Protein AF-0000000080527218 (afdb_homodimer)

Structure (mmCIF, N/CA/C/O backbone):
data_AF-0000000080527218-model_v1
#
loop_
_entity.id
_entity.type
_entity.pdbx_description
1 polymer 'Uncharacterized protein'
#
loop_
_atom_site.group_PDB
_atom_site.id
_atom_site.type_symbol
_atom_site.label_atom_id
_atom_site.label_alt_id
_atom_site.label_comp_id
_atom_site.label_asym_id
_atom_site.label_entity_id
_atom_site.label_seq_id
_atom_site.pdbx_PDB_ins_code
_atom_site.Cartn_x
_atom_site.Cartn_y
_atom_site.Cartn_z
_atom_site.occupancy
_atom_site.B_iso_or_equiv
_atom_site.auth_seq_id
_atom_site.auth_comp_id
_atom_site.auth_asym_id
_atom_site.auth_atom_id
_atom_site.pdbx_PDB_model_num
ATOM 1 N N . MET A 1 1 ? 6.621 -50.812 -17.859 1 31.91 1 MET A N 1
ATOM 2 C CA . MET A 1 1 ? 6.355 -51.469 -16.578 1 31.91 1 MET A CA 1
ATOM 3 C C . MET A 1 1 ? 5.414 -50.594 -15.727 1 31.91 1 MET A C 1
ATOM 5 O O . MET A 1 1 ? 5.629 -49.406 -15.578 1 31.91 1 MET A O 1
ATOM 9 N N . ALA A 1 2 ? 4.188 -50.969 -15.586 1 38.38 2 ALA A N 1
ATOM 10 C CA . ALA A 1 2 ? 3.109 -50.406 -14.773 1 38.38 2 ALA A CA 1
ATOM 11 C C . ALA A 1 2 ? 3.611 -50.031 -13.383 1 38.38 2 ALA A C 1
ATOM 13 O O . ALA A 1 2 ? 4.242 -50.844 -12.703 1 38.38 2 ALA A O 1
ATOM 14 N N . LEU A 1 3 ? 3.93 -48.812 -13.047 1 44.69 3 LEU A N 1
ATOM 15 C CA . LEU A 1 3 ? 4.254 -48.406 -11.688 1 44.69 3 LEU A CA 1
ATOM 16 C C . LEU A 1 3 ? 3.477 -49.25 -10.672 1 44.69 3 LEU A C 1
ATOM 18 O O . LEU A 1 3 ? 2.307 -49.562 -10.891 1 44.69 3 LEU A O 1
ATOM 22 N N . SER A 1 4 ? 4.125 -50.031 -9.953 1 42.72 4 SER A N 1
ATOM 23 C CA . SER A 1 4 ? 3.395 -50.781 -8.93 1 42.72 4 SER A CA 1
ATOM 24 C C . SER A 1 4 ? 2.4 -49.875 -8.203 1 42.72 4 SER A C 1
ATOM 26 O O . SER A 1 4 ? 2.645 -48.688 -8.039 1 42.72 4 SER A O 1
ATOM 28 N N . SER A 1 5 ? 1.053 -50.219 -8.172 1 47.56 5 SER A N 1
ATOM 29 C CA . SER A 1 5 ? -0.124 -49.625 -7.559 1 47.56 5 SER A CA 1
ATOM 30 C C . SER A 1 5 ? 0.24 -48.875 -6.273 1 47.56 5 SER A C 1
ATOM 32 O O . SER A 1 5 ? -0.373 -47.844 -5.941 1 47.56 5 SER A O 1
ATOM 34 N N . ASP A 1 6 ? 1.351 -49.25 -5.566 1 54.59 6 ASP A N 1
ATOM 35 C CA . ASP A 1 6 ? 1.633 -48.719 -4.23 1 54.59 6 ASP A CA 1
ATOM 36 C C . ASP A 1 6 ? 2.375 -47.406 -4.301 1 54.59 6 ASP A C 1
ATOM 38 O O . ASP A 1 6 ? 2.434 -46.656 -3.316 1 54.59 6 ASP A O 1
ATOM 42 N N . GLU A 1 7 ? 2.785 -47 -5.504 1 65.69 7 GLU A N 1
ATOM 43 C CA . GLU A 1 7 ? 3.656 -45.844 -5.59 1 65.69 7 GLU A CA 1
ATOM 44 C C . GLU A 1 7 ? 2.895 -44.625 -6.109 1 65.69 7 GLU A C 1
ATOM 46 O O . GLU A 1 7 ? 3.41 -43.5 -6.082 1 65.69 7 GLU A O 1
ATOM 51 N N . VAL A 1 8 ? 1.637 -44.875 -6.504 1 76.94 8 VAL A N 1
ATOM 52 C CA . VAL A 1 8 ? 0.843 -43.812 -7.105 1 76.94 8 VAL A CA 1
ATOM 53 C C . VAL A 1 8 ? -0.272 -43.406 -6.148 1 76.94 8 VAL A C 1
ATOM 55 O O . VAL A 1 8 ? -0.942 -44.25 -5.559 1 76.94 8 VAL A O 1
ATOM 58 N N . VAL A 1 9 ? -0.375 -42.156 -5.922 1 83.31 9 VAL A N 1
ATOM 59 C CA . VAL A 1 9 ? -1.464 -41.625 -5.109 1 83.31 9 VAL A CA 1
ATOM 60 C C . VAL A 1 9 ? -2.748 -41.562 -5.934 1 83.31 9 VAL A C 1
ATOM 62 O O . VAL A 1 9 ? -2.785 -40.938 -6.996 1 83.31 9 VAL A O 1
ATOM 65 N N . THR A 1 10 ? -3.758 -42.219 -5.457 1 82.88 10 THR A N 1
ATOM 66 C CA . THR A 1 10 ? -5.055 -42.312 -6.121 1 82.88 10 THR A CA 1
ATOM 67 C C . THR A 1 10 ? -6.164 -41.781 -5.207 1 82.88 10 THR A C 1
ATOM 69 O O . THR A 1 10 ? -5.91 -41.438 -4.051 1 82.88 10 THR A O 1
ATOM 72 N N . ILE A 1 11 ? -7.332 -41.688 -5.73 1 79.06 11 ILE A N 1
ATOM 73 C CA . ILE A 1 11 ? -8.484 -41.188 -4.992 1 79.06 11 ILE A CA 1
ATOM 74 C C . ILE A 1 11 ? -8.781 -42.094 -3.805 1 79.06 11 ILE A C 1
ATOM 76 O O . ILE A 1 11 ? -9.273 -41.625 -2.771 1 79.06 11 ILE A O 1
ATOM 80 N N . ASP A 1 12 ? -8.375 -43.312 -3.91 1 80.38 12 ASP A N 1
ATOM 81 C CA . ASP A 1 12 ? -8.719 -44.312 -2.906 1 80.38 12 ASP A CA 1
ATOM 82 C C . ASP A 1 12 ? -7.703 -44.344 -1.77 1 80.38 12 ASP A C 1
ATOM 84 O O . ASP A 1 12 ? -8 -44.812 -0.669 1 80.38 12 ASP A O 1
ATOM 88 N N . ASN A 1 13 ? -6.527 -43.719 -2.023 1 82.5 13 ASN A N 1
ATOM 89 C CA . ASN A 1 13 ? -5.5 -43.938 -1.007 1 82.5 13 ASN A CA 1
ATOM 90 C C . ASN A 1 13 ? -4.902 -42.594 -0.552 1 82.5 13 ASN A C 1
ATOM 92 O O . ASN A 1 13 ? -4.027 -42.562 0.316 1 82.5 13 ASN A O 1
ATOM 96 N N . PHE A 1 14 ? -5.379 -41.5 -1.141 1 80.5 14 PHE A N 1
ATOM 97 C CA . PHE A 1 14 ? -4.707 -40.219 -0.902 1 80.5 14 PHE A CA 1
ATOM 98 C C . PHE A 1 14 ? -4.828 -39.812 0.561 1 80.5 14 PHE A C 1
ATOM 100 O O . PHE A 1 14 ? -3.908 -39.219 1.121 1 80.5 14 PHE A O 1
ATOM 107 N N . GLU A 1 15 ? -5.883 -40.125 1.263 1 77.69 15 GLU A N 1
ATOM 108 C CA . GLU A 1 15 ? -6.055 -39.75 2.664 1 77.69 15 GLU A CA 1
ATOM 109 C C . GLU A 1 15 ? -5.02 -40.469 3.549 1 77.69 15 GLU A C 1
ATOM 111 O O . GLU A 1 15 ? -4.555 -39.875 4.531 1 77.69 15 GLU A O 1
ATOM 116 N N . SER A 1 16 ? -4.684 -41.625 3.186 1 77.94 16 SER A N 1
ATOM 117 C CA . SER A 1 16 ? -3.719 -42.375 3.973 1 77.94 16 SER A CA 1
ATOM 118 C C . SER A 1 16 ? -2.287 -42 3.621 1 77.94 16 SER A C 1
ATOM 120 O O . SER A 1 16 ? -1.39 -42.062 4.461 1 77.94 16 SER A O 1
ATOM 122 N N . LYS A 1 17 ? -2.123 -41.5 2.479 1 78.38 17 LYS A N 1
ATOM 123 C CA . LYS A 1 17 ? -0.773 -41.219 2.004 1 78.38 17 LYS A CA 1
ATOM 124 C C . LYS A 1 17 ? -0.371 -39.781 2.336 1 78.38 17 LYS A C 1
ATOM 126 O O . LYS A 1 17 ? 0.819 -39.469 2.41 1 78.38 17 LYS A O 1
ATOM 131 N N . LEU A 1 18 ? -1.325 -39.031 2.551 1 77.06 18 LEU A N 1
ATOM 132 C CA . LEU A 1 18 ? -1.016 -37.625 2.836 1 77.06 18 LEU A CA 1
ATOM 133 C C . LEU A 1 18 ? -1.148 -37.344 4.328 1 77.06 18 LEU A C 1
ATOM 135 O O . LEU A 1 18 ? -2.076 -37.812 4.977 1 77.06 18 LEU A O 1
ATOM 139 N N . ALA A 1 19 ? -0.12 -36.688 4.867 1 72.88 19 ALA A N 1
ATOM 140 C CA . ALA A 1 19 ? -0.196 -36.25 6.266 1 72.88 19 ALA A CA 1
ATOM 141 C C . ALA A 1 19 ? -1.424 -35.375 6.512 1 72.88 19 ALA A C 1
ATOM 143 O O . ALA A 1 19 ? -1.743 -34.5 5.707 1 72.88 19 ALA A O 1
ATOM 144 N N . LYS A 1 20 ? -2.08 -35.625 7.637 1 74.56 20 LYS A N 1
ATOM 145 C CA . LYS A 1 20 ? -3.289 -34.875 7.977 1 74.56 20 LYS A CA 1
ATOM 146 C C . LYS A 1 20 ? -2.957 -33.625 8.805 1 74.56 20 LYS A C 1
ATOM 148 O O . LYS A 1 20 ? -1.975 -33.625 9.547 1 74.56 20 LYS A O 1
ATOM 153 N N . PHE A 1 21 ? -3.639 -32.656 8.547 1 82.75 21 PHE A N 1
ATOM 154 C CA . PHE A 1 21 ? -3.568 -31.453 9.352 1 82.75 21 PHE A CA 1
ATOM 155 C C . PHE A 1 21 ? -4.164 -31.688 10.734 1 82.75 21 PHE A C 1
ATOM 157 O O . PHE A 1 21 ? -5.191 -32.344 10.867 1 82.75 21 PHE A O 1
ATOM 164 N N . SER A 1 22 ? -3.354 -31.406 11.75 1 80.5 22 SER A N 1
ATOM 165 C CA . SER A 1 22 ? -3.844 -31.391 13.125 1 80.5 22 SER A CA 1
ATOM 166 C C . SER A 1 22 ? -3.686 -30 13.75 1 80.5 22 SER A C 1
ATOM 168 O O . SER A 1 22 ? -2.584 -29.453 13.781 1 80.5 22 SER A O 1
ATOM 170 N N . ALA A 1 23 ? -4.734 -29.469 14.328 1 77.06 23 ALA A N 1
ATOM 171 C CA . ALA A 1 23 ? -4.73 -28.125 14.914 1 77.06 23 ALA A CA 1
ATOM 172 C C . ALA A 1 23 ? -3.742 -28.031 16.062 1 77.06 23 ALA A C 1
ATOM 174 O O . ALA A 1 23 ? -3.199 -26.969 16.344 1 77.06 23 ALA A O 1
ATOM 175 N N . ASP A 1 24 ? -3.41 -29.125 16.672 1 76.94 24 ASP A N 1
ATOM 176 C CA . ASP A 1 24 ? -2.537 -29.125 17.844 1 76.94 24 ASP A CA 1
ATOM 177 C C . ASP A 1 24 ? -1.092 -29.422 17.438 1 76.94 24 ASP A C 1
ATOM 179 O O . ASP A 1 24 ? -0.185 -29.344 18.266 1 76.94 24 ASP A O 1
ATOM 183 N N . GLY A 1 25 ? -0.939 -29.688 16.172 1 82.94 25 GLY A N 1
ATOM 184 C CA . GLY A 1 25 ? 0.404 -30 15.711 1 82.94 25 GLY A CA 1
ATOM 185 C C . GLY A 1 25 ? 1.095 -28.828 15.047 1 82.94 25 GLY A C 1
ATOM 186 O O . GLY A 1 25 ? 0.607 -27.703 15.102 1 82.94 25 GLY A O 1
ATOM 187 N N . CYS A 1 26 ? 2.271 -29.094 14.539 1 89.06 26 CYS A N 1
ATOM 188 C CA . CYS A 1 26 ? 3 -28.078 13.781 1 89.06 26 CYS A CA 1
ATOM 189 C C . CYS A 1 26 ? 2.254 -27.719 12.508 1 89.06 26 CYS A C 1
ATOM 191 O O . CYS A 1 26 ? 1.855 -28.594 11.734 1 89.06 26 CYS A O 1
ATOM 193 N N . GLY A 1 27 ? 2.016 -26.484 12.281 1 93.75 27 GLY A N 1
ATOM 194 C CA . GLY A 1 27 ? 1.201 -26.016 11.164 1 93.75 27 GLY A CA 1
ATOM 195 C C . GLY A 1 27 ? 1.992 -25.828 9.883 1 93.75 27 GLY A C 1
ATOM 196 O O . GLY A 1 27 ? 1.427 -25.484 8.844 1 93.75 27 GLY A O 1
ATOM 197 N N . LEU A 1 28 ? 3.338 -26.188 9.898 1 96.38 28 LEU A N 1
ATOM 198 C CA . LEU A 1 28 ? 4.199 -25.953 8.742 1 96.38 28 LEU A CA 1
ATOM 199 C C . LEU A 1 28 ? 4.18 -27.141 7.793 1 96.38 28 LEU A C 1
ATOM 201 O O . LEU A 1 28 ? 4.289 -28.297 8.227 1 96.38 28 LEU A O 1
ATOM 205 N N . PHE A 1 29 ? 4.016 -26.891 6.492 1 97.12 29 PHE A N 1
ATOM 206 C CA . PHE A 1 29 ? 4.023 -27.906 5.453 1 97.12 29 PHE A CA 1
ATOM 207 C C . PHE A 1 29 ? 4.922 -27.5 4.293 1 97.12 29 PHE A C 1
ATOM 209 O O . PHE A 1 29 ? 4.836 -26.359 3.805 1 97.12 29 PHE A O 1
ATOM 216 N N . GLY A 1 30 ? 5.859 -28.344 3.908 1 97.69 30 GLY A N 1
ATOM 217 C CA . GLY A 1 30 ? 6.645 -28.172 2.695 1 97.69 30 GLY A CA 1
ATOM 218 C C . GLY A 1 30 ? 6.137 -29.016 1.538 1 97.69 30 GLY A C 1
ATOM 219 O O . GLY A 1 30 ? 5.961 -30.234 1.673 1 97.69 30 GLY A O 1
ATOM 220 N N . LEU A 1 31 ? 5.844 -28.375 0.404 1 97.5 31 LEU A N 1
ATOM 221 C CA . LEU A 1 31 ? 5.297 -29.078 -0.752 1 97.5 31 LEU A CA 1
ATOM 222 C C . LEU A 1 31 ? 6.121 -28.781 -2.004 1 97.5 31 LEU A C 1
ATOM 224 O O . LEU A 1 31 ? 6.477 -27.641 -2.266 1 97.5 31 LEU A O 1
ATOM 228 N N . VAL A 1 32 ? 6.473 -29.828 -2.707 1 97.75 32 VAL A N 1
ATOM 229 C CA . VAL A 1 32 ? 7.125 -29.719 -4.008 1 97.75 32 VAL A CA 1
ATOM 230 C C . VAL A 1 32 ? 6.215 -30.281 -5.09 1 97.75 32 VAL A C 1
ATOM 232 O O . VAL A 1 32 ? 5.727 -31.422 -4.969 1 97.75 32 VAL A O 1
ATOM 235 N N . ASP A 1 33 ? 5.941 -29.516 -6.039 1 96.12 33 ASP A N 1
ATOM 236 C CA . ASP A 1 33 ? 5.18 -29.938 -7.211 1 96.12 33 ASP A CA 1
ATOM 237 C C . ASP A 1 33 ? 6.074 -30.031 -8.445 1 96.12 33 ASP A C 1
ATOM 239 O O . ASP A 1 33 ? 6.484 -29 -9 1 96.12 33 ASP A O 1
ATOM 243 N N . MET A 1 34 ? 6.371 -31.281 -8.844 1 95.69 34 MET A N 1
ATOM 244 C CA . MET A 1 34 ? 7.18 -31.516 -10.039 1 95.69 34 MET A CA 1
ATOM 245 C C . MET A 1 34 ? 6.305 -31.609 -11.281 1 95.69 34 MET A C 1
ATOM 247 O O . MET A 1 34 ? 5.973 -32.688 -11.734 1 95.69 34 MET A O 1
ATOM 251 N N . GLY A 1 35 ? 6.07 -30.438 -11.836 1 89.56 35 GLY A N 1
ATOM 252 C CA . GLY A 1 35 ? 5.246 -30.359 -13.031 1 89.56 35 GLY A CA 1
ATOM 253 C C . GLY A 1 35 ? 6.051 -30.438 -14.312 1 89.56 35 GLY A C 1
ATOM 254 O O . GLY A 1 35 ? 7.281 -30.375 -14.289 1 89.56 35 GLY A O 1
ATOM 255 N N . SER A 1 36 ? 5.301 -30.531 -15.453 1 87.75 36 SER A N 1
ATOM 256 C CA . SER A 1 36 ? 5.902 -30.672 -16.781 1 87.75 36 SER A CA 1
ATOM 257 C C . SER A 1 36 ? 6.695 -29.438 -17.156 1 87.75 36 SER A C 1
ATOM 259 O O . SER A 1 36 ? 7.738 -29.531 -17.812 1 87.75 36 SER A O 1
ATOM 261 N N . ASN A 1 37 ? 6.262 -28.25 -16.75 1 85.94 37 ASN A N 1
ATOM 262 C CA . ASN A 1 37 ? 6.895 -27.016 -17.188 1 85.94 37 ASN A CA 1
ATOM 263 C C . ASN A 1 37 ? 7.848 -26.453 -16.141 1 85.94 37 ASN A C 1
ATOM 265 O O . ASN A 1 37 ? 8.602 -25.516 -16.406 1 85.94 37 ASN A O 1
ATOM 269 N N . GLY A 1 38 ? 7.816 -27.016 -14.984 1 91.19 38 GLY A N 1
ATOM 270 C CA . GLY A 1 38 ? 8.672 -26.531 -13.922 1 91.19 38 GLY A CA 1
ATOM 271 C C . GLY A 1 38 ? 8.422 -27.219 -12.594 1 91.19 38 GLY A C 1
ATOM 272 O O . GLY A 1 38 ? 7.438 -27.938 -12.438 1 91.19 38 GLY A O 1
ATOM 273 N N . ILE A 1 39 ? 9.328 -27 -11.688 1 95.94 39 ILE A N 1
ATOM 274 C CA . ILE A 1 39 ? 9.219 -27.531 -10.336 1 95.94 39 ILE A CA 1
ATOM 275 C C . ILE A 1 39 ? 8.961 -26.391 -9.352 1 95.94 39 ILE A C 1
ATOM 277 O O . ILE A 1 39 ? 9.719 -25.422 -9.305 1 95.94 39 ILE A O 1
ATOM 281 N N . ARG A 1 40 ? 7.875 -26.453 -8.625 1 96 40 ARG A N 1
ATOM 282 C CA . ARG A 1 40 ? 7.492 -25.406 -7.676 1 96 40 ARG A CA 1
ATOM 283 C C . ARG A 1 40 ? 7.594 -25.906 -6.238 1 96 40 ARG A C 1
ATOM 285 O O . ARG A 1 40 ? 7.273 -27.062 -5.953 1 96 40 ARG A O 1
ATOM 292 N N . PHE A 1 41 ? 8.078 -25.109 -5.387 1 97.44 41 PHE A N 1
ATOM 293 C CA . PHE A 1 41 ? 8.281 -25.406 -3.975 1 97.44 41 PHE A CA 1
ATOM 294 C C . PHE A 1 41 ? 7.676 -24.312 -3.098 1 97.44 41 PHE A C 1
ATOM 296 O O . PHE A 1 41 ? 7.762 -23.125 -3.42 1 97.44 41 PHE A O 1
ATOM 303 N N . SER A 1 42 ? 6.949 -24.703 -2.018 1 98.19 42 SER A N 1
ATOM 304 C CA . SER A 1 42 ? 6.418 -23.734 -1.077 1 98.19 42 SER A CA 1
ATOM 305 C C . SER A 1 42 ? 6.418 -24.266 0.348 1 98.19 42 SER A C 1
ATOM 307 O O . SER A 1 42 ? 6.414 -25.484 0.553 1 98.19 42 SER A O 1
ATOM 309 N N . ILE A 1 43 ? 6.574 -23.469 1.283 1 98.25 43 ILE A N 1
ATOM 310 C CA . ILE A 1 43 ? 6.309 -23.719 2.693 1 98.25 43 ILE A CA 1
ATOM 311 C C . ILE A 1 43 ? 5.102 -22.906 3.152 1 98.25 43 ILE A C 1
ATOM 313 O O . ILE A 1 43 ? 5.055 -21.703 2.959 1 98.25 43 ILE A O 1
ATOM 317 N N . SER A 1 44 ? 4.105 -23.547 3.709 1 97.25 44 SER A N 1
ATOM 318 C CA . SER A 1 44 ? 2.891 -22.906 4.195 1 97.25 44 SER A CA 1
ATOM 319 C C . SER A 1 44 ? 2.697 -23.141 5.688 1 97.25 44 SER A C 1
ATOM 321 O O . SER A 1 44 ? 3.203 -24.125 6.238 1 97.25 44 SER A O 1
ATOM 323 N N . ASP A 1 45 ? 2.062 -22.234 6.352 1 96.12 45 ASP A N 1
ATOM 324 C CA . ASP A 1 45 ? 1.762 -22.312 7.777 1 96.12 45 ASP A CA 1
ATOM 325 C C . ASP A 1 45 ? 0.255 -22.344 8.016 1 96.12 45 ASP A C 1
ATOM 327 O O . ASP A 1 45 ? -0.406 -21.312 8 1 96.12 45 ASP A O 1
ATOM 331 N N . LEU A 1 46 ? -0.307 -23.516 8.375 1 95.38 46 LEU A N 1
ATOM 332 C CA . LEU A 1 46 ? -1.746 -23.703 8.531 1 95.38 46 LEU A CA 1
ATOM 333 C C . LEU A 1 46 ? -2.156 -23.531 9.992 1 95.38 46 LEU A C 1
ATOM 335 O O . LEU A 1 46 ? -3.246 -23.938 10.391 1 95.38 46 LEU A O 1
ATOM 339 N N . THR A 1 47 ? -1.269 -22.922 10.766 1 93 47 THR A N 1
ATOM 340 C CA . THR A 1 47 ? -1.6 -22.672 12.164 1 93 47 THR A CA 1
ATOM 341 C C . THR A 1 47 ? -2.84 -21.797 12.281 1 93 47 THR A C 1
ATOM 343 O O . THR A 1 47 ? -2.938 -20.766 11.617 1 93 47 THR A O 1
ATOM 346 N N . PRO A 1 48 ? -3.893 -22.266 13.086 1 88.38 48 PRO A N 1
ATOM 347 C CA . PRO A 1 48 ? -5.043 -21.391 13.336 1 88.38 48 PRO A CA 1
ATOM 348 C C . PRO A 1 48 ? -4.648 -20.047 13.938 1 88.38 48 PRO A C 1
ATOM 350 O O . PRO A 1 48 ? -3.627 -19.953 14.625 1 88.38 48 PRO A O 1
ATOM 353 N N . PRO A 1 49 ? -5.418 -18.953 13.672 1 85.88 49 PRO A N 1
ATOM 354 C CA . PRO A 1 49 ? -6.734 -18.953 13.031 1 85.88 49 PRO A CA 1
ATOM 355 C C . PRO A 1 49 ? -6.656 -18.688 11.523 1 85.88 49 PRO A C 1
ATOM 357 O O . PRO A 1 49 ? -7.688 -18.5 10.875 1 85.88 49 PRO A O 1
ATOM 360 N N . ASN A 1 50 ? -5.512 -18.781 10.914 1 87.5 50 ASN A N 1
ATOM 361 C CA . ASN A 1 50 ? -5.375 -18.344 9.523 1 87.5 50 ASN A CA 1
ATOM 362 C C . ASN A 1 50 ? -5.344 -19.547 8.57 1 87.5 50 ASN A C 1
ATOM 364 O O . ASN A 1 50 ? -5.02 -19.391 7.395 1 87.5 50 ASN A O 1
ATOM 368 N N . SER A 1 51 ? -5.773 -20.719 8.992 1 93.5 51 SER A N 1
ATOM 369 C CA . SER A 1 51 ? -5.641 -21.938 8.219 1 93.5 51 SER A CA 1
ATOM 370 C C . SER A 1 51 ? -6.402 -21.844 6.898 1 93.5 51 SER A C 1
ATOM 372 O O . SER A 1 51 ? -5.91 -22.281 5.859 1 93.5 51 SER A O 1
ATOM 374 N N . ARG A 1 52 ? -7.543 -21.219 6.918 1 94.88 52 ARG A N 1
ATOM 375 C CA . ARG A 1 52 ? -8.414 -21.156 5.754 1 94.88 52 ARG A CA 1
ATOM 376 C C . ARG A 1 52 ? -7.766 -20.359 4.629 1 94.88 52 ARG A C 1
ATOM 378 O O . ARG A 1 52 ? -8.055 -20.578 3.451 1 94.88 52 ARG A O 1
ATOM 385 N N . HIS A 1 53 ? -6.832 -19.547 4.938 1 94.62 53 HIS A N 1
ATOM 386 C CA . HIS A 1 53 ? -6.188 -18.703 3.939 1 94.62 53 HIS A CA 1
ATOM 387 C C . HIS A 1 53 ? -4.992 -19.406 3.309 1 94.62 53 HIS A C 1
ATOM 389 O O . HIS A 1 53 ? -4.418 -18.906 2.336 1 94.62 53 HIS A O 1
ATOM 395 N N . LEU A 1 54 ? -4.555 -20.516 3.816 1 95.5 54 LEU A N 1
ATOM 396 C CA . LEU A 1 54 ? -3.426 -21.297 3.312 1 95.5 54 LEU A CA 1
ATOM 397 C C . LEU A 1 54 ? -2.191 -20.406 3.152 1 95.5 54 LEU A C 1
ATOM 399 O O . LEU A 1 54 ? -1.589 -20.359 2.078 1 95.5 54 LEU A O 1
ATOM 403 N N . PRO A 1 55 ? -1.771 -19.75 4.266 1 94 55 PRO A N 1
ATOM 404 C CA . PRO A 1 55 ? -0.667 -18.797 4.137 1 94 55 PRO A CA 1
ATOM 405 C C . PRO A 1 55 ? 0.623 -19.453 3.643 1 94 55 PRO A C 1
ATOM 407 O O . PRO A 1 55 ? 1.082 -20.438 4.223 1 94 55 PRO A O 1
ATOM 410 N N . CYS A 1 56 ? 1.194 -18.969 2.539 1 95.38 56 CYS A N 1
ATOM 411 C CA . CYS A 1 56 ? 2.51 -19.375 2.049 1 95.38 56 CYS A CA 1
ATOM 412 C C . CYS A 1 56 ? 3.604 -18.5 2.646 1 95.38 56 CYS A C 1
ATOM 414 O O . CYS A 1 56 ? 3.578 -17.266 2.492 1 95.38 56 CYS A O 1
ATOM 416 N N . ILE A 1 57 ? 4.594 -19.047 3.346 1 95.5 57 ILE A N 1
ATOM 417 C CA . ILE A 1 57 ? 5.598 -18.219 4.008 1 95.5 57 ILE A CA 1
ATOM 418 C C . ILE A 1 57 ? 6.891 -18.234 3.195 1 95.5 57 ILE A C 1
ATOM 420 O O . ILE A 1 57 ? 7.777 -17.406 3.424 1 95.5 57 ILE A O 1
ATOM 424 N N . TYR A 1 58 ? 7.004 -19.203 2.262 1 97.25 58 TYR A N 1
ATOM 425 C CA . TYR A 1 58 ? 8.133 -19.234 1.342 1 97.25 58 TYR A CA 1
ATOM 426 C C . TYR A 1 58 ? 7.746 -19.906 0.03 1 97.25 58 TYR A C 1
ATOM 428 O O . TYR A 1 58 ? 7.008 -20.906 0.027 1 97.25 58 TYR A O 1
ATOM 436 N N . GLY A 1 59 ? 8.172 -19.375 -1.066 1 96.62 59 GLY A N 1
ATOM 437 C CA . GLY A 1 59 ? 7.953 -19.984 -2.371 1 96.62 59 GLY A CA 1
ATOM 438 C C . GLY A 1 59 ? 9.141 -19.844 -3.301 1 96.62 59 GLY A C 1
ATOM 439 O O . GLY A 1 59 ? 9.867 -18.844 -3.246 1 96.62 59 GLY A O 1
ATOM 440 N N . GLU A 1 60 ? 9.328 -20.844 -4.145 1 95.5 60 GLU A N 1
ATOM 441 C CA . GLU A 1 60 ? 10.414 -20.859 -5.125 1 95.5 60 GLU A CA 1
ATOM 442 C C . GLU A 1 60 ? 10.055 -21.719 -6.328 1 95.5 60 GLU A C 1
ATOM 444 O O . GLU A 1 60 ? 9.32 -22.703 -6.199 1 95.5 60 GLU A O 1
ATOM 449 N N . ARG A 1 61 ? 10.492 -21.312 -7.461 1 93.12 61 ARG A N 1
ATOM 450 C CA . ARG A 1 61 ? 10.312 -22.078 -8.688 1 93.12 61 ARG A CA 1
ATOM 451 C C . ARG A 1 61 ? 11.648 -22.391 -9.352 1 93.12 61 ARG A C 1
ATOM 453 O O . ARG A 1 61 ? 12.508 -21.516 -9.461 1 93.12 61 ARG A O 1
ATOM 460 N N . ALA A 1 62 ? 11.852 -23.609 -9.703 1 94.19 62 ALA A N 1
ATOM 461 C CA . ALA A 1 62 ? 12.977 -24.016 -10.539 1 94.19 62 ALA A CA 1
ATOM 462 C C . ALA A 1 62 ? 12.555 -24.172 -12 1 94.19 62 ALA A C 1
ATOM 464 O O . ALA A 1 62 ? 11.68 -24.969 -12.312 1 94.19 62 ALA A O 1
ATOM 465 N N . GLY A 1 63 ? 13.148 -23.375 -12.883 1 89.94 63 GLY A N 1
ATOM 466 C CA . GLY A 1 63 ? 12.789 -23.375 -14.297 1 89.94 63 GLY A CA 1
ATOM 467 C C . GLY A 1 63 ? 13.305 -24.594 -15.047 1 89.94 63 GLY A C 1
ATOM 468 O O . GLY A 1 63 ? 13.992 -24.469 -16.047 1 89.94 63 GLY A O 1
ATOM 469 N N . ILE A 1 64 ? 12.992 -25.812 -14.523 1 92.62 64 ILE A N 1
ATOM 470 C CA . ILE A 1 64 ? 13.344 -27.078 -15.164 1 92.62 64 ILE A CA 1
ATOM 471 C C . ILE A 1 64 ? 12.102 -27.688 -15.82 1 92.62 64 ILE A C 1
ATOM 473 O O . ILE A 1 64 ? 11.203 -28.172 -15.133 1 92.62 64 ILE A O 1
ATOM 477 N N . SER A 1 65 ? 12.062 -27.656 -17.125 1 90.75 65 SER A N 1
ATOM 478 C CA . SER A 1 65 ? 10.953 -28.281 -17.844 1 90.75 65 SER A CA 1
ATOM 479 C C . SER A 1 65 ? 11.18 -29.781 -18 1 90.75 65 SER A C 1
ATOM 481 O O . SER A 1 65 ? 11.953 -30.219 -18.859 1 90.75 65 SER A O 1
ATOM 483 N N . LEU A 1 66 ? 10.461 -30.578 -17.312 1 93.31 66 LEU A N 1
ATOM 484 C CA . LEU A 1 66 ? 10.602 -32.031 -17.391 1 93.31 66 LEU A CA 1
ATOM 485 C C . LEU A 1 66 ? 10.023 -32.562 -18.688 1 93.31 66 LEU A C 1
ATOM 487 O O . LEU A 1 66 ? 10.5 -33.594 -19.219 1 93.31 66 LEU A O 1
ATOM 491 N N . TYR A 1 67 ? 9.016 -31.812 -19.203 1 89.56 67 TYR A N 1
ATOM 492 C CA . TYR A 1 67 ? 8.461 -32.219 -20.5 1 89.56 67 TYR A CA 1
ATOM 493 C C . TYR A 1 67 ? 9.5 -32.094 -21.609 1 89.56 67 TYR A C 1
ATOM 495 O O . TYR A 1 67 ? 9.711 -33.031 -22.375 1 89.56 67 TYR A O 1
ATOM 503 N N . ASP A 1 68 ? 10.164 -30.969 -21.641 1 89.62 68 ASP A N 1
ATOM 504 C CA . ASP A 1 68 ? 11.188 -30.75 -22.656 1 89.62 68 ASP A CA 1
ATOM 505 C C . ASP A 1 68 ? 12.344 -31.734 -22.5 1 89.62 68 ASP A C 1
ATOM 507 O O . ASP A 1 68 ? 12.898 -32.219 -23.484 1 89.62 68 ASP A O 1
ATOM 511 N N . ALA A 1 69 ? 12.641 -32 -21.281 1 92.56 69 ALA A N 1
ATOM 512 C CA . ALA A 1 69 ? 13.742 -32.938 -21 1 92.56 69 ALA A CA 1
ATOM 513 C C . ALA A 1 69 ? 13.445 -34.312 -21.562 1 92.56 69 ALA A C 1
ATOM 515 O O . ALA A 1 69 ? 14.359 -35.031 -22 1 92.56 69 ALA A O 1
ATOM 516 N N . LEU A 1 70 ? 12.227 -34.719 -21.562 1 92.62 70 LEU A N 1
ATOM 517 C CA . LEU A 1 70 ? 11.828 -36.062 -22.016 1 92.62 70 LEU A CA 1
ATOM 518 C C . LEU A 1 70 ? 11.719 -36.094 -23.531 1 92.62 70 LEU A C 1
ATOM 520 O O . LEU A 1 70 ? 11.711 -37.188 -24.125 1 92.62 70 LEU A O 1
ATOM 524 N N . HIS A 1 71 ? 11.617 -34.906 -24.141 1 87.5 71 HIS A N 1
ATOM 525 C CA . HIS A 1 71 ? 11.359 -34.875 -25.578 1 87.5 71 HIS A CA 1
ATOM 526 C C . HIS A 1 71 ? 12.469 -34.125 -26.312 1 87.5 71 HIS A C 1
ATOM 528 O O . HIS A 1 71 ? 12.266 -33.656 -27.438 1 87.5 71 HIS A O 1
ATOM 534 N N . GLU A 1 72 ? 13.539 -33.969 -25.578 1 82.38 72 GLU A N 1
ATOM 535 C CA . GLU A 1 72 ? 14.672 -33.281 -26.188 1 82.38 72 GLU A CA 1
ATOM 536 C C . GLU A 1 72 ? 15.156 -34.031 -27.438 1 82.38 72 GLU A C 1
ATOM 538 O O . GLU A 1 72 ? 15.062 -35.25 -27.516 1 82.38 72 GLU A O 1
ATOM 543 N N . SER A 1 73 ? 15.539 -33.219 -28.469 1 74.44 73 SER A N 1
ATOM 544 C CA . SER A 1 73 ? 16.031 -33.812 -29.719 1 74.44 73 SER A CA 1
ATOM 545 C C . SER A 1 73 ? 17.531 -33.656 -29.844 1 74.44 73 SER A C 1
ATOM 547 O O . SER A 1 73 ? 18.094 -33.781 -30.938 1 74.44 73 SER A O 1
ATOM 549 N N . LYS A 1 74 ? 18.156 -33.438 -28.719 1 72.62 74 LYS A N 1
ATOM 550 C CA . LYS A 1 74 ? 19.609 -33.312 -28.812 1 72.62 74 LYS A CA 1
ATOM 551 C C . LYS A 1 74 ? 20.25 -34.656 -29.172 1 72.62 74 LYS A C 1
ATOM 553 O O . LYS A 1 74 ? 19.656 -35.719 -28.922 1 72.62 74 LYS A O 1
ATOM 558 N N . PRO A 1 75 ? 21.438 -34.531 -29.906 1 79.88 75 PRO A N 1
ATOM 559 C CA . PRO A 1 75 ? 22.141 -35.812 -30.203 1 79.88 75 PRO A CA 1
ATOM 560 C C . PRO A 1 75 ? 22.391 -36.656 -28.953 1 79.88 75 PRO A C 1
ATOM 562 O O . PRO A 1 75 ? 22.844 -36.125 -27.938 1 79.88 75 PRO A O 1
ATOM 565 N N . GLY A 1 76 ? 22.031 -37.844 -29.031 1 81.38 76 GLY A N 1
ATOM 566 C CA . GLY A 1 76 ? 22.25 -38.719 -27.906 1 81.38 76 GLY A CA 1
ATOM 567 C C . GLY A 1 76 ? 21.047 -38.844 -26.984 1 81.38 76 GLY A C 1
ATOM 568 O O . GLY A 1 76 ? 21.016 -39.688 -26.094 1 81.38 76 GLY A O 1
ATOM 569 N N . SER A 1 77 ? 20.094 -38.062 -27.25 1 84.75 77 SER A N 1
ATOM 570 C CA . SER A 1 77 ? 18.906 -38.094 -26.406 1 84.75 77 SER A CA 1
ATOM 571 C C . SER A 1 77 ? 18.016 -39.281 -26.781 1 84.75 77 SER A C 1
ATOM 573 O O . SER A 1 77 ? 17.953 -39.688 -27.938 1 84.75 77 SER A O 1
ATOM 575 N N . VAL A 1 78 ? 17.5 -39.938 -25.766 1 90.38 78 VAL A N 1
ATOM 576 C CA . VAL A 1 78 ? 16.531 -41.031 -25.922 1 90.38 78 VAL A CA 1
ATOM 577 C C . VAL A 1 78 ? 15.148 -40.531 -25.5 1 90.38 78 VAL A C 1
ATOM 579 O O . VAL A 1 78 ? 14.984 -39.969 -24.406 1 90.38 78 VAL A O 1
ATOM 582 N N . PRO A 1 79 ? 14.164 -40.688 -26.406 1 89.81 79 PRO A N 1
ATOM 583 C CA . PRO A 1 79 ? 12.82 -40.219 -26.031 1 89.81 79 PRO A CA 1
ATOM 584 C C . PRO A 1 79 ? 12.32 -40.844 -24.734 1 89.81 79 PRO A C 1
ATOM 586 O O . PRO A 1 79 ? 12.562 -42.031 -24.484 1 89.81 79 PRO A O 1
ATOM 589 N N . PHE A 1 80 ? 11.68 -40.031 -23.859 1 93.69 80 PHE A N 1
ATOM 590 C CA . PHE A 1 80 ? 11.016 -40.469 -22.641 1 93.69 80 PHE A CA 1
ATOM 591 C C . PHE A 1 80 ? 12.031 -40.969 -21.609 1 93.69 80 PHE A C 1
ATOM 593 O O . PHE A 1 80 ? 11.711 -41.781 -20.766 1 93.69 80 PHE A O 1
ATOM 600 N N . VAL A 1 81 ? 13.258 -40.531 -21.797 1 95.56 81 VAL A N 1
ATOM 601 C CA . VAL A 1 81 ? 14.305 -40.844 -20.828 1 95.56 81 VAL A CA 1
ATOM 602 C C . VAL A 1 81 ? 15 -39.562 -20.391 1 95.56 81 VAL A C 1
ATOM 604 O O . VAL A 1 81 ? 15.477 -38.812 -21.234 1 95.56 81 VAL A O 1
ATOM 607 N N . PHE A 1 82 ? 15.055 -39.375 -19.094 1 96.12 82 PHE A N 1
ATOM 608 C CA . PHE A 1 82 ? 15.789 -38.219 -18.578 1 96.12 82 PHE A CA 1
ATOM 609 C C . PHE A 1 82 ? 17.297 -38.438 -18.719 1 96.12 82 PHE A C 1
ATOM 611 O O . PHE A 1 82 ? 17.812 -39.5 -18.391 1 96.12 82 PHE A O 1
ATOM 618 N N . SER A 1 83 ? 18 -37.438 -19.203 1 95.5 83 SER A N 1
ATOM 619 C CA . SER A 1 83 ? 19.453 -37.5 -19.266 1 95.5 83 SER A CA 1
ATOM 620 C C . SER A 1 83 ? 20.094 -37.438 -17.891 1 95.5 83 SER A C 1
ATOM 622 O O . SER A 1 83 ? 19.469 -36.938 -16.938 1 95.5 83 SER A O 1
ATOM 624 N N . PRO A 1 84 ? 21.281 -37.906 -17.734 1 95.12 84 PRO A N 1
ATOM 625 C CA . PRO A 1 84 ? 22 -37.812 -16.453 1 95.12 84 PRO A CA 1
ATOM 626 C C . PRO A 1 84 ? 22.141 -36.375 -15.984 1 95.12 84 PRO A C 1
ATOM 628 O O . PRO A 1 84 ? 22.094 -36.094 -14.781 1 95.12 84 PRO A O 1
ATOM 631 N N . GLU A 1 85 ? 22.266 -35.438 -16.906 1 94.44 85 GLU A N 1
ATOM 632 C CA . GLU A 1 85 ? 22.375 -34.031 -16.562 1 94.44 85 GLU A CA 1
ATOM 633 C C . GLU A 1 85 ? 21.109 -33.5 -15.914 1 94.44 85 GLU A C 1
ATOM 635 O O . GLU A 1 85 ? 21.156 -32.781 -14.93 1 94.44 85 GLU A O 1
ATOM 640 N N . ILE A 1 86 ? 19.984 -33.906 -16.5 1 95.31 86 ILE A N 1
ATOM 641 C CA . ILE A 1 86 ? 18.688 -33.5 -15.977 1 95.31 86 ILE A CA 1
ATOM 642 C C . ILE A 1 86 ? 18.453 -34.125 -14.609 1 95.31 86 ILE A C 1
ATOM 644 O O . ILE A 1 86 ? 17.953 -33.469 -13.695 1 95.31 86 ILE A O 1
ATOM 648 N N . ILE A 1 87 ? 18.812 -35.375 -14.422 1 97.19 87 ILE A N 1
ATOM 649 C CA . ILE A 1 87 ? 18.641 -36.094 -13.164 1 97.19 87 ILE A CA 1
ATOM 650 C C . ILE A 1 87 ? 19.484 -35.406 -12.078 1 97.19 87 ILE A C 1
ATOM 652 O O . ILE A 1 87 ? 19 -35.188 -10.953 1 97.19 87 ILE A O 1
ATOM 656 N N . ASP A 1 88 ? 20.625 -35 -12.461 1 96.62 88 ASP A N 1
ATOM 657 C CA . ASP A 1 88 ? 21.516 -34.312 -11.531 1 96.62 88 ASP A CA 1
ATOM 658 C C . ASP A 1 88 ? 20.953 -32.969 -11.125 1 96.62 88 ASP A C 1
ATOM 660 O O . ASP A 1 88 ? 20.938 -32.594 -9.945 1 96.62 88 ASP A O 1
ATOM 664 N N . LYS A 1 89 ? 20.484 -32.219 -12.062 1 95.88 89 LYS A N 1
ATOM 665 C CA . LYS A 1 89 ? 19.922 -30.906 -11.82 1 95.88 89 LYS A CA 1
ATOM 666 C C . LYS A 1 89 ? 18.703 -30.984 -10.922 1 95.88 89 LYS A C 1
ATOM 668 O O . LYS A 1 89 ? 18.562 -30.188 -9.984 1 95.88 89 LYS A O 1
ATOM 673 N N . VAL A 1 90 ? 17.828 -31.906 -11.172 1 97.44 90 VAL A N 1
ATOM 674 C CA . VAL A 1 90 ? 16.609 -32.062 -10.398 1 97.44 90 VAL A CA 1
ATOM 675 C C . VAL A 1 90 ? 16.953 -32.5 -8.977 1 97.44 90 VAL A C 1
ATOM 677 O O . VAL A 1 90 ? 16.406 -31.984 -8.008 1 97.44 90 VAL A O 1
ATOM 680 N N . SER A 1 91 ? 17.859 -33.5 -8.852 1 97.56 91 SER A N 1
ATOM 681 C CA . SER A 1 91 ? 18.234 -34 -7.539 1 97.56 91 SER A CA 1
ATOM 682 C C . SER A 1 91 ? 18.859 -32.906 -6.68 1 97.56 91 SER A C 1
ATOM 684 O O . SER A 1 91 ? 18.562 -32.812 -5.488 1 97.56 91 SER A O 1
ATOM 686 N N . LYS A 1 92 ? 19.688 -32.094 -7.262 1 96.69 92 LYS A N 1
ATOM 687 C CA . LYS A 1 92 ? 20.312 -31 -6.535 1 96.69 92 LYS A CA 1
ATOM 688 C C . LYS A 1 92 ? 19.266 -29.953 -6.121 1 96.69 92 LYS A C 1
ATOM 690 O O . LYS A 1 92 ? 19.359 -29.375 -5.039 1 96.69 92 LYS A O 1
ATOM 695 N N . THR A 1 93 ? 18.328 -29.688 -6.977 1 96.94 93 THR A N 1
ATOM 696 C CA . THR A 1 93 ? 17.25 -28.734 -6.691 1 96.94 93 THR A CA 1
ATOM 697 C C . THR A 1 93 ? 16.422 -29.203 -5.492 1 96.94 93 THR A C 1
ATOM 699 O O . THR A 1 93 ? 16.125 -28.422 -4.594 1 96.94 93 THR A O 1
ATOM 702 N N . LEU A 1 94 ? 16.125 -30.453 -5.434 1 97.81 94 LEU A N 1
ATOM 703 C CA . LEU A 1 94 ? 15.32 -30.969 -4.336 1 97.81 94 LEU A CA 1
ATOM 704 C C . LEU A 1 94 ? 16.125 -31.047 -3.047 1 97.81 94 LEU A C 1
ATOM 706 O O . LEU A 1 94 ? 15.586 -30.875 -1.954 1 97.81 94 LEU A O 1
ATOM 710 N N . ALA A 1 95 ? 17.422 -31.312 -3.229 1 97.19 95 ALA A N 1
ATOM 711 C CA . ALA A 1 95 ? 18.297 -31.234 -2.055 1 97.19 95 ALA A CA 1
ATOM 712 C C . ALA A 1 95 ? 18.25 -29.828 -1.447 1 97.19 95 ALA A C 1
ATOM 714 O O . ALA A 1 95 ? 18.219 -29.672 -0.224 1 97.19 95 ALA A O 1
ATOM 715 N N . ARG A 1 96 ? 18.25 -28.844 -2.285 1 96.38 96 ARG A N 1
ATOM 716 C CA . ARG A 1 96 ? 18.125 -27.469 -1.834 1 96.38 96 ARG A CA 1
ATOM 717 C C . ARG A 1 96 ? 16.797 -27.234 -1.135 1 96.38 96 ARG A C 1
ATOM 719 O O . ARG A 1 96 ? 16.734 -26.625 -0.065 1 96.38 96 ARG A O 1
ATOM 726 N N . PHE A 1 97 ? 15.727 -27.719 -1.721 1 97.69 97 PHE A N 1
ATOM 727 C CA . PHE A 1 97 ? 14.406 -27.531 -1.133 1 97.69 97 PHE A CA 1
ATOM 728 C C . PHE A 1 97 ? 14.336 -28.188 0.242 1 97.69 97 PHE A C 1
ATOM 730 O O . PHE A 1 97 ? 13.781 -27.625 1.182 1 97.69 97 PHE A O 1
ATOM 737 N N . SER A 1 98 ? 14.93 -29.375 0.337 1 97.5 98 SER A N 1
ATOM 738 C CA . SER A 1 98 ? 14.977 -30.062 1.619 1 97.5 98 SER A CA 1
ATOM 739 C C . SER A 1 98 ? 15.766 -29.266 2.65 1 97.5 98 SER A C 1
ATOM 741 O O . SER A 1 98 ? 15.359 -29.156 3.811 1 97.5 98 SER A O 1
ATOM 743 N N . TYR A 1 99 ? 16.828 -28.734 2.199 1 95.88 99 TYR A N 1
ATOM 744 C CA . TYR A 1 99 ? 17.656 -27.891 3.064 1 95.88 99 TYR A CA 1
ATOM 745 C C . TYR A 1 99 ? 16.875 -26.688 3.572 1 95.88 99 TYR A C 1
ATOM 747 O O . TYR A 1 99 ? 16.922 -26.359 4.762 1 95.88 99 TYR A O 1
ATOM 755 N N . ILE A 1 100 ? 16.141 -26.031 2.74 1 96.75 100 ILE A N 1
ATOM 756 C CA . ILE A 1 100 ? 15.344 -24.859 3.105 1 96.75 100 ILE A CA 1
ATOM 757 C C . ILE A 1 100 ? 14.273 -25.25 4.121 1 96.75 100 ILE A C 1
ATOM 759 O O . ILE A 1 100 ? 14.031 -24.531 5.094 1 96.75 100 ILE A O 1
ATOM 763 N N . CYS A 1 101 ? 13.641 -26.406 3.947 1 97.94 101 CYS A N 1
ATOM 764 C CA . CYS A 1 101 ? 12.656 -26.906 4.902 1 97.94 101 CYS A CA 1
ATOM 765 C C . CYS A 1 101 ? 13.273 -27.047 6.289 1 97.94 101 CYS A C 1
ATOM 767 O O . CYS A 1 101 ? 12.648 -26.688 7.293 1 97.94 101 CYS A O 1
ATOM 769 N N . THR A 1 102 ? 14.445 -27.578 6.305 1 96.44 102 THR A N 1
ATOM 770 C CA . THR A 1 102 ? 15.141 -27.734 7.578 1 96.44 102 THR A CA 1
ATOM 771 C C . THR A 1 102 ? 15.383 -26.391 8.242 1 96.44 102 THR A C 1
ATOM 773 O O . THR A 1 102 ? 15.195 -26.234 9.453 1 96.44 102 THR A O 1
ATOM 776 N N . GLN A 1 103 ? 15.781 -25.406 7.449 1 94.31 103 GLN A N 1
ATOM 777 C CA . GLN A 1 103 ? 16.047 -24.078 7.984 1 94.31 103 GLN A CA 1
ATOM 778 C C . GLN A 1 103 ? 14.766 -23.453 8.539 1 94.31 103 GLN A C 1
ATOM 780 O O . GLN A 1 103 ? 14.812 -22.703 9.516 1 94.31 103 GLN A O 1
ATOM 785 N N . TYR A 1 104 ? 13.609 -23.75 7.969 1 95.88 104 TYR A N 1
ATOM 786 C CA . TYR A 1 104 ? 12.32 -23.219 8.406 1 95.88 104 TYR A CA 1
ATOM 787 C C . TYR A 1 104 ? 11.711 -24.109 9.492 1 95.88 104 TYR A C 1
ATOM 789 O O . TYR A 1 104 ? 10.625 -23.812 9.992 1 95.88 104 TYR A O 1
ATOM 797 N N . LYS A 1 105 ? 12.344 -25.25 9.789 1 95.38 105 LYS A N 1
ATOM 798 C CA . LYS A 1 105 ? 11.938 -26.172 10.844 1 95.38 105 LYS A CA 1
ATOM 799 C C . LYS A 1 105 ? 10.641 -26.891 10.484 1 95.38 105 LYS A C 1
ATOM 801 O O . LYS A 1 105 ? 9.797 -27.125 11.352 1 95.38 105 LYS A O 1
ATOM 806 N N . VAL A 1 106 ? 10.484 -27.188 9.219 1 97.12 106 VAL A N 1
ATOM 807 C CA . VAL A 1 106 ? 9.375 -28.016 8.781 1 97.12 106 VAL A CA 1
ATOM 808 C C . VAL A 1 106 ? 9.617 -29.469 9.203 1 97.12 106 VAL A C 1
ATOM 810 O O . VAL A 1 106 ? 10.688 -30.031 8.938 1 97.12 106 VAL A O 1
ATOM 813 N N . PRO A 1 107 ? 8.633 -30.109 9.844 1 95.44 107 PRO A N 1
ATOM 814 C CA . PRO A 1 107 ? 8.82 -31.531 10.172 1 95.44 107 PRO A CA 1
ATOM 815 C C . PRO A 1 107 ? 9.016 -32.406 8.938 1 95.44 107 PRO A C 1
ATOM 817 O O . PRO A 1 107 ? 8.359 -32.188 7.914 1 95.44 107 PRO A O 1
ATOM 820 N N . GLU A 1 108 ? 9.828 -33.406 9.039 1 93.38 108 GLU A N 1
ATOM 821 C CA . GLU A 1 108 ? 10.164 -34.25 7.91 1 93.38 108 GLU A CA 1
ATOM 822 C C . GLU A 1 108 ? 8.93 -34.938 7.344 1 93.38 108 GLU A C 1
ATOM 824 O O . GLU A 1 108 ? 8.805 -35.125 6.129 1 93.38 108 GLU A O 1
ATOM 829 N N . ASN A 1 109 ? 8.031 -35.281 8.234 1 91.62 109 ASN A N 1
ATOM 830 C CA . ASN A 1 109 ? 6.84 -36 7.809 1 91.62 109 ASN A CA 1
ATOM 831 C C . ASN A 1 109 ? 5.809 -35.062 7.176 1 91.62 109 ASN A C 1
ATOM 833 O O . ASN A 1 109 ? 4.762 -35.531 6.711 1 91.62 109 ASN A O 1
ATOM 837 N N . GLN A 1 110 ? 6.113 -33.812 7.148 1 94.81 110 GLN A N 1
ATOM 838 C CA . GLN A 1 110 ? 5.188 -32.844 6.562 1 94.81 110 GLN A CA 1
ATOM 839 C C . GLN A 1 110 ? 5.77 -32.219 5.301 1 94.81 110 GLN A C 1
ATOM 841 O O . GLN A 1 110 ? 5.297 -31.188 4.844 1 94.81 110 GLN A O 1
ATOM 846 N N . ILE A 1 111 ? 6.828 -32.844 4.797 1 95.88 111 ILE A N 1
ATOM 847 C CA . ILE A 1 111 ? 7.383 -32.5 3.494 1 95.88 111 ILE A CA 1
ATOM 848 C C . ILE A 1 111 ? 6.922 -33.5 2.451 1 95.88 111 ILE A C 1
ATOM 850 O O . ILE A 1 111 ? 7.113 -34.719 2.623 1 95.88 111 ILE A O 1
ATOM 854 N N . SER A 1 112 ? 6.238 -33 1.438 1 94.88 112 SER A N 1
ATOM 855 C CA . SER A 1 112 ? 5.734 -33.906 0.399 1 94.88 112 SER A CA 1
ATOM 856 C C . SER A 1 112 ? 6.199 -33.438 -0.984 1 94.88 112 SER A C 1
ATOM 858 O O . SER A 1 112 ? 6.258 -32.25 -1.272 1 94.88 112 SER A O 1
ATOM 860 N N . VAL A 1 113 ? 6.566 -34.375 -1.785 1 96.12 113 VAL A N 1
ATOM 861 C CA . VAL A 1 113 ? 6.934 -34.156 -3.18 1 96.12 113 VAL A CA 1
ATOM 862 C C . VAL A 1 113 ? 5.957 -34.906 -4.098 1 96.12 113 VAL A C 1
ATOM 864 O O . VAL A 1 113 ? 5.816 -36.125 -4.008 1 96.12 113 VAL A O 1
ATOM 867 N N . PHE A 1 114 ? 5.352 -34.094 -4.938 1 94.31 114 PHE A N 1
ATOM 868 C CA . PHE A 1 114 ? 4.406 -34.688 -5.891 1 94.31 114 PHE A CA 1
ATOM 869 C C . PHE A 1 114 ? 4.914 -34.531 -7.316 1 94.31 114 PHE A C 1
ATOM 871 O O . PHE A 1 114 ? 5.539 -33.5 -7.652 1 94.31 114 PHE A O 1
ATOM 878 N N . ALA A 1 115 ? 4.652 -35.5 -8.07 1 94 115 ALA A N 1
ATOM 879 C CA . ALA A 1 115 ? 5.016 -35.438 -9.477 1 94 115 ALA A CA 1
ATOM 880 C C . ALA A 1 115 ? 3.828 -35.812 -10.367 1 94 115 ALA A C 1
ATOM 882 O O . ALA A 1 115 ? 2.969 -36.594 -9.969 1 94 115 ALA A O 1
ATOM 883 N N . THR A 1 116 ? 3.863 -35.281 -11.555 1 89.5 116 THR A N 1
ATOM 884 C CA . THR A 1 116 ? 2.689 -35.406 -12.406 1 89.5 116 THR A CA 1
ATOM 885 C C . THR A 1 116 ? 3.062 -36.062 -13.75 1 89.5 116 THR A C 1
ATOM 887 O O . THR A 1 116 ? 3.826 -37.031 -13.789 1 89.5 116 THR A O 1
ATOM 890 N N . GLU A 1 117 ? 2.539 -35.625 -14.898 1 83.69 117 GLU A N 1
ATOM 891 C CA . GLU A 1 117 ? 2.508 -36.281 -16.203 1 83.69 117 GLU A CA 1
ATOM 892 C C . GLU A 1 117 ? 3.912 -36.625 -16.688 1 83.69 117 GLU A C 1
ATOM 894 O O . GLU A 1 117 ? 4.141 -37.719 -17.188 1 83.69 117 GLU A O 1
ATOM 899 N N . ALA A 1 118 ? 4.902 -35.75 -16.562 1 87.69 118 ALA A N 1
ATOM 900 C CA . ALA A 1 118 ? 6.246 -36 -17.062 1 87.69 118 ALA A CA 1
ATOM 901 C C . ALA A 1 118 ? 6.883 -37.188 -16.359 1 87.69 118 ALA A C 1
ATOM 903 O O . ALA A 1 118 ? 7.496 -38.031 -17 1 87.69 118 ALA A O 1
ATOM 904 N N . MET A 1 119 ? 6.727 -37.281 -15.094 1 91 119 MET A N 1
ATOM 905 C CA . MET A 1 119 ? 7.301 -38.375 -14.32 1 91 119 MET A CA 1
ATOM 906 C C . MET A 1 119 ? 6.555 -39.656 -14.578 1 91 119 MET A C 1
ATOM 908 O O . MET A 1 119 ? 7.156 -40.75 -14.594 1 91 119 MET A O 1
ATOM 912 N N . ARG A 1 120 ? 5.285 -39.594 -14.836 1 86.75 120 ARG A N 1
ATOM 913 C CA . ARG A 1 120 ? 4.488 -40.781 -15.141 1 86.75 120 ARG A CA 1
ATOM 914 C C . ARG A 1 120 ? 4.922 -41.406 -16.453 1 86.75 120 ARG A C 1
ATOM 916 O O . ARG A 1 120 ? 4.871 -42.625 -16.625 1 86.75 120 ARG A O 1
ATOM 923 N N . THR A 1 121 ? 5.375 -40.656 -17.359 1 88.19 121 THR A N 1
ATOM 924 C CA . THR A 1 121 ? 5.625 -41.125 -18.719 1 88.19 121 THR A CA 1
ATOM 925 C C . THR A 1 121 ? 7.102 -41.469 -18.906 1 88.19 121 THR A C 1
ATOM 927 O O . THR A 1 121 ? 7.473 -42.094 -19.891 1 88.19 121 THR A O 1
ATOM 930 N N . ALA A 1 122 ? 7.941 -41.125 -17.969 1 94.06 122 ALA A N 1
ATOM 931 C CA . ALA A 1 122 ? 9.383 -41.344 -18.078 1 94.06 122 ALA A CA 1
ATOM 932 C C . ALA A 1 122 ? 9.727 -42.812 -17.938 1 94.06 122 ALA A C 1
ATOM 934 O O . ALA A 1 122 ? 9.32 -43.469 -16.984 1 94.06 122 ALA A O 1
ATOM 935 N N . ASN A 1 123 ? 10.539 -43.312 -18.812 1 94.94 123 ASN A N 1
ATOM 936 C CA . ASN A 1 123 ? 10.969 -44.719 -18.781 1 94.94 123 ASN A CA 1
ATOM 937 C C . ASN A 1 123 ? 11.953 -45 -17.641 1 94.94 123 ASN A C 1
ATOM 939 O O . ASN A 1 123 ? 12.062 -46.125 -17.172 1 94.94 123 ASN A O 1
ATOM 943 N N . ASN A 1 124 ? 12.688 -43.969 -17.281 1 95.44 124 ASN A N 1
ATOM 944 C CA . ASN A 1 124 ? 13.664 -44.125 -16.219 1 95.44 124 ASN A CA 1
ATOM 945 C C . ASN A 1 124 ? 13.242 -43.344 -14.961 1 95.44 124 ASN A C 1
ATOM 947 O O . ASN A 1 124 ? 14.078 -42.719 -14.312 1 95.44 124 ASN A O 1
ATOM 951 N N . GLN A 1 125 ? 11.984 -43.406 -14.727 1 94.62 125 GLN A N 1
ATOM 952 C CA . GLN A 1 125 ? 11.391 -42.75 -13.555 1 94.62 125 GLN A CA 1
ATOM 953 C C . GLN A 1 125 ? 12.102 -43.188 -12.281 1 94.62 125 GLN A C 1
ATOM 955 O O . GLN A 1 125 ? 12.352 -42.344 -11.398 1 94.62 125 GLN A O 1
ATOM 960 N N . ASP A 1 126 ? 12.469 -44.438 -12.141 1 94.81 126 ASP A N 1
ATOM 961 C CA . ASP A 1 126 ? 13.102 -44.969 -10.945 1 94.81 126 ASP A CA 1
ATOM 962 C C . ASP A 1 126 ? 14.469 -44.344 -10.703 1 94.81 126 ASP A C 1
ATOM 964 O O . ASP A 1 126 ? 14.859 -44.125 -9.555 1 94.81 126 ASP A O 1
ATOM 968 N N . GLU A 1 127 ? 15.141 -44.125 -11.773 1 96.56 127 GLU A N 1
ATOM 969 C CA . GLU A 1 127 ? 16.453 -43.5 -11.656 1 96.56 127 GLU A CA 1
ATOM 970 C C . GLU A 1 127 ? 16.312 -42.094 -11.078 1 96.56 127 GLU A C 1
ATOM 972 O O . GLU A 1 127 ? 17.109 -41.688 -10.219 1 96.56 127 GLU A O 1
ATOM 977 N N . MET A 1 128 ? 15.352 -41.406 -11.562 1 96.75 128 MET A N 1
ATOM 978 C CA . MET A 1 128 ? 15.094 -40.031 -11.078 1 96.75 128 MET A CA 1
ATOM 979 C C . MET A 1 128 ? 14.695 -40.062 -9.602 1 96.75 128 MET A C 1
ATOM 981 O O . MET A 1 128 ? 15.25 -39.312 -8.797 1 96.75 128 MET A O 1
ATOM 985 N N . VAL A 1 129 ? 13.75 -40.906 -9.219 1 96.5 129 VAL A N 1
ATOM 986 C CA . VAL A 1 129 ? 13.258 -41.031 -7.848 1 96.5 129 VAL A CA 1
ATOM 987 C C . VAL A 1 129 ? 14.398 -41.406 -6.91 1 96.5 129 VAL A C 1
ATOM 989 O O . VAL A 1 129 ? 14.531 -40.875 -5.816 1 96.5 129 VAL A O 1
ATOM 992 N N . GLY A 1 130 ? 15.172 -42.344 -7.336 1 96.75 130 GLY A N 1
ATOM 993 C CA . GLY A 1 130 ? 16.312 -42.781 -6.551 1 96.75 130 GLY A CA 1
ATOM 994 C C . GLY A 1 130 ? 17.328 -41.656 -6.332 1 96.75 130 GLY A C 1
ATOM 995 O O . GLY A 1 130 ? 17.859 -41.531 -5.23 1 96.75 130 GLY A O 1
ATOM 996 N N . ALA A 1 131 ? 17.609 -40.938 -7.41 1 97.81 131 ALA A N 1
ATOM 997 C CA . ALA A 1 131 ? 18.578 -39.844 -7.324 1 97.81 131 ALA A CA 1
ATOM 998 C C . ALA A 1 131 ? 18.078 -38.75 -6.375 1 97.81 131 ALA A C 1
ATOM 1000 O O . ALA A 1 131 ? 18.859 -38.188 -5.594 1 97.81 131 ALA A O 1
ATOM 1001 N N . ILE A 1 132 ? 16.797 -38.438 -6.441 1 97.5 132 ILE A N 1
ATOM 1002 C CA . ILE A 1 132 ? 16.188 -37.469 -5.559 1 97.5 132 ILE A CA 1
ATOM 1003 C C . ILE A 1 132 ? 16.312 -37.906 -4.109 1 97.5 132 ILE A C 1
ATOM 1005 O O . ILE A 1 132 ? 16.719 -37.125 -3.24 1 97.5 132 ILE A O 1
ATOM 1009 N N . HIS A 1 133 ? 16 -39.156 -3.848 1 97.31 133 HIS A N 1
ATOM 1010 C CA . HIS A 1 133 ? 16.062 -39.719 -2.496 1 97.31 133 HIS A CA 1
ATOM 1011 C C . HIS A 1 133 ? 17.5 -39.688 -1.956 1 97.31 133 HIS A C 1
ATOM 1013 O O . HIS A 1 133 ? 17.719 -39.312 -0.796 1 97.31 133 HIS A O 1
ATOM 1019 N N . ALA A 1 134 ? 18.359 -40.031 -2.77 1 97.75 134 ALA A N 1
ATOM 1020 C CA . ALA A 1 134 ? 19.766 -40.062 -2.357 1 97.75 134 ALA A CA 1
ATOM 1021 C C . ALA A 1 134 ? 20.266 -38.656 -2.006 1 97.75 134 ALA A C 1
ATOM 1023 O O . ALA A 1 134 ? 21.031 -38.5 -1.052 1 97.75 134 ALA A O 1
ATOM 1024 N N . ALA A 1 135 ? 19.891 -37.688 -2.768 1 96.44 135 ALA A N 1
ATOM 1025 C CA . ALA A 1 135 ? 20.422 -36.344 -2.625 1 96.44 135 ALA A CA 1
ATOM 1026 C C . ALA A 1 135 ? 19.703 -35.594 -1.506 1 96.44 135 ALA A C 1
ATOM 1028 O O . ALA A 1 135 ? 20.297 -34.719 -0.86 1 96.44 135 ALA A O 1
ATOM 1029 N N . SER A 1 136 ? 18.438 -35.875 -1.229 1 96.31 136 SER A N 1
ATOM 1030 C CA . SER A 1 136 ? 17.625 -35 -0.386 1 96.31 136 SER A CA 1
ATOM 1031 C C . SER A 1 136 ? 16.953 -35.781 0.737 1 96.31 136 SER A C 1
ATOM 1033 O O . SER A 1 136 ? 16.453 -35.188 1.7 1 96.31 136 SER A O 1
ATOM 1035 N N . GLY A 1 137 ? 16.891 -37.094 0.624 1 95.5 137 GLY A N 1
ATOM 1036 C CA . GLY A 1 137 ? 16.141 -37.875 1.572 1 95.5 137 GLY A CA 1
ATOM 1037 C C . GLY A 1 137 ? 14.641 -37.875 1.317 1 95.5 137 GLY A C 1
ATOM 1038 O O . GLY A 1 137 ? 13.891 -38.594 1.978 1 95.5 137 GLY A O 1
ATOM 1039 N N . LEU A 1 138 ? 14.172 -37.188 0.295 1 95.5 138 LEU A N 1
ATOM 1040 C CA . LEU A 1 138 ? 12.734 -37.062 0.05 1 95.5 138 LEU A CA 1
ATOM 1041 C C . LEU A 1 138 ? 12.219 -38.156 -0.847 1 95.5 138 LEU A C 1
ATOM 1043 O O . LEU A 1 138 ? 12.922 -38.625 -1.758 1 95.5 138 LEU A O 1
ATOM 1047 N N . GLY A 1 139 ? 11.023 -38.594 -0.502 1 93.5 139 GLY A N 1
ATOM 1048 C CA . GLY A 1 139 ? 10.305 -39.5 -1.397 1 93.5 139 GLY A CA 1
ATOM 1049 C C . GLY A 1 139 ? 9.391 -38.781 -2.359 1 93.5 139 GLY A C 1
ATOM 1050 O O . GLY A 1 139 ? 8.828 -37.719 -2.021 1 93.5 139 GLY A O 1
ATOM 1051 N N . VAL A 1 140 ? 9.219 -39.344 -3.57 1 95.06 140 VAL A N 1
ATOM 1052 C CA . VAL A 1 140 ? 8.375 -38.719 -4.582 1 95.06 140 VAL A CA 1
ATOM 1053 C C . VAL A 1 140 ? 7.074 -39.531 -4.73 1 95.06 140 VAL A C 1
ATOM 1055 O O . VAL A 1 140 ? 7.098 -40.75 -4.871 1 95.06 140 VAL A O 1
ATOM 1058 N N . GLN A 1 141 ? 5.988 -38.812 -4.613 1 92.12 141 GLN A N 1
ATOM 1059 C CA . GLN A 1 141 ? 4.676 -39.406 -4.84 1 92.12 141 GLN A CA 1
ATOM 1060 C C . GLN A 1 141 ? 4.137 -39.031 -6.219 1 92.12 141 GLN A C 1
ATOM 1062 O O . GLN A 1 141 ? 3.932 -37.844 -6.523 1 92.12 141 GLN A O 1
ATOM 1067 N N . ILE A 1 142 ? 3.844 -40 -6.988 1 92.38 142 ILE A N 1
ATOM 1068 C CA . ILE A 1 142 ? 3.314 -39.75 -8.328 1 92.38 142 ILE A CA 1
ATOM 1069 C C . ILE A 1 142 ? 1.789 -39.688 -8.273 1 92.38 142 ILE A C 1
ATOM 1071 O O . ILE A 1 142 ? 1.136 -40.625 -7.777 1 92.38 142 ILE A O 1
ATOM 1075 N N . LEU A 1 143 ? 1.249 -38.625 -8.797 1 90.44 143 LEU A N 1
ATOM 1076 C CA . LEU A 1 143 ? -0.197 -38.438 -8.781 1 90.44 143 LEU A CA 1
ATOM 1077 C C . LEU A 1 143 ? -0.844 -39.062 -10.016 1 90.44 143 LEU A C 1
ATOM 1079 O O . LEU A 1 143 ? -0.342 -38.906 -11.133 1 90.44 143 LEU A O 1
ATOM 1083 N N . SER A 1 144 ? -1.939 -39.781 -9.773 1 88.75 144 SER A N 1
ATOM 1084 C CA . SER A 1 144 ? -2.771 -40.156 -10.914 1 88.75 144 SER A CA 1
ATOM 1085 C C . SER A 1 144 ? -3.391 -38.938 -11.578 1 88.75 144 SER A C 1
ATOM 1087 O O . SER A 1 144 ? -3.488 -37.875 -10.961 1 88.75 144 SER A O 1
ATOM 1089 N N . PRO A 1 145 ? -3.768 -39.031 -12.859 1 85.19 145 PRO A N 1
ATOM 1090 C CA . PRO A 1 145 ? -4.43 -37.906 -13.523 1 85.19 145 PRO A CA 1
ATOM 1091 C C . PRO A 1 145 ? -5.648 -37.406 -12.75 1 85.19 145 PRO A C 1
ATOM 1093 O O . PRO A 1 145 ? -5.871 -36.188 -12.664 1 85.19 145 PRO A O 1
ATOM 1096 N N . ALA A 1 146 ? -6.387 -38.344 -12.172 1 85.88 146 ALA A N 1
ATOM 1097 C CA . ALA A 1 146 ? -7.574 -38 -11.398 1 85.88 146 ALA A CA 1
ATOM 1098 C C . ALA A 1 146 ? -7.199 -37.156 -10.172 1 85.88 146 ALA A C 1
ATOM 1100 O O . ALA A 1 146 ? -7.859 -36.156 -9.859 1 85.88 146 ALA A O 1
ATOM 1101 N N . MET A 1 147 ? -6.18 -37.562 -9.508 1 87.44 147 MET A N 1
ATOM 1102 C CA . MET A 1 147 ? -5.746 -36.875 -8.305 1 87.44 147 MET A CA 1
ATOM 1103 C C . MET A 1 147 ? -5.184 -35.5 -8.656 1 87.44 147 MET A C 1
ATOM 1105 O O . MET A 1 147 ? -5.41 -34.531 -7.93 1 87.44 147 MET A O 1
ATOM 1109 N N . GLU A 1 148 ? -4.391 -35.438 -9.734 1 88.69 148 GLU A N 1
ATOM 1110 C CA . GLU A 1 148 ? -3.871 -34.156 -10.195 1 88.69 148 GLU A CA 1
ATOM 1111 C C . GLU A 1 148 ? -5.004 -33.188 -10.5 1 88.69 148 GLU A C 1
ATOM 1113 O O . GLU A 1 148 ? -4.941 -32 -10.117 1 88.69 148 GLU A O 1
ATOM 1118 N N . SER A 1 149 ? -6.016 -33.688 -11.125 1 88.44 149 SER A N 1
ATOM 1119 C CA . SER A 1 149 ? -7.184 -32.875 -11.453 1 88.44 149 SER A CA 1
ATOM 1120 C C . SER A 1 149 ? -7.883 -32.375 -10.188 1 88.44 149 SER A C 1
ATOM 1122 O O . SER A 1 149 ? -8.328 -31.234 -10.117 1 88.44 149 SER A O 1
ATOM 1124 N N . MET A 1 150 ? -8 -33.281 -9.242 1 89.12 150 MET A N 1
ATOM 1125 C CA . MET A 1 150 ? -8.664 -32.938 -7.984 1 89.12 150 MET A CA 1
ATOM 1126 C C . MET A 1 150 ? -7.891 -31.844 -7.254 1 89.12 150 MET A C 1
ATOM 1128 O O . MET A 1 150 ? -8.477 -30.844 -6.836 1 89.12 150 MET A O 1
ATOM 1132 N N . PHE A 1 151 ? -6.602 -32 -7.109 1 92.31 151 PHE A N 1
ATOM 1133 C CA . PHE A 1 151 ? -5.793 -31.016 -6.402 1 92.31 151 PHE A CA 1
ATOM 1134 C C . PHE A 1 151 ? -5.801 -29.688 -7.145 1 92.31 151 PHE A C 1
ATOM 1136 O O . PHE A 1 151 ? -5.891 -28.625 -6.52 1 92.31 151 PHE A O 1
ATOM 1143 N N . GLY A 1 152 ? -5.703 -29.734 -8.422 1 93.81 152 GLY A N 1
ATOM 1144 C CA . GLY A 1 152 ? -5.781 -28.516 -9.203 1 93.81 152 GLY A CA 1
ATOM 1145 C C . GLY A 1 152 ? -7.09 -27.766 -9.016 1 93.81 152 GLY A C 1
ATOM 1146 O O . GLY A 1 152 ? -7.09 -26.562 -8.758 1 93.81 152 GLY A O 1
ATOM 1147 N N . ALA A 1 153 ? -8.195 -28.5 -9.109 1 95.38 153 ALA A N 1
ATOM 1148 C CA . ALA A 1 153 ? -9.523 -27.891 -8.977 1 95.38 153 ALA A CA 1
ATOM 1149 C C . ALA A 1 153 ? -9.742 -27.359 -7.559 1 95.38 153 ALA A C 1
ATOM 1151 O O . ALA A 1 153 ? -10.281 -26.266 -7.375 1 95.38 153 ALA A O 1
ATOM 1152 N N . MET A 1 154 ? -9.289 -28.172 -6.605 1 95.38 154 MET A N 1
ATOM 1153 C CA . MET A 1 154 ? -9.477 -27.766 -5.215 1 95.38 154 MET A CA 1
ATOM 1154 C C . MET A 1 154 ? -8.586 -26.562 -4.875 1 95.38 154 MET A C 1
ATOM 1156 O O . MET A 1 154 ? -8.953 -25.719 -4.055 1 95.38 154 MET A O 1
ATOM 1160 N N . GLY A 1 155 ? -7.406 -26.531 -5.461 1 96.56 155 GLY A N 1
ATOM 1161 C CA . GLY A 1 155 ? -6.562 -25.344 -5.316 1 96.56 155 GLY A CA 1
ATOM 1162 C C . GLY A 1 155 ? -7.207 -24.078 -5.859 1 96.56 155 GLY A C 1
ATOM 1163 O O . GLY A 1 155 ? -7.164 -23.031 -5.215 1 96.56 155 GLY A O 1
ATOM 1164 N N . ALA A 1 156 ? -7.805 -24.188 -7.004 1 96.12 156 ALA A N 1
ATOM 1165 C CA . ALA A 1 156 ? -8.531 -23.062 -7.598 1 96.12 156 ALA A CA 1
ATOM 1166 C C . ALA A 1 156 ? -9.734 -22.672 -6.738 1 96.12 156 ALA A C 1
ATOM 1168 O O . ALA A 1 156 ? -9.984 -21.484 -6.512 1 96.12 156 ALA A O 1
ATOM 1169 N N . ARG A 1 157 ? -10.414 -23.641 -6.238 1 96.81 157 ARG A N 1
ATOM 1170 C CA . ARG A 1 157 ? -11.617 -23.453 -5.43 1 96.81 157 ARG A CA 1
ATOM 1171 C C . ARG A 1 157 ? -11.289 -22.734 -4.121 1 96.81 157 ARG A C 1
ATOM 1173 O O . ARG A 1 157 ? -12.117 -21.969 -3.607 1 96.81 157 ARG A O 1
ATOM 1180 N N . SER A 1 158 ? -10.125 -22.922 -3.646 1 96.75 158 SER A N 1
ATOM 1181 C CA . SER A 1 158 ? -9.758 -22.453 -2.311 1 96.75 158 SER A CA 1
ATOM 1182 C C . SER A 1 158 ? -9.812 -20.938 -2.221 1 96.75 158 SER A C 1
ATOM 1184 O O . SER A 1 158 ? -9.938 -20.375 -1.128 1 96.75 158 SER A O 1
ATOM 1186 N N . ALA A 1 159 ? -9.75 -20.234 -3.33 1 95.88 159 ALA A N 1
ATOM 1187 C CA . ALA A 1 159 ? -9.711 -18.766 -3.352 1 95.88 159 ALA A CA 1
ATOM 1188 C C . ALA A 1 159 ? -11.102 -18.172 -3.168 1 95.88 159 ALA A C 1
ATOM 1190 O O . ALA A 1 159 ? -11.25 -16.969 -2.943 1 95.88 159 ALA A O 1
ATOM 1191 N N . PHE A 1 160 ? -12.148 -19.062 -3.125 1 95.94 160 PHE A N 1
ATOM 1192 C CA . PHE A 1 160 ? -13.516 -18.562 -3.178 1 95.94 160 PHE A CA 1
ATOM 1193 C C . PHE A 1 160 ? -14.328 -19.062 -1.993 1 95.94 160 PHE A C 1
ATOM 1195 O O . PHE A 1 160 ? -14 -20.094 -1.405 1 95.94 160 PHE A O 1
ATOM 1202 N N . GLU A 1 161 ? -15.32 -18.297 -1.654 1 93.44 161 GLU A N 1
ATOM 1203 C CA . GLU A 1 161 ? -16.297 -18.797 -0.696 1 93.44 161 GLU A CA 1
ATOM 1204 C C . GLU A 1 161 ? -17.156 -19.906 -1.303 1 93.44 161 GLU A C 1
ATOM 1206 O O . GLU A 1 161 ? -17.266 -20.984 -0.728 1 93.44 161 GLU A O 1
ATOM 1211 N N . HIS A 1 162 ? -17.688 -19.609 -2.498 1 94.19 162 HIS A N 1
ATOM 1212 C CA . HIS A 1 162 ? -18.5 -20.578 -3.244 1 94.19 162 HIS A CA 1
ATOM 1213 C C . HIS A 1 162 ? -18.078 -20.641 -4.707 1 94.19 162 HIS A C 1
ATOM 1215 O O . HIS A 1 162 ? -17.656 -19.625 -5.277 1 94.19 162 HIS A O 1
ATOM 1221 N N . VAL A 1 163 ? -18.172 -21.797 -5.27 1 96.69 163 VAL A N 1
ATOM 1222 C CA . VAL A 1 163 ? -17.922 -21.969 -6.699 1 96.69 163 VAL A CA 1
ATOM 1223 C C . VAL A 1 163 ? -18.984 -22.891 -7.293 1 96.69 163 VAL A C 1
ATOM 1225 O O . VAL A 1 163 ? -19.516 -23.766 -6.605 1 96.69 163 VAL A O 1
ATOM 1228 N N . ASP A 1 164 ? -19.359 -22.656 -8.469 1 97.62 164 ASP A N 1
ATOM 1229 C CA . ASP A 1 164 ? -20.266 -23.453 -9.266 1 97.62 164 ASP A CA 1
ATOM 1230 C C . ASP A 1 164 ? -19.969 -23.312 -10.758 1 97.62 164 ASP A C 1
ATOM 1232 O O . ASP A 1 164 ? -20.406 -22.359 -11.398 1 97.62 164 ASP A O 1
ATOM 1236 N N . GLY A 1 165 ? -19.219 -24.312 -11.234 1 97.94 165 GLY A N 1
ATOM 1237 C CA . GLY A 1 165 ? -18.875 -24.172 -12.641 1 97.94 165 GLY A CA 1
ATOM 1238 C C . GLY A 1 165 ? -17.844 -25.188 -13.102 1 97.94 165 GLY A C 1
ATOM 1239 O O . GLY A 1 165 ? -17.484 -26.109 -12.359 1 97.94 165 GLY A O 1
ATOM 1240 N N . LEU A 1 166 ? -17.484 -25.062 -14.359 1 97.62 166 LEU A N 1
ATOM 1241 C CA . LEU A 1 166 ? -16.469 -25.922 -15 1 97.62 166 LEU A CA 1
ATOM 1242 C C . LEU A 1 166 ? -15.062 -25.484 -14.594 1 97.62 166 LEU A C 1
ATOM 1244 O O . LEU A 1 166 ? -14.734 -24.297 -14.648 1 97.62 166 LEU A O 1
ATOM 1248 N N . PHE A 1 167 ? -14.273 -26.438 -14.125 1 97.44 167 PHE A N 1
ATOM 1249 C CA . PHE A 1 167 ? -12.883 -26.172 -13.773 1 97.44 167 PHE A CA 1
ATOM 1250 C C . PHE A 1 167 ? -11.945 -26.797 -14.805 1 97.44 167 PHE A C 1
ATOM 1252 O O . PHE A 1 167 ? -12.086 -27.969 -15.156 1 97.44 167 PHE A O 1
ATOM 1259 N N . MET A 1 168 ? -11 -26.016 -15.258 1 97.12 168 MET A N 1
ATOM 1260 C CA . MET A 1 168 ? -10.031 -26.5 -16.234 1 97.12 168 MET A CA 1
ATOM 1261 C C . MET A 1 168 ? -8.617 -26.062 -15.875 1 97.12 168 MET A C 1
ATOM 1263 O O . MET A 1 168 ? -8.414 -24.953 -15.375 1 97.12 168 MET A O 1
ATOM 1267 N N . ASP A 1 169 ? -7.664 -26.891 -16.094 1 95.31 169 ASP A N 1
ATOM 1268 C CA . ASP A 1 169 ? -6.246 -26.656 -15.836 1 95.31 169 ASP A CA 1
ATOM 1269 C C . ASP A 1 169 ? -5.406 -26.984 -17.078 1 95.31 169 ASP A C 1
ATOM 1271 O O . ASP A 1 169 ? -5.375 -28.125 -17.516 1 95.31 169 ASP A O 1
ATOM 1275 N N . LEU A 1 170 ? -4.773 -25.984 -17.625 1 95.12 170 LEU A N 1
ATOM 1276 C CA . LEU A 1 170 ? -3.908 -26.203 -18.781 1 95.12 170 LEU A CA 1
ATOM 1277 C C . LEU A 1 170 ? -2.439 -26.172 -18.375 1 95.12 170 LEU A C 1
ATOM 1279 O O . LEU A 1 170 ? -1.864 -25.109 -18.156 1 95.12 170 LEU A O 1
ATOM 1283 N N . GLY A 1 171 ? -1.827 -27.328 -18.344 1 90 171 GLY A N 1
ATOM 1284 C CA . GLY A 1 171 ? -0.402 -27.484 -18.094 1 90 171 GLY A CA 1
ATOM 1285 C C . GLY A 1 171 ? 0.418 -27.625 -19.359 1 90 171 GLY A C 1
ATOM 1286 O O . GLY A 1 171 ? -0.023 -27.234 -20.438 1 90 171 GLY A O 1
ATOM 1287 N N . GLY A 1 172 ? 1.548 -28.109 -19.234 1 87.31 172 GLY A N 1
ATOM 1288 C CA . GLY A 1 172 ? 2.42 -28.297 -20.391 1 87.31 172 GLY A CA 1
ATOM 1289 C C . GLY A 1 172 ? 2.098 -29.547 -21.188 1 87.31 172 GLY A C 1
ATOM 1290 O O . GLY A 1 172 ? 2.178 -29.531 -22.406 1 87.31 172 GLY A O 1
ATOM 1291 N N . GLY A 1 173 ? 1.644 -30.547 -20.484 1 86.69 173 GLY A N 1
ATOM 1292 C CA . GLY A 1 173 ? 1.472 -31.828 -21.156 1 86.69 173 GLY A CA 1
ATOM 1293 C C . GLY A 1 173 ? 0.016 -32.188 -21.375 1 86.69 173 GLY A C 1
ATOM 1294 O O . GLY A 1 173 ? -0.299 -33 -22.25 1 86.69 173 GLY A O 1
ATOM 1295 N N . SER A 1 174 ? -0.858 -31.609 -20.578 1 91.06 174 SER A N 1
ATOM 1296 C CA . SER A 1 174 ? -2.258 -32.031 -20.641 1 91.06 174 SER A CA 1
ATOM 1297 C C . SER A 1 174 ? -3.188 -30.891 -20.25 1 91.06 174 SER A C 1
ATOM 1299 O O . SER A 1 174 ? -2.73 -29.844 -19.766 1 91.06 174 SER A O 1
ATOM 1301 N N . VAL A 1 175 ? -4.414 -31.016 -20.531 1 94.25 175 VAL A N 1
ATOM 1302 C CA . VAL A 1 175 ? -5.484 -30.125 -20.078 1 94.25 175 VAL A CA 1
ATOM 1303 C C . VAL A 1 175 ? -6.555 -30.938 -19.344 1 94.25 175 VAL A C 1
ATOM 1305 O O . VAL A 1 175 ? -6.957 -32 -19.812 1 94.25 175 VAL A O 1
ATOM 1308 N N . GLN A 1 176 ? -6.863 -30.516 -18.172 1 93.88 176 GLN A N 1
ATOM 1309 C CA . GLN A 1 176 ? -7.832 -31.203 -17.328 1 93.88 176 GLN A CA 1
ATOM 1310 C C . GLN A 1 176 ? -9.172 -30.484 -17.312 1 93.88 176 GLN A C 1
ATOM 1312 O O . GLN A 1 176 ? -9.211 -29.25 -17.422 1 93.88 176 GLN A O 1
ATOM 1317 N N . MET A 1 177 ? -10.258 -31.234 -17.156 1 95.88 177 MET A N 1
ATOM 1318 C CA . MET A 1 177 ? -11.609 -30.688 -17.062 1 95.88 177 MET A CA 1
ATOM 1319 C C . MET A 1 177 ? -12.414 -31.406 -15.992 1 95.88 177 MET A C 1
ATOM 1321 O O . MET A 1 177 ? -12.375 -32.625 -15.898 1 95.88 177 MET A O 1
ATOM 1325 N N . THR A 1 178 ? -13.031 -30.672 -15.125 1 96.12 178 THR A N 1
ATOM 1326 C CA . THR A 1 178 ? -13.977 -31.203 -14.156 1 96.12 178 THR A CA 1
ATOM 1327 C C . THR A 1 178 ? -15.016 -30.156 -13.773 1 96.12 178 THR A C 1
ATOM 1329 O O . THR A 1 178 ? -15.086 -29.094 -14.398 1 96.12 178 THR A O 1
ATOM 1332 N N . TYR A 1 179 ? -15.977 -30.516 -12.93 1 96.62 179 TYR A N 1
ATOM 1333 C CA . TYR A 1 179 ? -17.047 -29.625 -12.484 1 96.62 179 TYR A CA 1
ATOM 1334 C C . TYR A 1 179 ? -17.156 -29.641 -10.961 1 96.62 179 TYR A C 1
ATOM 1336 O O . TYR A 1 179 ? -17.031 -30.688 -10.328 1 96.62 179 TYR A O 1
ATOM 1344 N N . LEU A 1 180 ? -17.219 -28.453 -10.391 1 96.62 180 LEU A N 1
ATOM 1345 C CA . LEU A 1 180 ? -17.391 -28.328 -8.945 1 96.62 180 LEU A CA 1
ATOM 1346 C C . LEU A 1 180 ? -18.625 -27.484 -8.617 1 96.62 180 LEU A C 1
ATOM 1348 O O . LEU A 1 180 ? -18.844 -26.438 -9.242 1 96.62 180 LEU A O 1
ATOM 1352 N N . ASP A 1 181 ? -19.406 -27.906 -7.723 1 96.38 181 ASP A N 1
ATOM 1353 C CA . ASP A 1 181 ? -20.438 -27.172 -7.008 1 96.38 181 ASP A CA 1
ATOM 1354 C C . ASP A 1 181 ? -20.25 -27.266 -5.496 1 96.38 181 ASP A C 1
ATOM 1356 O O . ASP A 1 181 ? -20.656 -28.266 -4.883 1 96.38 181 ASP A O 1
ATOM 1360 N N . SER A 1 182 ? -19.703 -26.25 -4.91 1 94.38 182 SER A N 1
ATOM 1361 C CA . SER A 1 182 ? -19.234 -26.312 -3.523 1 94.38 182 SER A CA 1
ATOM 1362 C C . SER A 1 182 ? -20.422 -26.375 -2.557 1 94.38 182 SER A C 1
ATOM 1364 O O . SER A 1 182 ? -20.234 -26.578 -1.354 1 94.38 182 SER A O 1
ATOM 1366 N N . LYS A 1 183 ? -21.641 -26.203 -3.016 1 92.12 183 LYS A N 1
ATOM 1367 C CA . LYS A 1 183 ? -22.812 -26.328 -2.156 1 92.12 183 LYS A CA 1
ATOM 1368 C C . LYS A 1 183 ? -23.297 -27.766 -2.074 1 92.12 183 LYS A C 1
ATOM 1370 O O . LYS A 1 183 ? -24.125 -28.109 -1.223 1 92.12 183 LYS A O 1
ATOM 1375 N N . SER A 1 184 ? -22.719 -28.547 -2.945 1 91.19 184 SER A N 1
ATOM 1376 C CA . SER A 1 184 ? -23.094 -29.969 -2.945 1 91.19 184 SER A CA 1
ATOM 1377 C C . SER A 1 184 ? -22.219 -30.766 -2.002 1 91.19 184 SER A C 1
ATOM 1379 O O . SER A 1 184 ? -21.016 -30.531 -1.915 1 91.19 184 SER A O 1
ATOM 1381 N N . ASN A 1 185 ? -22.812 -31.672 -1.332 1 88.12 185 ASN A N 1
ATOM 1382 C CA . ASN A 1 185 ? -22.047 -32.531 -0.443 1 88.12 185 ASN A CA 1
ATOM 1383 C C . ASN A 1 185 ? -21.141 -33.5 -1.227 1 88.12 185 ASN A C 1
ATOM 1385 O O . ASN A 1 185 ? -21.547 -34.031 -2.256 1 88.12 185 ASN A O 1
ATOM 1389 N N . GLY A 1 186 ? -19.938 -33.625 -0.823 1 87.44 186 GLY A N 1
ATOM 1390 C CA . GLY A 1 186 ? -19.016 -34.562 -1.431 1 87.44 186 GLY A CA 1
ATOM 1391 C C . GLY A 1 186 ? -18.578 -34.156 -2.82 1 87.44 186 GLY A C 1
ATOM 1392 O O . GLY A 1 186 ? -18.172 -35 -3.627 1 87.44 186 GLY A O 1
ATOM 1393 N N . TYR A 1 187 ? -18.688 -32.906 -3.1 1 90.75 187 TYR A N 1
ATOM 1394 C CA . TYR A 1 187 ? -18.422 -32.406 -4.445 1 90.75 187 TYR A CA 1
ATOM 1395 C C . TYR A 1 187 ? -16.984 -32.688 -4.852 1 90.75 187 TYR A C 1
ATOM 1397 O O . TYR A 1 187 ? -16.703 -32.906 -6.035 1 90.75 187 TYR A O 1
ATOM 1405 N N . GLU A 1 188 ? -16.047 -32.75 -3.891 1 88.38 188 GLU A N 1
ATOM 1406 C CA . GLU A 1 188 ? -14.641 -32.969 -4.223 1 88.38 188 GLU A CA 1
ATOM 1407 C C . GLU A 1 188 ? -14.422 -34.375 -4.762 1 88.38 188 GLU A C 1
ATOM 1409 O O . GLU A 1 188 ? -13.703 -34.594 -5.746 1 88.38 188 GLU A O 1
ATOM 1414 N N . THR A 1 189 ? -15.016 -35.312 -4.129 1 84.44 189 THR A N 1
ATOM 1415 C CA . THR A 1 189 ? -14.891 -36.719 -4.547 1 84.44 189 THR A CA 1
ATOM 1416 C C . THR A 1 189 ? -15.539 -36.938 -5.91 1 84.44 189 THR A C 1
ATOM 1418 O O . THR A 1 189 ? -14.977 -37.625 -6.77 1 84.44 189 THR A O 1
ATOM 1421 N N . LEU A 1 190 ? -16.688 -36.375 -6.059 1 87.5 190 LEU A N 1
ATOM 1422 C CA . LEU A 1 190 ? -17.391 -36.5 -7.324 1 87.5 190 LEU A CA 1
ATOM 1423 C C . LEU A 1 190 ? -16.594 -35.875 -8.461 1 87.5 190 LEU A C 1
ATOM 1425 O O . LEU A 1 190 ? -16.531 -36.438 -9.555 1 87.5 190 LEU A O 1
ATOM 1429 N N . ALA A 1 191 ? -16.078 -34.75 -8.211 1 89.12 191 ALA A N 1
ATOM 1430 C CA . ALA A 1 191 ? -15.281 -34.062 -9.203 1 89.12 191 ALA A CA 1
ATOM 1431 C C . ALA A 1 191 ? -14.055 -34.875 -9.594 1 89.12 191 ALA A C 1
ATOM 1433 O O . ALA A 1 191 ? -13.695 -34.938 -10.773 1 89.12 191 ALA A O 1
ATOM 1434 N N . ALA A 1 192 ? -13.406 -35.469 -8.625 1 86.06 192 ALA A N 1
ATOM 1435 C CA . ALA A 1 192 ? -12.203 -36.25 -8.867 1 86.06 192 ALA A CA 1
ATOM 1436 C C . ALA A 1 192 ? -12.523 -37.5 -9.664 1 86.06 192 ALA A C 1
ATOM 1438 O O . ALA A 1 192 ? -11.789 -37.875 -10.586 1 86.06 192 ALA A O 1
ATOM 1439 N N . GLN A 1 193 ? -13.602 -38.125 -9.375 1 88.06 193 GLN A N 1
ATOM 1440 C CA . GLN A 1 193 ? -13.992 -39.375 -9.992 1 88.06 193 GLN A CA 1
ATOM 1441 C C . GLN A 1 193 ? -14.344 -39.188 -11.461 1 88.06 193 GLN A C 1
ATOM 1443 O O . GLN A 1 193 ? -14.188 -40.094 -12.273 1 88.06 193 GLN A O 1
ATOM 1448 N N . ASN A 1 194 ? -14.734 -38.031 -11.758 1 91 194 ASN A N 1
ATOM 1449 C CA . ASN A 1 194 ? -15.234 -37.781 -13.109 1 91 194 ASN A CA 1
ATOM 1450 C C . ASN A 1 194 ? -14.336 -36.844 -13.891 1 91 194 ASN A C 1
ATOM 1452 O O . ASN A 1 194 ? -14.664 -36.438 -15.008 1 91 194 ASN A O 1
ATOM 1456 N N . ALA A 1 195 ? -13.25 -36.5 -13.289 1 93.06 195 ALA A N 1
ATOM 1457 C CA . ALA A 1 195 ? -12.312 -35.625 -13.977 1 93.06 195 ALA A CA 1
ATOM 1458 C C . ALA A 1 195 ? -11.75 -36.281 -15.234 1 93.06 195 ALA A C 1
ATOM 1460 O O . ALA A 1 195 ? -11.562 -37.5 -15.273 1 93.06 195 ALA A O 1
ATOM 1461 N N . LYS A 1 196 ? -11.555 -35.469 -16.25 1 94.12 196 LYS A N 1
ATOM 1462 C CA . LYS A 1 196 ? -10.961 -35.969 -17.5 1 94.12 196 LYS A CA 1
ATOM 1463 C C . LYS A 1 196 ? -9.664 -35.219 -17.812 1 94.12 196 LYS A C 1
ATOM 1465 O O . LYS A 1 196 ? -9.555 -34 -17.578 1 94.12 196 LYS A O 1
ATOM 1470 N N . SER A 1 197 ? -8.688 -35.906 -18.266 1 92.62 197 SER A N 1
ATOM 1471 C CA . SER A 1 197 ? -7.406 -35.375 -18.719 1 92.62 197 SER A CA 1
ATOM 1472 C C . SER A 1 197 ? -7.176 -35.625 -20.203 1 92.62 197 SER A C 1
ATOM 1474 O O . SER A 1 197 ? -7.246 -36.781 -20.641 1 92.62 197 SER A O 1
ATOM 1476 N N . MET A 1 198 ? -6.984 -34.594 -20.953 1 94 198 MET A N 1
ATOM 1477 C CA . MET A 1 198 ? -6.695 -34.719 -22.375 1 94 198 MET A CA 1
ATOM 1478 C C . MET A 1 198 ? -5.234 -34.375 -22.672 1 94 198 MET A C 1
ATOM 1480 O O . MET A 1 198 ? -4.672 -33.469 -22.062 1 94 198 MET A O 1
ATOM 1484 N N . PRO A 1 199 ? -4.609 -35.094 -23.578 1 91.38 199 PRO A N 1
ATOM 1485 C CA . PRO A 1 199 ? -3.178 -34.906 -23.844 1 91.38 199 PRO A CA 1
ATOM 1486 C C . PRO A 1 199 ? -2.887 -33.688 -24.734 1 91.38 199 PRO A C 1
ATOM 1488 O O . PRO A 1 199 ? -2.15 -33.812 -25.719 1 91.38 199 PRO A O 1
ATOM 1491 N N . TYR A 1 200 ? -3.428 -32.594 -24.438 1 94.38 200 TYR A N 1
ATOM 1492 C CA . TYR A 1 200 ? -3.27 -31.359 -25.219 1 94.38 200 TYR A CA 1
ATOM 1493 C C . TYR A 1 200 ? -2.738 -30.219 -24.344 1 94.38 200 TYR A C 1
ATOM 1495 O O . TYR A 1 200 ? -3.311 -29.141 -24.328 1 94.38 200 TYR A O 1
ATOM 1503 N N . GLY A 1 201 ? -1.619 -30.469 -23.703 1 92.19 201 GLY A N 1
ATOM 1504 C CA . GLY A 1 201 ? -0.963 -29.406 -22.953 1 92.19 201 GLY A CA 1
ATOM 1505 C C . GLY A 1 201 ? -0.28 -28.391 -23.828 1 92.19 201 GLY A C 1
ATOM 1506 O O . GLY A 1 201 ? -0.029 -28.641 -25.016 1 92.19 201 GLY A O 1
ATOM 1507 N N . ALA A 1 202 ? 0.004 -27.25 -23.281 1 92.94 202 ALA A N 1
ATOM 1508 C CA . ALA A 1 202 ? 0.541 -26.141 -24.047 1 92.94 202 ALA A CA 1
ATOM 1509 C C . ALA A 1 202 ? 1.879 -26.5 -24.688 1 92.94 202 ALA A C 1
ATOM 1511 O O . ALA A 1 202 ? 2.127 -26.188 -25.844 1 92.94 202 ALA A O 1
ATOM 1512 N N . ALA A 1 203 ? 2.779 -27.125 -23.922 1 89.44 203 ALA A N 1
ATOM 1513 C CA . ALA A 1 203 ? 4.09 -27.5 -24.438 1 89.44 203 ALA A CA 1
ATOM 1514 C C . ALA A 1 203 ? 3.961 -28.594 -25.5 1 89.44 203 ALA A C 1
ATOM 1516 O O . ALA A 1 203 ? 4.594 -28.516 -26.562 1 89.44 203 ALA A O 1
ATOM 1517 N N . LYS A 1 204 ? 3.188 -29.547 -25.234 1 89.62 204 LYS A N 1
ATOM 1518 C CA . LYS A 1 204 ? 2.979 -30.656 -26.156 1 89.62 204 LYS A CA 1
ATOM 1519 C C . LYS A 1 204 ? 2.379 -30.172 -27.469 1 89.62 204 LYS A C 1
ATOM 1521 O O . LYS A 1 204 ? 2.854 -30.547 -28.547 1 89.62 204 LYS A O 1
ATOM 1526 N N . LEU A 1 205 ? 1.326 -29.375 -27.391 1 93.38 205 LEU A N 1
ATOM 1527 C CA . LEU A 1 205 ? 0.658 -28.859 -28.578 1 93.38 205 LEU A CA 1
ATOM 1528 C C . LEU A 1 205 ? 1.599 -27.969 -29.375 1 93.38 205 LEU A C 1
ATOM 1530 O O . LEU A 1 205 ? 1.55 -27.969 -30.609 1 93.38 205 LEU A O 1
ATOM 1534 N N . THR A 1 206 ? 2.389 -27.172 -28.688 1 91.75 206 THR A N 1
ATOM 1535 C CA . THR A 1 206 ? 3.354 -26.312 -29.359 1 91.75 206 THR A CA 1
ATOM 1536 C C . THR A 1 206 ? 4.316 -27.141 -30.203 1 91.75 206 THR A C 1
ATOM 1538 O O . THR A 1 206 ? 4.59 -26.812 -31.359 1 91.75 206 THR A O 1
ATOM 1541 N N . ASP A 1 207 ? 4.789 -28.188 -29.672 1 88.5 207 ASP A N 1
ATOM 1542 C CA . ASP A 1 207 ? 5.703 -29.078 -30.375 1 88.5 207 ASP A CA 1
ATOM 1543 C C . ASP A 1 207 ? 5.012 -29.734 -31.578 1 88.5 207 ASP A C 1
ATOM 1545 O O . ASP A 1 207 ? 5.605 -29.875 -32.656 1 88.5 207 ASP A O 1
ATOM 1549 N N . THR A 1 208 ? 3.82 -30.125 -31.359 1 89.06 208 THR A N 1
ATOM 1550 C CA . THR A 1 208 ? 3.051 -30.781 -32.406 1 89.06 208 THR A CA 1
ATOM 1551 C C . THR A 1 208 ? 2.785 -29.812 -33.562 1 89.06 208 THR A C 1
ATOM 1553 O O . THR A 1 208 ? 2.871 -30.203 -34.719 1 89.06 208 THR A O 1
ATOM 1556 N N . LEU A 1 209 ? 2.445 -28.609 -33.219 1 87.81 209 LEU A N 1
ATOM 1557 C CA . LEU A 1 209 ? 2.105 -27.594 -34.219 1 87.81 209 LEU A CA 1
ATOM 1558 C C . LEU A 1 209 ? 3.324 -27.234 -35.062 1 87.81 209 LEU A C 1
ATOM 1560 O O . LEU A 1 209 ? 3.184 -26.812 -36.219 1 87.81 209 LEU A O 1
ATOM 1564 N N . ARG A 1 210 ? 4.449 -27.406 -34.469 1 85 210 ARG A N 1
ATOM 1565 C CA . ARG A 1 210 ? 5.68 -27.094 -35.219 1 85 210 ARG A CA 1
ATOM 1566 C C . ARG A 1 210 ? 5.926 -28.125 -36.312 1 85 210 ARG A C 1
ATOM 1568 O O . ARG A 1 210 ? 6.531 -27.797 -37.344 1 85 210 ARG A O 1
ATOM 1575 N N . VAL A 1 211 ? 5.445 -29.344 -36.156 1 83.38 211 VAL A N 1
ATOM 1576 C CA . VAL A 1 211 ? 5.805 -30.422 -37.094 1 83.38 211 VAL A CA 1
ATOM 1577 C C . VAL A 1 211 ? 4.594 -30.781 -37.938 1 83.38 211 VAL A C 1
ATOM 1579 O O . VAL A 1 211 ? 4.742 -31.328 -39.031 1 83.38 211 VAL A O 1
ATOM 1582 N N . GLU A 1 212 ? 3.441 -30.516 -37.406 1 82.5 212 GLU A N 1
ATOM 1583 C CA . GLU A 1 212 ? 2.236 -31 -38.062 1 82.5 212 GLU A CA 1
ATOM 1584 C C . GLU A 1 212 ? 1.868 -30.094 -39.25 1 82.5 212 GLU A C 1
ATOM 1586 O O . GLU A 1 212 ? 1.932 -28.875 -39.156 1 82.5 212 GLU A O 1
ATOM 1591 N N . GLU A 1 213 ? 1.582 -30.688 -40.375 1 69.31 213 GLU A N 1
ATOM 1592 C CA . GLU A 1 213 ? 1.219 -29.953 -41.594 1 69.31 213 GLU A CA 1
ATOM 1593 C C . GLU A 1 213 ? -0.293 -29.938 -41.812 1 69.31 213 GLU A C 1
ATOM 1595 O O . GLU A 1 213 ? -0.847 -28.984 -42.344 1 69.31 213 GLU A O 1
ATOM 1600 N N . GLU A 1 214 ? -0.993 -30.875 -41.406 1 70.12 214 GLU A N 1
ATOM 1601 C CA . GLU A 1 214 ? -2.342 -31.094 -41.938 1 70.12 214 GLU A CA 1
ATOM 1602 C C . GLU A 1 214 ? -3.395 -30.719 -40.875 1 70.12 214 GLU A C 1
ATOM 1604 O O . GLU A 1 214 ? -4.586 -30.953 -41.094 1 70.12 214 GLU A O 1
ATOM 1609 N N . GLY A 1 215 ? -3.158 -30.141 -39.875 1 78.81 215 GLY A N 1
ATOM 1610 C CA . GLY A 1 215 ? -4.133 -29.688 -38.906 1 78.81 215 GLY A CA 1
ATOM 1611 C C . GLY A 1 215 ? -4.855 -30.812 -38.188 1 78.81 215 GLY A C 1
ATOM 1612 O O . GLY A 1 215 ? -5.977 -30.641 -37.719 1 78.81 215 GLY A O 1
ATOM 1613 N N . THR A 1 216 ? -4.5 -32.031 -38.25 1 88.31 216 THR A N 1
ATOM 1614 C CA . THR A 1 216 ? -5.109 -33.219 -37.656 1 88.31 216 THR A CA 1
ATOM 1615 C C . THR A 1 216 ? -5.23 -33.094 -36.156 1 88.31 216 THR A C 1
ATOM 1617 O O . THR A 1 216 ? -6.254 -33.469 -35.562 1 88.31 216 THR A O 1
ATOM 1620 N N . THR A 1 217 ? -4.285 -32.594 -35.562 1 92.12 217 THR A N 1
ATOM 1621 C CA . THR A 1 217 ? -4.285 -32.438 -34.094 1 92.12 217 THR A CA 1
ATOM 1622 C C . THR A 1 217 ? -5.379 -31.484 -33.656 1 92.12 217 THR A C 1
ATOM 1624 O O . THR A 1 217 ? -6.035 -31.703 -32.625 1 92.12 217 THR A O 1
ATOM 1627 N N . GLN A 1 218 ? -5.574 -30.438 -34.406 1 92.5 218 GLN A N 1
ATOM 1628 C CA . GLN A 1 218 ? -6.617 -29.469 -34.094 1 92.5 218 GLN A CA 1
ATOM 1629 C C . GLN A 1 218 ? -8 -30.109 -34.156 1 92.5 218 GLN A C 1
ATOM 1631 O O . GLN A 1 218 ? -8.844 -29.859 -33.281 1 92.5 218 GLN A O 1
ATOM 1636 N N . LYS A 1 219 ? -8.195 -30.906 -35.156 1 94.5 219 LYS A N 1
ATOM 1637 C CA . LYS A 1 219 ? -9.477 -31.578 -35.312 1 94.5 219 LYS A CA 1
ATOM 1638 C C . LYS A 1 219 ? -9.711 -32.562 -34.188 1 94.5 219 LYS A C 1
ATOM 1640 O O . LYS A 1 219 ? -10.828 -32.656 -33.656 1 94.5 219 LYS A O 1
ATOM 1645 N N . GLN A 1 220 ? -8.672 -33.281 -33.844 1 95.44 220 GLN A N 1
ATOM 1646 C CA . GLN A 1 220 ? -8.773 -34.25 -32.75 1 95.44 220 GLN A CA 1
ATOM 1647 C C . GLN A 1 220 ? -9.062 -33.531 -31.422 1 95.44 220 GLN A C 1
ATOM 1649 O O . GLN A 1 220 ? -9.875 -34 -30.625 1 95.44 220 GLN A O 1
ATOM 1654 N N . LEU A 1 221 ? -8.352 -32.469 -31.203 1 96.62 221 LEU A N 1
ATOM 1655 C CA . LEU A 1 221 ? -8.57 -31.688 -30 1 96.62 221 LEU A CA 1
ATOM 1656 C C . LEU A 1 221 ? -10.008 -31.188 -29.922 1 96.62 221 LEU A C 1
ATOM 1658 O O . LEU A 1 221 ? -10.648 -31.312 -28.875 1 96.62 221 LEU A O 1
ATOM 1662 N N . ARG A 1 222 ? -10.578 -30.672 -30.984 1 97 222 ARG A N 1
ATOM 1663 C CA . ARG A 1 222 ? -11.953 -30.156 -31.031 1 97 222 ARG A CA 1
ATOM 1664 C C . ARG A 1 222 ? -12.953 -31.266 -30.703 1 97 222 ARG A C 1
ATOM 1666 O O . ARG A 1 222 ? -13.875 -31.062 -29.922 1 97 222 ARG A O 1
ATOM 1673 N N . THR A 1 223 ? -12.703 -32.406 -31.312 1 97.5 223 THR A N 1
ATOM 1674 C CA . THR A 1 223 ? -13.602 -33.531 -31.109 1 97.5 223 THR A CA 1
ATOM 1675 C C . THR A 1 223 ? -13.539 -34.031 -29.672 1 97.5 223 THR A C 1
ATOM 1677 O O . THR A 1 223 ? -14.57 -34.219 -29.031 1 97.5 223 THR A O 1
ATOM 1680 N N . GLN A 1 224 ? -12.352 -34.188 -29.188 1 97.31 224 GLN A N 1
ATOM 1681 C CA . GLN A 1 224 ? -12.188 -34.688 -27.828 1 97.31 224 GLN A CA 1
ATOM 1682 C C . GLN A 1 224 ? -12.734 -33.688 -26.812 1 97.31 224 GLN A C 1
ATOM 1684 O O . GLN A 1 224 ? -13.297 -34.094 -25.781 1 97.31 224 GLN A O 1
ATOM 1689 N N . MET A 1 225 ? -12.531 -32.406 -27.047 1 97.94 225 MET A N 1
ATOM 1690 C CA . MET A 1 225 ? -13.07 -31.391 -26.156 1 97.94 225 MET A CA 1
ATOM 1691 C C . MET A 1 225 ? -14.594 -31.469 -26.109 1 97.94 225 MET A C 1
ATOM 1693 O O . MET A 1 225 ? -15.18 -31.422 -25.016 1 97.94 225 MET A O 1
ATOM 1697 N N . ARG A 1 226 ? -15.227 -31.578 -27.219 1 97.75 226 ARG A N 1
ATOM 1698 C CA . ARG A 1 226 ? -16.672 -31.688 -27.312 1 97.75 226 ARG A CA 1
ATOM 1699 C C . ARG A 1 226 ? -17.188 -32.938 -26.578 1 97.75 226 ARG A C 1
ATOM 1701 O O . ARG A 1 226 ? -18.125 -32.844 -25.797 1 97.75 226 ARG A O 1
ATOM 1708 N N . ASP A 1 227 ? -16.516 -34.031 -26.844 1 97.81 227 ASP A N 1
ATOM 1709 C CA . ASP A 1 227 ? -16.938 -35.312 -26.219 1 97.81 227 ASP A CA 1
ATOM 1710 C C . ASP A 1 227 ? -16.781 -35.25 -24.703 1 97.81 227 ASP A C 1
ATOM 1712 O O . ASP A 1 227 ? -17.641 -35.75 -23.969 1 97.81 227 ASP A O 1
ATOM 1716 N N . THR A 1 228 ? -15.664 -34.719 -24.344 1 97.31 228 THR A N 1
ATOM 1717 C CA . THR A 1 228 ? -15.414 -34.594 -22.906 1 97.31 228 THR A CA 1
ATOM 1718 C C . THR A 1 228 ? -16.469 -33.719 -22.25 1 97.31 228 THR A C 1
ATOM 1720 O O . THR A 1 228 ? -17.016 -34.062 -21.203 1 97.31 228 THR A O 1
ATOM 1723 N N . PHE A 1 229 ? -16.781 -32.562 -22.844 1 97.5 229 PHE A N 1
ATOM 1724 C CA . PHE A 1 229 ? -17.781 -31.656 -22.312 1 97.5 229 PHE A CA 1
ATOM 1725 C C . PHE A 1 229 ? -19.156 -32.344 -22.234 1 97.5 229 PHE A C 1
ATOM 1727 O O . PHE A 1 229 ? -19.844 -32.219 -21.219 1 97.5 229 PHE A O 1
ATOM 1734 N N . GLU A 1 230 ? -19.516 -33.062 -23.266 1 97.25 230 GLU A N 1
ATOM 1735 C CA . GLU A 1 230 ? -20.797 -33.781 -23.281 1 97.25 230 GLU A CA 1
ATOM 1736 C C . GLU A 1 230 ? -20.844 -34.875 -22.203 1 97.25 230 GLU A C 1
ATOM 1738 O O . GLU A 1 230 ? -21.875 -35.094 -21.594 1 97.25 230 GLU A O 1
ATOM 1743 N N . GLY A 1 231 ? -19.719 -35.5 -22.078 1 96.06 231 GLY A N 1
ATOM 1744 C CA . GLY A 1 231 ? -19.625 -36.469 -20.984 1 96.06 231 GLY A CA 1
ATOM 1745 C C . GLY A 1 231 ? -19.812 -35.844 -19.609 1 96.06 231 GLY A C 1
ATOM 1746 O O . GLY A 1 231 ? -20.469 -36.438 -18.75 1 96.06 231 GLY A O 1
ATOM 1747 N N . MET A 1 232 ? -19.203 -34.719 -19.406 1 95.81 232 MET A N 1
ATOM 1748 C CA . MET A 1 232 ? -19.344 -34 -18.156 1 95.81 232 MET A CA 1
ATOM 1749 C C . MET A 1 232 ? -20.812 -33.625 -17.906 1 95.81 232 MET A C 1
ATOM 1751 O O . MET A 1 232 ? -21.297 -33.719 -16.781 1 95.81 232 MET A O 1
ATOM 1755 N N . LYS A 1 233 ? -21.5 -33.156 -18.906 1 96 233 LYS A N 1
ATOM 1756 C CA . LYS A 1 233 ? -22.906 -32.781 -18.797 1 96 233 LYS A CA 1
ATOM 1757 C C . LYS A 1 233 ? -23.766 -33.969 -18.328 1 96 233 LYS A C 1
ATOM 1759 O O . LYS A 1 233 ? -24.719 -33.812 -17.562 1 96 233 LYS A O 1
ATOM 1764 N N . LYS A 1 234 ? -23.438 -35.094 -18.812 1 95.81 234 LYS A N 1
ATOM 1765 C CA . LYS A 1 234 ? -24.172 -36.312 -18.453 1 95.81 234 LYS A CA 1
ATOM 1766 C C . LYS A 1 234 ? -23.922 -36.688 -17 1 95.81 234 LYS A C 1
ATOM 1768 O O . LYS A 1 234 ? -24.828 -37.188 -16.312 1 95.81 234 LYS A O 1
ATOM 1773 N N . GLN A 1 235 ? -22.797 -36.469 -16.562 1 94.25 235 GLN A N 1
ATOM 1774 C CA . GLN A 1 235 ? -22.391 -36.906 -15.234 1 94.25 235 GLN A CA 1
ATOM 1775 C C . GLN A 1 235 ? -22.828 -35.906 -14.164 1 94.25 235 GLN A C 1
ATOM 1777 O O . GLN A 1 235 ? -23.062 -36.281 -13.016 1 94.25 235 GLN A O 1
ATOM 1782 N N . PHE A 1 236 ? -22.875 -34.625 -14.5 1 95.81 236 PHE A N 1
ATOM 1783 C CA . PHE A 1 236 ? -23.141 -33.594 -13.523 1 95.81 236 PHE A CA 1
ATOM 1784 C C . PHE A 1 236 ? -24.438 -32.844 -13.859 1 95.81 236 PHE A C 1
ATOM 1786 O O . PHE A 1 236 ? -24.453 -32 -14.758 1 95.81 236 PHE A O 1
ATOM 1793 N N . ALA A 1 237 ? -25.406 -33 -13.047 1 94.75 237 ALA A N 1
ATOM 1794 C CA . ALA A 1 237 ? -26.703 -32.406 -13.266 1 94.75 237 ALA A CA 1
ATOM 1795 C C . ALA A 1 237 ? -26.609 -30.875 -13.234 1 94.75 237 ALA A C 1
ATOM 1797 O O . ALA A 1 237 ? -27.297 -30.188 -14 1 94.75 237 ALA A O 1
ATOM 1798 N N . GLY A 1 238 ? -25.828 -30.375 -12.336 1 95.12 238 GLY A N 1
ATOM 1799 C CA . GLY A 1 238 ? -25.672 -28.938 -12.234 1 95.12 238 GLY A CA 1
ATOM 1800 C C . GLY A 1 238 ? -25.094 -28.312 -13.492 1 95.12 238 GLY A C 1
ATOM 1801 O O . GLY A 1 238 ? -25.516 -27.219 -13.898 1 95.12 238 GLY A O 1
ATOM 1802 N N . LEU A 1 239 ? -24.125 -28.938 -14.117 1 96.5 239 LEU A N 1
ATOM 1803 C CA . LEU A 1 239 ? -23.547 -28.453 -15.367 1 96.5 239 LEU A CA 1
ATOM 1804 C C . LEU A 1 239 ? -24.578 -28.469 -16.484 1 96.5 239 LEU A C 1
ATOM 1806 O O . LEU A 1 239 ? -24.641 -27.547 -17.297 1 96.5 239 LEU A O 1
ATOM 1810 N N . ARG A 1 240 ? -25.344 -29.516 -16.531 1 96.94 240 ARG A N 1
ATOM 1811 C CA . ARG A 1 240 ? -26.406 -29.625 -17.516 1 96.94 240 ARG A CA 1
ATOM 1812 C C . ARG A 1 240 ? -27.391 -28.484 -17.375 1 96.94 240 ARG A C 1
ATOM 1814 O O . ARG A 1 240 ? -27.812 -27.891 -18.375 1 96.94 240 ARG A O 1
ATOM 1821 N N . GLU A 1 241 ? -27.719 -28.203 -16.188 1 97 241 GLU A N 1
ATOM 1822 C CA . GLU A 1 241 ? -28.656 -27.125 -15.922 1 97 241 GLU A CA 1
ATOM 1823 C C . GLU A 1 241 ? -28.094 -25.781 -16.391 1 97 241 GLU A C 1
ATOM 1825 O O . GLU A 1 241 ? -28.812 -24.969 -16.969 1 97 241 GLU A O 1
ATOM 1830 N N . GLN A 1 242 ? -26.828 -25.516 -16.125 1 97.06 242 GLN A N 1
ATOM 1831 C CA . GLN A 1 242 ? -26.188 -24.281 -16.594 1 97.06 242 GLN A CA 1
ATOM 1832 C C . GLN A 1 242 ? -26.172 -24.219 -18.109 1 97.06 242 GLN A C 1
ATOM 1834 O O . GLN A 1 242 ? -26.422 -23.172 -18.703 1 97.06 242 GLN A O 1
ATOM 1839 N N . ALA A 1 243 ? -25.859 -25.312 -18.734 1 96.75 243 ALA A N 1
ATOM 1840 C CA . ALA A 1 243 ? -25.734 -25.375 -20.188 1 96.75 243 ALA A CA 1
ATOM 1841 C C . ALA A 1 243 ? -27.078 -25.062 -20.859 1 96.75 243 ALA A C 1
ATOM 1843 O O . ALA A 1 243 ? -27.109 -24.547 -21.969 1 96.75 243 ALA A O 1
ATOM 1844 N N . GLU A 1 244 ? -28.125 -25.359 -20.203 1 96.19 244 GLU A N 1
ATOM 1845 C CA . GLU A 1 244 ? -29.469 -25.172 -20.766 1 96.19 244 GLU A CA 1
ATOM 1846 C C . GLU A 1 244 ? -30.062 -23.828 -20.344 1 96.19 244 GLU A C 1
ATOM 1848 O O . GLU A 1 244 ? -31.094 -23.406 -20.875 1 96.19 244 GLU A O 1
ATOM 1853 N N . SER A 1 245 ? -29.422 -23.188 -19.469 1 95.94 245 SER A N 1
ATOM 1854 C CA . SER A 1 245 ? -29.906 -21.906 -18.984 1 95.94 245 SER A CA 1
ATOM 1855 C C . SER A 1 245 ? -29.562 -20.781 -19.953 1 95.94 245 SER A C 1
ATOM 1857 O O . SER A 1 245 ? -28.672 -20.906 -20.781 1 95.94 245 SER A O 1
ATOM 1859 N N . GLU A 1 246 ? -30.203 -19.625 -19.797 1 95.06 246 GLU A N 1
ATOM 1860 C CA . GLU A 1 246 ? -29.969 -18.438 -20.625 1 95.06 246 GLU A CA 1
ATOM 1861 C C . GLU A 1 246 ? -28.672 -17.734 -20.219 1 95.06 246 GLU A C 1
ATOM 1863 O O . GLU A 1 246 ? -28.047 -17.062 -21.031 1 95.06 246 GLU A O 1
ATOM 1868 N N . GLU A 1 247 ? -28.234 -17.953 -19.031 1 94.94 247 GLU A N 1
ATOM 1869 C CA . GLU A 1 247 ? -27.047 -17.25 -18.516 1 94.94 247 GLU A CA 1
ATOM 1870 C C . GLU A 1 247 ? -25.766 -17.906 -19.016 1 94.94 247 GLU A C 1
ATOM 1872 O O . GLU A 1 247 ? -24.75 -17.219 -19.219 1 94.94 247 GLU A O 1
ATOM 1877 N N . GLY A 1 248 ? -25.781 -19.203 -19.141 1 97.25 248 GLY A N 1
ATOM 1878 C CA . GLY A 1 248 ? -24.625 -19.938 -19.625 1 97.25 248 GLY A CA 1
ATOM 1879 C C . GLY A 1 248 ? -23.781 -20.516 -18.5 1 97.25 248 GLY A C 1
ATOM 1880 O O . GLY A 1 248 ? -24.25 -20.625 -17.375 1 97.25 248 GLY A O 1
ATOM 1881 N N . ILE A 1 249 ? -22.594 -20.953 -18.844 1 97.75 249 ILE A N 1
ATOM 1882 C CA . ILE A 1 249 ? -21.734 -21.734 -17.953 1 97.75 249 ILE A CA 1
ATOM 1883 C C . ILE A 1 249 ? -20.641 -20.844 -17.375 1 97.75 249 ILE A C 1
ATOM 1885 O O . ILE A 1 249 ? -20 -20.094 -18.125 1 97.75 249 ILE A O 1
ATOM 1889 N N . SER A 1 250 ? -20.453 -20.922 -16.031 1 98.12 250 SER A N 1
ATOM 1890 C CA . SER A 1 250 ? -19.297 -20.312 -15.406 1 98.12 250 SER A CA 1
ATOM 1891 C C . SER A 1 250 ? -18.078 -21.219 -15.484 1 98.12 250 SER A C 1
ATOM 1893 O O . SER A 1 250 ? -18.188 -22.422 -15.25 1 98.12 250 SER A O 1
ATOM 1895 N N . ILE A 1 251 ? -16.953 -20.672 -15.859 1 98.5 251 ILE A N 1
ATOM 1896 C CA . ILE A 1 251 ? -15.734 -21.453 -16.031 1 98.5 251 ILE A CA 1
ATOM 1897 C C . ILE A 1 251 ? -14.641 -20.891 -15.125 1 98.5 251 ILE A C 1
ATOM 1899 O O . ILE A 1 251 ? -14.492 -19.672 -15 1 98.5 251 ILE A O 1
ATOM 1903 N N . TYR A 1 252 ? -13.922 -21.734 -14.406 1 98.25 252 TYR A N 1
ATOM 1904 C CA . TYR A 1 252 ? -12.758 -21.406 -13.594 1 98.25 252 TYR A CA 1
ATOM 1905 C C . TYR A 1 252 ? -11.484 -21.984 -14.195 1 98.25 252 TYR A C 1
ATOM 1907 O O . TYR A 1 252 ? -11.344 -23.203 -14.297 1 98.25 252 TYR A O 1
ATOM 1915 N N . PHE A 1 253 ? -10.555 -21.094 -14.539 1 97.81 253 PHE A N 1
ATOM 1916 C CA . PHE A 1 253 ? -9.32 -21.5 -15.203 1 97.81 253 PHE A CA 1
ATOM 1917 C C . PHE A 1 253 ? -8.148 -21.469 -14.227 1 97.81 253 PHE A C 1
ATOM 1919 O O . PHE A 1 253 ? -7.988 -20.516 -13.461 1 97.81 253 PHE A O 1
ATOM 1926 N N . CYS A 1 254 ? -7.395 -22.484 -14.258 1 94.38 254 CYS A N 1
ATOM 1927 C CA . CYS A 1 254 ? -6.137 -22.516 -13.516 1 94.38 254 CYS A CA 1
ATOM 1928 C C . CYS A 1 254 ? -5.008 -23.062 -14.391 1 94.38 254 CYS A C 1
ATOM 1930 O O . CYS A 1 254 ? -5.234 -23.438 -15.539 1 94.38 254 CYS A O 1
ATOM 1932 N N . GLY A 1 255 ? -3.781 -22.938 -13.906 1 91.69 255 GLY A N 1
ATOM 1933 C CA . GLY A 1 255 ? -2.623 -23.375 -14.664 1 91.69 255 GLY A CA 1
ATOM 1934 C C . GLY A 1 255 ? -1.932 -22.25 -15.406 1 91.69 255 GLY A C 1
ATOM 1935 O O . GLY A 1 255 ? -2.562 -21.25 -15.75 1 91.69 255 GLY A O 1
ATOM 1936 N N . GLY A 1 256 ? -0.752 -22.484 -15.75 1 90.69 256 GLY A N 1
ATOM 1937 C CA . GLY A 1 256 ? 0.072 -21.453 -16.359 1 90.69 256 GLY A CA 1
ATOM 1938 C C . GLY A 1 256 ? -0.404 -21.047 -17.734 1 90.69 256 GLY A C 1
ATOM 1939 O O . GLY A 1 256 ? -0.32 -19.875 -18.109 1 90.69 256 GLY A O 1
ATOM 1940 N N . GLY A 1 257 ? -0.855 -22.047 -18.516 1 92.88 257 GLY A N 1
ATOM 1941 C CA . GLY A 1 257 ? -1.357 -21.719 -19.844 1 92.88 257 GLY A CA 1
ATOM 1942 C C . GLY A 1 257 ? -2.541 -20.781 -19.828 1 92.88 257 GLY A C 1
ATOM 1943 O O . GLY A 1 257 ? -2.492 -19.703 -20.422 1 92.88 257 GLY A O 1
ATOM 1944 N N . PHE A 1 258 ? -3.527 -21.156 -19.062 1 97 258 PHE A N 1
ATOM 1945 C CA . PHE A 1 258 ? -4.727 -20.344 -19 1 97 258 PHE A CA 1
ATOM 1946 C C . PHE A 1 258 ? -4.43 -19 -18.344 1 97 258 PHE A C 1
ATOM 1948 O O . PHE A 1 258 ? -5.016 -17.969 -18.719 1 97 258 PHE A O 1
ATOM 1955 N N . ARG A 1 259 ? -3.523 -18.938 -17.375 1 95.62 259 ARG A N 1
ATOM 1956 C CA . ARG A 1 259 ? -3.133 -17.656 -16.797 1 95.62 259 ARG A CA 1
ATOM 1957 C C . ARG A 1 259 ? -2.459 -16.766 -17.844 1 95.62 259 ARG A C 1
ATOM 1959 O O . ARG A 1 259 ? -2.604 -15.547 -17.797 1 95.62 259 ARG A O 1
ATOM 1966 N N . GLY A 1 260 ? -1.743 -17.422 -18.734 1 95.75 260 GLY A N 1
ATOM 1967 C CA . GLY A 1 260 ? -1.214 -16.672 -19.859 1 95.75 260 GLY A CA 1
ATOM 1968 C C . GLY A 1 260 ? -2.295 -16.016 -20.703 1 95.75 260 GLY A C 1
ATOM 1969 O O . GLY A 1 260 ? -2.178 -14.844 -21.078 1 95.75 260 GLY A O 1
ATOM 1970 N N . TYR A 1 261 ? -3.355 -16.75 -21 1 97.69 261 TYR A N 1
ATOM 1971 C CA . TYR A 1 261 ? -4.488 -16.203 -21.734 1 97.69 261 TYR A CA 1
ATOM 1972 C C . TYR A 1 261 ? -5.133 -15.055 -20.953 1 97.69 261 TYR A C 1
ATOM 1974 O O . TYR A 1 261 ? -5.5 -14.031 -21.531 1 97.69 261 TYR A O 1
ATOM 1982 N N . GLY A 1 262 ? -5.254 -15.258 -19.625 1 97.56 262 GLY A N 1
ATOM 1983 C CA . GLY A 1 262 ? -5.77 -14.203 -18.766 1 97.56 262 GLY A CA 1
ATOM 1984 C C . GLY A 1 262 ? -4.938 -12.93 -18.812 1 97.56 262 GLY A C 1
ATOM 1985 O O . GLY A 1 262 ? -5.48 -11.828 -18.844 1 97.56 262 GLY A O 1
ATOM 1986 N N . SER A 1 263 ? -3.623 -13.102 -18.844 1 96.88 263 SER A N 1
ATOM 1987 C CA . SER A 1 263 ? -2.725 -11.961 -18.922 1 96.88 263 SER A CA 1
ATOM 1988 C C . SER A 1 263 ? -2.926 -11.195 -20.234 1 96.88 263 SER A C 1
ATOM 1990 O O . SER A 1 263 ? -2.893 -9.969 -20.25 1 96.88 263 SER A O 1
ATOM 1992 N N . MET A 1 264 ? -3.168 -11.961 -21.297 1 97.38 264 MET A N 1
ATOM 1993 C CA . MET A 1 264 ? -3.447 -11.352 -22.594 1 97.38 264 MET A CA 1
ATOM 1994 C C . MET A 1 264 ? -4.754 -10.57 -22.562 1 97.38 264 MET A C 1
ATOM 1996 O O . MET A 1 264 ? -4.828 -9.453 -23.078 1 97.38 264 MET A O 1
ATOM 2000 N N . LEU A 1 265 ? -5.734 -11.141 -21.938 1 97.69 265 LEU A N 1
ATOM 2001 C CA . LEU A 1 265 ? -7.027 -10.469 -21.828 1 97.69 265 LEU A CA 1
ATOM 2002 C C . LEU A 1 265 ? -6.906 -9.188 -21 1 97.69 265 LEU A C 1
ATOM 2004 O O . LEU A 1 265 ? -7.539 -8.18 -21.312 1 97.69 265 LEU A O 1
ATOM 2008 N N . ARG A 1 266 ? -6.113 -9.234 -19.953 1 96.12 266 ARG A N 1
ATOM 2009 C CA . ARG A 1 266 ? -5.891 -8.047 -19.156 1 96.12 266 ARG A CA 1
ATOM 2010 C C . ARG A 1 266 ? -5.133 -6.984 -19.938 1 96.12 266 ARG A C 1
ATOM 2012 O O . ARG A 1 266 ? -5.422 -5.789 -19.828 1 96.12 266 ARG A O 1
ATOM 2019 N N . HIS A 1 267 ? -4.152 -7.438 -20.703 1 96 267 HIS A N 1
ATOM 2020 C CA . HIS A 1 267 ? -3.344 -6.547 -21.531 1 96 267 HIS A CA 1
ATOM 2021 C C . HIS A 1 267 ? -4.207 -5.801 -22.547 1 96 267 HIS A C 1
ATOM 2023 O O . HIS A 1 267 ? -3.943 -4.633 -22.844 1 96 267 HIS A O 1
ATOM 2029 N N . THR A 1 268 ? -5.266 -6.422 -23.016 1 96.38 268 THR A N 1
ATOM 2030 C CA . THR A 1 268 ? -6.113 -5.852 -24.047 1 96.38 268 THR A CA 1
ATOM 2031 C C . THR A 1 268 ? -7.449 -5.395 -23.469 1 96.38 268 THR A C 1
ATOM 2033 O O . THR A 1 268 ? -8.398 -5.125 -24.219 1 96.38 268 THR A O 1
ATOM 2036 N N . HIS A 1 269 ? -7.57 -5.414 -22.219 1 96.56 269 HIS A N 1
ATOM 2037 C CA . HIS A 1 269 ? -8.82 -5.059 -21.547 1 96.56 269 HIS A CA 1
ATOM 2038 C C . HIS A 1 269 ? -9.25 -3.645 -21.922 1 96.56 269 HIS A C 1
ATOM 2040 O O . HIS A 1 269 ? -8.414 -2.785 -22.188 1 96.56 269 HIS A O 1
ATOM 2046 N N . GLU A 1 270 ? -10.484 -3.332 -21.859 1 96.06 270 GLU A N 1
ATOM 2047 C CA . GLU A 1 270 ? -11.008 -2.01 -22.203 1 96.06 270 GLU A CA 1
ATOM 2048 C C . GLU A 1 270 ? -10.586 -0.97 -21.172 1 96.06 270 GLU A C 1
ATOM 2050 O O . GLU A 1 270 ? -10.391 0.202 -21.5 1 96.06 270 GLU A O 1
ATOM 2055 N N . ILE A 1 271 ? -10.453 -1.413 -19.969 1 96.19 271 ILE A N 1
ATOM 2056 C CA . ILE A 1 271 ? -9.969 -0.544 -18.906 1 96.19 271 ILE A CA 1
ATOM 2057 C C . ILE A 1 271 ? -8.438 -0.548 -18.891 1 96.19 271 ILE A C 1
ATOM 2059 O O . ILE A 1 271 ? -7.816 -1.594 -18.703 1 96.19 271 ILE A O 1
ATOM 2063 N N . GLN A 1 272 ? -7.766 0.558 -19.125 1 94.44 272 GLN A N 1
ATOM 2064 C CA . GLN A 1 272 ? -6.309 0.642 -19.156 1 94.44 272 GLN A CA 1
ATOM 2065 C C . GLN A 1 272 ? -5.816 1.899 -18.438 1 94.44 272 GLN A C 1
ATOM 2067 O O . GLN A 1 272 ? -6.395 2.977 -18.609 1 94.44 272 GLN A O 1
ATOM 2072 N N . PRO A 1 273 ? -4.781 1.816 -17.797 1 93.44 273 PRO A N 1
ATOM 2073 C CA . PRO A 1 273 ? -4.125 0.591 -17.328 1 93.44 273 PRO A CA 1
ATOM 2074 C C . PRO A 1 273 ? -5 -0.228 -16.391 1 93.44 273 PRO A C 1
ATOM 2076 O O . PRO A 1 273 ? -5.711 0.338 -15.547 1 93.44 273 PRO A O 1
ATOM 2079 N N . TYR A 1 274 ? -5.004 -1.517 -16.609 1 95.19 274 TYR A N 1
ATOM 2080 C CA . TYR A 1 274 ? -5.766 -2.355 -15.688 1 95.19 274 TYR A CA 1
ATOM 2081 C C . TYR A 1 274 ? -5.266 -2.193 -14.258 1 95.19 274 TYR A C 1
ATOM 2083 O O . TYR A 1 274 ? -4.07 -2.336 -13.992 1 95.19 274 TYR A O 1
ATOM 2091 N N . PRO A 1 275 ? -6.051 -1.94 -13.297 1 93.5 275 PRO A N 1
ATOM 2092 C CA . PRO A 1 275 ? -5.602 -1.39 -12.016 1 93.5 275 PRO A CA 1
ATOM 2093 C C . PRO A 1 275 ? -5.121 -2.467 -11.047 1 93.5 275 PRO A C 1
ATOM 2095 O O . PRO A 1 275 ? -4.414 -2.164 -10.086 1 93.5 275 PRO A O 1
ATOM 2098 N N . ILE A 1 276 ? -5.453 -3.697 -11.203 1 94.69 276 ILE A N 1
ATOM 2099 C CA . ILE A 1 276 ? -5.117 -4.758 -10.266 1 94.69 276 ILE A CA 1
ATOM 2100 C C . ILE A 1 276 ? -4.062 -5.676 -10.875 1 94.69 276 ILE A C 1
ATOM 2102 O O . ILE A 1 276 ? -4.328 -6.367 -11.859 1 94.69 276 ILE A O 1
ATOM 2106 N N . PRO A 1 277 ? -2.951 -5.75 -10.289 1 91.56 277 PRO A N 1
ATOM 2107 C CA . PRO A 1 277 ? -1.841 -6.445 -10.945 1 91.56 277 PRO A CA 1
ATOM 2108 C C . PRO A 1 277 ? -1.975 -7.965 -10.875 1 91.56 277 PRO A C 1
ATOM 2110 O O . PRO A 1 277 ? -1.64 -8.656 -11.844 1 91.56 277 PRO A O 1
ATOM 2113 N N . GLY A 1 278 ? -2.436 -8.516 -9.867 1 91.06 278 GLY A N 1
ATOM 2114 C CA . GLY A 1 278 ? -2.521 -9.961 -9.734 1 91.06 278 GLY A CA 1
ATOM 2115 C C . GLY A 1 278 ? -3.535 -10.594 -10.672 1 91.06 278 GLY A C 1
ATOM 2116 O O . GLY A 1 278 ? -4.555 -9.977 -10.984 1 91.06 278 GLY A O 1
ATOM 2117 N N . ILE A 1 279 ? -3.354 -11.812 -11.094 1 93.44 279 ILE A N 1
ATOM 2118 C CA . ILE A 1 279 ? -4.242 -12.477 -12.047 1 93.44 279 ILE A CA 1
ATOM 2119 C C . ILE A 1 279 ? -5.387 -13.148 -11.289 1 93.44 279 ILE A C 1
ATOM 2121 O O . ILE A 1 279 ? -6.477 -13.32 -11.836 1 93.44 279 ILE A O 1
ATOM 2125 N N . GLY A 1 280 ? -5.125 -13.531 -10.016 1 94.12 280 GLY A N 1
ATOM 2126 C CA . GLY A 1 280 ? -6.113 -14.273 -9.25 1 94.12 280 GLY A CA 1
ATOM 2127 C C . GLY A 1 280 ? -7.414 -13.523 -9.055 1 94.12 280 GLY A C 1
ATOM 2128 O O . GLY A 1 280 ? -7.41 -12.375 -8.594 1 94.12 280 GLY A O 1
ATOM 2129 N N . GLY A 1 281 ? -8.484 -14.164 -9.414 1 95.62 281 GLY A N 1
ATOM 2130 C CA . GLY A 1 281 ? -9.789 -13.547 -9.219 1 95.62 281 GLY A CA 1
ATOM 2131 C C . GLY A 1 281 ? -10.203 -12.648 -10.367 1 95.62 281 GLY A C 1
ATOM 2132 O O . GLY A 1 281 ? -11.266 -12.031 -10.328 1 95.62 281 GLY A O 1
ATOM 2133 N N . PHE A 1 282 ? -9.398 -12.578 -11.406 1 97 282 PHE A N 1
ATOM 2134 C CA . PHE A 1 282 ? -9.75 -11.836 -12.609 1 97 282 PHE A CA 1
ATOM 2135 C C . PHE A 1 282 ? -10.836 -12.562 -13.398 1 97 282 PHE A C 1
ATOM 2137 O O . PHE A 1 282 ? -10.742 -13.773 -13.625 1 97 282 PHE A O 1
ATOM 2144 N N . SER A 1 283 ? -11.836 -11.836 -13.812 1 97.75 283 SER A N 1
ATOM 2145 C CA . SER A 1 283 ? -12.922 -12.438 -14.578 1 97.75 283 SER A CA 1
ATOM 2146 C C . SER A 1 283 ? -13.273 -11.602 -15.797 1 97.75 283 SER A C 1
ATOM 2148 O O . SER A 1 283 ? -13.133 -10.375 -15.781 1 97.75 283 SER A O 1
ATOM 2150 N N . VAL A 1 284 ? -13.719 -12.281 -16.828 1 97.62 284 VAL A N 1
ATOM 2151 C CA . VAL A 1 284 ? -14.234 -11.625 -18.031 1 97.62 284 VAL A CA 1
ATOM 2152 C C . VAL A 1 284 ? -15.539 -12.289 -18.453 1 97.62 284 VAL A C 1
ATOM 2154 O O . VAL A 1 284 ? -15.797 -13.445 -18.109 1 97.62 284 VAL A O 1
ATOM 2157 N N . SER A 1 285 ? -16.344 -11.594 -19.203 1 96.94 285 SER A N 1
ATOM 2158 C CA . SER A 1 285 ? -17.578 -12.148 -19.75 1 96.94 285 SER A CA 1
ATOM 2159 C C . SER A 1 285 ? -17.281 -13.164 -20.859 1 96.94 285 SER A C 1
ATOM 2161 O O . SER A 1 285 ? -16.188 -13.164 -21.422 1 96.94 285 SER A O 1
ATOM 2163 N N . GLY A 1 286 ? -18.297 -14.016 -21.109 1 97.62 286 GLY A N 1
ATOM 2164 C CA . GLY A 1 286 ? -18.156 -14.961 -22.219 1 97.62 286 GLY A CA 1
ATOM 2165 C C . GLY A 1 286 ? -17.844 -14.289 -23.547 1 97.62 286 GLY A C 1
ATOM 2166 O O . GLY A 1 286 ? -17 -14.766 -24.297 1 97.62 286 GLY A O 1
ATOM 2167 N N . ALA A 1 287 ? -18.406 -13.148 -23.766 1 95 287 ALA A N 1
ATOM 2168 C CA . ALA A 1 287 ? -18.234 -12.43 -25.016 1 95 287 ALA A CA 1
ATOM 2169 C C . ALA A 1 287 ? -16.781 -11.977 -25.188 1 95 287 ALA A C 1
ATOM 2171 O O . ALA A 1 287 ? -16.219 -12.078 -26.281 1 95 287 ALA A O 1
ATOM 2172 N N . SER A 1 288 ? -16.219 -11.484 -24.109 1 95.06 288 SER A N 1
ATOM 2173 C CA . SER A 1 288 ? -14.828 -11.031 -24.141 1 95.06 288 SER A CA 1
ATOM 2174 C C . SER A 1 288 ? -13.867 -12.211 -24.25 1 95.06 288 SER A C 1
ATOM 2176 O O . SER A 1 288 ? -12.828 -12.117 -24.906 1 95.06 288 SER A O 1
ATOM 2178 N N . PHE A 1 289 ? -14.219 -13.25 -23.656 1 97.44 289 PHE A N 1
ATOM 2179 C CA . PHE A 1 289 ? -13.367 -14.43 -23.578 1 97.44 289 PHE A CA 1
ATOM 2180 C C . PHE A 1 289 ? -13.273 -15.117 -24.938 1 97.44 289 PHE A C 1
ATOM 2182 O O . PHE A 1 289 ? -12.203 -15.609 -25.312 1 97.44 289 PHE A O 1
ATOM 2189 N N . GLU A 1 290 ? -14.25 -15.086 -25.688 1 97.38 290 GLU A N 1
ATOM 2190 C CA . GLU A 1 290 ? -14.398 -15.914 -26.891 1 97.38 290 GLU A CA 1
ATOM 2191 C C . GLU A 1 290 ? -13.602 -15.352 -28.047 1 97.38 290 GLU A C 1
ATOM 2193 O O . GLU A 1 290 ? -13.391 -16.031 -29.062 1 97.38 290 GLU A O 1
ATOM 2198 N N . ASN A 1 291 ? -13.062 -14.211 -27.891 1 95.5 291 ASN A N 1
ATOM 2199 C CA . ASN A 1 291 ? -12.344 -13.562 -28.969 1 95.5 291 ASN A CA 1
ATOM 2200 C C . ASN A 1 291 ? -10.883 -13.992 -29.016 1 95.5 291 ASN A C 1
ATOM 2202 O O . ASN A 1 291 ? -9.984 -13.148 -29.031 1 95.5 291 ASN A O 1
ATOM 2206 N N . TRP A 1 292 ? -10.625 -15.289 -29.062 1 96.5 292 TRP A N 1
ATOM 2207 C CA . TRP A 1 292 ? -9.273 -15.836 -28.953 1 96.5 292 TRP A CA 1
ATOM 2208 C C . TRP A 1 292 ? -8.477 -15.555 -30.234 1 96.5 292 TRP A C 1
ATOM 2210 O O . TRP A 1 292 ? -7.254 -15.43 -30.188 1 96.5 292 TRP A O 1
ATOM 2220 N N . GLU A 1 293 ? -9.125 -15.375 -31.391 1 96.69 293 GLU A N 1
ATOM 2221 C CA . GLU A 1 293 ? -8.43 -15.031 -32.625 1 96.69 293 GLU A CA 1
ATOM 2222 C C . GLU A 1 293 ? -7.789 -13.648 -32.531 1 96.69 293 GLU A C 1
ATOM 2224 O O . GLU A 1 293 ? -6.668 -13.445 -33 1 96.69 293 GLU A O 1
ATOM 2229 N N . ALA A 1 294 ? -8.539 -12.773 -31.953 1 97.12 294 ALA A N 1
ATOM 2230 C CA . ALA A 1 294 ? -7.996 -11.43 -31.75 1 97.12 294 ALA A CA 1
ATOM 2231 C C . ALA A 1 294 ? -6.789 -11.461 -30.812 1 97.12 294 ALA A C 1
ATOM 2233 O O . ALA A 1 294 ? -5.84 -10.695 -30.984 1 97.12 294 ALA A O 1
ATOM 2234 N N . MET A 1 295 ? -6.844 -12.305 -29.828 1 97.56 295 MET A N 1
ATOM 2235 C CA . MET A 1 295 ? -5.734 -12.445 -28.891 1 97.56 295 MET A CA 1
ATOM 2236 C C . MET A 1 295 ? -4.496 -12.992 -29.578 1 97.56 295 MET A C 1
ATOM 2238 O O . MET A 1 295 ? -3.371 -12.617 -29.25 1 97.56 295 MET A O 1
ATOM 2242 N N . LEU A 1 296 ? -4.723 -13.883 -30.516 1 96.44 296 LEU A N 1
ATOM 2243 C CA . LEU A 1 296 ? -3.615 -14.43 -31.281 1 96.44 296 LEU A CA 1
ATOM 2244 C C . LEU A 1 296 ? -2.906 -13.336 -32.062 1 96.44 296 LEU A C 1
ATOM 2246 O O . LEU A 1 296 ? -1.676 -13.312 -32.156 1 96.44 296 LEU A O 1
ATOM 2250 N N . LYS A 1 297 ? -3.691 -12.492 -32.625 1 96.75 297 LYS A N 1
ATOM 2251 C CA . LYS A 1 297 ? -3.129 -11.367 -33.375 1 96.75 297 LYS A CA 1
ATOM 2252 C C . LYS A 1 297 ? -2.346 -10.43 -32.469 1 96.75 297 LYS A C 1
ATOM 2254 O O . LYS A 1 297 ? -1.304 -9.906 -32.844 1 96.75 297 LYS A O 1
ATOM 2259 N N . GLU A 1 298 ? -2.9 -10.227 -31.312 1 96.69 298 GLU A N 1
ATOM 2260 C CA . GLU A 1 298 ? -2.219 -9.383 -30.328 1 96.69 298 GLU A CA 1
ATOM 2261 C C . GLU A 1 298 ? -0.876 -9.977 -29.922 1 96.69 298 GLU A C 1
ATOM 2263 O O . GLU A 1 298 ? 0.087 -9.25 -29.688 1 96.69 298 GLU A O 1
ATOM 2268 N N . ASN A 1 299 ? -0.802 -11.25 -29.75 1 96.94 299 ASN A N 1
ATOM 2269 C CA . ASN A 1 299 ? 0.417 -11.945 -29.344 1 96.94 299 ASN A CA 1
ATOM 2270 C C . ASN A 1 299 ? 1.541 -11.734 -30.359 1 96.94 299 ASN A C 1
ATOM 2272 O O . ASN A 1 299 ? 2.719 -11.797 -30 1 96.94 299 ASN A O 1
ATOM 2276 N N . ASP A 1 300 ? 1.214 -11.438 -31.578 1 95.19 300 ASP A N 1
ATOM 2277 C CA . ASP A 1 300 ? 2.199 -11.281 -32.656 1 95.19 300 ASP A CA 1
ATOM 2278 C C . ASP A 1 300 ? 2.852 -9.898 -32.594 1 95.19 300 ASP A C 1
ATOM 2280 O O . ASP A 1 300 ? 3.883 -9.672 -33.219 1 95.19 300 ASP A O 1
ATOM 2284 N N . LYS A 1 301 ? 2.271 -9.055 -31.891 1 95.56 301 LYS A N 1
ATOM 2285 C CA . LYS A 1 301 ? 2.83 -7.715 -31.766 1 95.56 301 LYS A CA 1
ATOM 2286 C C . LYS A 1 301 ? 4.059 -7.707 -30.859 1 95.56 301 LYS A C 1
ATOM 2288 O O . LYS A 1 301 ? 4.168 -8.523 -29.953 1 95.56 301 LYS A O 1
ATOM 2293 N N . ASP A 1 302 ? 4.938 -6.793 -31.047 1 92.94 302 ASP A N 1
ATOM 2294 C CA . ASP A 1 302 ? 6.145 -6.652 -30.234 1 92.94 302 ASP A CA 1
ATOM 2295 C C . ASP A 1 302 ? 5.824 -6.07 -28.859 1 92.94 302 ASP A C 1
ATOM 2297 O O . ASP A 1 302 ? 4.762 -5.473 -28.672 1 92.94 302 ASP A O 1
ATOM 2301 N N . GLY A 1 303 ? 6.734 -6.352 -27.984 1 90.5 303 GLY A N 1
ATOM 2302 C CA . GLY A 1 303 ? 6.605 -5.77 -26.656 1 90.5 303 GLY A CA 1
ATOM 2303 C C . GLY A 1 303 ? 6.324 -6.801 -25.578 1 90.5 303 GLY A C 1
ATOM 2304 O O . GLY A 1 303 ? 5.949 -7.934 -25.875 1 90.5 303 GLY A O 1
ATOM 2305 N N . LYS A 1 304 ? 6.477 -6.34 -24.375 1 90.94 304 LYS A N 1
ATOM 2306 C CA . LYS A 1 304 ? 6.262 -7.227 -23.234 1 90.94 304 LYS A CA 1
ATOM 2307 C C . LYS A 1 304 ? 4.805 -7.191 -22.781 1 90.94 304 LYS A C 1
ATOM 2309 O O . LYS A 1 304 ? 4.16 -6.145 -22.828 1 90.94 304 LYS A O 1
ATOM 2314 N N . ILE A 1 305 ? 4.289 -8.312 -22.453 1 94.38 305 ILE A N 1
ATOM 2315 C CA . ILE A 1 305 ? 2.98 -8.438 -21.828 1 94.38 305 ILE A CA 1
ATOM 2316 C C . ILE A 1 305 ? 3.15 -8.828 -20.359 1 94.38 305 ILE A C 1
ATOM 2318 O O . ILE A 1 305 ? 3.736 -9.867 -20.047 1 94.38 305 ILE A O 1
ATOM 2322 N N . PHE A 1 306 ? 2.703 -7.953 -19.453 1 94 306 PHE A N 1
ATOM 2323 C CA . PHE A 1 306 ? 2.836 -8.188 -18.031 1 94 306 PHE A CA 1
ATOM 2324 C C . PHE A 1 306 ? 2.174 -9.5 -17.625 1 94 306 PHE A C 1
ATOM 2326 O O . PHE A 1 306 ? 1.028 -9.766 -18 1 94 306 PHE A O 1
ATOM 2333 N N . GLY A 1 307 ? 2.918 -10.32 -16.953 1 92.12 307 GLY A N 1
ATOM 2334 C CA . GLY A 1 307 ? 2.416 -11.602 -16.484 1 92.12 307 GLY A CA 1
ATOM 2335 C C . GLY A 1 307 ? 2.695 -12.734 -17.453 1 92.12 307 GLY A C 1
ATOM 2336 O O . GLY A 1 307 ? 2.389 -13.898 -17.172 1 92.12 307 GLY A O 1
ATOM 2337 N N . MET A 1 308 ? 3.293 -12.414 -18.625 1 93.69 308 MET A N 1
ATOM 2338 C CA . MET A 1 308 ? 3.604 -13.469 -19.594 1 93.69 308 MET A CA 1
ATOM 2339 C C . MET A 1 308 ? 5.105 -13.547 -19.844 1 93.69 308 MET A C 1
ATOM 2341 O O . MET A 1 308 ? 5.711 -12.594 -20.328 1 93.69 308 MET A O 1
ATOM 2345 N N . SER A 1 309 ? 5.633 -14.656 -19.516 1 89.75 309 SER A N 1
ATOM 2346 C CA . SER A 1 309 ? 7.039 -14.906 -19.812 1 89.75 309 SER A CA 1
ATOM 2347 C C . SER A 1 309 ? 7.262 -15.102 -21.297 1 89.75 309 SER A C 1
ATOM 2349 O O . SER A 1 309 ? 6.305 -15.242 -22.062 1 89.75 309 SER A O 1
ATOM 2351 N N . LYS A 1 310 ? 8.508 -15.141 -21.734 1 89.69 310 LYS A N 1
ATOM 2352 C CA . LYS A 1 310 ? 8.852 -15.414 -23.125 1 89.69 310 LYS A CA 1
ATOM 2353 C C . LYS A 1 310 ? 8.383 -16.797 -23.547 1 89.69 310 LYS A C 1
ATOM 2355 O O . LYS A 1 310 ? 7.871 -16.984 -24.641 1 89.69 310 LYS A O 1
ATOM 2360 N N . ARG A 1 311 ? 8.516 -17.672 -22.656 1 87.12 311 ARG A N 1
ATOM 2361 C CA . ARG A 1 311 ? 8.086 -19.031 -22.938 1 87.12 311 ARG A CA 1
ATOM 2362 C C . ARG A 1 311 ? 6.578 -19.109 -23.125 1 87.12 311 ARG A C 1
ATOM 2364 O O . ARG A 1 311 ? 6.102 -19.781 -24.047 1 87.12 311 ARG A O 1
ATOM 2371 N N . ARG A 1 312 ? 5.938 -18.453 -22.297 1 90.69 312 ARG A N 1
ATOM 2372 C CA . ARG A 1 312 ? 4.48 -18.453 -22.391 1 90.69 312 ARG A CA 1
ATOM 2373 C C . ARG A 1 312 ? 4.008 -17.781 -23.672 1 90.69 312 ARG A C 1
ATOM 2375 O O . ARG A 1 312 ? 3.037 -18.219 -24.297 1 90.69 312 ARG A O 1
ATOM 2382 N N . ARG A 1 313 ? 4.676 -16.812 -24.078 1 94.69 313 ARG A N 1
ATOM 2383 C CA . ARG A 1 313 ? 4.379 -16.125 -25.328 1 94.69 313 ARG A CA 1
ATOM 2384 C C . ARG A 1 313 ? 4.555 -17.062 -26.516 1 94.69 313 ARG A C 1
ATOM 2386 O O . ARG A 1 313 ? 3.75 -17.047 -27.453 1 94.69 313 ARG A O 1
ATOM 2393 N N . GLU A 1 314 ? 5.539 -17.812 -26.391 1 93.56 314 GLU A N 1
ATOM 2394 C CA . GLU A 1 314 ? 5.816 -18.781 -27.453 1 93.56 314 GLU A CA 1
ATOM 2395 C C . GLU A 1 314 ? 4.742 -19.859 -27.5 1 93.56 314 GLU A C 1
ATOM 2397 O O . GLU A 1 314 ? 4.426 -20.375 -28.578 1 93.56 314 GLU A O 1
ATOM 2402 N N . GLN A 1 315 ? 4.172 -20.156 -26.438 1 94.31 315 GLN A N 1
ATOM 2403 C CA . GLN A 1 315 ? 3.178 -21.219 -26.344 1 94.31 315 GLN A CA 1
ATOM 2404 C C . GLN A 1 315 ? 1.774 -20.688 -26.625 1 94.31 315 GLN A C 1
ATOM 2406 O O . GLN A 1 315 ? 0.819 -21.453 -26.719 1 94.31 315 GLN A O 1
ATOM 2411 N N . PHE A 1 316 ? 1.633 -19.422 -26.781 1 97.12 316 PHE A N 1
ATOM 2412 C CA . PHE A 1 316 ? 0.326 -18.766 -26.781 1 97.12 316 PHE A CA 1
ATOM 2413 C C . PHE A 1 316 ? -0.537 -19.297 -27.922 1 97.12 316 PHE A C 1
ATOM 2415 O O . PHE A 1 316 ? -1.747 -19.469 -27.766 1 97.12 316 PHE A O 1
ATOM 2422 N N . PRO A 1 317 ? -0.001 -19.594 -29.094 1 96.19 317 PRO A N 1
ATOM 2423 C CA . PRO A 1 317 ? -0.842 -20.172 -30.156 1 96.19 317 PRO A CA 1
ATOM 2424 C C . PRO A 1 317 ? -1.487 -21.484 -29.734 1 96.19 317 PRO A C 1
ATOM 2426 O O . PRO A 1 317 ? -2.656 -21.734 -30.047 1 96.19 317 PRO A O 1
ATOM 2429 N N . ALA A 1 318 ? -0.716 -22.328 -29.047 1 96.56 318 ALA A N 1
ATOM 2430 C CA . ALA A 1 318 ? -1.259 -23.578 -28.547 1 96.56 318 ALA A CA 1
ATOM 2431 C C . ALA A 1 318 ? -2.361 -23.328 -27.516 1 96.56 318 ALA A C 1
ATOM 2433 O O . ALA A 1 318 ? -3.391 -24 -27.516 1 96.56 318 ALA A O 1
ATOM 2434 N N . ILE A 1 319 ? -2.135 -22.359 -26.672 1 97.38 319 ILE A N 1
ATOM 2435 C CA . ILE A 1 319 ? -3.1 -21.984 -25.641 1 97.38 319 ILE A CA 1
ATOM 2436 C C . ILE A 1 319 ? -4.395 -21.516 -26.297 1 97.38 319 ILE A C 1
ATOM 2438 O O . ILE A 1 319 ? -5.484 -21.953 -25.922 1 97.38 319 ILE A O 1
ATOM 2442 N N . ALA A 1 320 ? -4.266 -20.688 -27.281 1 97.12 320 ALA A N 1
ATOM 2443 C CA . ALA A 1 320 ? -5.414 -20.141 -28.016 1 97.12 320 ALA A CA 1
ATOM 2444 C C . ALA A 1 320 ? -6.184 -21.266 -28.719 1 97.12 320 ALA A C 1
ATOM 2446 O O . ALA A 1 320 ? -7.41 -21.203 -28.828 1 97.12 320 ALA A O 1
ATOM 2447 N N . MET A 1 321 ? -5.484 -22.234 -29.203 1 96.44 321 MET A N 1
ATOM 2448 C CA . MET A 1 321 ? -6.117 -23.375 -29.859 1 96.44 321 MET A CA 1
ATOM 2449 C C . MET A 1 321 ? -7.012 -24.125 -28.875 1 96.44 321 MET A C 1
ATOM 2451 O O . MET A 1 321 ? -8.125 -24.531 -29.234 1 96.44 321 MET A O 1
ATOM 2455 N N . VAL A 1 322 ? -6.48 -24.359 -27.703 1 97.88 322 VAL A N 1
ATOM 2456 C CA . VAL A 1 322 ? -7.266 -25.031 -26.672 1 97.88 322 VAL A CA 1
ATOM 2457 C C . VAL A 1 322 ? -8.5 -24.203 -26.328 1 97.88 322 VAL A C 1
ATOM 2459 O O . VAL A 1 322 ? -9.609 -24.734 -26.219 1 97.88 322 VAL A O 1
ATOM 2462 N N . VAL A 1 323 ? -8.359 -22.891 -26.188 1 98.19 323 VAL A N 1
ATOM 2463 C CA . VAL A 1 323 ? -9.461 -21.984 -25.875 1 98.19 323 VAL A CA 1
ATOM 2464 C C . VAL A 1 323 ? -10.492 -22.016 -27 1 98.19 323 VAL A C 1
ATOM 2466 O O . VAL A 1 323 ? -11.695 -22.078 -26.75 1 98.19 323 VAL A O 1
ATOM 2469 N N . GLY A 1 324 ? -10 -21.984 -28.234 1 97.56 324 GLY A N 1
ATOM 2470 C CA . GLY A 1 324 ? -10.898 -22.094 -29.375 1 97.56 324 GLY A CA 1
ATOM 2471 C C . GLY A 1 324 ? -11.734 -23.344 -29.359 1 97.56 324 GLY A C 1
ATOM 2472 O O . GLY A 1 324 ? -12.938 -23.312 -29.656 1 97.56 324 GLY A O 1
ATOM 2473 N N . ALA A 1 325 ? -11.102 -24.5 -29.062 1 98 325 ALA A N 1
ATOM 2474 C CA . ALA A 1 325 ? -11.812 -25.766 -29 1 98 325 ALA A CA 1
ATOM 2475 C C . ALA A 1 325 ? -12.883 -25.734 -27.906 1 98 325 ALA A C 1
ATOM 2477 O O . ALA A 1 325 ? -13.977 -26.281 -28.094 1 98 325 ALA A O 1
ATOM 2478 N N . LEU A 1 326 ? -12.555 -25.125 -26.797 1 98.19 326 LEU A N 1
ATOM 2479 C CA . LEU A 1 326 ? -13.5 -25.016 -25.703 1 98.19 326 LEU A CA 1
ATOM 2480 C C . LEU A 1 326 ? -14.695 -24.156 -26.094 1 98.19 326 LEU A C 1
ATOM 2482 O O . LEU A 1 326 ? -15.844 -24.5 -25.797 1 98.19 326 LEU A O 1
ATOM 2486 N N . VAL A 1 327 ? -14.43 -23 -26.688 1 98 327 VAL A N 1
ATOM 2487 C CA . VAL A 1 327 ? -15.469 -22.062 -27.109 1 98 327 VAL A CA 1
ATOM 2488 C C . VAL A 1 327 ? -16.453 -22.766 -28.047 1 98 327 VAL A C 1
ATOM 2490 O O . VAL A 1 327 ? -17.656 -22.516 -28 1 98 327 VAL A O 1
ATOM 2493 N N . GLU A 1 328 ? -15.938 -23.609 -28.844 1 97.44 328 GLU A N 1
ATOM 2494 C CA . GLU A 1 328 ? -16.781 -24.359 -29.781 1 97.44 328 GLU A CA 1
ATOM 2495 C C . GLU A 1 328 ? -17.594 -25.422 -29.062 1 97.44 328 GLU A C 1
ATOM 2497 O O . GLU A 1 328 ? -18.734 -25.703 -29.453 1 97.44 328 GLU A O 1
ATOM 2502 N N . ALA A 1 329 ? -17.016 -26 -28.078 1 97.62 329 ALA A N 1
ATOM 2503 C CA . ALA A 1 329 ? -17.641 -27.125 -27.375 1 97.62 329 ALA A CA 1
ATOM 2504 C C . ALA A 1 329 ? -18.75 -26.641 -26.453 1 97.62 329 ALA A C 1
ATOM 2506 O O . ALA A 1 329 ? -19.75 -27.344 -26.266 1 97.62 329 ALA A O 1
ATOM 2507 N N . VAL A 1 330 ? -18.594 -25.5 -25.781 1 96.88 330 VAL A N 1
ATOM 2508 C CA . VAL A 1 330 ? -19.5 -24.984 -24.781 1 96.88 330 VAL A CA 1
ATOM 2509 C C . VAL A 1 330 ? -20.562 -24.094 -25.438 1 96.88 330 VAL A C 1
ATOM 2511 O O . VAL A 1 330 ? -20.219 -23.109 -26.094 1 96.88 330 VAL A O 1
ATOM 2514 N N . PRO A 1 331 ? -21.859 -24.359 -25.281 1 94.94 331 PRO A N 1
ATOM 2515 C CA . PRO A 1 331 ? -22.906 -23.625 -25.984 1 94.94 331 PRO A CA 1
ATOM 2516 C C . PRO A 1 331 ? -22.906 -22.125 -25.641 1 94.94 331 PRO A C 1
ATOM 2518 O O . PRO A 1 331 ? -23.078 -21.297 -26.531 1 94.94 331 PRO A O 1
ATOM 2521 N N . LYS A 1 332 ? -22.828 -21.828 -24.375 1 96.88 332 LYS A N 1
ATOM 2522 C CA . LYS A 1 332 ? -22.781 -20.438 -23.922 1 96.88 332 LYS A CA 1
ATOM 2523 C C . LYS A 1 332 ? -21.922 -20.297 -22.672 1 96.88 332 LYS A C 1
ATOM 2525 O O . LYS A 1 332 ? -22.141 -20.984 -21.672 1 96.88 332 LYS A O 1
ATOM 2530 N N . ILE A 1 333 ? -20.953 -19.438 -22.828 1 98.12 333 ILE A N 1
ATOM 2531 C CA . ILE A 1 333 ? -20.094 -19.141 -21.688 1 98.12 333 ILE A CA 1
ATOM 2532 C C . ILE A 1 333 ? -20.578 -17.891 -20.984 1 98.12 333 ILE A C 1
ATOM 2534 O O . ILE A 1 333 ? -20.703 -16.828 -21.609 1 98.12 333 ILE A O 1
ATOM 2538 N N . LYS A 1 334 ? -20.922 -18 -19.719 1 98.06 334 LYS A N 1
ATOM 2539 C CA . LYS A 1 334 ? -21.359 -16.859 -18.922 1 98.06 334 LYS A CA 1
ATOM 2540 C C . LYS A 1 334 ? -20.172 -15.984 -18.531 1 98.06 334 LYS A C 1
ATOM 2542 O O . LYS A 1 334 ? -20.156 -14.781 -18.812 1 98.06 334 LYS A O 1
ATOM 2547 N N . GLN A 1 335 ? -19.203 -16.578 -17.875 1 97.81 335 GLN A N 1
ATOM 2548 C CA . GLN A 1 335 ? -18.047 -15.875 -17.312 1 97.81 335 GLN A CA 1
ATOM 2549 C C . GLN A 1 335 ? -16.875 -16.828 -17.109 1 97.81 335 GLN A C 1
ATOM 2551 O O . GLN A 1 335 ? -17.062 -18 -16.781 1 97.81 335 GLN A O 1
ATOM 2556 N N . VAL A 1 336 ? -15.695 -16.312 -17.328 1 98.56 336 VAL A N 1
ATOM 2557 C CA . VAL A 1 336 ? -14.477 -17.062 -17.062 1 98.56 336 VAL A CA 1
ATOM 2558 C C . VAL A 1 336 ? -13.656 -16.359 -15.984 1 98.56 336 VAL A C 1
ATOM 2560 O O . VAL A 1 336 ? -13.375 -15.156 -16.094 1 98.56 336 VAL A O 1
ATOM 2563 N N . THR A 1 337 ? -13.328 -17.047 -14.93 1 98.31 337 THR A N 1
ATOM 2564 C CA . THR A 1 337 ? -12.523 -16.531 -13.836 1 98.31 337 THR A CA 1
ATOM 2565 C C . THR A 1 337 ? -11.156 -17.219 -13.805 1 98.31 337 THR A C 1
ATOM 2567 O O . THR A 1 337 ? -11.07 -18.438 -13.844 1 98.31 337 THR A O 1
ATOM 2570 N N . PHE A 1 338 ? -10.109 -16.438 -13.773 1 97.88 338 PHE A N 1
ATOM 2571 C CA . PHE A 1 338 ? -8.75 -16.969 -13.711 1 97.88 338 PHE A CA 1
ATOM 2572 C C . PHE A 1 338 ? -8.289 -17.094 -12.266 1 97.88 338 PHE A C 1
ATOM 2574 O O . PHE A 1 338 ? -8.32 -16.125 -11.508 1 97.88 338 PHE A O 1
ATOM 2581 N N . CYS A 1 339 ? -7.781 -18.312 -11.922 1 96.94 339 CYS A N 1
ATOM 2582 C CA . CYS A 1 339 ? -7.48 -18.625 -10.531 1 96.94 339 CYS A CA 1
ATOM 2583 C C . CYS A 1 339 ? -5.973 -18.688 -10.297 1 96.94 339 CYS A C 1
ATOM 2585 O O . CYS A 1 339 ? -5.215 -19.062 -11.195 1 96.94 339 CYS A O 1
ATOM 2587 N N . SER A 1 340 ? -5.551 -18.297 -9.086 1 91.38 340 SER A N 1
ATOM 2588 C CA . SER A 1 340 ? -4.133 -18.328 -8.742 1 91.38 340 SER A CA 1
ATOM 2589 C C . SER A 1 340 ? -3.748 -19.672 -8.125 1 91.38 340 SER A C 1
ATOM 2591 O O . SER A 1 340 ? -2.604 -20.109 -8.25 1 91.38 340 SER A O 1
ATOM 2593 N N . GLY A 1 341 ? -4.664 -20.375 -7.484 1 92.69 341 GLY A N 1
ATOM 2594 C CA . GLY A 1 341 ? -4.344 -21.609 -6.793 1 92.69 341 GLY A CA 1
ATOM 2595 C C . GLY A 1 341 ? -4.086 -22.766 -7.738 1 92.69 341 GLY A C 1
ATOM 2596 O O . GLY A 1 341 ? -4.707 -22.859 -8.797 1 92.69 341 GLY A O 1
ATOM 2597 N N . GLY A 1 342 ? -3.191 -23.641 -7.34 1 91.88 342 GLY A N 1
ATOM 2598 C CA . GLY A 1 342 ? -2.859 -24.828 -8.102 1 91.88 342 GLY A CA 1
ATOM 2599 C C . GLY A 1 342 ? -2.791 -26.078 -7.242 1 91.88 342 GLY A C 1
ATOM 2600 O O . GLY A 1 342 ? -3.521 -26.203 -6.258 1 91.88 342 GLY A O 1
ATOM 2601 N N . ASN A 1 343 ? -1.988 -26.984 -7.707 1 93.12 343 ASN A N 1
ATOM 2602 C CA . ASN A 1 343 ? -1.903 -28.297 -7.074 1 93.12 343 ASN A CA 1
ATOM 2603 C C . ASN A 1 343 ? -1.471 -28.188 -5.617 1 93.12 343 ASN A C 1
ATOM 2605 O O . ASN A 1 343 ? -2.033 -28.859 -4.746 1 93.12 343 ASN A O 1
ATOM 2609 N N . ARG A 1 344 ? -0.509 -27.328 -5.32 1 95.56 344 ARG A N 1
ATOM 2610 C CA . ARG A 1 344 ? -0.009 -27.203 -3.955 1 95.56 344 ARG A CA 1
ATOM 2611 C C . ARG A 1 344 ? -1.087 -26.656 -3.025 1 95.56 344 ARG A C 1
ATOM 2613 O O . ARG A 1 344 ? -1.262 -27.141 -1.909 1 95.56 344 ARG A O 1
ATOM 2620 N N . ASP A 1 345 ? -1.838 -25.703 -3.494 1 96.25 345 ASP A N 1
ATOM 2621 C CA . ASP A 1 345 ? -2.947 -25.156 -2.715 1 96.25 345 ASP A CA 1
ATOM 2622 C C . ASP A 1 345 ? -4.031 -26.219 -2.492 1 96.25 345 ASP A C 1
ATOM 2624 O O . ASP A 1 345 ? -4.637 -26.266 -1.422 1 96.25 345 ASP A O 1
ATOM 2628 N N . GLY A 1 346 ? -4.246 -27.016 -3.553 1 95.56 346 GLY A N 1
ATOM 2629 C CA . GLY A 1 346 ? -5.238 -28.062 -3.445 1 95.56 346 GLY A CA 1
ATOM 2630 C C . GLY A 1 346 ? -4.902 -29.094 -2.381 1 95.56 346 GLY A C 1
ATOM 2631 O O . GLY A 1 346 ? -5.777 -29.516 -1.621 1 95.56 346 GLY A O 1
ATOM 2632 N N . VAL A 1 347 ? -3.643 -29.453 -2.344 1 94.38 347 VAL A N 1
ATOM 2633 C CA . VAL A 1 347 ? -3.186 -30.406 -1.333 1 94.38 347 VAL A CA 1
ATOM 2634 C C . VAL A 1 347 ? -3.436 -29.828 0.061 1 94.38 347 VAL A C 1
ATOM 2636 O O . VAL A 1 347 ? -3.982 -30.516 0.929 1 94.38 347 VAL A O 1
ATOM 2639 N N . LEU A 1 348 ? -3.031 -28.594 0.288 1 95.88 348 LEU A N 1
ATOM 2640 C CA . LEU A 1 348 ? -3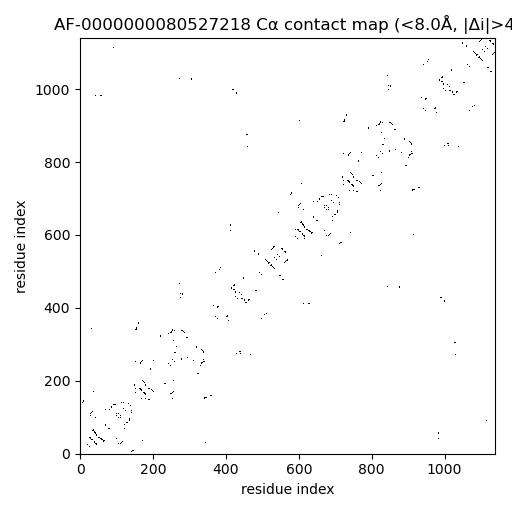.205 -27.953 1.585 1 95.88 348 LEU A CA 1
ATOM 2641 C C . LEU A 1 348 ? -4.684 -27.828 1.94 1 95.88 348 LEU A C 1
ATOM 2643 O O . LEU A 1 348 ? -5.078 -28.109 3.076 1 95.88 348 LEU A O 1
ATOM 2647 N N . TYR A 1 349 ? -5.449 -27.406 0.962 1 95.44 349 TYR A N 1
ATOM 2648 C CA . TYR A 1 349 ? -6.883 -27.234 1.164 1 95.44 349 TYR A CA 1
ATOM 2649 C C . TYR A 1 349 ? -7.543 -28.547 1.592 1 95.44 349 TYR A C 1
ATOM 2651 O O . TYR A 1 349 ? -8.375 -28.547 2.496 1 95.44 349 TYR A O 1
ATOM 2659 N N . MET A 1 350 ? -7.113 -29.641 0.993 1 92.38 350 MET A N 1
ATOM 2660 C CA . MET A 1 350 ? -7.691 -30.953 1.263 1 92.38 350 MET A CA 1
ATOM 2661 C C . MET A 1 350 ? -7.223 -31.484 2.613 1 92.38 350 MET A C 1
ATOM 2663 O O . MET A 1 350 ? -7.844 -32.375 3.176 1 92.38 350 MET A O 1
ATOM 2667 N N . LYS A 1 351 ? -6.156 -30.953 3.115 1 92.25 351 LYS A N 1
ATOM 2668 C CA . LYS A 1 351 ? -5.695 -31.328 4.449 1 92.25 351 LYS A CA 1
ATOM 2669 C C . LYS A 1 351 ? -6.594 -30.734 5.531 1 92.25 351 LYS A C 1
ATOM 2671 O O . LYS A 1 351 ? -6.641 -31.234 6.652 1 92.25 351 LYS A O 1
ATOM 2676 N N . LEU A 1 352 ? -7.27 -29.625 5.195 1 93.38 352 LEU A N 1
ATOM 2677 C CA . LEU A 1 352 ? -8.164 -28.984 6.156 1 93.38 352 LEU A CA 1
ATOM 2678 C C . LEU A 1 352 ? -9.453 -29.781 6.305 1 93.38 352 LEU A C 1
ATOM 2680 O O . LEU A 1 352 ? -9.961 -30.344 5.328 1 93.38 352 LEU A O 1
ATOM 2684 N N . PRO A 1 353 ? -10.023 -29.828 7.52 1 91.31 353 PRO A N 1
ATOM 2685 C CA . PRO A 1 353 ? -11.352 -30.422 7.656 1 91.31 353 PRO A CA 1
ATOM 2686 C C . PRO A 1 353 ? -12.43 -29.656 6.898 1 91.31 353 PRO A C 1
ATOM 2688 O O . PRO A 1 353 ? -12.328 -28.438 6.746 1 91.31 353 PRO A O 1
ATOM 2691 N N . PRO A 1 354 ? -13.484 -30.328 6.469 1 90.81 354 PRO A N 1
ATOM 2692 C CA . PRO A 1 354 ? -14.516 -29.719 5.629 1 90.81 354 PRO A CA 1
ATOM 2693 C C . PRO A 1 354 ? -15.109 -28.453 6.242 1 90.81 354 PRO A C 1
ATOM 2695 O O . PRO A 1 354 ? -15.312 -27.453 5.539 1 90.81 354 PRO A O 1
ATOM 2698 N N . PRO A 1 355 ? -15.383 -28.359 7.543 1 91.5 355 PRO A N 1
ATOM 2699 C CA . PRO A 1 355 ? -15.969 -27.141 8.086 1 91.5 355 PRO A CA 1
ATOM 2700 C C . PRO A 1 355 ? -15.055 -25.922 7.906 1 91.5 355 PRO A C 1
ATOM 2702 O O . PRO A 1 355 ? -15.539 -24.812 7.703 1 91.5 355 PRO A O 1
ATOM 2705 N N . LEU A 1 356 ? -13.734 -26.078 7.98 1 92.62 356 LEU A N 1
ATOM 2706 C CA . LEU A 1 356 ? -12.781 -25 7.766 1 92.62 356 LEU A CA 1
ATOM 2707 C C . LEU A 1 356 ? -12.719 -24.609 6.293 1 92.62 356 LEU A C 1
ATOM 2709 O O . LEU A 1 356 ? -12.641 -23.422 5.957 1 92.62 356 LEU A O 1
ATOM 2713 N N . ARG A 1 357 ? -12.758 -25.594 5.406 1 93.44 357 ARG A N 1
ATOM 2714 C CA . ARG A 1 357 ? -12.719 -25.344 3.969 1 93.44 357 ARG A CA 1
ATOM 2715 C C . ARG A 1 357 ? -13.898 -24.5 3.525 1 93.44 357 ARG A C 1
ATOM 2717 O O . ARG A 1 357 ? -13.758 -23.609 2.676 1 93.44 357 ARG A O 1
ATOM 2724 N N . GLN A 1 358 ? -15.008 -24.688 4.184 1 93.5 358 GLN A N 1
ATOM 2725 C CA . GLN A 1 358 ? -16.266 -24.094 3.729 1 93.5 358 GLN A CA 1
ATOM 2726 C C . GLN A 1 358 ? -16.438 -22.688 4.293 1 93.5 358 GLN A C 1
ATOM 2728 O O . GLN A 1 358 ? -17.328 -21.953 3.873 1 93.5 358 GLN A O 1
ATOM 2733 N N . GLN A 1 359 ? -15.539 -22.266 5.109 1 92.56 359 GLN A N 1
ATOM 2734 C CA . GLN A 1 359 ? -15.648 -20.922 5.699 1 92.56 359 GLN A CA 1
ATOM 2735 C C . GLN A 1 359 ? -15.43 -19.844 4.648 1 92.56 359 GLN A C 1
ATOM 2737 O O . GLN A 1 359 ? -14.633 -20.016 3.727 1 92.56 359 GLN A O 1
ATOM 2742 N N . ASP A 1 360 ? -16.203 -18.734 4.816 1 92.06 360 ASP A N 1
ATOM 2743 C CA . ASP A 1 360 ? -15.914 -17.516 4.059 1 92.06 360 ASP A CA 1
ATOM 2744 C C . ASP A 1 360 ? -14.57 -16.922 4.469 1 92.06 360 ASP A C 1
ATOM 2746 O O . ASP A 1 360 ? -14.383 -16.547 5.629 1 92.06 360 ASP A O 1
ATOM 2750 N N . PRO A 1 361 ? -13.672 -16.797 3.527 1 92.81 361 PRO A N 1
ATOM 2751 C CA . PRO A 1 361 ? -12.344 -16.328 3.912 1 92.81 361 PRO A CA 1
ATOM 2752 C C . PRO A 1 361 ? -12.305 -14.82 4.18 1 92.81 361 PRO A C 1
ATOM 2754 O O . PRO A 1 361 ? -11.383 -14.328 4.84 1 92.81 361 PRO A O 1
ATOM 2757 N N . LEU A 1 362 ? -13.18 -14.008 3.775 1 89.56 362 LEU A N 1
ATOM 2758 C CA . LEU A 1 362 ? -13.102 -12.555 3.795 1 89.56 36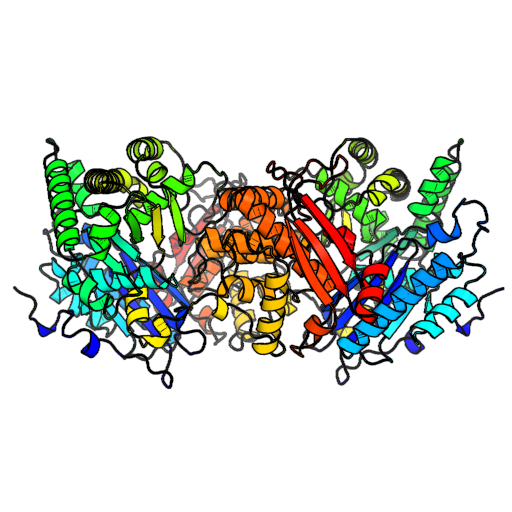2 LEU A CA 1
ATOM 2759 C C . LEU A 1 362 ? -13.133 -12.031 5.227 1 89.56 362 LEU A C 1
ATOM 2761 O O . LEU A 1 362 ? -12.281 -11.219 5.613 1 89.56 362 LEU A O 1
ATOM 2765 N N . PRO A 1 363 ? -14.055 -12.5 6.066 1 83.44 363 PRO A N 1
ATOM 2766 C CA . PRO A 1 363 ? -14.102 -11.992 7.441 1 83.44 363 PRO A CA 1
ATOM 2767 C C . PRO A 1 363 ? -12.852 -12.352 8.25 1 83.44 363 PRO A C 1
ATOM 2769 O O . PRO A 1 363 ? -12.625 -11.781 9.32 1 83.44 363 PRO A O 1
ATOM 2772 N N . LEU A 1 364 ? -12.055 -13.242 7.703 1 84.69 364 LEU A N 1
ATOM 2773 C CA . LEU A 1 364 ? -10.883 -13.734 8.43 1 84.69 364 LEU A CA 1
ATOM 2774 C C . LEU A 1 364 ? -9.672 -12.844 8.172 1 84.69 364 LEU A C 1
ATOM 2776 O O . LEU A 1 364 ? -8.648 -12.969 8.844 1 84.69 364 LEU A O 1
ATOM 2780 N N . LEU A 1 365 ? -9.609 -11.938 7.109 1 80.88 365 LEU A N 1
ATOM 2781 C CA . LEU A 1 365 ? -8.5 -11.047 6.773 1 80.88 365 LEU A CA 1
ATOM 2782 C C . LEU A 1 365 ? -8.219 -10.086 7.922 1 80.88 365 LEU A C 1
ATOM 2784 O O . LEU A 1 365 ? -7.098 -9.586 8.062 1 80.88 365 LEU A O 1
ATOM 2788 N N . LEU A 1 366 ? -9.047 -9.484 8.695 1 61.19 366 LEU A N 1
ATOM 2789 C CA . LEU A 1 366 ? -9.047 -8.359 9.625 1 61.19 366 LEU A CA 1
ATOM 2790 C C . LEU A 1 366 ? -8.141 -8.633 10.82 1 61.19 366 LEU A C 1
ATOM 2792 O O . LEU A 1 366 ? -7.855 -7.727 11.602 1 61.19 366 LEU A O 1
ATOM 2796 N N . GLY A 1 367 ? -7.262 -9.664 11.117 1 50.81 367 GLY A N 1
ATOM 2797 C CA . GLY A 1 367 ? -7.504 -10.352 12.383 1 50.81 367 GLY A CA 1
ATOM 2798 C C . GLY A 1 367 ? -7.656 -9.398 13.555 1 50.81 367 GLY A C 1
ATOM 2799 O O . GLY A 1 367 ? -7.676 -8.18 13.375 1 50.81 367 GLY A O 1
ATOM 2800 N N . SER A 1 368 ? -6.824 -8.883 14.656 1 51.56 368 SER A N 1
ATOM 2801 C CA . SER A 1 368 ? -6.926 -9.094 16.094 1 51.56 368 SER A CA 1
ATOM 2802 C C . SER A 1 368 ? -6.969 -7.77 16.844 1 51.56 368 SER A C 1
ATOM 2804 O O . SER A 1 368 ? -6.688 -7.723 18.047 1 51.56 368 SER A O 1
ATOM 2806 N N . SER A 1 369 ? -7.543 -6.582 16.094 1 56.22 369 SER A N 1
ATOM 2807 C CA . SER A 1 369 ? -7.391 -5.609 17.172 1 56.22 369 SER A CA 1
ATOM 2808 C C . SER A 1 369 ? -8.188 -6.02 18.406 1 56.22 369 SER A C 1
ATOM 2810 O O . SER A 1 369 ? -9.336 -6.461 18.297 1 56.22 369 SER A O 1
ATOM 2812 N N . GLU A 1 370 ? -7.598 -6.078 19.344 1 57.75 370 GLU A N 1
ATOM 2813 C CA . GLU A 1 370 ? -8.117 -6.516 20.641 1 57.75 370 GLU A CA 1
ATOM 2814 C C . GLU A 1 370 ? -9.398 -5.773 21 1 57.75 370 GLU A C 1
ATOM 2816 O O . GLU A 1 370 ? -10.258 -6.312 21.688 1 57.75 370 GLU A O 1
ATOM 2821 N N . SER A 1 371 ? -9.57 -4.598 20.391 1 65.44 371 SER A N 1
ATOM 2822 C CA . SER A 1 371 ? -10.711 -3.814 20.859 1 65.44 371 SER A CA 1
ATOM 2823 C C . SER A 1 371 ? -11.953 -4.078 20.016 1 65.44 371 SER A C 1
ATOM 2825 O O . SER A 1 371 ? -13.07 -3.785 20.438 1 65.44 371 SER A O 1
ATOM 2827 N N . VAL A 1 372 ? -11.727 -4.734 18.938 1 76.44 372 VAL A N 1
ATOM 2828 C CA . VAL A 1 372 ? -12.844 -4.953 18.031 1 76.44 372 VAL A CA 1
ATOM 2829 C C . VAL A 1 372 ? -13.484 -6.312 18.312 1 76.44 372 VAL A C 1
ATOM 2831 O O . VAL A 1 372 ? -12.82 -7.348 18.203 1 76.44 372 VAL A O 1
ATOM 2834 N N . THR A 1 373 ? -14.758 -6.211 18.875 1 82.81 373 THR A N 1
ATOM 2835 C CA . THR A 1 373 ? -15.484 -7.449 19.141 1 82.81 373 THR A CA 1
ATOM 2836 C C . THR A 1 373 ? -16.438 -7.762 17.984 1 82.81 373 THR A C 1
ATOM 2838 O O . THR A 1 373 ? -16.906 -6.855 17.297 1 82.81 373 THR A O 1
ATOM 2841 N N . ASP A 1 374 ? -16.75 -8.984 17.844 1 85.88 374 ASP A N 1
ATOM 2842 C CA . ASP A 1 374 ? -17.672 -9.414 16.797 1 85.88 374 ASP A CA 1
ATOM 2843 C C . ASP A 1 374 ? -19.047 -8.789 17 1 85.88 374 ASP A C 1
ATOM 2845 O O . ASP A 1 374 ? -19.734 -8.453 16.016 1 85.88 374 ASP A O 1
ATOM 2849 N N . ALA A 1 375 ? -19.391 -8.617 18.234 1 89.5 375 ALA A N 1
ATOM 2850 C CA . ALA A 1 375 ? -20.703 -8.047 18.531 1 89.5 375 ALA A CA 1
ATOM 2851 C C . ALA A 1 375 ? -20.781 -6.586 18.094 1 89.5 375 ALA A C 1
ATOM 2853 O O . ALA A 1 375 ? -21.797 -6.156 17.531 1 89.5 375 ALA A O 1
ATOM 2854 N N . SER A 1 376 ? -19.75 -5.855 18.391 1 90.81 376 SER A N 1
ATOM 2855 C CA . SER A 1 376 ? -19.719 -4.449 18.016 1 90.81 376 SER A CA 1
ATOM 2856 C C . SER A 1 376 ? -19.672 -4.293 16.5 1 90.81 376 SER A C 1
ATOM 2858 O O . SER A 1 376 ? -20.297 -3.396 15.938 1 90.81 376 SER A O 1
ATOM 2860 N N . VAL A 1 377 ? -18.938 -5.184 15.844 1 91 377 VAL A N 1
ATOM 2861 C CA . VAL A 1 377 ? -18.859 -5.145 14.391 1 91 377 VAL A CA 1
ATOM 2862 C C . VAL A 1 377 ? -20.219 -5.469 13.781 1 91 377 VAL A C 1
ATOM 2864 O O . VAL A 1 377 ? -20.688 -4.781 12.867 1 91 377 VAL A O 1
ATOM 2867 N N . SER A 1 378 ? -20.828 -6.465 14.312 1 92.38 378 SER A N 1
ATOM 2868 C CA . SER A 1 378 ? -22.141 -6.867 13.812 1 92.38 378 SER A CA 1
ATOM 2869 C C . SER A 1 378 ? -23.156 -5.734 13.953 1 92.38 378 SER A C 1
ATOM 2871 O O . SER A 1 378 ? -23.969 -5.504 13.055 1 92.38 378 SER A O 1
ATOM 2873 N N . ALA A 1 379 ? -23.078 -5.062 15.062 1 93.56 379 ALA A N 1
ATOM 2874 C CA . ALA A 1 379 ? -23.984 -3.939 15.289 1 93.56 379 ALA A CA 1
ATOM 2875 C C . ALA A 1 379 ? -23.734 -2.816 14.289 1 93.56 379 ALA A C 1
ATOM 2877 O O . ALA A 1 379 ? -24.672 -2.219 13.766 1 93.56 379 ALA A O 1
ATOM 2878 N N . ALA A 1 380 ? -22.5 -2.504 14.062 1 94 380 ALA A N 1
ATOM 2879 C CA . ALA A 1 380 ? -22.141 -1.468 13.102 1 94 380 ALA A CA 1
ATOM 2880 C C . ALA A 1 380 ? -22.578 -1.864 11.688 1 94 380 ALA A C 1
ATOM 2882 O O . ALA A 1 380 ? -23.062 -1.029 10.922 1 94 380 ALA A O 1
ATOM 2883 N N . VAL A 1 381 ? -22.359 -3.141 11.344 1 94.69 381 VAL A N 1
ATOM 2884 C CA . VAL A 1 381 ? -22.766 -3.66 10.039 1 94.69 381 VAL A CA 1
ATOM 2885 C C . VAL A 1 381 ? -24.281 -3.512 9.867 1 94.69 381 VAL A C 1
ATOM 2887 O O . VAL A 1 381 ? -24.75 -3.102 8.805 1 94.69 381 VAL A O 1
ATOM 2890 N N . GLN A 1 382 ? -25 -3.855 10.891 1 95.25 382 GLN A N 1
ATOM 2891 C CA . GLN A 1 382 ? -26.453 -3.74 10.836 1 95.25 382 GLN A CA 1
ATOM 2892 C C . GLN A 1 382 ? -26.875 -2.289 10.633 1 95.25 382 GLN A C 1
ATOM 2894 O O . GLN A 1 382 ? -27.828 -2.016 9.898 1 95.25 382 GLN A O 1
ATOM 2899 N N . LEU A 1 383 ? -26.234 -1.402 11.336 1 96.06 383 LEU A N 1
ATOM 2900 C CA . LEU A 1 383 ? -26.547 0.015 11.18 1 96.06 383 LEU A CA 1
ATOM 2901 C C . LEU A 1 383 ? -26.266 0.482 9.758 1 96.06 383 LEU A C 1
ATOM 2903 O O . LEU A 1 383 ? -27.062 1.21 9.164 1 96.06 383 LEU A O 1
ATOM 2907 N N . VAL A 1 384 ? -25.141 0.089 9.156 1 96.12 384 VAL A N 1
ATOM 2908 C CA . VAL A 1 384 ? -24.797 0.45 7.789 1 96.12 384 VAL A CA 1
ATOM 2909 C C . VAL A 1 384 ? -25.844 -0.117 6.828 1 96.12 384 VAL A C 1
ATOM 2911 O O . VAL A 1 384 ? -26.281 0.571 5.902 1 96.12 384 VAL A O 1
ATOM 2914 N N . ARG A 1 385 ? -26.25 -1.357 7.043 1 95.25 385 ARG A N 1
ATOM 2915 C CA . ARG A 1 385 ? -27.25 -1.997 6.207 1 95.25 385 ARG A CA 1
ATOM 2916 C C . ARG A 1 385 ? -28.578 -1.247 6.277 1 95.25 385 ARG A C 1
ATOM 2918 O O . ARG A 1 385 ? -29.297 -1.157 5.285 1 95.25 385 ARG A O 1
ATOM 2925 N N . SER A 1 386 ? -28.891 -0.77 7.453 1 96 386 SER A N 1
ATOM 2926 C CA . SER A 1 386 ? -30.141 -0.051 7.641 1 96 386 SER A CA 1
ATOM 2927 C C . SER A 1 386 ? -30.156 1.263 6.867 1 96 386 SER A C 1
ATOM 2929 O O . SER A 1 386 ? -31.203 1.851 6.641 1 96 386 SER A O 1
ATOM 2931 N N . ALA A 1 387 ? -28.984 1.755 6.492 1 96.81 387 ALA A N 1
ATOM 2932 C CA . ALA A 1 387 ? -28.875 2.996 5.727 1 96.81 387 ALA A CA 1
ATOM 2933 C C . ALA A 1 387 ? -29.078 2.74 4.238 1 96.81 387 ALA A C 1
ATOM 2935 O O . ALA A 1 387 ? -29.156 3.682 3.443 1 96.81 387 ALA A O 1
ATOM 2936 N N . LEU A 1 388 ? -29.141 1.488 3.83 1 94.88 388 LEU A N 1
ATOM 2937 C CA . LEU A 1 388 ? -29.375 1.123 2.438 1 94.88 388 LEU A CA 1
ATOM 2938 C C . LEU A 1 388 ? -30.859 0.881 2.18 1 94.88 388 LEU A C 1
ATOM 2940 O O . LEU A 1 388 ? -31.516 0.151 2.93 1 94.88 388 LEU A O 1
ATOM 2944 N N . PRO A 1 389 ? -31.328 1.505 1.098 1 93.19 389 PRO A N 1
ATOM 2945 C CA . PRO A 1 389 ? -32.719 1.179 0.747 1 93.19 389 PRO A CA 1
ATOM 2946 C C . PRO A 1 389 ? -32.906 -0.306 0.454 1 93.19 389 PRO A C 1
ATOM 2948 O O . PRO A 1 389 ? -31.969 -0.985 0.018 1 93.19 389 PRO A O 1
ATOM 2951 N N . LYS A 1 390 ? -34.062 -0.817 0.575 1 87.38 390 LYS A N 1
ATOM 2952 C CA . LYS A 1 390 ? -34.375 -2.23 0.395 1 87.38 390 LYS A CA 1
ATOM 2953 C C . LYS A 1 390 ? -34.125 -2.676 -1.04 1 87.38 390 LYS A C 1
ATOM 2955 O O . LYS A 1 390 ? -33.75 -3.83 -1.28 1 87.38 390 LYS A O 1
ATOM 2960 N N . ASP A 1 391 ? -34.188 -1.761 -1.975 1 84.12 391 ASP A N 1
ATOM 2961 C CA . ASP A 1 391 ? -34.031 -2.127 -3.381 1 84.12 391 ASP A CA 1
ATOM 2962 C C . ASP A 1 391 ? -32.625 -1.903 -3.867 1 84.12 391 ASP A C 1
ATOM 2964 O O . ASP A 1 391 ? -32.344 -1.938 -5.07 1 84.12 391 ASP A O 1
ATOM 2968 N N . SER A 1 392 ? -31.703 -1.715 -2.922 1 87.38 392 SER A N 1
ATOM 2969 C CA . SER A 1 392 ? -30.312 -1.515 -3.318 1 87.38 392 SER A CA 1
ATOM 2970 C C . SER A 1 392 ? -29.703 -2.809 -3.838 1 87.38 392 SER A C 1
ATOM 2972 O O . SER A 1 392 ? -30.125 -3.902 -3.459 1 87.38 392 SER A O 1
ATOM 2974 N N . PRO A 1 393 ? -28.75 -2.648 -4.781 1 85.12 393 PRO A N 1
ATOM 2975 C CA . PRO A 1 393 ? -28.078 -3.854 -5.289 1 85.12 393 PRO A CA 1
ATOM 2976 C C . PRO A 1 393 ? -27.359 -4.633 -4.191 1 85.12 393 PRO A C 1
ATOM 2978 O O . PRO A 1 393 ? -26.938 -4.051 -3.188 1 85.12 393 PRO A O 1
ATOM 2981 N N . SER A 1 394 ? -27.281 -5.922 -4.422 1 85.25 394 SER A N 1
ATOM 2982 C CA . SER A 1 394 ? -26.656 -6.812 -3.449 1 85.25 394 SER A CA 1
ATOM 2983 C C . SER A 1 394 ? -25.156 -6.871 -3.646 1 85.25 394 SER A C 1
ATOM 2985 O O . SER A 1 394 ? -24.578 -7.949 -3.83 1 85.25 394 SER A O 1
ATOM 2987 N N . ILE A 1 395 ? -24.547 -5.777 -3.611 1 87.81 395 ILE A N 1
ATOM 2988 C CA . ILE A 1 395 ? -23.094 -5.684 -3.822 1 87.81 395 ILE A CA 1
ATOM 2989 C C . ILE A 1 395 ? -22.359 -6.035 -2.531 1 87.81 395 ILE A C 1
ATOM 2991 O O . ILE A 1 395 ? -21.312 -6.668 -2.566 1 87.81 395 ILE A O 1
ATOM 2995 N N . PHE A 1 396 ? -22.969 -5.719 -1.417 1 91 396 PHE A N 1
ATOM 2996 C CA . PHE A 1 396 ? -22.312 -5.871 -0.125 1 91 396 PHE A CA 1
ATOM 2997 C C . PHE A 1 396 ? -22.797 -7.129 0.585 1 91 396 PHE A C 1
ATOM 2999 O O . PHE A 1 396 ? -23.812 -7.102 1.281 1 91 396 PHE A O 1
ATOM 3006 N N . THR A 1 397 ? -21.984 -8.156 0.382 1 89.75 397 THR A N 1
ATOM 3007 C CA . THR A 1 397 ? -22.25 -9.352 1.174 1 89.75 397 THR A CA 1
ATOM 3008 C C . THR A 1 397 ? -21.953 -9.102 2.648 1 89.75 397 THR A C 1
ATOM 3010 O O . THR A 1 397 ? -21.375 -8.07 3.004 1 89.75 397 THR A O 1
ATOM 3013 N N . SER A 1 398 ? -22.391 -9.992 3.469 1 88.44 398 SER A N 1
ATOM 3014 C CA . SER A 1 398 ? -22.125 -9.859 4.898 1 88.44 398 SER A CA 1
ATOM 3015 C C . SER A 1 398 ? -20.625 -9.836 5.184 1 88.44 398 SER A C 1
ATOM 3017 O O . SER A 1 398 ? -20.156 -9.023 5.984 1 88.44 398 SER A O 1
ATOM 3019 N N . GLY A 1 399 ? -19.922 -10.734 4.535 1 88.56 399 GLY A N 1
ATOM 3020 C CA . GLY A 1 399 ? -18.484 -10.781 4.719 1 88.56 399 GLY A CA 1
ATOM 3021 C C . GLY A 1 399 ? -17.781 -9.516 4.262 1 88.56 399 GLY A C 1
ATOM 3022 O O . GLY A 1 399 ? -16.859 -9.039 4.922 1 88.56 399 GLY A O 1
ATOM 3023 N N . LEU A 1 400 ? -18.234 -8.984 3.18 1 92.12 400 LEU A N 1
ATOM 3024 C CA . LEU A 1 400 ? -17.656 -7.766 2.629 1 92.12 400 LEU A CA 1
ATOM 3025 C C . LEU A 1 400 ? -17.891 -6.582 3.559 1 92.12 400 LEU A C 1
ATOM 3027 O O . LEU A 1 400 ? -16.969 -5.809 3.838 1 92.12 400 LEU A O 1
ATOM 3031 N N . LEU A 1 401 ? -19.078 -6.391 4.047 1 93.12 401 LEU A N 1
ATOM 3032 C CA . LEU A 1 401 ? -19.406 -5.289 4.949 1 93.12 401 LEU A CA 1
ATOM 3033 C C . LEU A 1 401 ? -18.656 -5.438 6.27 1 93.12 401 LEU A C 1
ATOM 3035 O O . LEU A 1 401 ? -18.266 -4.441 6.879 1 93.12 401 LEU A O 1
ATOM 3039 N N . ASP A 1 402 ? -18.578 -6.695 6.691 1 92 402 ASP A N 1
ATOM 3040 C CA . ASP A 1 402 ? -17.812 -6.961 7.906 1 92 402 ASP A CA 1
ATOM 3041 C C . ASP A 1 402 ? -16.391 -6.441 7.77 1 92 402 ASP A C 1
ATOM 3043 O O . ASP A 1 402 ? -15.891 -5.73 8.648 1 92 402 ASP A O 1
ATOM 3047 N N . TYR A 1 403 ? -15.758 -6.766 6.703 1 91.56 403 TYR A N 1
ATOM 3048 C CA . TYR A 1 403 ? -14.383 -6.336 6.461 1 91.56 403 TYR A CA 1
ATOM 3049 C C . TYR A 1 403 ? -14.289 -4.816 6.406 1 91.56 403 TYR A C 1
ATOM 3051 O O . TYR A 1 403 ? -13.406 -4.219 7.023 1 91.56 403 TYR A O 1
ATOM 3059 N N . VAL A 1 404 ? -15.164 -4.215 5.66 1 93.31 404 VAL A N 1
ATOM 3060 C CA . VAL A 1 404 ? -15.156 -2.77 5.469 1 93.31 404 VAL A CA 1
ATOM 3061 C C . VAL A 1 404 ? -15.352 -2.068 6.809 1 93.31 404 VAL A C 1
ATOM 3063 O O . VAL A 1 404 ? -14.633 -1.115 7.129 1 93.31 404 VAL A O 1
ATOM 3066 N N . VAL A 1 405 ? -16.25 -2.564 7.621 1 93.12 405 VAL A N 1
ATOM 3067 C CA . VAL A 1 405 ? -16.547 -1.96 8.914 1 93.12 405 VAL A CA 1
ATOM 3068 C C . VAL A 1 405 ? -15.352 -2.111 9.852 1 93.12 405 VAL A C 1
ATOM 3070 O O . VAL A 1 405 ? -14.984 -1.17 10.562 1 93.12 405 VAL A O 1
ATOM 3073 N N . ARG A 1 406 ? -14.75 -3.252 9.852 1 91.44 406 ARG A N 1
ATOM 3074 C CA . ARG A 1 406 ? -13.594 -3.506 10.703 1 91.44 406 ARG A CA 1
ATOM 3075 C C . ARG A 1 406 ? -12.453 -2.545 10.375 1 91.44 406 ARG A C 1
ATOM 3077 O O . ARG A 1 406 ? -11.617 -2.248 11.234 1 91.44 406 ARG A O 1
ATOM 3084 N N . ASN A 1 407 ? -12.438 -2.025 9.18 1 90.81 407 ASN A N 1
ATOM 3085 C CA . ASN A 1 407 ? -11.352 -1.159 8.742 1 90.81 407 ASN A CA 1
ATOM 3086 C C . ASN A 1 407 ? -11.781 0.304 8.703 1 90.81 407 ASN A C 1
ATOM 3088 O O . ASN A 1 407 ? -11.102 1.138 8.102 1 90.81 407 ASN A O 1
ATOM 3092 N N . THR A 1 408 ? -12.797 0.648 9.297 1 94.12 408 THR A N 1
ATOM 3093 C CA . THR A 1 408 ? -13.367 1.991 9.219 1 94.12 408 THR A CA 1
ATOM 3094 C C . THR A 1 408 ? -12.734 2.902 10.266 1 94.12 408 THR A C 1
ATOM 3096 O O . THR A 1 408 ? -12.43 4.062 9.984 1 94.12 408 THR A O 1
ATOM 3099 N N . TRP A 1 409 ? -12.492 2.436 11.5 1 94.38 409 TRP A N 1
ATOM 3100 C CA . TRP A 1 409 ? -11.969 3.246 12.594 1 94.38 409 TRP A CA 1
ATOM 3101 C C . TRP A 1 409 ? -10.461 3.047 12.75 1 94.38 409 TRP A C 1
ATOM 3103 O O . TRP A 1 409 ? -9.953 2.902 13.859 1 94.38 409 TRP A O 1
ATOM 3113 N N . THR A 1 410 ? -9.789 2.91 11.586 1 90.5 410 THR A N 1
ATOM 3114 C CA . THR A 1 410 ? -8.352 2.701 11.625 1 90.5 410 THR A CA 1
ATOM 3115 C C . THR A 1 410 ? -7.613 3.902 11.039 1 90.5 410 THR A C 1
ATOM 3117 O O . THR A 1 410 ? -8.172 4.652 10.242 1 90.5 410 THR A O 1
ATOM 3120 N N . HIS A 1 411 ? -6.414 4.203 11.586 1 91.25 411 HIS A N 1
ATOM 3121 C CA . HIS A 1 411 ? -5.48 5.191 11.062 1 91.25 411 HIS A CA 1
ATOM 3122 C C . HIS A 1 411 ? -6.07 6.598 11.133 1 91.25 411 HIS A C 1
ATOM 3124 O O . HIS A 1 411 ? -5.863 7.406 10.227 1 91.25 411 HIS A O 1
ATOM 3130 N N . LEU A 1 412 ? -6.785 6.875 12.172 1 95 412 LEU A N 1
ATOM 3131 C CA . LEU A 1 412 ? -7.5 8.141 12.312 1 95 412 LEU A CA 1
ATOM 3132 C C . LEU A 1 412 ? -6.535 9.289 12.586 1 95 412 LEU A C 1
ATOM 3134 O O . LEU A 1 412 ? -6.91 10.461 12.492 1 95 412 LEU A O 1
ATOM 3138 N N . GLY A 1 413 ? -5.312 8.961 12.836 1 93.56 413 GLY A N 1
ATOM 3139 C CA . GLY A 1 413 ? -4.301 9.984 13.062 1 93.56 413 GLY A CA 1
ATOM 3140 C C . GLY A 1 413 ? -3.656 10.484 11.781 1 93.56 413 GLY A C 1
ATOM 3141 O O . GLY A 1 413 ? -2.986 11.516 11.781 1 93.56 413 GLY A O 1
ATOM 3142 N N . ASN A 1 414 ? -3.889 9.789 10.727 1 91.81 414 ASN A N 1
ATOM 3143 C CA . ASN A 1 414 ? -3.35 10.172 9.43 1 91.81 414 ASN A CA 1
ATOM 3144 C C . ASN A 1 414 ? -4.262 11.164 8.711 1 91.81 414 ASN A C 1
ATOM 3146 O O . ASN A 1 414 ? -5.438 11.297 9.062 1 91.81 414 ASN A O 1
ATOM 3150 N N . SER A 1 415 ? -3.67 11.891 7.762 1 91.12 415 SER A N 1
ATOM 3151 C CA . SER A 1 415 ? -4.504 12.797 6.969 1 91.12 415 SER A CA 1
ATOM 3152 C C . SER A 1 415 ? -5.457 12.016 6.066 1 91.12 415 SER A C 1
ATOM 3154 O O . SER A 1 415 ? -5.184 10.867 5.715 1 91.12 415 SER A O 1
ATOM 3156 N N . ASP A 1 416 ? -6.551 12.578 5.723 1 93.44 416 ASP A N 1
ATOM 3157 C CA . ASP A 1 416 ? -7.559 11.938 4.887 1 93.44 416 ASP A CA 1
ATOM 3158 C C . ASP A 1 416 ? -6.984 11.555 3.527 1 93.44 416 ASP A C 1
ATOM 3160 O O . ASP A 1 416 ? -7.258 10.469 3.014 1 93.44 416 ASP A O 1
ATOM 3164 N N . ASP A 1 417 ? -6.238 12.422 2.928 1 92.31 417 ASP A N 1
ATOM 3165 C CA . ASP A 1 417 ? -5.703 12.148 1.597 1 92.31 417 ASP A CA 1
ATOM 3166 C C . ASP A 1 417 ? -4.738 10.961 1.624 1 92.31 417 ASP A C 1
ATOM 3168 O O . ASP A 1 417 ? -4.75 10.125 0.718 1 92.31 417 ASP A O 1
ATOM 3172 N N . GLN A 1 418 ? -3.908 10.898 2.668 1 91.25 418 GLN A N 1
ATOM 3173 C CA . GLN A 1 418 ? -3.008 9.766 2.826 1 91.25 418 GLN A CA 1
ATOM 3174 C C . GLN A 1 418 ? -3.787 8.461 2.977 1 91.25 418 GLN A C 1
ATOM 3176 O O . GLN A 1 418 ? -3.432 7.445 2.377 1 91.25 418 GLN A O 1
ATOM 3181 N N . ASN A 1 419 ? -4.789 8.492 3.77 1 93.88 419 ASN A N 1
ATOM 3182 C CA . ASN A 1 419 ? -5.578 7.289 4.008 1 93.88 419 ASN A CA 1
ATOM 3183 C C . ASN A 1 419 ? -6.375 6.887 2.771 1 93.88 419 ASN A C 1
ATOM 3185 O O . ASN A 1 419 ? -6.594 5.699 2.529 1 93.88 419 ASN A O 1
ATOM 3189 N N . ALA A 1 420 ? -6.863 7.906 2.025 1 95.38 420 ALA A N 1
ATOM 3190 C CA . ALA A 1 420 ? -7.551 7.59 0.774 1 95.38 420 ALA A CA 1
ATOM 3191 C C . ALA A 1 420 ? -6.633 6.816 -0.171 1 95.38 420 ALA A C 1
ATOM 3193 O O . ALA A 1 420 ? -7.027 5.785 -0.718 1 95.38 420 ALA A O 1
ATOM 3194 N N . THR A 1 421 ? -5.441 7.297 -0.314 1 94.06 421 THR A N 1
ATOM 3195 C CA . THR A 1 421 ? -4.457 6.633 -1.159 1 94.06 421 THR A CA 1
ATOM 3196 C C . THR A 1 421 ? -4.133 5.242 -0.622 1 94.06 421 THR A C 1
ATOM 3198 O O . THR A 1 421 ? -4.082 4.273 -1.383 1 94.06 421 THR A O 1
ATOM 3201 N N . ARG A 1 422 ? -3.932 5.141 0.633 1 92.75 422 ARG A N 1
ATOM 3202 C CA . ARG A 1 422 ? -3.633 3.859 1.266 1 92.75 422 ARG A CA 1
ATOM 3203 C C . ARG A 1 422 ? -4.754 2.854 1.022 1 92.75 422 ARG A C 1
ATOM 3205 O O . ARG A 1 422 ? -4.492 1.687 0.724 1 92.75 422 ARG A O 1
ATOM 3212 N N . SER A 1 423 ? -5.98 3.318 1.182 1 92.88 423 SER A N 1
ATOM 3213 C CA . SER A 1 423 ? -7.133 2.439 1.021 1 92.88 423 SER A CA 1
ATOM 3214 C C . SER A 1 423 ? -7.207 1.877 -0.394 1 92.88 423 SER A C 1
ATOM 3216 O O . SER A 1 423 ? -7.637 0.739 -0.594 1 92.88 423 SER A O 1
ATOM 3218 N N . LEU A 1 424 ? -6.816 2.641 -1.335 1 91.81 424 LEU A N 1
ATOM 3219 C CA . LEU A 1 424 ? -6.82 2.189 -2.723 1 91.81 424 LEU A CA 1
ATOM 3220 C C . LEU A 1 424 ? -5.816 1.06 -2.93 1 91.81 424 LEU A C 1
ATOM 3222 O O . LEU A 1 424 ? -6.141 0.041 -3.543 1 91.81 424 LEU A O 1
ATOM 3226 N N . HIS A 1 425 ? -4.668 1.169 -2.318 1 91.56 425 HIS A N 1
ATOM 3227 C CA . HIS A 1 425 ? -3.557 0.3 -2.691 1 91.56 425 HIS A CA 1
ATOM 3228 C C . HIS A 1 425 ? -3.445 -0.891 -1.746 1 91.56 425 HIS A C 1
ATOM 3230 O O . HIS A 1 425 ? -2.895 -1.931 -2.113 1 91.56 425 HIS A O 1
ATOM 3236 N N . THR A 1 426 ? -3.945 -0.79 -0.587 1 89.25 426 THR A N 1
ATOM 3237 C CA . THR A 1 426 ? -3.852 -1.89 0.367 1 89.25 426 THR A CA 1
ATOM 3238 C C . THR A 1 426 ? -4.531 -3.141 -0.182 1 89.25 426 THR A C 1
ATOM 3240 O O . THR A 1 426 ? -3.996 -4.246 -0.064 1 89.25 426 THR A O 1
ATOM 3243 N N . THR A 1 427 ? -5.613 -2.93 -0.814 1 86.12 427 THR A N 1
ATOM 3244 C CA . THR A 1 427 ? -6.398 -4.074 -1.265 1 86.12 427 THR A CA 1
ATOM 3245 C C . THR A 1 427 ? -5.867 -4.605 -2.592 1 86.12 427 THR A C 1
ATOM 3247 O O . THR A 1 427 ? -5.895 -5.812 -2.84 1 86.12 427 THR A O 1
ATOM 3250 N N . ILE A 1 428 ? -5.332 -3.727 -3.418 1 90.25 428 ILE A N 1
ATOM 3251 C CA . ILE A 1 428 ? -5.031 -4.176 -4.773 1 90.25 428 ILE A CA 1
ATOM 3252 C C . ILE A 1 428 ? -3.562 -4.574 -4.871 1 90.25 428 ILE A C 1
ATOM 3254 O O . ILE A 1 428 ? -3.189 -5.402 -5.707 1 90.25 428 ILE A O 1
ATOM 3258 N N . SER A 1 429 ? -2.717 -4.016 -3.961 1 87.38 429 SER A N 1
ATOM 3259 C CA . SER A 1 429 ? -1.289 -4.289 -4.09 1 87.38 429 SER A CA 1
ATOM 3260 C C . SER A 1 429 ? -0.638 -4.484 -2.725 1 87.38 429 SER A C 1
ATOM 3262 O O . SER A 1 429 ? 0.574 -4.695 -2.633 1 87.38 429 SER A O 1
ATOM 3264 N N . GLY A 1 430 ? -1.359 -4.457 -1.708 1 84.12 430 GLY A N 1
ATOM 3265 C CA . GLY A 1 430 ? -0.822 -4.578 -0.362 1 84.12 430 GLY A CA 1
ATOM 3266 C C . GLY A 1 430 ? -0.691 -6.016 0.103 1 84.12 430 GLY A C 1
ATOM 3267 O O . GLY A 1 430 ? -0.566 -6.93 -0.716 1 84.12 430 GLY A O 1
ATOM 3268 N N . ALA A 1 431 ? -0.712 -6.184 1.37 1 75.75 431 ALA A N 1
ATOM 3269 C CA . ALA A 1 431 ? -0.401 -7.457 2.008 1 75.75 431 ALA A CA 1
ATOM 3270 C C . ALA A 1 431 ? -1.52 -8.469 1.78 1 75.75 431 ALA A C 1
ATOM 3272 O O . ALA A 1 431 ? -1.279 -9.68 1.777 1 75.75 431 ALA A O 1
ATOM 3273 N N . ILE A 1 432 ? -2.725 -7.941 1.405 1 80.88 432 ILE A N 1
ATOM 3274 C CA . ILE A 1 432 ? -3.84 -8.883 1.367 1 80.88 432 ILE A CA 1
ATOM 3275 C C . ILE A 1 432 ? -4.254 -9.133 -0.08 1 80.88 432 ILE A C 1
ATOM 3277 O O . ILE A 1 432 ? -5.164 -9.922 -0.344 1 80.88 432 ILE A O 1
ATOM 3281 N N . ALA A 1 433 ? -3.768 -8.438 -1.132 1 81.06 433 ALA A N 1
ATOM 3282 C CA . ALA A 1 433 ? -4.207 -8.375 -2.523 1 81.06 433 ALA A CA 1
ATOM 3283 C C . ALA A 1 433 ? -4.367 -9.773 -3.111 1 81.06 433 ALA A C 1
ATOM 3285 O O . ALA A 1 433 ? -5.176 -9.984 -4.016 1 81.06 433 ALA A O 1
ATOM 3286 N N . SER A 1 434 ? -3.842 -10.891 -2.586 1 81.81 434 SER A N 1
ATOM 3287 C CA . SER A 1 434 ? -3.887 -12.203 -3.232 1 81.81 434 SER A CA 1
ATOM 3288 C C . SER A 1 434 ? -4.395 -13.273 -2.273 1 81.81 434 SER A C 1
ATOM 3290 O O . SER A 1 434 ? -4.234 -14.469 -2.531 1 81.81 434 SER A O 1
ATOM 3292 N N . LEU A 1 435 ? -5.094 -12.758 -1.365 1 89.19 435 LEU A N 1
ATOM 3293 C CA . LEU A 1 435 ? -5.613 -13.734 -0.408 1 89.19 435 LEU A CA 1
ATOM 3294 C C . LEU A 1 435 ? -6.984 -14.242 -0.842 1 89.19 435 LEU A C 1
ATOM 3296 O O . LEU A 1 435 ? -7.688 -13.57 -1.608 1 89.19 435 LEU A O 1
ATOM 3300 N N . PRO A 1 436 ? -7.352 -15.438 -0.391 1 93.19 436 PRO A N 1
ATOM 3301 C CA . PRO A 1 436 ? -8.672 -15.984 -0.719 1 93.19 436 PRO A CA 1
ATOM 3302 C C . PRO A 1 436 ? -9.812 -15.039 -0.36 1 93.19 436 PRO A C 1
ATOM 3304 O O . PRO A 1 436 ? -9.773 -14.383 0.687 1 93.19 436 PRO A O 1
ATOM 3307 N N . GLY A 1 437 ? -10.789 -14.969 -1.224 1 92.19 437 GLY A N 1
ATOM 3308 C CA . GLY A 1 437 ? -11.953 -14.125 -1.007 1 92.19 437 GLY A CA 1
ATOM 3309 C C . GLY A 1 437 ? -11.859 -12.789 -1.714 1 92.19 437 GLY A C 1
ATOM 3310 O O . GLY A 1 437 ? -12.867 -12.102 -1.894 1 92.19 437 GLY A O 1
ATOM 3311 N N . LEU A 1 438 ? -10.742 -12.461 -2.18 1 93.19 438 LEU A N 1
ATOM 3312 C CA . LEU A 1 438 ? -10.523 -11.141 -2.76 1 93.19 438 LEU A CA 1
ATOM 3313 C C . LEU A 1 438 ? -10.43 -11.219 -4.281 1 93.19 438 LEU A C 1
ATOM 3315 O O . LEU A 1 438 ? -9.375 -10.977 -4.859 1 93.19 438 LEU A O 1
ATOM 3319 N N . THR A 1 439 ? -11.547 -11.516 -4.945 1 94.69 439 THR A N 1
ATOM 3320 C CA . THR A 1 439 ? -11.609 -11.414 -6.398 1 94.69 439 THR A CA 1
ATOM 3321 C C . THR A 1 439 ? -11.414 -9.969 -6.848 1 94.69 439 THR A C 1
ATOM 3323 O O . THR A 1 439 ? -11.461 -9.047 -6.031 1 94.69 439 THR A O 1
ATOM 3326 N N . HIS A 1 440 ? -11.156 -9.711 -8.109 1 96.06 440 HIS A N 1
ATOM 3327 C CA . HIS A 1 440 ? -10.93 -8.352 -8.586 1 96.06 440 HIS A CA 1
ATOM 3328 C C . HIS A 1 440 ? -12.141 -7.461 -8.312 1 96.06 440 HIS A C 1
ATOM 3330 O O . HIS A 1 440 ? -11.984 -6.293 -7.949 1 96.06 440 HIS A O 1
ATOM 3336 N N . GLU A 1 441 ? -13.297 -8.023 -8.477 1 94.75 441 GLU A N 1
ATOM 3337 C CA . GLU A 1 441 ? -14.508 -7.258 -8.195 1 94.75 441 GLU A CA 1
ATOM 3338 C C . GLU A 1 441 ? -14.578 -6.859 -6.723 1 94.75 441 GLU A C 1
ATOM 3340 O O . GLU A 1 441 ? -14.867 -5.707 -6.398 1 94.75 441 GLU A O 1
ATOM 3345 N N . VAL A 1 442 ? -14.305 -7.809 -5.852 1 95.12 442 VAL A N 1
ATOM 3346 C CA . VAL A 1 442 ? -14.359 -7.566 -4.414 1 95.12 442 VAL A CA 1
ATOM 3347 C C . VAL A 1 442 ? -13.297 -6.543 -4.023 1 95.12 442 VAL A C 1
ATOM 3349 O O . VAL A 1 442 ? -13.562 -5.625 -3.24 1 95.12 442 VAL A O 1
ATOM 3352 N N . GLN A 1 443 ? -12.102 -6.715 -4.559 1 95.69 443 GLN A N 1
ATOM 3353 C CA . GLN A 1 443 ? -11.031 -5.754 -4.297 1 95.69 443 GLN A CA 1
ATOM 3354 C C . GLN A 1 443 ? -11.445 -4.344 -4.707 1 95.69 443 GLN A C 1
ATOM 3356 O O . GLN A 1 443 ? -11.219 -3.387 -3.967 1 95.69 443 GLN A O 1
ATOM 3361 N N . ALA A 1 444 ? -12.031 -4.246 -5.887 1 96.88 444 ALA A N 1
ATOM 3362 C CA . ALA A 1 444 ? -12.445 -2.941 -6.398 1 96.88 444 ALA A CA 1
ATOM 3363 C C . ALA A 1 444 ? -13.508 -2.312 -5.504 1 96.88 444 ALA A C 1
ATOM 3365 O O . ALA A 1 444 ? -13.43 -1.125 -5.18 1 96.88 444 ALA A O 1
ATOM 3366 N N . ILE A 1 445 ? -14.469 -3.102 -5.082 1 97 445 ILE A N 1
ATOM 3367 C CA . ILE A 1 445 ? -15.555 -2.615 -4.234 1 97 445 ILE A CA 1
ATOM 3368 C C . ILE A 1 445 ? -14.984 -2.113 -2.908 1 97 445 ILE A C 1
ATOM 3370 O O . ILE A 1 445 ? -15.336 -1.026 -2.447 1 97 445 ILE A O 1
ATOM 3374 N N . ILE A 1 446 ? -14.117 -2.873 -2.309 1 95.81 446 ILE A N 1
ATOM 3375 C CA . ILE A 1 446 ? -13.5 -2.494 -1.04 1 95.81 446 ILE A CA 1
ATOM 3376 C C . ILE A 1 446 ? -12.711 -1.201 -1.216 1 95.81 446 ILE A C 1
ATOM 3378 O O . ILE A 1 446 ? -12.859 -0.26 -0.434 1 95.81 446 ILE A O 1
ATOM 3382 N N . ALA A 1 447 ? -11.883 -1.149 -2.285 1 96.69 447 ALA A N 1
ATOM 3383 C CA . ALA A 1 447 ? -11.008 -0.004 -2.521 1 96.69 447 ALA A CA 1
ATOM 3384 C C . ALA A 1 447 ? -11.82 1.275 -2.711 1 96.69 447 ALA A C 1
ATOM 3386 O O . ALA A 1 447 ? -11.531 2.295 -2.078 1 96.69 447 ALA A O 1
ATOM 3387 N N . VAL A 1 448 ? -12.852 1.217 -3.545 1 97.38 448 VAL A N 1
ATOM 3388 C CA . VAL A 1 448 ? -13.672 2.389 -3.842 1 97.38 448 VAL A CA 1
ATOM 3389 C C . VAL A 1 448 ? -14.414 2.83 -2.584 1 97.38 448 VAL A C 1
ATOM 3391 O O . VAL A 1 448 ? -14.453 4.02 -2.264 1 97.38 448 VAL A O 1
ATOM 3394 N N . THR A 1 449 ? -14.969 1.882 -1.842 1 97.69 449 THR A N 1
ATOM 3395 C CA . THR A 1 449 ? -15.75 2.176 -0.646 1 97.69 449 THR A CA 1
ATOM 3396 C C . THR A 1 449 ? -14.875 2.816 0.428 1 97.69 449 THR A C 1
ATOM 3398 O O . THR A 1 449 ? -15.227 3.863 0.977 1 97.69 449 THR A O 1
ATOM 3401 N N . LEU A 1 450 ? -13.734 2.229 0.675 1 96.69 450 LEU A N 1
ATOM 3402 C CA . LEU A 1 450 ? -12.875 2.723 1.749 1 96.69 450 LEU A CA 1
ATOM 3403 C C . LEU A 1 450 ? -12.172 4.012 1.336 1 96.69 450 LEU A C 1
ATOM 3405 O O . LEU A 1 450 ? -11.883 4.859 2.18 1 96.69 450 LEU A O 1
ATOM 3409 N N . CYS A 1 451 ? -11.883 4.164 0.054 1 97.12 451 CYS A N 1
ATOM 3410 C CA . CYS A 1 451 ? -11.352 5.441 -0.418 1 97.12 451 CYS A CA 1
ATOM 3411 C C . CYS A 1 451 ? -12.344 6.57 -0.158 1 97.12 451 CYS A C 1
ATOM 3413 O O . CYS A 1 451 ? -11.961 7.641 0.313 1 97.12 451 CYS A O 1
ATOM 3415 N N . THR A 1 452 ? -13.602 6.301 -0.417 1 97.12 452 THR A N 1
ATOM 3416 C CA . THR A 1 452 ? -14.641 7.293 -0.177 1 97.12 452 THR A CA 1
ATOM 3417 C C . THR A 1 452 ? -14.797 7.562 1.316 1 97.12 452 THR A C 1
ATOM 3419 O O . THR A 1 452 ? -15.055 8.695 1.723 1 97.12 452 THR A O 1
ATOM 3422 N N . ARG A 1 453 ? -14.648 6.527 2.105 1 97.69 453 ARG A N 1
ATOM 3423 C CA . ARG A 1 453 ? -14.68 6.699 3.553 1 97.69 453 ARG A CA 1
ATOM 3424 C C . ARG A 1 453 ? -13.703 7.785 3.994 1 97.69 453 ARG A C 1
ATOM 3426 O O . ARG A 1 453 ? -13.945 8.484 4.977 1 97.69 453 ARG A O 1
ATOM 3433 N N . TRP A 1 454 ? -12.695 8.031 3.227 1 96.38 454 TRP A N 1
ATOM 3434 C CA . TRP A 1 454 ? -11.68 9.016 3.586 1 96.38 454 TRP A CA 1
ATOM 3435 C C . TRP A 1 454 ? -11.805 10.266 2.717 1 96.38 454 TRP A C 1
ATOM 3437 O O . TRP A 1 454 ? -10.922 11.125 2.73 1 96.38 454 TRP A O 1
ATOM 3447 N N . GLY A 1 455 ? -12.805 10.32 1.84 1 94.75 455 GLY A N 1
ATOM 3448 C CA . GLY A 1 455 ? -13.172 11.578 1.205 1 94.75 455 GLY A CA 1
ATOM 3449 C C . GLY A 1 455 ? -12.68 11.688 -0.225 1 94.75 455 GLY A C 1
ATOM 3450 O O . GLY A 1 455 ? -12.859 12.727 -0.869 1 94.75 455 GLY A O 1
ATOM 3451 N N . ASN A 1 456 ? -11.906 10.703 -0.811 1 94.06 456 ASN A N 1
ATOM 3452 C CA . ASN A 1 456 ? -11.547 10.57 -2.219 1 94.06 456 ASN A CA 1
ATOM 3453 C C . ASN A 1 456 ? -10.602 11.68 -2.662 1 94.06 456 ASN A C 1
ATOM 3455 O O . ASN A 1 456 ? -10.57 12.039 -3.842 1 94.06 456 ASN A O 1
ATOM 3459 N N . ASP A 1 457 ? -9.938 12.336 -1.76 1 93.44 457 ASP A N 1
ATOM 3460 C CA . ASP A 1 457 ? -8.945 13.32 -2.17 1 93.44 457 ASP A CA 1
ATOM 3461 C C . ASP A 1 457 ? -7.629 12.648 -2.553 1 93.44 457 ASP A C 1
ATOM 3463 O O . ASP A 1 457 ? -6.898 12.164 -1.687 1 93.44 457 ASP A O 1
ATOM 3467 N N . LEU A 1 458 ? -7.352 12.656 -3.873 1 94.62 458 LEU A N 1
ATOM 3468 C CA . LEU A 1 458 ? -6.23 11.891 -4.395 1 94.62 458 LEU A CA 1
ATOM 3469 C C . LEU A 1 458 ? -5.379 12.734 -5.332 1 94.62 458 LEU A C 1
ATOM 3471 O O . LEU A 1 458 ? -5.883 13.672 -5.965 1 94.62 458 LEU A O 1
ATOM 3475 N N . GLY A 1 459 ? -4.086 12.453 -5.344 1 92 459 GLY A N 1
ATOM 3476 C CA . GLY A 1 459 ? -3.234 13 -6.387 1 92 459 GLY A CA 1
ATOM 3477 C C . GLY A 1 459 ? -3.539 12.43 -7.762 1 92 459 GLY A C 1
ATOM 3478 O O . GLY A 1 459 ? -4.301 11.469 -7.887 1 92 459 GLY A O 1
ATOM 3479 N N . ARG A 1 460 ? -2.936 12.93 -8.773 1 89 460 ARG A N 1
ATOM 3480 C CA . ARG A 1 460 ? -3.23 12.602 -10.164 1 89 460 ARG A CA 1
ATOM 3481 C C . ARG A 1 460 ? -2.996 11.125 -10.438 1 89 460 ARG A C 1
ATOM 3483 O O . ARG A 1 460 ? -3.805 10.477 -11.109 1 89 460 ARG A O 1
ATOM 3490 N N . ALA A 1 461 ? -1.871 10.602 -9.977 1 87.25 461 ALA A N 1
ATOM 3491 C CA . ALA A 1 461 ? -1.548 9.203 -10.219 1 87.25 461 ALA A CA 1
ATOM 3492 C C . ALA A 1 461 ? -2.607 8.281 -9.625 1 87.25 461 ALA A C 1
ATOM 3494 O O . ALA A 1 461 ? -3.023 7.305 -10.258 1 87.25 461 ALA A O 1
ATOM 3495 N N . ASP A 1 462 ? -3.111 8.57 -8.438 1 93.06 462 ASP A N 1
ATOM 3496 C CA . ASP A 1 462 ? -4.059 7.719 -7.73 1 93.06 462 ASP A CA 1
ATOM 3497 C C . ASP A 1 462 ? -5.484 7.953 -8.227 1 93.06 462 ASP A C 1
ATOM 3499 O O . ASP A 1 462 ? -6.336 7.066 -8.117 1 93.06 462 ASP A O 1
ATOM 3503 N N . LYS A 1 463 ? -5.73 9.133 -8.773 1 94.12 463 LYS A N 1
ATOM 3504 C CA . LYS A 1 463 ? -7.051 9.406 -9.336 1 94.12 463 LYS A CA 1
ATOM 3505 C C . LYS A 1 463 ? -7.371 8.469 -10.492 1 94.12 463 LYS A C 1
ATOM 3507 O O . LYS A 1 463 ? -8.5 7.984 -10.609 1 94.12 463 LYS A O 1
ATOM 3512 N N . THR A 1 464 ? -6.406 8.219 -11.32 1 93.44 464 THR A N 1
ATOM 3513 C CA . THR A 1 464 ? -6.578 7.301 -12.438 1 93.44 464 THR A CA 1
ATOM 3514 C C . THR A 1 464 ? -6.887 5.895 -11.945 1 93.44 464 THR A C 1
ATOM 3516 O O . THR A 1 464 ? -7.73 5.199 -12.516 1 93.44 464 THR A O 1
ATOM 3519 N N . VAL A 1 465 ? -6.238 5.469 -10.922 1 94.44 465 VAL A N 1
ATOM 3520 C CA . VAL A 1 465 ? -6.473 4.145 -10.352 1 94.44 465 VAL A CA 1
ATOM 3521 C C . VAL A 1 465 ? -7.914 4.047 -9.852 1 94.44 465 VAL A C 1
ATOM 3523 O O . VAL A 1 465 ? -8.609 3.066 -10.133 1 94.44 465 VAL A O 1
ATOM 3526 N N . LEU A 1 466 ? -8.375 5.102 -9.125 1 95.94 466 LEU A N 1
ATOM 3527 C CA . LEU A 1 466 ? -9.742 5.113 -8.617 1 95.94 466 LEU A CA 1
ATOM 3528 C C . LEU A 1 466 ? -10.75 5.035 -9.758 1 95.94 466 LEU A C 1
ATOM 3530 O O . LEU A 1 466 ? -11.719 4.277 -9.688 1 95.94 466 LEU A O 1
ATOM 3534 N N . GLU A 1 467 ? -10.531 5.809 -10.781 1 95.69 467 GLU A N 1
ATOM 3535 C CA . GLU A 1 467 ? -11.445 5.828 -11.922 1 95.69 467 GLU A CA 1
ATOM 3536 C C . GLU A 1 467 ? -11.516 4.457 -12.586 1 95.69 467 GLU A C 1
ATOM 3538 O O . GLU A 1 467 ? -12.602 3.986 -12.93 1 95.69 467 GLU A O 1
ATOM 3543 N N . ASN A 1 468 ? -10.398 3.83 -12.766 1 96.5 468 ASN A N 1
ATOM 3544 C CA . ASN A 1 468 ? -10.367 2.516 -13.398 1 96.5 468 ASN A CA 1
ATOM 3545 C C . ASN A 1 468 ? -11.016 1.452 -12.516 1 96.5 468 ASN A C 1
ATOM 3547 O O . ASN A 1 468 ? -11.648 0.519 -13.016 1 96.5 468 ASN A O 1
ATOM 3551 N N . LEU A 1 469 ? -10.875 1.559 -11.195 1 96.81 469 LEU A N 1
ATOM 3552 C CA . LEU A 1 469 ? -11.547 0.65 -10.273 1 96.81 469 LEU A CA 1
ATOM 3553 C C . LEU A 1 469 ? -13.055 0.843 -10.328 1 96.81 469 LEU A C 1
ATOM 3555 O O . LEU A 1 469 ? -13.812 -0.128 -10.266 1 96.81 469 LEU A O 1
ATOM 3559 N N . ARG A 1 470 ? -13.492 2.09 -10.461 1 96.44 470 ARG A N 1
ATOM 3560 C CA . ARG A 1 470 ? -14.922 2.371 -10.586 1 96.44 470 ARG A CA 1
ATOM 3561 C C . ARG A 1 470 ? -15.492 1.75 -11.852 1 96.44 470 ARG A C 1
ATOM 3563 O O . ARG A 1 470 ? -16.609 1.234 -11.852 1 96.44 470 ARG A O 1
ATOM 3570 N N . LEU A 1 471 ? -14.719 1.807 -12.891 1 95.81 471 LEU A N 1
ATOM 3571 C CA . LEU A 1 471 ? -15.148 1.175 -14.133 1 95.81 471 LEU A CA 1
ATOM 3572 C C . LEU A 1 471 ? -15.289 -0.333 -13.953 1 95.81 471 LEU A C 1
ATOM 3574 O O . LEU A 1 471 ? -16.203 -0.944 -14.5 1 95.81 471 LEU A O 1
ATOM 3578 N N . LEU A 1 472 ? -14.414 -0.904 -13.188 1 95.5 472 LEU A N 1
ATOM 3579 C CA . LEU A 1 472 ? -14.469 -2.338 -12.93 1 95.5 472 LEU A CA 1
ATOM 3580 C C . LEU A 1 472 ? -15.703 -2.701 -12.117 1 95.5 472 LEU A C 1
ATOM 3582 O O . LEU A 1 472 ? -16.328 -3.738 -12.359 1 95.5 472 LEU A O 1
ATOM 3586 N N . VAL A 1 473 ? -16.062 -1.862 -11.203 1 95.25 473 VAL A N 1
ATOM 3587 C CA . VAL A 1 473 ? -17.219 -2.084 -10.344 1 95.25 473 VAL A CA 1
ATOM 3588 C C . VAL A 1 473 ? -18.5 -1.847 -11.141 1 95.25 473 VAL A C 1
ATOM 3590 O O . VAL A 1 473 ? -19.5 -2.549 -10.953 1 95.25 473 VAL A O 1
ATOM 3593 N N . GLY A 1 474 ? -18.484 -0.899 -12.016 1 92.94 474 GLY A N 1
ATOM 3594 C CA . GLY A 1 474 ? -19.672 -0.427 -12.727 1 92.94 474 GLY A CA 1
ATOM 3595 C C . GLY A 1 474 ? -20.25 0.842 -12.133 1 92.94 474 GLY A C 1
ATOM 3596 O O . GLY A 1 474 ? -20.156 1.065 -10.922 1 92.94 474 GLY A O 1
ATOM 3597 N N . LYS A 1 475 ? -20.859 1.661 -12.875 1 88.5 475 LYS A N 1
ATOM 3598 C CA . LYS A 1 475 ? -21.297 3 -12.5 1 88.5 475 LYS A CA 1
ATOM 3599 C C . LYS A 1 475 ? -22.312 2.941 -11.367 1 88.5 475 LYS A C 1
ATOM 3601 O O . LYS A 1 475 ? -22.172 3.65 -10.367 1 88.5 475 LYS A O 1
ATOM 3606 N N . ASN A 1 476 ? -23.281 2.102 -11.523 1 91.38 476 ASN A N 1
ATOM 3607 C CA . ASN A 1 476 ? -24.328 2.029 -10.508 1 91.38 476 ASN A CA 1
ATOM 3608 C C . ASN A 1 476 ? -23.797 1.485 -9.188 1 91.38 476 ASN A C 1
ATOM 3610 O O . ASN A 1 476 ? -24.109 2.018 -8.125 1 91.38 476 ASN A O 1
ATOM 3614 N N . ASN A 1 477 ? -23.016 0.453 -9.305 1 94.75 477 ASN A N 1
ATOM 3615 C CA . ASN A 1 477 ? -22.438 -0.124 -8.102 1 94.75 477 ASN A CA 1
ATOM 3616 C C . ASN A 1 477 ? -21.453 0.837 -7.434 1 94.75 477 ASN A C 1
ATOM 3618 O O . ASN A 1 477 ? -21.344 0.868 -6.207 1 94.75 477 ASN A O 1
ATOM 3622 N N . SER A 1 478 ? -20.766 1.644 -8.242 1 95.94 478 SER A N 1
ATOM 3623 C CA . SER A 1 478 ? -19.844 2.635 -7.703 1 95.94 478 SER A CA 1
ATOM 3624 C C . SER A 1 478 ? -20.578 3.668 -6.852 1 95.94 478 SER A C 1
ATOM 3626 O O . SER A 1 478 ? -20.047 4.141 -5.844 1 95.94 478 SER A O 1
ATOM 3628 N N . PHE A 1 479 ? -21.828 4.031 -7.281 1 96.25 479 PHE A N 1
ATOM 3629 C CA . PHE A 1 479 ? -22.641 4.949 -6.504 1 96.25 479 PHE A CA 1
ATOM 3630 C C . PHE A 1 479 ? -22.891 4.406 -5.102 1 96.25 479 PHE A C 1
ATOM 3632 O O . PHE A 1 479 ? -22.734 5.133 -4.117 1 96.25 479 PHE A O 1
ATOM 3639 N N . PHE A 1 480 ? -23.188 3.17 -5.062 1 96.5 480 PHE A N 1
ATOM 3640 C CA . PHE A 1 480 ? -23.5 2.566 -3.771 1 96.5 480 PHE A CA 1
ATOM 3641 C C . PHE A 1 480 ? -22.234 2.389 -2.939 1 96.5 480 PHE A C 1
ATOM 3643 O O . PHE A 1 480 ? -22.281 2.494 -1.712 1 96.5 480 PHE A O 1
ATOM 3650 N N . CYS A 1 481 ? -21.094 2.102 -3.588 1 97.12 481 CYS A N 1
ATOM 3651 C CA . CYS A 1 481 ? -19.828 2.08 -2.867 1 97.12 481 CYS A CA 1
ATOM 3652 C C . CYS A 1 481 ? -19.547 3.434 -2.23 1 97.12 481 CYS A C 1
ATOM 3654 O O . CYS A 1 481 ? -19.188 3.508 -1.053 1 97.12 481 CYS A O 1
ATOM 3656 N N . ASP A 1 482 ? -19.734 4.504 -2.994 1 97.12 482 ASP A N 1
ATOM 3657 C CA . ASP A 1 482 ? -19.516 5.859 -2.486 1 97.12 482 ASP A CA 1
ATOM 3658 C C . ASP A 1 482 ? -20.484 6.172 -1.347 1 97.12 482 ASP A C 1
ATOM 3660 O O . ASP A 1 482 ? -20.109 6.801 -0.358 1 97.12 482 ASP A O 1
ATOM 3664 N N . TYR A 1 483 ? -21.719 5.75 -1.568 1 97.25 483 TYR A N 1
ATOM 3665 C CA . TYR A 1 483 ? -22.75 5.996 -0.564 1 97.25 483 TYR A CA 1
ATOM 3666 C C . TYR A 1 483 ? -22.391 5.328 0.759 1 97.25 483 TYR A C 1
ATOM 3668 O O . TYR A 1 483 ? -22.422 5.973 1.812 1 97.25 483 TYR A O 1
ATOM 3676 N N . VAL A 1 484 ? -22.016 4.055 0.726 1 97.69 484 VAL A N 1
ATOM 3677 C CA . VAL A 1 484 ? -21.641 3.33 1.935 1 97.69 484 VAL A CA 1
ATOM 3678 C C . VAL A 1 484 ? -20.375 3.947 2.537 1 97.69 484 VAL A C 1
ATOM 3680 O O . VAL A 1 484 ? -20.281 4.09 3.758 1 97.69 484 VAL A O 1
ATOM 3683 N N . GLY A 1 485 ? -19.406 4.289 1.666 1 97.88 485 GLY A N 1
ATOM 3684 C CA . GLY A 1 485 ? -18.234 4.992 2.154 1 97.88 485 GLY A CA 1
ATOM 3685 C C . GLY A 1 485 ? -18.562 6.262 2.912 1 97.88 485 GLY A C 1
ATOM 3686 O O . GLY A 1 485 ? -17.984 6.539 3.961 1 97.88 485 GLY A O 1
ATOM 3687 N N . ALA A 1 486 ? -19.5 7.023 2.43 1 98.12 486 ALA A N 1
ATOM 3688 C CA . ALA A 1 486 ? -19.938 8.258 3.082 1 98.12 486 ALA A CA 1
ATOM 3689 C C . ALA A 1 486 ? -20.625 7.965 4.414 1 98.12 486 ALA A C 1
ATOM 3691 O O . ALA A 1 486 ? -20.453 8.703 5.383 1 98.12 486 ALA A O 1
ATOM 3692 N N . ILE A 1 487 ? -21.422 6.906 4.43 1 98 487 ILE A N 1
ATOM 3693 C CA . ILE A 1 487 ? -22.078 6.484 5.668 1 98 487 ILE A CA 1
ATOM 3694 C C . ILE A 1 487 ? -21.016 6.16 6.719 1 98 487 ILE A C 1
ATOM 3696 O O . ILE A 1 487 ? -21.141 6.57 7.879 1 98 487 ILE A O 1
ATOM 3700 N N . LEU A 1 488 ? -20.031 5.438 6.328 1 97.62 488 LEU A N 1
ATOM 3701 C CA . LEU A 1 488 ? -18.953 5.074 7.242 1 97.62 488 LEU A CA 1
ATOM 3702 C C . LEU A 1 488 ? -18.219 6.312 7.75 1 97.62 488 LEU A C 1
ATOM 3704 O O . LEU A 1 488 ? -17.906 6.414 8.938 1 97.62 488 LEU A O 1
ATOM 3708 N N . ARG A 1 489 ? -17.891 7.223 6.828 1 97.56 489 ARG A N 1
ATOM 3709 C CA . ARG A 1 489 ? -17.25 8.484 7.215 1 97.56 489 ARG A CA 1
ATOM 3710 C C . ARG A 1 489 ? -18.109 9.227 8.234 1 97.56 489 ARG A C 1
ATOM 3712 O O . ARG A 1 489 ? -17.578 9.766 9.211 1 97.56 489 ARG A O 1
ATOM 3719 N N . PHE A 1 490 ? -19.406 9.273 8.023 1 97.44 490 PHE A N 1
ATOM 3720 C CA . PHE A 1 490 ? -20.359 9.922 8.906 1 97.44 490 PHE A CA 1
ATOM 3721 C C . PHE A 1 490 ? -20.359 9.266 10.281 1 97.44 490 PHE A C 1
ATOM 3723 O O . PHE A 1 490 ? -20.328 9.953 11.305 1 97.44 490 PHE A O 1
ATOM 3730 N N . LEU A 1 491 ? -20.375 7.961 10.297 1 96.56 491 LEU A N 1
ATOM 3731 C CA . LEU A 1 491 ? -20.406 7.219 11.555 1 96.56 491 LEU A CA 1
ATOM 3732 C C . LEU A 1 491 ? -19.156 7.516 12.391 1 96.56 491 LEU A C 1
ATOM 3734 O O . LEU A 1 491 ? -19.25 7.691 13.609 1 96.56 491 LEU A O 1
ATOM 3738 N N . VAL A 1 492 ? -18.016 7.598 11.766 1 95.94 492 VAL A N 1
ATOM 3739 C CA . VAL A 1 492 ? -16.781 7.887 12.477 1 95.94 492 VAL A CA 1
ATOM 3740 C C . VAL A 1 492 ? -16.812 9.312 13.008 1 95.94 492 VAL A C 1
ATOM 3742 O O . VAL A 1 492 ? -16.312 9.586 14.109 1 95.94 492 VAL A O 1
ATOM 3745 N N . ALA A 1 493 ? -17.328 10.227 12.203 1 95.31 493 ALA A N 1
ATOM 3746 C CA . ALA A 1 493 ? -17.406 11.617 12.641 1 95.31 493 ALA A CA 1
ATOM 3747 C C . ALA A 1 493 ? -18.297 11.766 13.859 1 95.31 493 ALA A C 1
ATOM 3749 O O . ALA A 1 493 ? -18.031 12.578 14.742 1 95.31 493 ALA A O 1
ATOM 3750 N N . VAL A 1 494 ? -19.328 10.969 13.93 1 95.19 494 VAL A N 1
ATOM 3751 C CA . VAL A 1 494 ? -20.266 11.047 15.039 1 95.19 494 VAL A CA 1
ATOM 3752 C C . VAL A 1 494 ? -19.719 10.281 16.234 1 95.19 494 VAL A C 1
ATOM 3754 O O . VAL A 1 494 ? -19.938 10.664 17.391 1 95.19 494 VAL A O 1
ATOM 3757 N N . SER A 1 495 ? -19.047 9.227 15.953 1 94.44 495 SER A N 1
ATOM 3758 C CA . SER A 1 495 ? -18.406 8.391 16.969 1 94.44 495 SER A CA 1
ATOM 3759 C C . SER A 1 495 ? -16.938 8.156 16.656 1 94.44 495 SER A C 1
ATOM 3761 O O . SER A 1 495 ? -16.562 7.086 16.172 1 94.44 495 SER A O 1
ATOM 3763 N N . PRO A 1 496 ? -16.078 9.039 17.031 1 93.75 496 PRO A N 1
ATOM 3764 C CA . PRO A 1 496 ? -14.672 8.969 16.609 1 93.75 496 PRO A CA 1
ATOM 3765 C C . PRO A 1 496 ? -13.93 7.793 17.234 1 93.75 496 PRO A C 1
ATOM 3767 O O . PRO A 1 496 ? -13.062 7.195 16.594 1 93.75 496 PRO A O 1
ATOM 3770 N N . ALA A 1 497 ? -14.211 7.438 18.531 1 92.5 497 ALA A N 1
ATOM 3771 C CA . ALA A 1 497 ? -13.656 6.223 19.109 1 92.5 497 ALA A CA 1
ATOM 3772 C C . ALA A 1 497 ? -14.461 4.992 18.703 1 92.5 497 ALA A C 1
ATOM 3774 O O . ALA A 1 497 ? -15.688 5.047 18.609 1 92.5 497 ALA A O 1
ATOM 3775 N N . TYR A 1 498 ? -13.805 3.98 18.391 1 88.31 498 TYR A N 1
ATOM 3776 C CA . TYR A 1 498 ? -14.516 2.76 18.016 1 88.31 498 TYR A CA 1
ATOM 3777 C C . TYR A 1 498 ? -15.5 2.352 19.109 1 88.31 498 TYR A C 1
ATOM 3779 O O . TYR A 1 498 ? -15.133 2.252 20.281 1 88.31 498 TYR A O 1
ATOM 3787 N N . PRO A 1 499 ? -16.672 2.125 18.75 1 89.5 499 PRO A N 1
ATOM 3788 C CA . PRO A 1 499 ? -17.656 1.718 19.75 1 89.5 499 PRO A CA 1
ATOM 3789 C C . PRO A 1 499 ? -17.438 0.293 20.25 1 89.5 499 PRO A C 1
ATOM 3791 O O . PRO A 1 499 ? -17.609 -0.666 19.484 1 89.5 499 PRO A O 1
ATOM 3794 N N . THR A 1 500 ? -17.062 0.136 21.469 1 87.44 500 THR A N 1
ATOM 3795 C CA . THR A 1 500 ? -16.844 -1.189 22.031 1 87.44 500 THR A CA 1
ATOM 3796 C C . THR A 1 500 ? -18.156 -1.816 22.484 1 87.44 500 THR A C 1
ATOM 3798 O O . THR A 1 500 ? -18.281 -3.043 22.516 1 87.44 500 THR A O 1
ATOM 3801 N N . ASP A 1 501 ? -19.062 -0.964 22.844 1 90.69 501 ASP A N 1
ATOM 3802 C CA . ASP A 1 501 ? -20.422 -1.41 23.172 1 90.69 501 ASP A CA 1
ATOM 3803 C C . ASP A 1 501 ? -21.297 -1.454 21.938 1 90.69 501 ASP A C 1
ATOM 3805 O O . ASP A 1 501 ? -21.5 -0.431 21.281 1 90.69 501 ASP A O 1
ATOM 3809 N N . PRO A 1 502 ? -21.891 -2.605 21.656 1 90.44 502 PRO A N 1
ATOM 3810 C CA . PRO A 1 502 ? -22.703 -2.758 20.438 1 90.44 502 PRO A CA 1
ATOM 3811 C C . PRO A 1 502 ? -23.922 -1.826 20.422 1 90.44 502 PRO A C 1
ATOM 3813 O O . PRO A 1 502 ? -24.453 -1.538 19.344 1 90.44 502 PRO A O 1
ATOM 3816 N N . LEU A 1 503 ? -24.281 -1.312 21.547 1 90.75 503 LEU A N 1
ATOM 3817 C CA . LEU A 1 503 ? -25.484 -0.485 21.609 1 90.75 503 LEU A CA 1
ATOM 3818 C C . LEU A 1 503 ? -25.156 0.98 21.359 1 90.75 503 LEU A C 1
ATOM 3820 O O . LEU A 1 503 ? -26.047 1.788 21.094 1 90.75 503 LEU A O 1
ATOM 3824 N N . THR A 1 504 ? -23.922 1.318 21.406 1 89.75 504 THR A N 1
ATOM 3825 C CA . THR A 1 504 ? -23.5 2.711 21.344 1 89.75 504 THR A CA 1
ATOM 3826 C C . THR A 1 504 ? -24 3.379 20.078 1 89.75 504 THR A C 1
ATOM 3828 O O . THR A 1 504 ? -24.641 4.438 20.141 1 89.75 504 THR A O 1
ATOM 3831 N N . LEU A 1 505 ? -23.797 2.754 18.953 1 90.69 505 LEU A N 1
ATOM 3832 C CA . LEU A 1 505 ? -24.156 3.361 17.672 1 90.69 505 LEU A CA 1
ATOM 3833 C C . LEU A 1 505 ? -25.672 3.389 17.516 1 90.69 505 LEU A C 1
ATOM 3835 O O . LEU A 1 505 ? -26.234 4.371 17.016 1 90.69 505 LEU A O 1
ATOM 3839 N N . LYS A 1 506 ? -26.312 2.305 17.938 1 90.44 506 LYS A N 1
ATOM 3840 C CA . LYS A 1 506 ? -27.766 2.203 17.812 1 90.44 506 LYS A CA 1
ATOM 3841 C C . LYS A 1 506 ? -28.453 3.279 18.641 1 90.44 506 LYS A C 1
ATOM 3843 O O . LYS A 1 506 ? -29.531 3.764 18.25 1 90.44 506 LYS A O 1
ATOM 3848 N N . GLU A 1 507 ? -27.891 3.582 19.672 1 93.06 507 GLU A N 1
ATOM 3849 C CA . GLU A 1 507 ? -28.469 4.594 20.547 1 93.06 507 GLU A CA 1
ATOM 3850 C C . GLU A 1 507 ? -28.156 6 20.047 1 93.06 507 GLU A C 1
ATOM 3852 O O . GLU A 1 507 ? -28.891 6.945 20.344 1 93.06 507 GLU A O 1
ATOM 3857 N N . LEU A 1 508 ? -27.125 6.109 19.328 1 93.25 508 LEU A N 1
ATOM 3858 C CA . LEU A 1 508 ? -26.656 7.418 18.875 1 93.25 508 LEU A CA 1
ATOM 3859 C C . LEU A 1 508 ? -27.5 7.906 17.703 1 93.25 508 LEU A C 1
ATOM 3861 O O . LEU A 1 508 ? -27.781 9.102 17.594 1 93.25 508 LEU A O 1
ATOM 3865 N N . LEU A 1 509 ? -27.859 6.977 16.828 1 94.94 509 LEU A N 1
ATOM 3866 C CA . LEU A 1 509 ? -28.625 7.434 15.68 1 94.94 509 LEU A CA 1
ATOM 3867 C C . LEU A 1 509 ? -29.328 6.266 14.992 1 94.94 509 LEU A C 1
ATOM 3869 O O . LEU A 1 509 ? -28.969 5.105 15.211 1 94.94 509 LEU A O 1
ATOM 3873 N N . LYS A 1 510 ? -30.328 6.555 14.164 1 96.75 510 LYS A N 1
ATOM 3874 C CA . LYS A 1 510 ? -31.047 5.637 13.297 1 96.75 510 LYS A CA 1
ATOM 3875 C C . LYS A 1 510 ? -31.156 6.188 11.875 1 96.75 510 LYS A C 1
ATOM 3877 O O . LYS A 1 510 ? -31.266 7.402 11.68 1 96.75 510 LYS A O 1
ATOM 3882 N N . PHE A 1 511 ? -31.062 5.273 10.898 1 97.56 511 PHE A N 1
ATOM 3883 C CA . PHE A 1 511 ? -31.203 5.652 9.5 1 97.56 511 PHE A CA 1
ATOM 3884 C C . PHE A 1 511 ? -32.531 5.188 8.938 1 97.56 511 PHE A C 1
ATOM 3886 O O . PHE A 1 511 ? -33.031 4.117 9.305 1 97.56 511 PHE A O 1
ATOM 3893 N N . ASN A 1 512 ? -33.094 5.953 8.109 1 96.75 512 ASN A N 1
ATOM 3894 C CA . ASN A 1 512 ? -34.281 5.594 7.312 1 96.75 512 ASN A CA 1
ATOM 3895 C C . ASN A 1 512 ? -34.125 6.066 5.867 1 96.75 512 ASN A C 1
ATOM 3897 O O . ASN A 1 512 ? -34.625 7.145 5.516 1 96.75 512 ASN A O 1
ATOM 3901 N N . PRO A 1 513 ? -33.562 5.215 5.02 1 97 513 PRO A N 1
ATOM 3902 C CA . PRO A 1 513 ? -33.375 5.57 3.611 1 97 513 PRO A CA 1
ATOM 3903 C C . PRO A 1 513 ? -34.625 5.312 2.764 1 97 513 PRO A C 1
ATOM 3905 O O . PRO A 1 513 ? -35.344 4.332 2.992 1 97 513 PRO A O 1
ATOM 3908 N N . THR A 1 514 ? -34.906 6.207 1.821 1 94.44 514 THR A N 1
ATOM 3909 C CA . THR A 1 514 ? -35.969 5.992 0.844 1 94.44 514 THR A CA 1
ATOM 3910 C C . THR A 1 514 ? -35.5 6.379 -0.556 1 94.44 514 THR A C 1
ATOM 3912 O O . THR A 1 514 ? -34.656 7.254 -0.712 1 94.44 514 THR A O 1
ATOM 3915 N N . HIS A 1 515 ? -36.031 5.66 -1.489 1 93.81 515 HIS A N 1
ATOM 3916 C CA . HIS A 1 515 ? -35.812 6.07 -2.871 1 93.81 515 HIS A CA 1
ATOM 3917 C C . HIS A 1 515 ? -36.625 7.316 -3.213 1 93.81 515 HIS A C 1
ATOM 3919 O O . HIS A 1 515 ? -37.781 7.445 -2.799 1 93.81 515 HIS A O 1
ATOM 3925 N N . SER A 1 516 ? -35.969 8.242 -3.855 1 93.12 516 SER A N 1
ATOM 3926 C CA . SER A 1 516 ? -36.656 9.469 -4.266 1 93.12 516 SER A CA 1
ATOM 3927 C C . SER A 1 516 ? -36.312 9.836 -5.707 1 93.12 516 SER A C 1
ATOM 3929 O O . SER A 1 516 ? -35.219 9.531 -6.184 1 93.12 516 SER A O 1
ATOM 3931 N N . THR A 1 517 ? -37.219 10.445 -6.418 1 93.31 517 THR A N 1
ATOM 3932 C CA . THR A 1 517 ? -37.031 10.891 -7.789 1 93.31 517 THR A CA 1
ATOM 3933 C C . THR A 1 517 ? -37.062 12.414 -7.871 1 93.31 517 THR A C 1
ATOM 3935 O O . THR A 1 517 ? -37.125 12.984 -8.961 1 93.31 517 THR A O 1
ATOM 3938 N N . THR A 1 518 ? -37.062 13.062 -6.727 1 92.38 518 THR A N 1
ATOM 3939 C CA . THR A 1 518 ? -37.188 14.516 -6.707 1 92.38 518 THR A CA 1
ATOM 3940 C C . THR A 1 518 ? -35.969 15.18 -6.094 1 92.38 518 THR A C 1
ATOM 3942 O O . THR A 1 518 ? -36.094 16.203 -5.422 1 92.38 518 THR A O 1
ATOM 3945 N N . LEU A 1 519 ? -34.906 14.57 -6.168 1 92.38 519 LEU A N 1
ATOM 3946 C CA . LEU A 1 519 ? -33.688 15.086 -5.535 1 92.38 519 LEU A CA 1
ATOM 3947 C C . LEU A 1 519 ? -33 16.078 -6.445 1 92.38 519 LEU A C 1
ATOM 3949 O O . LEU A 1 519 ? -33.344 16.203 -7.621 1 92.38 519 LEU A O 1
ATOM 3953 N N . GLY A 1 520 ? -32.062 16.844 -5.895 1 85.5 520 GLY A N 1
ATOM 3954 C CA . GLY A 1 520 ? -31.266 17.812 -6.637 1 85.5 520 GLY A CA 1
ATOM 3955 C C . GLY A 1 520 ? -31.844 19.219 -6.586 1 85.5 520 GLY A C 1
ATOM 3956 O O . GLY A 1 520 ? -33 19.406 -6.152 1 85.5 520 GLY A O 1
ATOM 3957 N N . ASN A 1 521 ? -31.078 20.125 -7.102 1 82.88 521 ASN A N 1
ATOM 3958 C CA . ASN A 1 521 ? -31.469 21.531 -7.062 1 82.88 521 ASN A CA 1
ATOM 3959 C C . ASN A 1 521 ? -32.75 21.766 -7.844 1 82.88 521 ASN A C 1
ATOM 3961 O O . ASN A 1 521 ? -33.562 22.641 -7.48 1 82.88 521 ASN A O 1
ATOM 3965 N N . LYS A 1 522 ? -33 20.938 -8.961 1 87 522 LYS A N 1
ATOM 3966 C CA . LYS A 1 522 ? -34.188 21.109 -9.789 1 87 522 LYS A CA 1
ATOM 3967 C C . LYS A 1 522 ? -35.25 20.094 -9.414 1 87 522 LYS A C 1
ATOM 3969 O O . LYS A 1 522 ? -36.344 20.078 -10.016 1 87 522 LYS A O 1
ATOM 3974 N N . GLY A 1 523 ? -34.875 19.188 -8.469 1 86.62 523 GLY A N 1
ATOM 3975 C CA . GLY A 1 523 ? -35.844 18.219 -7.996 1 86.62 523 GLY A CA 1
ATOM 3976 C C . GLY A 1 523 ? -36.188 17.156 -9.023 1 86.62 523 GLY A C 1
ATOM 3977 O O . GLY A 1 523 ? -37.312 16.656 -9.094 1 86.62 523 GLY A O 1
ATOM 3978 N N . LYS A 1 524 ? -35.344 16.797 -9.969 1 88.75 524 LYS A N 1
ATOM 3979 C CA . LYS A 1 524 ? -35.656 15.859 -11.055 1 88.75 524 LYS A CA 1
ATOM 3980 C C . LYS A 1 524 ? -34.688 14.68 -11.055 1 88.75 524 LYS A C 1
ATOM 3982 O O . LYS A 1 524 ? -34.656 13.898 -12.008 1 88.75 524 LYS A O 1
ATOM 3987 N N . LYS A 1 525 ? -33.844 14.602 -10.008 1 90.94 525 LYS A N 1
ATOM 3988 C CA . LYS A 1 525 ? -32.875 13.523 -9.977 1 90.94 525 LYS A CA 1
ATOM 3989 C C . LYS A 1 525 ? -33.312 12.383 -9.07 1 90.94 525 LYS A C 1
ATOM 3991 O O . LYS A 1 525 ? -34 12.617 -8.07 1 90.94 525 LYS A O 1
ATOM 3996 N N . SER A 1 526 ? -33 11.203 -9.492 1 93.12 526 SER A N 1
ATOM 3997 C CA . SER A 1 526 ? -33.312 10.023 -8.695 1 93.12 526 SER A CA 1
ATOM 3998 C C . SER A 1 526 ? -32.156 9.68 -7.746 1 93.12 526 SER A C 1
ATOM 4000 O O . SER A 1 526 ? -31.031 10.07 -7.977 1 93.12 526 SER A O 1
ATOM 4002 N N . GLY A 1 527 ? -32.5 9.023 -6.633 1 94.5 527 GLY A N 1
ATOM 4003 C CA . GLY A 1 527 ? -31.453 8.586 -5.707 1 94.5 527 GLY A CA 1
ATOM 4004 C C . GLY A 1 527 ? -32 8.227 -4.336 1 94.5 527 GLY A C 1
ATOM 4005 O O . GLY A 1 527 ? -33.062 7.602 -4.223 1 94.5 527 GLY A O 1
ATOM 4006 N N . ILE A 1 528 ? -31.219 8.57 -3.365 1 96.5 528 ILE A N 1
ATOM 4007 C CA . ILE A 1 528 ? -31.562 8.148 -2.01 1 96.5 528 ILE A CA 1
ATOM 4008 C C . ILE A 1 528 ? -31.828 9.375 -1.14 1 96.5 528 ILE A C 1
ATOM 4010 O O . ILE A 1 528 ? -31 10.289 -1.073 1 96.5 528 ILE A O 1
ATOM 4014 N N . LYS A 1 529 ? -32.938 9.453 -0.556 1 96.44 529 LYS A N 1
ATOM 4015 C CA . LYS A 1 529 ? -33.219 10.367 0.55 1 96.44 529 LYS A CA 1
ATOM 4016 C C . LYS A 1 529 ? -32.938 9.695 1.895 1 96.44 529 LYS A C 1
ATOM 4018 O O . LYS A 1 529 ? -33.625 8.734 2.26 1 96.44 529 LYS A O 1
ATOM 4023 N N . LEU A 1 530 ? -31.969 10.102 2.602 1 97.62 530 LEU A N 1
ATOM 4024 C CA . LEU A 1 530 ? -31.562 9.492 3.857 1 97.62 530 LEU A CA 1
ATOM 4025 C C . LEU A 1 530 ? -32.031 10.312 5.051 1 97.62 530 LEU A C 1
ATOM 4027 O O . LEU A 1 530 ? -31.531 11.414 5.293 1 97.62 530 LEU A O 1
ATOM 4031 N N . GLN A 1 531 ? -32.969 9.852 5.773 1 97.69 531 GLN A N 1
ATOM 4032 C CA . GLN A 1 531 ? -33.375 10.461 7.027 1 97.69 531 GLN A CA 1
ATOM 4033 C C . GLN A 1 531 ? -32.594 9.906 8.211 1 97.69 531 GLN A C 1
ATOM 4035 O O . GLN A 1 531 ? -32.469 8.688 8.359 1 97.69 531 GLN A O 1
ATOM 4040 N N . ILE A 1 532 ? -32.031 10.773 8.992 1 98.06 532 ILE A N 1
ATOM 4041 C CA . ILE A 1 532 ? -31.234 10.398 10.148 1 98.06 532 ILE A CA 1
ATOM 4042 C C . ILE A 1 532 ? -31.906 10.898 11.43 1 98.06 532 ILE A C 1
ATOM 4044 O O . ILE A 1 532 ? -32.25 12.078 11.547 1 98.06 532 ILE A O 1
ATOM 4048 N N . THR A 1 533 ? -32.188 10.047 12.383 1 97.81 533 THR A N 1
ATOM 4049 C CA . THR A 1 533 ? -32.719 10.398 13.688 1 97.81 533 THR A CA 1
ATOM 4050 C C . THR A 1 533 ? -31.672 10.219 14.781 1 97.81 533 THR A C 1
ATOM 4052 O O . THR A 1 533 ? -31.469 9.102 15.266 1 97.81 533 THR A O 1
ATOM 4055 N N . PRO A 1 534 ? -31.078 11.273 15.211 1 96.94 534 PRO A N 1
ATOM 4056 C CA . PRO A 1 534 ? -30.047 11.18 16.25 1 96.94 534 PRO A CA 1
ATOM 4057 C C . PRO A 1 534 ? -30.609 11.344 17.656 1 96.94 534 PRO A C 1
ATOM 4059 O O . PRO A 1 534 ? -31.688 11.914 17.828 1 96.94 534 PRO A O 1
ATOM 4062 N N . ASN A 1 535 ? -29.984 10.828 18.688 1 95.31 535 ASN A N 1
ATOM 4063 C CA . ASN A 1 535 ? -30.234 11.266 20.047 1 95.31 535 ASN A CA 1
ATOM 4064 C C . ASN A 1 535 ? -29.656 12.648 20.312 1 95.31 535 ASN A C 1
ATOM 4066 O O . ASN A 1 535 ? -29.094 13.273 19.422 1 95.31 535 ASN A O 1
ATOM 4070 N N . PRO A 1 536 ? -29.797 13.172 21.484 1 94.31 536 PRO A N 1
ATOM 4071 C CA . PRO A 1 536 ? -29.359 14.555 21.734 1 94.31 536 PRO A CA 1
ATOM 4072 C C . PRO A 1 536 ? -27.859 14.75 21.5 1 94.31 536 PRO A C 1
ATOM 4074 O O . PRO A 1 536 ? -27.453 15.75 20.906 1 94.31 536 PRO A O 1
ATOM 4077 N N . LEU A 1 537 ? -27.109 13.852 21.938 1 92.62 537 LEU A N 1
ATOM 4078 C CA . LEU A 1 537 ? -25.672 13.953 21.766 1 92.62 537 LEU A CA 1
ATOM 4079 C C . LEU A 1 537 ? -25.297 13.875 20.281 1 92.62 537 LEU A C 1
ATOM 4081 O O . LEU A 1 537 ? -24.484 14.656 19.797 1 92.62 537 LEU A O 1
ATOM 4085 N N . GLY A 1 538 ? -25.859 12.93 19.609 1 93.69 538 GLY A N 1
ATOM 4086 C CA . GLY A 1 538 ? -25.641 12.797 18.188 1 93.69 538 GLY A CA 1
ATOM 4087 C C . GLY A 1 538 ? -26.016 14.047 17.406 1 93.69 538 GLY A C 1
ATOM 4088 O O . GLY A 1 538 ? -25.281 14.469 16.5 1 93.69 538 GLY A O 1
ATOM 4089 N N . ARG A 1 539 ? -27.141 14.617 17.766 1 95 539 ARG A N 1
ATOM 4090 C CA . ARG A 1 539 ? -27.594 15.844 17.109 1 95 539 ARG A CA 1
ATOM 4091 C C . ARG A 1 539 ? -26.578 16.969 17.312 1 95 539 ARG A C 1
ATOM 4093 O O . ARG A 1 539 ? -26.266 17.703 16.359 1 95 539 ARG A O 1
ATOM 4100 N N . LEU A 1 540 ? -26.125 17.047 18.5 1 93.44 540 LEU A N 1
ATOM 4101 C CA . LEU A 1 540 ? -25.141 18.094 18.828 1 93.44 540 LEU A CA 1
ATOM 4102 C C . LEU A 1 540 ? -23.906 17.969 17.938 1 93.44 540 LEU A C 1
ATOM 4104 O O . LEU A 1 540 ? -23.438 18.969 17.375 1 93.44 540 LEU A O 1
ATOM 4108 N N . TRP A 1 541 ? -23.359 16.797 17.766 1 92.44 541 TRP A N 1
ATOM 4109 C CA . TRP A 1 541 ? -22.141 16.594 16.984 1 92.44 541 TRP A CA 1
ATOM 4110 C C . TRP A 1 541 ? -22.406 16.812 15.5 1 92.44 541 TRP A C 1
ATOM 4112 O O . TRP A 1 541 ? -21.578 17.391 14.797 1 92.44 541 TRP A O 1
ATOM 4122 N N . ILE A 1 542 ? -23.547 16.328 15.031 1 94.5 542 ILE A N 1
ATOM 4123 C CA . ILE A 1 542 ? -23.906 16.469 13.625 1 94.5 542 ILE A CA 1
ATOM 4124 C C . ILE A 1 542 ? -24 17.938 13.25 1 94.5 542 ILE A C 1
ATOM 4126 O O . ILE A 1 542 ? -23.469 18.375 12.227 1 94.5 542 ILE A O 1
ATOM 4130 N N . GLU A 1 543 ? -24.625 18.703 14.086 1 92.5 543 GLU A N 1
ATOM 4131 C CA . GLU A 1 543 ? -24.812 20.125 13.82 1 92.5 543 GLU A CA 1
ATOM 4132 C C . GLU A 1 543 ? -23.516 20.906 13.977 1 92.5 543 GLU A C 1
ATOM 4134 O O . GLU A 1 543 ? -23.203 21.781 13.164 1 92.5 543 GLU A O 1
ATOM 4139 N N . THR A 1 544 ? -22.766 20.516 15 1 88.81 544 THR A N 1
ATOM 4140 C CA . THR A 1 544 ? -21.5 21.188 15.258 1 88.81 544 THR A CA 1
ATOM 4141 C C . THR A 1 544 ? -20.516 20.969 14.102 1 88.81 544 THR A C 1
ATOM 4143 O O . THR A 1 544 ? -19.812 21.891 13.695 1 88.81 544 THR A O 1
ATOM 4146 N N . GLY A 1 545 ? -20.516 19.797 13.539 1 89.06 545 GLY A N 1
ATOM 4147 C CA . GLY A 1 545 ? -19.547 19.469 12.5 1 89.06 545 GLY A CA 1
ATOM 4148 C C . GLY A 1 545 ? -20.109 19.609 11.094 1 89.06 545 GLY A C 1
ATOM 4149 O O . GLY A 1 545 ? -19.453 19.266 10.117 1 89.06 545 GLY A O 1
ATOM 4150 N N . LYS A 1 546 ? -21.344 20.016 10.977 1 91.06 546 LYS A N 1
ATOM 4151 C CA . LYS A 1 546 ? -22.016 20.078 9.68 1 91.06 546 LYS A CA 1
ATOM 4152 C C . LYS A 1 546 ? -21.875 18.766 8.914 1 91.06 546 LYS A C 1
ATOM 4154 O O . LYS A 1 546 ? -21.453 18.75 7.758 1 91.06 546 LYS A O 1
ATOM 4159 N N . LEU A 1 547 ? -22.172 17.672 9.547 1 94.94 547 LEU A N 1
ATOM 4160 C CA . LEU A 1 547 ? -21.828 16.344 9.062 1 94.94 547 LEU A CA 1
ATOM 4161 C C . LEU A 1 547 ? -22.734 15.914 7.922 1 94.94 547 LEU A C 1
ATOM 4163 O O . LEU A 1 547 ? -22.422 14.977 7.184 1 94.94 547 LEU A O 1
ATOM 4167 N N . LEU A 1 548 ? -23.906 16.578 7.707 1 95.81 548 LEU A N 1
ATOM 4168 C CA . LEU A 1 548 ? -24.797 16.234 6.598 1 95.81 548 LEU A CA 1
ATOM 4169 C C . LEU A 1 548 ? -24.141 16.578 5.262 1 95.81 548 LEU A C 1
ATOM 4171 O O . LEU A 1 548 ? -24.5 16 4.23 1 95.81 548 LEU A O 1
ATOM 4175 N N . ASP A 1 549 ? -23.203 17.531 5.266 1 94.44 549 ASP A N 1
ATOM 4176 C CA . ASP A 1 549 ? -22.5 17.953 4.055 1 94.44 549 ASP A CA 1
ATOM 4177 C C . ASP A 1 549 ? -21.703 16.797 3.447 1 94.44 549 ASP A C 1
ATOM 4179 O O . ASP A 1 549 ? -21.328 16.844 2.275 1 94.44 549 ASP A O 1
ATOM 4183 N N . LEU A 1 550 ? -21.406 15.773 4.242 1 94.94 550 LEU A N 1
ATOM 4184 C CA . LEU A 1 550 ? -20.625 14.633 3.781 1 94.94 550 LEU A CA 1
ATOM 4185 C C . LEU A 1 550 ? -21.344 13.906 2.652 1 94.94 550 LEU A C 1
ATOM 4187 O O . LEU A 1 550 ? -20.734 13.148 1.9 1 94.94 550 LEU A O 1
ATOM 4191 N N . PHE A 1 551 ? -22.656 14.094 2.539 1 96.25 551 PHE A N 1
ATOM 4192 C CA . PHE A 1 551 ? -23.438 13.383 1.539 1 96.25 551 PHE A CA 1
ATOM 4193 C C . PHE A 1 551 ? -23.656 14.25 0.302 1 96.25 551 PHE A C 1
ATOM 4195 O O . PHE A 1 551 ? -24.125 13.766 -0.731 1 96.25 551 PHE A O 1
ATOM 4202 N N . ASP A 1 552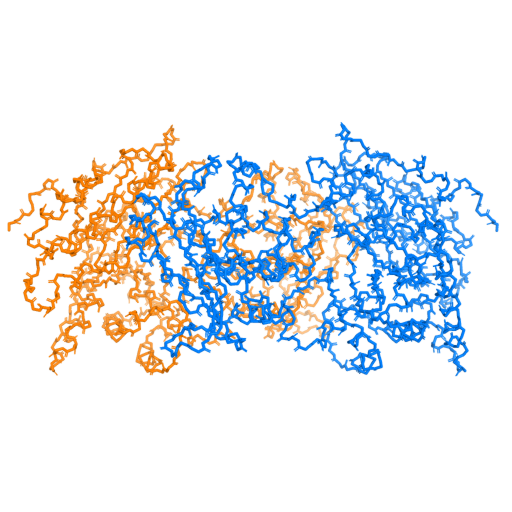 ? -23.172 15.492 0.444 1 91.38 552 ASP A N 1
ATOM 4203 C CA . ASP A 1 552 ? -23.344 16.406 -0.679 1 91.38 552 ASP A CA 1
ATOM 4204 C C . ASP A 1 552 ? -22.469 15.992 -1.868 1 91.38 552 ASP A C 1
ATOM 4206 O O . ASP A 1 552 ? -21.312 15.641 -1.701 1 91.38 552 ASP A O 1
ATOM 4210 N N . GLY A 1 553 ? -22.984 15.961 -3.006 1 89.06 553 GLY A N 1
ATOM 4211 C CA . GLY A 1 553 ? -22.219 15.727 -4.219 1 89.06 553 GLY A CA 1
ATOM 4212 C C . GLY A 1 553 ? -22.094 14.258 -4.578 1 89.06 553 GLY A C 1
ATOM 4213 O O . GLY A 1 553 ? -21.594 13.914 -5.648 1 89.06 553 GLY A O 1
ATOM 4214 N N . LEU A 1 554 ? -22.516 13.375 -3.66 1 93.31 554 LEU A N 1
ATOM 4215 C CA . LEU A 1 554 ? -22.453 11.953 -3.998 1 93.31 554 LEU A CA 1
ATOM 4216 C C . LEU A 1 554 ? -23.234 11.672 -5.285 1 93.31 554 LEU A C 1
ATOM 4218 O O . LEU A 1 554 ? -24.344 12.172 -5.465 1 93.31 554 LEU A O 1
ATOM 4222 N N . GLY A 1 555 ? -22.594 10.93 -6.109 1 90.56 555 GLY A N 1
ATOM 4223 C CA . GLY A 1 555 ? -23.188 10.602 -7.395 1 90.56 555 GLY A CA 1
ATOM 4224 C C . GLY A 1 555 ? -22.719 11.5 -8.523 1 90.56 555 GLY A C 1
ATOM 4225 O O . GLY A 1 555 ? -22.781 11.117 -9.695 1 90.56 555 GLY A O 1
ATOM 4226 N N . LYS A 1 556 ? -22.234 12.711 -8.117 1 85.81 556 LYS A N 1
ATOM 4227 C CA . LYS A 1 556 ? -21.75 13.633 -9.148 1 85.81 556 LYS A CA 1
ATOM 4228 C C . LYS A 1 556 ? -20.547 13.055 -9.875 1 85.81 556 LYS A C 1
ATOM 4230 O O . LYS A 1 556 ? -19.625 12.539 -9.242 1 85.81 556 LYS A O 1
ATOM 4235 N N . GLY A 1 557 ? -20.516 13.031 -11.148 1 81.62 557 GLY A N 1
ATOM 4236 C CA . GLY A 1 557 ? -19.375 12.578 -11.938 1 81.62 557 GLY A CA 1
ATOM 4237 C C . GLY A 1 557 ? -19.5 11.133 -12.391 1 81.62 557 GLY A C 1
ATOM 4238 O O . GLY A 1 557 ? -18.688 10.648 -13.188 1 81.62 557 GLY A O 1
ATOM 4239 N N . LEU A 1 558 ? -20.438 10.367 -11.828 1 85.38 558 LEU A N 1
ATOM 4240 C CA . LEU A 1 558 ? -20.594 8.961 -12.195 1 85.38 558 LEU A CA 1
ATOM 4241 C C . LEU A 1 558 ? -21.516 8.812 -13.398 1 85.38 558 LEU A C 1
ATOM 4243 O O . LEU A 1 558 ? -21.672 7.719 -13.945 1 85.38 558 LEU A O 1
ATOM 4247 N N . SER A 1 559 ? -22.109 9.891 -13.914 1 81.56 559 SER A N 1
ATOM 4248 C CA . SER A 1 559 ? -22.953 9.922 -15.102 1 81.56 559 SER A CA 1
ATOM 4249 C C . SER A 1 559 ? -24.109 8.945 -14.977 1 81.56 559 SER A C 1
ATOM 4251 O O . SER A 1 559 ? -24.516 8.312 -15.961 1 81.56 559 SER A O 1
ATOM 4253 N N . ASN A 1 560 ? -24.594 8.617 -13.758 1 83.88 560 ASN A N 1
ATOM 4254 C CA . ASN A 1 560 ? -25.734 7.719 -13.578 1 83.88 560 ASN A CA 1
ATOM 4255 C C . ASN A 1 560 ? -26.969 8.477 -13.109 1 83.88 560 ASN A C 1
ATOM 4257 O O . ASN A 1 560 ? -28.047 7.887 -12.984 1 83.88 560 ASN A O 1
ATOM 4261 N N . GLY A 1 561 ? -26.781 9.758 -12.797 1 85 561 GLY A N 1
ATOM 4262 C CA . GLY A 1 561 ? -27.906 10.625 -12.484 1 85 561 GLY A CA 1
ATOM 4263 C C . GLY A 1 561 ? -28.422 10.453 -11.062 1 85 561 GLY A C 1
ATOM 4264 O O . GLY A 1 561 ? -29.422 11.055 -10.68 1 85 561 GLY A O 1
ATOM 4265 N N . LEU A 1 562 ? -27.75 9.641 -10.297 1 91.56 562 LEU A N 1
ATOM 4266 C CA . LEU A 1 562 ? -28.188 9.391 -8.93 1 91.56 562 LEU A CA 1
ATOM 4267 C C . LEU A 1 562 ? -27.641 10.453 -7.977 1 91.56 562 LEU A C 1
ATOM 4269 O O . LEU A 1 562 ? -26.562 11 -8.211 1 91.56 562 LEU A O 1
ATOM 4273 N N . ARG A 1 563 ? -28.422 10.766 -6.926 1 94.69 563 ARG A N 1
ATOM 4274 C CA . ARG A 1 563 ? -28.031 11.734 -5.91 1 94.69 563 ARG A CA 1
ATOM 4275 C C . ARG A 1 563 ? -28.406 11.25 -4.512 1 94.69 563 ARG A C 1
ATOM 4277 O O . ARG A 1 563 ? -29.188 10.297 -4.367 1 94.69 563 ARG A O 1
ATOM 4284 N N . VAL A 1 564 ? -27.844 11.836 -3.57 1 96.5 564 VAL A N 1
ATOM 4285 C CA . VAL A 1 564 ? -28.188 11.562 -2.178 1 96.5 564 VAL A CA 1
ATOM 4286 C C . VAL A 1 564 ? -28.516 12.867 -1.463 1 96.5 564 VAL A C 1
ATOM 4288 O O . VAL A 1 564 ? -27.859 13.891 -1.677 1 96.5 564 VAL A O 1
ATOM 4291 N N . GLU A 1 565 ? -29.547 12.93 -0.75 1 96.25 565 GLU A N 1
ATOM 4292 C CA . GLU A 1 565 ? -29.891 14.031 0.152 1 96.25 565 GLU A CA 1
ATOM 4293 C C . GLU A 1 565 ? -30.156 13.516 1.567 1 96.25 565 GLU A C 1
ATOM 4295 O O . GLU A 1 565 ? -30.906 12.555 1.759 1 96.25 565 GLU A O 1
ATOM 4300 N N . ALA A 1 566 ? -29.5 14.047 2.494 1 96.94 566 ALA A N 1
ATOM 4301 C CA . ALA A 1 566 ? -29.641 13.648 3.891 1 96.94 566 ALA A CA 1
ATOM 4302 C C . ALA A 1 566 ? -30.297 14.75 4.715 1 96.94 566 ALA A C 1
ATOM 4304 O O . ALA A 1 566 ? -30.047 15.93 4.496 1 96.94 566 ALA A O 1
ATOM 4305 N N . GLU A 1 567 ? -31.141 14.398 5.625 1 96.31 567 GLU A N 1
ATOM 4306 C CA . GLU A 1 567 ? -31.797 15.352 6.523 1 96.31 567 GLU A CA 1
ATOM 4307 C C . GLU A 1 567 ? -31.969 14.758 7.918 1 96.31 567 GLU A C 1
ATOM 4309 O O . GLU A 1 567 ? -31.953 13.539 8.086 1 96.31 567 GLU A O 1
ATOM 4314 N N . LEU A 1 568 ? -32.031 15.617 8.883 1 96.5 568 LEU A N 1
ATOM 4315 C CA . LEU A 1 568 ? -32.281 15.195 10.266 1 96.5 568 LEU A CA 1
ATOM 4316 C C . LEU A 1 568 ? -33.781 15.156 10.57 1 96.5 568 LEU A C 1
ATOM 4318 O O . LEU A 1 568 ? -34.531 16 10.094 1 96.5 568 LEU A O 1
ATOM 4322 N N . THR A 1 569 ? -34.062 14.164 11.305 1 94.31 569 THR A N 1
ATOM 4323 C CA . THR A 1 569 ? -35.438 14.07 11.773 1 94.31 569 THR A CA 1
ATOM 4324 C C . THR A 1 569 ? -35.5 13.859 13.281 1 94.31 569 THR A C 1
ATOM 4326 O O . THR A 1 569 ? -34.5 13.5 13.898 1 94.31 569 THR A O 1
ATOM 4329 N N . ASP A 1 570 ? -36.688 14.211 13.961 1 87.19 570 ASP A N 1
ATOM 4330 C CA . ASP A 1 570 ? -36.875 14.062 15.406 1 87.19 570 ASP A CA 1
ATOM 4331 C C . ASP A 1 570 ? -37.375 12.664 15.758 1 87.19 570 ASP A C 1
ATOM 4333 O O . ASP A 1 570 ? -38.094 12.047 14.977 1 87.19 570 ASP A O 1
ATOM 4337 N N . MET B 1 1 ? -5.395 45.75 27.609 1 32.22 1 MET B N 1
ATOM 4338 C CA . MET B 1 1 ? -4.949 45.219 28.891 1 32.22 1 MET B CA 1
ATOM 4339 C C . MET B 1 1 ? -3.961 44.094 28.688 1 32.22 1 MET B C 1
ATOM 4341 O O . MET B 1 1 ? -4.207 43.188 27.891 1 32.22 1 MET B O 1
ATOM 4345 N N . ALA B 1 2 ? -2.725 44.281 28.938 1 39.06 2 ALA B N 1
ATOM 4346 C CA . ALA B 1 2 ? -1.582 43.375 28.938 1 39.06 2 ALA B CA 1
ATOM 4347 C C . ALA B 1 2 ? -1.94 42.031 29.594 1 39.06 2 ALA B C 1
ATOM 4349 O O . ALA B 1 2 ? -2.457 42.031 30.703 1 39.06 2 ALA B O 1
ATOM 4350 N N . LEU B 1 3 ? -2.285 40.969 28.891 1 46.22 3 LEU B N 1
ATOM 4351 C CA . LEU B 1 3 ? -2.477 39.656 29.484 1 46.22 3 LEU B CA 1
ATOM 4352 C C . LEU B 1 3 ? -1.564 39.469 30.688 1 46.22 3 LEU B C 1
ATOM 4354 O O . LEU B 1 3 ? -0.404 39.875 30.672 1 46.22 3 LEU B O 1
ATOM 4358 N N . SER B 1 4 ? -2.094 39.375 31.812 1 42.59 4 SER B N 1
ATOM 4359 C CA . SER B 1 4 ? -1.224 39.125 32.969 1 42.59 4 SER B CA 1
ATOM 4360 C C . SER B 1 4 ? -0.217 38.031 32.625 1 42.59 4 SER B C 1
ATOM 4362 O O . SER B 1 4 ? -0.503 37.125 31.844 1 42.59 4 SER B O 1
ATOM 4364 N N . SER B 1 5 ? 1.141 38.281 32.781 1 47.53 5 SER B N 1
ATOM 4365 C CA . SER B 1 5 ? 2.34 37.469 32.594 1 47.53 5 SER B CA 1
ATOM 4366 C C . SER B 1 5 ? 2.074 36 32.875 1 47.53 5 SER B C 1
ATOM 4368 O O . SER B 1 5 ? 2.66 35.125 32.25 1 47.53 5 SER B O 1
ATOM 4370 N N . ASP B 1 6 ? 1.057 35.688 33.75 1 54.5 6 ASP B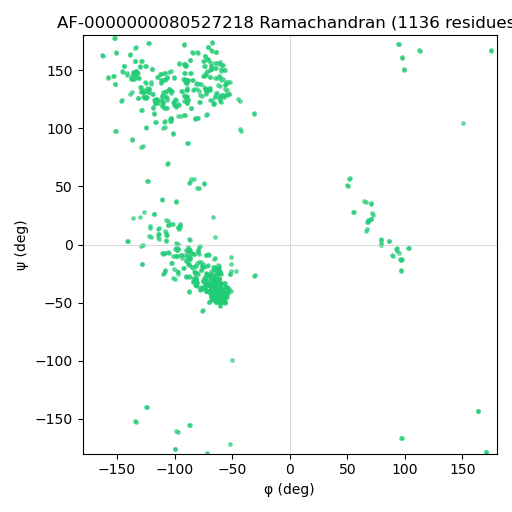 N 1
ATOM 4371 C CA . ASP B 1 6 ? 0.888 34.312 34.25 1 54.5 6 ASP B CA 1
ATOM 4372 C C . ASP B 1 6 ? 0.063 33.469 33.281 1 54.5 6 ASP B C 1
ATOM 4374 O O . ASP B 1 6 ? 0.072 32.25 33.344 1 54.5 6 ASP B O 1
ATOM 4378 N N . GLU B 1 7 ? -0.493 34.125 32.25 1 65.75 7 GLU B N 1
ATOM 4379 C CA . GLU B 1 7 ? -1.437 33.406 31.391 1 65.75 7 GLU B CA 1
ATOM 4380 C C . GLU B 1 7 ? -0.812 33.031 30.047 1 65.75 7 GLU B C 1
ATOM 4382 O O . GLU B 1 7 ? -1.39 32.281 29.266 1 65.75 7 GLU B O 1
ATOM 4387 N N . VAL B 1 8 ? 0.408 33.562 29.844 1 77 8 VAL B N 1
ATOM 4388 C CA . VAL B 1 8 ? 1.07 33.344 28.562 1 77 8 VAL B CA 1
ATOM 4389 C C . VAL B 1 8 ? 2.262 32.406 28.734 1 77 8 VAL B C 1
ATOM 4391 O O . VAL B 1 8 ? 3.031 32.531 29.688 1 77 8 VAL B O 1
ATOM 4394 N N . VAL B 1 9 ? 2.324 31.438 27.906 1 83.38 9 VAL B N 1
ATOM 4395 C CA . VAL B 1 9 ? 3.469 30.531 27.906 1 83.38 9 VAL B CA 1
ATOM 4396 C C . VAL B 1 9 ? 4.648 31.188 27.188 1 83.38 9 VAL B C 1
ATOM 4398 O O . VAL B 1 9 ? 4.531 31.578 26.031 1 83.38 9 VAL B O 1
ATOM 4401 N N . THR B 1 10 ? 5.738 31.297 27.891 1 82.94 10 THR B N 1
ATOM 4402 C CA . THR B 1 10 ? 6.957 31.922 27.375 1 82.94 10 THR B CA 1
ATOM 4403 C C . THR B 1 10 ? 8.133 30.938 27.453 1 82.94 10 THR B C 1
ATOM 4405 O O . THR B 1 10 ? 7.988 29.828 27.953 1 82.94 10 THR B O 1
ATOM 4408 N N . ILE B 1 11 ? 9.227 31.344 26.906 1 79.06 11 ILE B N 1
ATOM 4409 C CA . ILE B 1 11 ? 10.422 30.516 26.859 1 79.06 11 ILE B CA 1
ATOM 4410 C C . ILE B 1 11 ? 10.898 30.219 28.281 1 79.06 11 ILE B C 1
ATOM 4412 O O . ILE B 1 11 ? 11.484 29.156 28.547 1 79.06 11 ILE B O 1
ATOM 4416 N N . ASP B 1 12 ? 10.555 31.078 29.203 1 80.25 12 ASP B N 1
ATOM 4417 C CA . ASP B 1 12 ? 11.062 30.984 30.562 1 80.25 12 ASP B CA 1
ATOM 4418 C C . ASP B 1 12 ? 10.18 30.078 31.422 1 80.25 12 ASP B C 1
ATOM 4420 O O . ASP B 1 12 ? 10.625 29.562 32.438 1 80.25 12 ASP B O 1
ATOM 4424 N N . ASN B 1 13 ? 8.945 29.828 30.938 1 82.5 13 ASN B N 1
ATOM 4425 C CA . ASN B 1 13 ? 8.047 29.125 31.844 1 82.5 13 ASN B CA 1
ATOM 4426 C C . ASN B 1 13 ? 7.438 27.891 31.203 1 82.5 13 ASN B C 1
ATOM 4428 O O . ASN B 1 13 ? 6.66 27.172 31.844 1 82.5 13 ASN B O 1
ATOM 4432 N N . PHE B 1 14 ? 7.785 27.641 29.938 1 80.38 14 PHE B N 1
ATOM 4433 C CA . PHE B 1 14 ? 7.074 26.609 29.203 1 80.38 14 PHE B CA 1
ATOM 4434 C C . PHE B 1 14 ? 7.336 25.234 29.828 1 80.38 14 PHE B C 1
ATOM 4436 O O . PHE B 1 14 ? 6.453 24.375 29.828 1 80.38 14 PHE B O 1
ATOM 4443 N N . GLU B 1 15 ? 8.477 24.969 30.391 1 77.56 15 GLU B N 1
ATOM 4444 C CA . GLU B 1 15 ? 8.781 23.672 31 1 77.56 15 GLU B CA 1
ATOM 4445 C C . GLU B 1 15 ? 7.891 23.406 32.188 1 77.56 15 GLU B C 1
ATOM 4447 O O . GLU B 1 15 ? 7.508 22.25 32.438 1 77.56 15 GLU B O 1
ATOM 4452 N N . SER B 1 16 ? 7.586 24.422 32.875 1 78.12 16 SER B N 1
ATOM 4453 C CA . SER B 1 16 ? 6.754 24.266 34.062 1 78.12 16 SER B CA 1
ATOM 4454 C C . SER B 1 16 ? 5.273 24.203 33.719 1 78.12 16 SER B C 1
ATOM 4456 O O . SER B 1 16 ? 4.48 23.578 34.406 1 78.12 16 SER B O 1
ATOM 4458 N N . LYS B 1 17 ? 4.949 24.734 32.625 1 78.44 17 LYS B N 1
ATOM 4459 C CA . LYS B 1 17 ? 3.543 24.828 32.25 1 78.44 17 LYS B CA 1
ATOM 4460 C C . LYS B 1 17 ? 3.105 23.625 31.422 1 78.44 17 LYS B C 1
ATOM 4462 O O . LYS B 1 17 ? 1.918 23.312 31.375 1 78.44 17 LYS B O 1
ATOM 4467 N N . LEU B 1 18 ? 4.039 23.031 30.891 1 77.25 18 LEU B N 1
ATOM 4468 C CA . LEU B 1 18 ? 3.691 21.891 30.031 1 77.25 18 LEU B CA 1
ATOM 4469 C C . LEU B 1 18 ? 3.965 20.578 30.75 1 77.25 18 LEU B C 1
ATOM 4471 O O . LEU B 1 18 ? 4.977 20.438 31.453 1 77.25 18 LEU B O 1
ATOM 4475 N N . ALA B 1 19 ? 2.973 19.688 30.734 1 72.81 19 ALA B N 1
ATOM 4476 C CA . ALA B 1 19 ? 3.174 18.359 31.297 1 72.81 19 ALA B CA 1
ATOM 4477 C C . ALA B 1 19 ? 4.379 17.656 30.672 1 72.81 19 ALA B C 1
ATOM 4479 O O . ALA B 1 19 ? 4.57 17.734 29.453 1 72.81 19 ALA B O 1
ATOM 4480 N N . LYS B 1 20 ? 5.168 16.953 31.5 1 76.5 20 LYS B N 1
ATOM 4481 C CA . LYS B 1 20 ? 6.371 16.281 31.016 1 76.5 20 LYS B CA 1
ATOM 4482 C C . LYS B 1 20 ? 6.082 14.844 30.625 1 76.5 20 LYS B C 1
ATOM 4484 O O . LYS B 1 20 ? 5.188 14.211 31.203 1 76.5 20 LYS B O 1
ATOM 4489 N N . PHE B 1 21 ? 6.676 14.453 29.641 1 82.88 21 PHE B N 1
ATOM 4490 C CA . PHE B 1 21 ? 6.656 13.055 29.234 1 82.88 21 PHE B CA 1
ATOM 4491 C C . PHE B 1 21 ? 7.41 12.188 30.25 1 82.88 21 PHE B C 1
ATOM 4493 O O . PHE B 1 21 ? 8.461 12.586 30.75 1 82.88 21 PHE B O 1
ATOM 4500 N N . SER B 1 22 ? 6.723 11.195 30.75 1 80.56 22 SER B N 1
ATOM 4501 C CA . SER B 1 22 ? 7.363 10.164 31.578 1 80.56 22 SER B CA 1
ATOM 4502 C C . SER B 1 22 ? 7.215 8.789 30.938 1 80.56 22 SER B C 1
ATOM 4504 O O . SER B 1 22 ? 6.098 8.352 30.656 1 80.56 22 SER B O 1
ATOM 4506 N N . ALA B 1 23 ? 8.273 8.047 30.797 1 77.31 23 ALA B N 1
ATOM 4507 C CA . ALA B 1 23 ? 8.281 6.734 30.156 1 77.31 23 ALA B CA 1
ATOM 4508 C C . ALA B 1 23 ? 7.414 5.738 30.922 1 77.31 23 ALA B C 1
ATOM 4510 O O . ALA B 1 23 ? 6.855 4.809 30.344 1 77.31 23 ALA B O 1
ATOM 4511 N N . ASP B 1 24 ? 7.203 5.992 32.156 1 77.44 24 ASP B N 1
ATOM 4512 C CA . ASP B 1 24 ? 6.461 5.062 33 1 77.44 24 ASP B CA 1
ATOM 4513 C C . ASP B 1 24 ? 5 5.488 33.156 1 77.44 24 ASP B C 1
ATOM 4515 O O . ASP B 1 24 ? 4.18 4.758 33.719 1 77.44 24 ASP B O 1
ATOM 4519 N N . GLY B 1 25 ? 4.727 6.613 32.562 1 83.19 25 GLY B N 1
ATOM 4520 C CA . GLY B 1 25 ? 3.361 7.105 32.656 1 83.19 25 GLY B CA 1
ATOM 4521 C C . GLY B 1 25 ? 2.537 6.812 31.422 1 83.19 25 GLY B C 1
ATOM 4522 O O . GLY B 1 25 ? 2.977 6.078 30.531 1 83.19 25 GLY B O 1
ATOM 4523 N N . CYS B 1 26 ? 1.334 7.309 31.438 1 89.12 26 CYS B N 1
ATOM 4524 C CA . CYS B 1 26 ? 0.473 7.188 30.266 1 89.12 26 CYS B CA 1
ATOM 4525 C C . CYS B 1 26 ? 1.047 7.957 29.078 1 89.12 26 CYS B C 1
ATOM 4527 O O . CYS B 1 26 ? 1.391 9.133 29.203 1 89.12 26 CYS B O 1
ATOM 4529 N N . GLY B 1 27 ? 1.198 7.336 27.969 1 93.75 27 GLY B N 1
ATOM 4530 C CA . GLY B 1 27 ? 1.855 7.926 26.828 1 93.75 27 GLY B CA 1
ATOM 4531 C C . GLY B 1 27 ? 0.915 8.734 25.938 1 93.75 27 GLY B C 1
ATOM 4532 O O . GLY B 1 27 ? 1.339 9.328 24.953 1 93.75 27 GLY B O 1
ATOM 4533 N N . LEU B 1 28 ? -0.407 8.883 26.375 1 96.38 28 LEU B N 1
ATOM 4534 C CA . LEU B 1 28 ? -1.404 9.555 25.547 1 96.38 28 LEU B CA 1
ATOM 4535 C C . LEU B 1 28 ? -1.432 11.055 25.844 1 96.38 28 LEU B C 1
ATOM 4537 O O . LEU B 1 28 ? -1.434 11.461 27 1 96.38 28 LEU B O 1
ATOM 4541 N N . PHE B 1 29 ? -1.427 11.883 24.797 1 97.12 29 PHE B N 1
ATOM 4542 C CA . PHE B 1 29 ? -1.498 13.336 24.906 1 97.12 29 PHE B CA 1
ATOM 4543 C C . PHE B 1 29 ? -2.541 13.898 23.953 1 97.12 29 PHE B C 1
ATOM 4545 O O . PHE B 1 29 ? -2.564 13.547 22.766 1 97.12 29 PHE B O 1
ATOM 4552 N N . GLY B 1 30 ? -3.484 14.688 24.438 1 97.69 30 GLY B N 1
ATOM 4553 C CA . GLY B 1 30 ? -4.41 15.461 23.625 1 97.69 30 GLY B CA 1
ATOM 4554 C C . GLY B 1 30 ? -3.994 16.906 23.469 1 97.69 30 GLY B C 1
ATOM 4555 O O . GLY B 1 30 ? -3.744 17.594 24.453 1 97.69 30 GLY B O 1
ATOM 4556 N N . LEU B 1 31 ? -3.852 17.375 22.219 1 97.5 31 LEU B N 1
ATOM 4557 C CA . LEU B 1 31 ? -3.402 18.734 21.953 1 97.5 31 LEU B CA 1
ATOM 4558 C C . LEU B 1 31 ? -4.371 19.453 21.031 1 97.5 31 LEU B C 1
ATOM 4560 O O . LEU B 1 31 ? -4.809 18.891 20.031 1 97.5 31 LEU B O 1
ATOM 4564 N N . VAL B 1 32 ? -4.75 20.641 21.406 1 97.81 32 VAL B N 1
ATOM 4565 C CA . VAL B 1 32 ? -5.547 21.531 20.562 1 97.81 32 VAL B CA 1
ATOM 4566 C C . VAL B 1 32 ? -4.734 22.766 20.203 1 97.81 32 VAL B C 1
ATOM 4568 O O . VAL B 1 32 ? -4.176 23.422 21.094 1 97.81 32 VAL B O 1
ATOM 4571 N N . ASP B 1 33 ? -4.613 23 18.984 1 96.25 33 ASP B N 1
ATOM 4572 C CA . ASP B 1 33 ? -3.963 24.203 18.469 1 96.25 33 ASP B CA 1
ATOM 4573 C C . ASP B 1 33 ? -4.984 25.156 17.844 1 96.25 33 ASP B C 1
ATOM 4575 O O . ASP B 1 33 ? -5.5 24.906 16.766 1 96.25 33 ASP B O 1
ATOM 4579 N N . MET B 1 34 ? -5.27 26.25 18.578 1 95.75 34 MET B N 1
ATOM 4580 C CA . MET B 1 34 ? -6.191 27.281 18.078 1 95.75 34 MET B CA 1
ATOM 4581 C C . MET B 1 34 ? -5.457 28.328 17.266 1 95.75 34 MET B C 1
ATOM 4583 O O . MET B 1 34 ? -5.117 29.391 17.766 1 95.75 34 MET B O 1
ATOM 4587 N N . GLY B 1 35 ? -5.355 28 15.992 1 89.75 35 GLY B N 1
ATOM 4588 C CA . GLY B 1 35 ? -4.68 28.891 15.07 1 89.75 35 GLY B CA 1
ATOM 4589 C C . GLY B 1 35 ? -5.613 29.875 14.398 1 89.75 35 GLY B C 1
ATOM 4590 O O . GLY B 1 35 ? -6.836 29.75 14.492 1 89.75 35 GLY B O 1
ATOM 4591 N N . SER B 1 36 ? -4.977 30.844 13.656 1 87.81 36 SER B N 1
ATOM 4592 C CA . SER B 1 36 ? -5.711 31.922 12.984 1 87.81 36 SER B CA 1
ATOM 4593 C C . SER B 1 36 ? -6.605 31.359 11.883 1 87.81 36 SER B C 1
ATOM 4595 O O . SER B 1 36 ? -7.707 31.875 11.656 1 87.81 36 SER B O 1
ATOM 4597 N N . ASN B 1 37 ? -6.199 30.281 11.203 1 86.12 37 ASN B N 1
ATOM 4598 C CA . ASN B 1 37 ? -6.938 29.781 10.047 1 86.12 37 ASN B CA 1
ATOM 4599 C C . ASN B 1 37 ? -7.797 28.578 10.406 1 86.12 37 ASN B C 1
ATOM 4601 O O . ASN B 1 37 ? -8.617 28.141 9.602 1 86.12 37 ASN B O 1
ATOM 4605 N N . GLY B 1 38 ? -7.609 28.078 11.555 1 91.38 38 GLY B N 1
ATOM 4606 C CA . GLY B 1 38 ? -8.359 26.906 11.969 1 91.38 38 GLY B CA 1
ATOM 4607 C C . GLY B 1 38 ? -7.93 26.359 13.312 1 91.38 38 GLY B C 1
ATOM 4608 O O . GLY B 1 38 ? -6.898 26.766 13.852 1 91.38 38 GLY B O 1
ATOM 4609 N N . ILE B 1 39 ? -8.75 25.484 13.836 1 96 39 ILE B N 1
ATOM 4610 C CA . ILE B 1 39 ? -8.453 24.812 15.094 1 96 39 ILE B CA 1
ATOM 4611 C C . ILE B 1 39 ? -8.148 23.344 14.836 1 96 39 ILE B C 1
ATOM 4613 O O . ILE B 1 39 ? -8.945 22.641 14.211 1 96 39 ILE B O 1
ATOM 4617 N N . ARG B 1 40 ? -6.988 22.875 15.227 1 96.06 40 ARG B N 1
ATOM 4618 C CA . ARG B 1 40 ? -6.555 21.5 14.992 1 96.06 40 ARG B CA 1
ATOM 4619 C C . ARG B 1 40 ? -6.469 20.734 16.312 1 96.06 40 ARG B C 1
ATOM 4621 O O . ARG B 1 40 ? -6.062 21.281 17.328 1 96.06 40 ARG B O 1
ATOM 4628 N N . PHE B 1 41 ? -6.883 19.547 16.297 1 97.5 41 PHE B N 1
ATOM 4629 C CA . PHE B 1 41 ? -6.914 18.656 17.453 1 97.5 41 PHE B CA 1
ATOM 4630 C C . PHE B 1 41 ? -6.27 17.312 17.109 1 97.5 41 PHE B C 1
ATOM 4632 O O . PHE B 1 41 ? -6.457 16.781 16.016 1 97.5 41 PHE B O 1
ATOM 4639 N N . SER B 1 42 ? -5.41 16.781 18.016 1 98.25 42 SER B N 1
ATOM 4640 C CA . SER B 1 42 ? -4.832 15.453 17.812 1 98.25 42 SER B CA 1
ATOM 4641 C C . SER B 1 42 ? -4.641 14.727 19.141 1 98.25 42 SER B C 1
ATOM 4643 O O . SER B 1 42 ? -4.547 15.359 20.188 1 98.25 42 SER B O 1
ATOM 4645 N N . ILE B 1 43 ? -4.723 13.484 19.141 1 98.25 43 ILE B N 1
ATOM 4646 C CA . ILE B 1 43 ? -4.289 12.594 20.219 1 98.25 43 ILE B CA 1
ATOM 4647 C C . ILE B 1 43 ? -3.08 11.781 19.766 1 98.25 43 ILE B C 1
ATOM 4649 O O . ILE B 1 43 ? -3.119 11.141 18.703 1 98.25 43 ILE B O 1
ATOM 4653 N N . SER B 1 44 ? -2.006 11.828 20.484 1 97.25 44 SER B N 1
ATOM 4654 C CA . SER B 1 44 ? -0.781 11.102 20.172 1 97.25 44 SER B CA 1
ATOM 4655 C C . SER B 1 44 ? -0.409 10.133 21.281 1 97.25 44 SER B C 1
ATOM 4657 O O . SER B 1 44 ? -0.799 10.328 22.438 1 97.25 44 SER B O 1
ATOM 4659 N N . ASP B 1 45 ? 0.25 9.07 20.953 1 96.19 45 ASP B N 1
ATOM 4660 C CA . ASP B 1 45 ? 0.715 8.055 21.891 1 96.19 45 ASP B CA 1
ATOM 4661 C C . ASP B 1 45 ? 2.24 7.977 21.906 1 96.19 45 ASP B C 1
ATOM 4663 O O . ASP B 1 45 ? 2.842 7.352 21.031 1 96.19 45 ASP B O 1
ATOM 4667 N N . LEU B 1 46 ? 2.895 8.5 22.953 1 95.38 46 LEU B N 1
ATOM 4668 C CA . LEU B 1 46 ? 4.348 8.57 23.031 1 95.38 46 LEU B CA 1
ATOM 4669 C C . LEU B 1 46 ? 4.91 7.371 23.797 1 95.38 46 LEU B C 1
ATOM 4671 O O . LEU B 1 46 ? 6.059 7.398 24.25 1 95.38 46 LEU B O 1
ATOM 4675 N N . THR B 1 47 ? 4.094 6.344 23.922 1 93.06 47 THR B N 1
ATOM 4676 C CA . THR B 1 47 ? 4.57 5.141 24.609 1 93.06 47 THR B CA 1
ATOM 4677 C C . THR B 1 47 ? 5.77 4.547 23.875 1 93.06 47 THR B C 1
ATOM 4679 O O . THR B 1 47 ? 5.738 4.379 22.656 1 93.06 47 THR B O 1
ATOM 4682 N N . PRO B 1 48 ? 6.922 4.297 24.641 1 88.44 48 PRO B N 1
ATOM 4683 C CA . PRO B 1 48 ? 8.047 3.604 24 1 88.44 48 PRO B CA 1
ATOM 4684 C C . PRO B 1 48 ? 7.652 2.25 23.422 1 88.44 48 PRO B C 1
ATOM 4686 O O . PRO B 1 48 ? 6.711 1.616 23.891 1 88.44 48 PRO B O 1
ATOM 4689 N N . PRO B 1 49 ? 8.344 1.783 22.312 1 85.88 49 PRO B N 1
ATOM 4690 C CA . PRO B 1 49 ? 9.586 2.338 21.766 1 85.88 49 PRO B CA 1
ATOM 4691 C C . PRO B 1 49 ? 9.328 3.305 20.609 1 85.88 49 PRO B C 1
ATOM 4693 O O . PRO B 1 49 ? 10.273 3.73 19.938 1 85.88 49 PRO B O 1
ATOM 4696 N N . ASN B 1 50 ? 8.109 3.756 20.391 1 87.69 50 ASN B N 1
ATOM 4697 C CA . ASN B 1 50 ? 7.801 4.527 19.203 1 87.69 50 ASN B CA 1
ATOM 4698 C C . ASN B 1 50 ? 7.719 6.02 19.5 1 87.69 50 ASN B C 1
ATOM 4700 O O . ASN B 1 50 ? 7.246 6.801 18.672 1 87.69 50 ASN B O 1
ATOM 4704 N N . SER B 1 51 ? 8.25 6.488 20.609 1 93.5 51 SER B N 1
ATOM 4705 C CA . SER B 1 51 ? 8.086 7.867 21.062 1 93.5 51 SER B CA 1
ATOM 4706 C C . SER B 1 51 ? 8.688 8.852 20.062 1 93.5 51 SER B C 1
ATOM 4708 O O . SER B 1 51 ? 8.102 9.898 19.781 1 93.5 51 SER B O 1
ATOM 4710 N N . ARG B 1 52 ? 9.797 8.5 19.469 1 94.94 52 ARG B N 1
ATOM 4711 C CA . ARG B 1 52 ? 10.523 9.383 18.562 1 94.94 52 ARG B CA 1
ATOM 4712 C C . ARG B 1 52 ? 9.711 9.695 17.312 1 94.94 52 ARG B C 1
ATOM 4714 O O . ARG B 1 52 ? 9.883 10.75 16.703 1 94.94 52 ARG B O 1
ATOM 4721 N N . HIS B 1 53 ? 8.781 8.875 17 1 94.62 53 HIS B N 1
ATOM 4722 C CA . HIS B 1 53 ? 7.984 9.047 15.789 1 94.62 53 HIS B CA 1
ATOM 4723 C C . HIS B 1 53 ? 6.762 9.922 16.062 1 94.62 53 HIS B C 1
ATOM 4725 O O . HIS B 1 53 ? 6.055 10.312 15.125 1 94.62 53 HIS B O 1
ATOM 4731 N N . LEU B 1 54 ? 6.449 10.242 17.281 1 95.5 54 LEU B N 1
ATOM 4732 C CA . LEU B 1 54 ? 5.309 11.062 17.672 1 95.5 54 LEU B CA 1
ATOM 4733 C C . LEU B 1 54 ? 4.023 10.547 17.047 1 95.5 54 LEU B C 1
ATOM 4735 O O . LEU B 1 54 ? 3.299 11.297 16.391 1 95.5 54 LEU B O 1
ATOM 4739 N N . PRO B 1 55 ? 3.699 9.25 17.297 1 94.06 55 PRO B N 1
ATOM 4740 C CA . PRO B 1 55 ? 2.541 8.664 16.625 1 94.06 55 PRO B CA 1
ATOM 4741 C C . PRO B 1 55 ? 1.239 9.398 16.938 1 94.06 55 PRO B C 1
ATOM 4743 O O . PRO B 1 55 ? 0.897 9.57 18.109 1 94.06 55 PRO B O 1
ATOM 4746 N N . CYS B 1 56 ? 0.521 9.891 15.945 1 95.38 56 CYS B N 1
ATOM 4747 C CA . CYS B 1 56 ? -0.817 10.453 16.078 1 95.38 56 CYS B CA 1
ATOM 4748 C C . CYS B 1 56 ? -1.882 9.375 15.922 1 95.38 56 CYS B C 1
ATOM 4750 O O . CYS B 1 56 ? -1.941 8.703 14.891 1 95.38 56 CYS B O 1
ATOM 4752 N N . ILE B 1 57 ? -2.76 9.156 16.906 1 95.56 57 ILE B N 1
ATOM 4753 C CA . ILE B 1 57 ? -3.725 8.07 16.812 1 95.56 57 ILE B CA 1
ATOM 4754 C C . ILE B 1 57 ? -5.098 8.625 16.438 1 95.56 57 ILE B C 1
ATOM 4756 O O . ILE B 1 57 ? -5.996 7.867 16.062 1 95.56 57 ILE B O 1
ATOM 4760 N N . TYR B 1 58 ? -5.27 9.953 16.594 1 97.31 58 TYR B N 1
ATOM 4761 C CA . TYR B 1 58 ? -6.492 10.617 16.156 1 97.31 58 TYR B CA 1
ATOM 4762 C C . TYR B 1 58 ? -6.219 12.07 15.781 1 97.31 58 TYR B C 1
ATOM 4764 O O . TYR B 1 58 ? -5.434 12.758 16.438 1 97.31 58 TYR B O 1
ATOM 4772 N N . GLY B 1 59 ? -6.797 12.539 14.719 1 96.69 59 GLY B N 1
ATOM 4773 C CA . GLY B 1 59 ? -6.691 13.93 14.312 1 96.69 59 GLY B CA 1
ATOM 4774 C C . GLY B 1 59 ? -7.984 14.484 13.742 1 96.69 59 GLY B C 1
ATOM 4775 O O . GLY B 1 59 ? -8.75 13.766 13.109 1 96.69 59 GLY B O 1
ATOM 4776 N N . GLU B 1 60 ? -8.219 15.758 13.992 1 95.56 60 GLU B N 1
ATOM 4777 C CA . GLU B 1 60 ? -9.406 16.453 13.5 1 95.56 60 GLU B CA 1
ATOM 4778 C C . GLU B 1 60 ? -9.133 17.953 13.336 1 95.56 60 GLU B C 1
ATOM 4780 O O . GLU B 1 60 ? -8.328 18.531 14.078 1 95.56 60 GLU B O 1
ATOM 4785 N N . ARG B 1 61 ? -9.719 18.531 12.359 1 93.25 61 ARG B N 1
ATOM 4786 C CA . ARG B 1 61 ? -9.633 19.969 12.133 1 93.25 61 ARG B CA 1
ATOM 4787 C C . ARG B 1 61 ? -11.016 20.609 12.102 1 93.25 61 ARG B C 1
ATOM 4789 O O . ARG B 1 61 ? -11.93 20.078 11.461 1 93.25 61 ARG B O 1
ATOM 4796 N N . ALA B 1 62 ? -11.188 21.656 12.82 1 94.31 62 ALA B N 1
ATOM 4797 C CA . ALA B 1 62 ? -12.383 22.5 12.719 1 94.31 62 ALA B CA 1
ATOM 4798 C C . ALA B 1 62 ? -12.109 23.719 11.852 1 94.31 62 ALA B C 1
ATOM 4800 O O . ALA B 1 62 ? -11.227 24.531 12.164 1 94.31 62 ALA B O 1
ATOM 4801 N N . GLY B 1 63 ? -12.836 23.859 10.75 1 90.19 63 GLY B N 1
ATOM 4802 C CA . GLY B 1 63 ? -12.648 24.938 9.805 1 90.19 63 GLY B CA 1
ATOM 4803 C C . GLY B 1 63 ? -13.172 26.281 10.305 1 90.19 63 GLY B C 1
ATOM 4804 O O . GLY B 1 63 ? -13.977 26.922 9.625 1 90.19 63 GLY B O 1
ATOM 4805 N N . ILE B 1 64 ? -12.75 26.688 11.539 1 92.81 64 ILE B N 1
ATOM 4806 C CA . ILE B 1 64 ? -13.102 27.984 12.125 1 92.81 64 ILE B CA 1
ATOM 4807 C C . ILE B 1 64 ? -11.914 28.938 12.023 1 92.81 64 ILE B C 1
ATOM 4809 O O . ILE B 1 64 ? -10.922 28.781 12.734 1 92.81 64 ILE B O 1
ATOM 4813 N N . SER B 1 65 ? -12.023 29.906 11.156 1 90.81 65 SER B N 1
ATOM 4814 C CA . SER B 1 65 ? -10.969 30.906 11.055 1 90.81 65 SER B CA 1
ATOM 4815 C C . SER B 1 65 ? -11.133 31.984 12.117 1 90.81 65 SER B C 1
ATOM 4817 O O . SER B 1 65 ? -11.984 32.875 11.984 1 90.81 65 SER B O 1
ATOM 4819 N N . LEU B 1 66 ? -10.305 32.031 13.086 1 93.44 66 LEU B N 1
ATOM 4820 C CA . LEU B 1 66 ? -10.375 33 14.164 1 93.44 66 LEU B CA 1
ATOM 4821 C C . LEU B 1 66 ? -9.922 34.375 13.672 1 93.44 66 LEU B C 1
ATOM 4823 O O . LEU B 1 66 ? -10.406 35.406 14.148 1 93.44 66 LEU B O 1
ATOM 4827 N N . TYR B 1 67 ? -9.016 34.344 12.641 1 89.56 67 TYR B N 1
ATOM 4828 C CA . TYR B 1 67 ? -8.594 35.594 12.055 1 89.56 67 TYR B CA 1
ATOM 4829 C C . TYR B 1 67 ? -9.758 36.312 11.383 1 89.56 67 TYR B C 1
ATOM 4831 O O . TYR B 1 67 ? -10 37.5 11.625 1 89.56 67 TYR B O 1
ATOM 4839 N N . ASP B 1 68 ? -10.477 35.562 10.57 1 89.69 68 ASP B N 1
ATOM 4840 C CA . ASP B 1 68 ? -11.617 36.125 9.867 1 89.69 68 ASP B CA 1
ATOM 4841 C C . ASP B 1 68 ? -12.695 36.594 10.844 1 89.69 68 ASP B C 1
ATOM 4843 O O . ASP B 1 68 ? -13.336 37.625 10.633 1 89.69 68 ASP B O 1
ATOM 4847 N N . ALA B 1 69 ? -12.836 35.844 11.852 1 92.62 69 ALA B N 1
ATOM 4848 C CA . ALA B 1 69 ? -13.852 36.156 12.859 1 92.62 69 ALA B CA 1
ATOM 4849 C C . ALA B 1 69 ? -13.555 37.5 13.523 1 92.62 69 ALA B C 1
ATOM 4851 O O . ALA B 1 69 ? -14.469 38.25 13.883 1 92.62 69 ALA B O 1
ATOM 4852 N N . LEU B 1 70 ? -12.32 37.844 13.688 1 92.62 70 LEU B N 1
ATOM 4853 C CA . LEU B 1 70 ? -11.914 39.062 14.367 1 92.62 70 LEU B CA 1
ATOM 4854 C C . LEU B 1 70 ? -11.969 40.25 13.414 1 92.62 70 LEU B C 1
ATOM 4856 O O . LEU B 1 70 ? -11.961 41.406 13.852 1 92.62 70 LEU B O 1
ATOM 4860 N N . HIS B 1 71 ? -11.992 39.938 12.102 1 87.5 71 HIS B N 1
ATOM 4861 C CA . HIS B 1 71 ? -11.891 41.031 11.125 1 87.5 71 HIS B CA 1
ATOM 4862 C C . HIS B 1 71 ? -13.102 41.062 10.203 1 87.5 71 HIS B C 1
ATOM 4864 O O . HIS B 1 71 ? -13.047 41.625 9.109 1 87.5 71 HIS B O 1
ATOM 4870 N N . GLU B 1 72 ? -14.078 40.312 10.688 1 81.75 72 GLU B N 1
ATOM 4871 C CA . GLU B 1 72 ? -15.305 40.281 9.906 1 81.75 72 GLU B CA 1
ATOM 4872 C C . GLU B 1 72 ? -15.883 41.688 9.727 1 81.75 72 GLU B C 1
ATOM 4874 O O . GLU B 1 72 ? -15.734 42.531 10.602 1 81.75 72 GLU B O 1
ATOM 4879 N N . SER B 1 73 ? -16.422 41.906 8.516 1 73.75 73 SER B N 1
ATOM 4880 C CA . SER B 1 73 ? -17.016 43.219 8.219 1 73.75 73 SER B CA 1
ATOM 4881 C C . SER B 1 73 ? -18.531 43.125 8.172 1 73.75 73 SER B C 1
ATOM 4883 O O . SER B 1 73 ? -19.203 44 7.637 1 73.75 73 SER B O 1
ATOM 4885 N N . LYS B 1 74 ? -19.078 42.125 8.773 1 71.44 74 LYS B N 1
ATOM 4886 C CA . LYS B 1 74 ? -20.531 42.062 8.789 1 71.44 74 LYS B CA 1
ATOM 4887 C C . LYS B 1 74 ? -21.141 43.156 9.641 1 71.44 74 LYS B C 1
ATOM 4889 O O . LYS B 1 74 ? -20.484 43.688 10.531 1 71.44 74 LYS B O 1
ATOM 4894 N N . PRO B 1 75 ? -22.375 43.562 9.242 1 79.38 75 PRO B N 1
ATOM 4895 C CA . PRO B 1 75 ? -23.031 44.562 10.078 1 79.38 75 PRO B CA 1
ATOM 4896 C C . PRO B 1 75 ? -23.094 44.156 11.547 1 79.38 75 PRO B C 1
ATOM 4898 O O . PRO B 1 75 ? -23.484 43.031 11.867 1 79.38 75 PRO B O 1
ATOM 4901 N N . GLY B 1 76 ? -22.672 45.031 12.383 1 80.75 76 GLY B N 1
ATOM 4902 C CA . GLY B 1 76 ? -22.719 44.75 13.805 1 80.75 76 GLY B CA 1
ATOM 4903 C C . GLY B 1 76 ? -21.422 44.156 14.344 1 80.75 76 GLY B C 1
ATOM 4904 O O . GLY B 1 76 ? -21.25 44.062 15.562 1 80.75 76 GLY B O 1
ATOM 4905 N N . SER B 1 77 ? -20.578 43.906 13.461 1 84.31 77 SER B N 1
ATOM 4906 C CA . SER B 1 77 ? -19.297 43.375 13.898 1 84.31 77 SER B CA 1
ATOM 4907 C C . SER B 1 77 ? -18.406 44.469 14.469 1 84.31 77 SER B C 1
ATOM 4909 O O . SER B 1 77 ? -18.438 45.594 14.008 1 84.31 77 SER B O 1
ATOM 4911 N N . VAL B 1 78 ? -17.75 44.156 15.547 1 90.25 78 VAL B N 1
ATOM 4912 C CA . VAL B 1 78 ? -16.75 45 16.156 1 90.25 78 VAL B CA 1
ATOM 4913 C C . VAL B 1 78 ? -15.352 44.438 15.906 1 90.25 78 VAL B C 1
ATOM 4915 O O . VAL B 1 78 ? -15.094 43.281 16.188 1 90.25 78 VAL B O 1
ATOM 4918 N N . PRO B 1 79 ? -14.469 45.281 15.32 1 89.75 79 PRO B N 1
ATOM 4919 C CA . PRO B 1 79 ? -13.117 44.75 15.062 1 89.75 79 PRO B CA 1
ATOM 4920 C C . PRO B 1 79 ? -12.445 44.219 16.328 1 89.75 79 PRO B C 1
ATOM 4922 O O . PRO B 1 79 ? -12.594 44.781 17.406 1 89.75 79 PRO B O 1
ATOM 4925 N N . PHE B 1 80 ? -11.766 43.062 16.203 1 93.75 80 PHE B N 1
ATOM 4926 C CA . PHE B 1 80 ? -10.945 42.438 17.234 1 93.75 80 PHE B CA 1
ATOM 4927 C C . PHE B 1 80 ? -11.812 41.938 18.375 1 93.75 80 PHE B C 1
ATOM 4929 O O . PHE B 1 80 ? -11.352 41.844 19.516 1 93.75 80 PHE B O 1
ATOM 4936 N N . VAL B 1 81 ? -13.07 41.75 18.078 1 95.56 81 VAL B N 1
ATOM 4937 C CA . VAL B 1 81 ? -13.984 41.156 19.062 1 95.56 81 VAL B CA 1
ATOM 4938 C C . VAL B 1 81 ? -14.695 39.938 18.438 1 95.56 81 VAL B C 1
ATOM 4940 O O . VAL B 1 81 ? -15.305 40.062 17.375 1 95.56 81 VAL B O 1
ATOM 4943 N N . PHE B 1 82 ? -14.609 38.844 19.141 1 96.19 82 PHE B N 1
ATOM 4944 C CA . PHE B 1 82 ? -15.336 37.656 18.688 1 96.19 82 PHE B CA 1
ATOM 4945 C C . PHE B 1 82 ? -16.844 37.812 18.906 1 96.19 82 PHE B C 1
ATOM 4947 O O . PHE B 1 82 ? -17.266 38.25 19.984 1 96.19 82 PHE B O 1
ATOM 4954 N N . SER B 1 83 ? -17.641 37.5 17.922 1 95.44 83 SER B N 1
ATOM 4955 C CA . SER B 1 83 ? -19.094 37.5 18.078 1 95.44 83 SER B CA 1
ATOM 4956 C C . SER B 1 83 ? -19.562 36.375 19 1 95.44 83 SER B C 1
ATOM 4958 O O . SER B 1 83 ? -18.859 35.375 19.172 1 95.44 83 SER B O 1
ATOM 4960 N N . PRO B 1 84 ? -20.719 36.531 19.594 1 95.12 84 PRO B N 1
ATOM 4961 C CA . PRO B 1 84 ? -21.281 35.438 20.406 1 95.12 84 PRO B CA 1
ATOM 4962 C C . PRO B 1 84 ? -21.438 34.125 19.625 1 95.12 84 PRO B C 1
ATOM 4964 O O . PRO B 1 84 ? -21.281 33.062 20.188 1 95.12 84 PRO B O 1
ATOM 4967 N N . GLU B 1 85 ? -21.719 34.219 18.359 1 94.44 85 GLU B N 1
ATOM 4968 C CA . GLU B 1 85 ? -21.859 33.062 17.516 1 94.44 85 GLU B CA 1
ATOM 4969 C C . GLU B 1 85 ? -20.547 32.281 17.391 1 94.44 85 GLU B C 1
ATOM 4971 O O . GLU B 1 85 ? -20.531 31.062 17.469 1 94.44 85 GLU B O 1
ATOM 4976 N N . ILE B 1 86 ? -19.484 33.062 17.203 1 95.31 86 ILE B N 1
ATOM 4977 C CA . ILE B 1 86 ? -18.172 32.469 17.062 1 95.31 86 ILE B CA 1
ATOM 4978 C C . ILE B 1 86 ? -17.75 31.844 18.406 1 95.31 86 ILE B C 1
ATOM 4980 O O . ILE B 1 86 ? -17.188 30.75 18.438 1 95.31 86 ILE B O 1
ATOM 4984 N N . ILE B 1 87 ? -18.016 32.5 19.516 1 97.19 87 ILE B N 1
ATOM 4985 C CA . ILE B 1 87 ? -17.672 32 20.844 1 97.19 87 ILE B CA 1
ATOM 4986 C C . ILE B 1 87 ? -18.422 30.703 21.125 1 97.19 87 ILE B C 1
ATOM 4988 O O . ILE B 1 87 ? -17.828 29.734 21.625 1 97.19 87 ILE B O 1
ATOM 4992 N N . ASP B 1 88 ? -19.625 30.672 20.688 1 96.75 88 ASP B N 1
ATOM 4993 C CA . ASP B 1 88 ? -20.438 29.469 20.859 1 96.75 88 ASP B CA 1
ATOM 4994 C C . ASP B 1 88 ? -19.891 28.312 20.031 1 96.75 88 ASP B C 1
ATOM 4996 O O . ASP B 1 88 ? -19.75 27.188 20.516 1 96.75 88 ASP B O 1
ATOM 5000 N N . LYS B 1 89 ? -19.594 28.562 18.812 1 96 89 LYS B N 1
ATOM 5001 C CA . LYS B 1 89 ? -19.078 27.547 17.906 1 96 89 LYS B CA 1
ATOM 5002 C C . LYS B 1 89 ? -17.75 26.984 18.406 1 96 89 LYS B C 1
ATOM 5004 O O . LYS B 1 89 ? -17.531 25.766 18.391 1 96 89 LYS B O 1
ATOM 5009 N N . VAL B 1 90 ? -16.859 27.828 18.844 1 97.56 90 VAL B N 1
ATOM 5010 C CA . VAL B 1 90 ? -15.555 27.406 19.328 1 97.56 90 VAL B CA 1
ATOM 5011 C C . VAL B 1 90 ? -15.711 26.594 20.609 1 97.56 90 VAL B C 1
ATOM 5013 O O . VAL B 1 90 ? -15.086 25.547 20.766 1 97.56 90 VAL B O 1
ATOM 5016 N N . SER B 1 91 ? -16.547 27.094 21.531 1 97.62 91 SER B N 1
ATOM 5017 C CA . SER B 1 91 ? -16.734 26.406 22.812 1 97.62 91 SER B CA 1
ATOM 5018 C C . SER B 1 91 ? -17.328 25.016 22.609 1 97.62 91 SER B C 1
ATOM 5020 O O . SER B 1 91 ? -16.891 24.062 23.25 1 97.62 91 SER B O 1
ATOM 5022 N N . LYS B 1 92 ? -18.25 24.891 21.703 1 96.75 92 LYS B N 1
ATOM 5023 C CA . LYS B 1 92 ? -18.828 23.594 21.406 1 96.75 92 LYS B CA 1
ATOM 5024 C C . LYS B 1 92 ? -17.812 22.656 20.766 1 96.75 92 LYS B C 1
ATOM 5026 O O . LYS B 1 92 ? -17.812 21.453 21.031 1 96.75 92 LYS B O 1
ATOM 5031 N N . THR B 1 93 ? -17 23.172 19.891 1 97.06 93 THR B N 1
ATOM 5032 C CA . THR B 1 93 ? -15.945 22.391 19.25 1 97.06 93 THR B CA 1
ATOM 5033 C C . THR B 1 93 ? -14.969 21.828 20.266 1 97.06 93 THR B C 1
ATOM 5035 O O . THR B 1 93 ? -14.609 20.656 20.219 1 97.06 93 THR B O 1
ATOM 5038 N N . LEU B 1 94 ? -14.594 22.609 21.219 1 97.88 94 LEU B N 1
ATOM 5039 C CA . LEU B 1 94 ? -13.641 22.156 22.234 1 97.88 94 LEU B CA 1
ATOM 5040 C C . LEU B 1 94 ? -14.297 21.188 23.203 1 97.88 94 LEU B C 1
ATOM 5042 O O . LEU B 1 94 ? -13.633 20.266 23.703 1 97.88 94 LEU B O 1
ATOM 5046 N N . ALA B 1 95 ? -15.586 21.438 23.438 1 97.31 95 ALA B N 1
ATOM 5047 C CA . ALA B 1 95 ? -16.312 20.438 24.219 1 97.31 95 ALA B CA 1
ATOM 5048 C C . ALA B 1 95 ? -16.281 19.078 23.547 1 97.31 95 ALA B C 1
ATOM 5050 O O . ALA B 1 95 ? -16.125 18.047 24.203 1 97.31 95 ALA B O 1
ATOM 5051 N N . ARG B 1 96 ? -16.438 19.078 22.266 1 96.5 96 ARG B N 1
ATOM 5052 C CA . ARG B 1 96 ? -16.328 17.844 21.484 1 96.5 96 ARG B CA 1
ATOM 5053 C C . ARG B 1 96 ? -14.938 17.234 21.609 1 96.5 96 ARG B C 1
ATOM 5055 O O . ARG B 1 96 ? -14.797 16.031 21.828 1 96.5 96 ARG B O 1
ATOM 5062 N N . PHE B 1 97 ? -13.922 18.031 21.484 1 97.75 97 PHE B N 1
ATOM 5063 C CA . PHE B 1 97 ? -12.555 17.547 21.578 1 97.75 97 PHE B CA 1
ATOM 5064 C C . PHE B 1 97 ? -12.297 16.922 22.938 1 97.75 97 PHE B C 1
ATOM 5066 O O . PHE B 1 97 ? -11.672 15.867 23.047 1 97.75 97 PHE B O 1
ATOM 5073 N N . SER B 1 98 ? -12.805 17.594 23.969 1 97.56 98 SER B N 1
ATOM 5074 C CA . SER B 1 98 ? -12.68 17.062 25.328 1 97.56 98 SER B CA 1
ATOM 5075 C C . SER B 1 98 ? -13.383 15.727 25.469 1 97.56 98 SER B C 1
ATOM 5077 O O . SER B 1 98 ? -12.859 14.797 26.078 1 97.56 98 SER B O 1
ATOM 5079 N N . TYR B 1 99 ? -14.523 15.672 24.875 1 96 99 TYR B N 1
ATOM 5080 C CA . TYR B 1 99 ? -15.289 14.43 24.891 1 96 99 TYR B CA 1
ATOM 5081 C C . TYR B 1 99 ? -14.516 13.305 24.219 1 96 99 TYR B C 1
ATOM 5083 O O . TYR B 1 99 ? -14.453 12.188 24.734 1 96 99 TYR B O 1
ATOM 5091 N N . ILE B 1 100 ? -13.914 13.531 23.094 1 96.81 100 ILE B N 1
ATOM 5092 C CA . ILE B 1 100 ? -13.141 12.539 22.359 1 96.81 100 ILE B CA 1
ATOM 5093 C C . ILE B 1 100 ? -11.945 12.086 23.188 1 96.81 100 ILE B C 1
ATOM 5095 O O . ILE B 1 100 ? -11.641 10.891 23.234 1 96.81 100 ILE B O 1
ATOM 5099 N N . CYS B 1 101 ? -11.281 12.992 23.875 1 97.94 101 CYS B N 1
ATOM 5100 C CA . CYS B 1 101 ? -10.172 12.641 24.766 1 97.94 101 CYS B CA 1
ATOM 5101 C C . CYS B 1 101 ? -10.617 11.648 25.828 1 97.94 101 CYS B C 1
ATOM 5103 O O . CYS B 1 101 ? -9.906 10.688 26.125 1 97.94 101 CYS B O 1
ATOM 5105 N N . THR B 1 102 ? -11.758 11.914 26.375 1 96.56 102 THR B N 1
ATOM 5106 C CA . THR B 1 102 ? -12.297 11.016 27.391 1 96.56 102 THR B CA 1
ATOM 5107 C C . THR B 1 102 ? -12.531 9.625 26.812 1 96.56 102 THR B C 1
ATOM 5109 O O . THR B 1 102 ? -12.219 8.617 27.453 1 96.56 102 THR B O 1
ATOM 5112 N N . GLN B 1 103 ? -13.062 9.578 25.609 1 94.44 103 GLN B N 1
ATOM 5113 C CA . GLN B 1 103 ? -13.328 8.297 24.969 1 94.44 103 GLN B CA 1
ATOM 5114 C C . GLN B 1 103 ? -12.031 7.535 24.703 1 94.44 103 GLN B C 1
ATOM 5116 O O . GLN B 1 103 ? -12.008 6.305 24.766 1 94.44 103 GLN B O 1
ATOM 5121 N N . TYR B 1 104 ? -10.938 8.219 24.438 1 95.94 104 TYR B N 1
ATOM 5122 C CA . TYR B 1 104 ? -9.633 7.605 24.172 1 95.94 104 TYR B CA 1
ATOM 5123 C C . TYR B 1 104 ? -8.859 7.391 25.469 1 95.94 104 TYR B C 1
ATOM 5125 O O . TYR B 1 104 ? -7.734 6.887 25.453 1 95.94 104 TYR B O 1
ATOM 5133 N N . LYS B 1 105 ? -9.391 7.879 26.609 1 95.5 105 LYS B N 1
ATOM 5134 C CA . LYS B 1 105 ? -8.828 7.695 27.938 1 95.5 105 LYS B CA 1
ATOM 5135 C C . LYS B 1 105 ? -7.543 8.508 28.109 1 95.5 105 LYS B C 1
ATOM 5137 O O . LYS B 1 105 ? -6.598 8.047 28.766 1 95.5 105 LYS B O 1
ATOM 5142 N N . VAL B 1 106 ? -7.516 9.664 27.5 1 97.12 106 VAL B N 1
ATOM 5143 C CA . VAL B 1 106 ? -6.422 10.594 27.734 1 97.12 106 VAL B CA 1
ATOM 5144 C C . VAL B 1 106 ? -6.547 11.203 29.125 1 97.12 106 VAL B C 1
ATOM 5146 O O . VAL B 1 106 ? -7.605 11.711 29.5 1 97.12 106 VAL B O 1
ATOM 5149 N N . PRO B 1 107 ? -5.461 11.188 29.922 1 95.44 107 PRO B N 1
ATOM 5150 C CA . PRO B 1 107 ? -5.539 11.844 31.219 1 95.44 107 PRO B CA 1
ATOM 5151 C C . PRO B 1 107 ? -5.828 13.336 31.109 1 95.44 107 PRO B C 1
ATOM 5153 O O . PRO B 1 107 ? -5.297 14.008 30.219 1 95.44 107 PRO B O 1
ATOM 5156 N N . GLU B 1 108 ? -6.574 13.867 32.031 1 93.44 108 GLU B N 1
ATOM 5157 C CA . GLU B 1 108 ? -6.996 15.266 31.984 1 93.44 108 GLU B CA 1
ATOM 5158 C C . GLU B 1 108 ? -5.793 16.203 32 1 93.44 108 GLU B C 1
ATOM 5160 O O . GLU B 1 108 ? -5.805 17.25 31.344 1 93.44 108 GLU B O 1
ATOM 5165 N N . ASN B 1 109 ? -4.781 15.797 32.75 1 91.69 109 ASN B N 1
ATOM 5166 C CA . ASN B 1 109 ? -3.607 16.656 32.875 1 91.69 109 ASN B CA 1
ATOM 5167 C C . ASN B 1 109 ? -2.707 16.578 31.656 1 91.69 109 ASN B C 1
ATOM 5169 O O . ASN B 1 109 ? -1.697 17.281 31.578 1 91.69 109 ASN B O 1
ATOM 5173 N N . GLN B 1 110 ? -3.086 15.773 30.719 1 94.88 110 GLN B N 1
ATOM 5174 C CA . GLN B 1 110 ? -2.281 15.633 29.5 1 94.88 110 GLN B CA 1
ATOM 5175 C C . GLN B 1 110 ? -3.031 16.156 28.281 1 94.88 110 GLN B C 1
ATOM 5177 O O . GLN B 1 110 ? -2.666 15.859 27.156 1 94.88 110 GLN B O 1
ATOM 5182 N N . ILE B 1 111 ? -4.105 16.875 28.547 1 95.88 111 ILE B N 1
ATOM 5183 C CA . ILE B 1 111 ? -4.816 17.609 27.516 1 95.88 111 ILE B CA 1
ATOM 5184 C C . ILE B 1 111 ? -4.422 19.094 27.562 1 95.88 111 ILE B C 1
ATOM 5186 O O . ILE B 1 111 ? -4.531 19.734 28.609 1 95.88 111 ILE B O 1
ATOM 5190 N N . SER B 1 112 ? -3.885 19.562 26.453 1 94.88 112 SER B N 1
ATOM 5191 C CA . SER B 1 112 ? -3.455 20.969 26.406 1 94.88 112 SER B CA 1
ATOM 5192 C C . SER B 1 112 ? -4.098 21.703 25.234 1 94.88 112 SER B C 1
ATOM 5194 O O . SER B 1 112 ? -4.254 21.141 24.156 1 94.88 112 SER B O 1
ATOM 5196 N N . VAL B 1 113 ? -4.5 22.891 25.469 1 96.19 113 VAL B N 1
ATOM 5197 C CA . VAL B 1 113 ? -5.035 23.797 24.453 1 96.19 113 VAL B CA 1
ATOM 5198 C C . VAL B 1 113 ? -4.133 25.016 24.312 1 96.19 113 VAL B C 1
ATOM 5200 O O . VAL B 1 113 ? -3.914 25.75 25.281 1 96.19 113 VAL B O 1
ATOM 5203 N N . PHE B 1 114 ? -3.666 25.172 23.094 1 94.38 114 PHE B N 1
ATOM 5204 C CA . PHE B 1 114 ? -2.807 26.312 22.828 1 94.38 114 PHE B CA 1
ATOM 5205 C C . PHE B 1 114 ? -3.477 27.266 21.844 1 94.38 114 PHE B C 1
ATOM 5207 O O . PHE B 1 114 ? -4.191 26.828 20.938 1 94.38 114 PHE B O 1
ATOM 5214 N N . ALA B 1 115 ? -3.25 28.484 22.062 1 94.06 115 ALA B N 1
ATOM 5215 C CA . ALA B 1 115 ? -3.775 29.516 21.156 1 94.06 115 ALA B CA 1
ATOM 5216 C C . ALA B 1 115 ? -2.678 30.484 20.734 1 94.06 115 ALA B C 1
ATOM 5218 O O . ALA B 1 115 ? -1.736 30.734 21.484 1 94.06 115 ALA B O 1
ATOM 5219 N N . THR B 1 116 ? -2.869 31.031 19.594 1 89.56 116 THR B N 1
ATOM 5220 C CA . THR B 1 116 ? -1.795 31.828 19.016 1 89.56 116 THR B CA 1
ATOM 5221 C C . THR B 1 116 ? -2.283 33.25 18.672 1 89.56 116 THR B C 1
ATOM 5223 O O . THR B 1 116 ? -2.988 33.875 19.484 1 89.56 116 THR B O 1
ATOM 5226 N N . GLU B 1 117 ? -1.914 33.875 17.562 1 83.81 117 GLU B N 1
ATOM 5227 C CA . GLU B 1 117 ? -1.992 35.281 17.203 1 83.81 117 GLU B CA 1
ATOM 5228 C C . GLU B 1 117 ? -3.42 35.812 17.344 1 83.81 117 GLU B C 1
ATOM 5230 O O . GLU B 1 117 ? -3.643 36.875 17.875 1 83.81 117 GLU B O 1
ATOM 5235 N N . ALA B 1 118 ? -4.438 35.062 16.859 1 87.75 118 ALA B N 1
ATOM 5236 C CA . ALA B 1 118 ? -5.816 35.562 16.875 1 87.75 118 ALA B CA 1
ATOM 5237 C C . ALA B 1 118 ? -6.305 35.75 18.312 1 87.75 118 ALA B C 1
ATOM 5239 O O . ALA B 1 118 ? -6.945 36.781 18.609 1 87.75 118 ALA B O 1
ATOM 5240 N N . MET B 1 119 ? -5.996 34.875 19.156 1 91.06 119 MET B N 1
ATOM 5241 C CA . MET B 1 119 ? -6.426 34.969 20.547 1 91.06 119 MET B CA 1
ATOM 5242 C C . MET B 1 119 ? -5.645 36.062 21.297 1 91.06 119 MET B C 1
ATOM 5244 O O . MET B 1 119 ? -6.188 36.719 22.172 1 91.06 119 MET B O 1
ATOM 5248 N N . ARG B 1 120 ? -4.422 36.25 20.922 1 87.06 120 ARG B N 1
ATOM 5249 C CA . ARG B 1 120 ? -3.605 37.312 21.531 1 87.06 120 ARG B CA 1
ATOM 5250 C C . ARG B 1 120 ? -4.152 38.688 21.203 1 87.06 120 ARG B C 1
ATOM 5252 O O . ARG B 1 120 ? -4.059 39.594 22.031 1 87.06 120 ARG B O 1
ATOM 5259 N N . THR B 1 121 ? -4.742 38.844 20.109 1 88.19 121 THR B N 1
ATOM 5260 C CA . THR B 1 121 ? -5.125 40.188 19.625 1 88.19 121 THR B CA 1
ATOM 5261 C C . THR B 1 121 ? -6.59 40.469 19.938 1 88.19 121 THR B C 1
ATOM 5263 O O . THR B 1 121 ? -7.043 41.594 19.812 1 88.19 121 THR B O 1
ATOM 5266 N N . ALA B 1 122 ? -7.332 39.5 20.375 1 94.06 122 ALA B N 1
ATOM 5267 C CA . ALA B 1 122 ? -8.766 39.656 20.625 1 94.06 122 ALA B CA 1
ATOM 5268 C C . ALA B 1 122 ? -9.023 40.469 21.875 1 94.06 122 ALA B C 1
ATOM 5270 O O . ALA B 1 122 ? -8.469 40.188 22.938 1 94.06 122 ALA B O 1
ATOM 5271 N N . ASN B 1 123 ? -9.906 41.406 21.812 1 95 123 ASN B N 1
ATOM 5272 C CA . ASN B 1 123 ? -10.25 42.281 22.922 1 95 123 ASN B CA 1
ATOM 5273 C C . ASN B 1 123 ? -11.086 41.531 23.969 1 95 123 ASN B C 1
ATOM 5275 O O . ASN B 1 123 ? -11.094 41.906 25.141 1 95 123 ASN B O 1
ATOM 5279 N N . ASN B 1 124 ? -11.828 40.562 23.5 1 95.5 124 ASN B N 1
ATOM 5280 C CA . ASN B 1 124 ? -12.664 39.812 24.422 1 95.5 124 ASN B CA 1
ATOM 5281 C C . ASN B 1 124 ? -12.148 38.375 24.594 1 95.5 124 ASN B C 1
ATOM 5283 O O . ASN B 1 124 ? -12.938 37.438 24.609 1 95.5 124 ASN B O 1
ATOM 5287 N N . GLN B 1 125 ? -10.867 38.312 24.625 1 94.69 125 GLN B N 1
ATOM 5288 C CA . GLN B 1 125 ? -10.18 37.031 24.828 1 94.69 125 GLN B CA 1
ATOM 5289 C C . GLN B 1 125 ? -10.719 36.281 26.047 1 94.69 125 GLN B C 1
ATOM 5291 O O . GLN B 1 125 ? -10.906 35.062 26.016 1 94.69 125 GLN B O 1
ATOM 5296 N N . ASP B 1 126 ? -11.008 36.969 27.125 1 94.94 126 ASP B N 1
ATOM 5297 C CA . ASP B 1 126 ? -11.469 36.406 28.391 1 94.94 126 ASP B CA 1
ATOM 5298 C C . ASP B 1 126 ? -12.836 35.719 28.219 1 94.94 126 ASP B C 1
ATOM 5300 O O . ASP B 1 126 ? -13.102 34.688 28.828 1 94.94 126 ASP B O 1
ATOM 5304 N N . GLU B 1 127 ? -13.625 36.375 27.438 1 96.69 127 GLU B N 1
ATOM 5305 C CA . GLU B 1 127 ? -14.938 35.781 27.172 1 96.69 127 GLU B CA 1
ATOM 5306 C C . GLU B 1 127 ? -14.82 34.438 26.453 1 96.69 127 GLU B C 1
ATOM 5308 O O . GLU B 1 127 ? -15.523 33.5 26.797 1 96.69 127 GLU B O 1
ATOM 5313 N N . MET B 1 128 ? -13.953 34.406 25.516 1 96.81 128 MET B N 1
ATOM 5314 C CA . MET B 1 128 ? -13.711 33.188 24.766 1 96.81 128 MET B CA 1
ATOM 5315 C C . MET B 1 128 ? -13.156 32.094 25.672 1 96.81 128 MET B C 1
ATOM 5317 O O . MET B 1 128 ? -13.648 30.969 25.688 1 96.81 128 MET B O 1
ATOM 5321 N N . VAL B 1 129 ? -12.117 32.406 26.469 1 96.62 129 VAL B N 1
ATOM 5322 C CA . VAL B 1 129 ? -11.469 31.469 27.375 1 96.62 129 VAL B CA 1
ATOM 5323 C C . VAL B 1 129 ? -12.469 30.953 28.391 1 96.62 129 VAL B C 1
ATOM 5325 O O . VAL B 1 129 ? -12.508 29.75 28.688 1 96.62 129 VAL B O 1
ATOM 5328 N N . GLY B 1 130 ? -13.242 31.844 28.922 1 96.81 130 GLY B N 1
ATOM 5329 C CA . GLY B 1 130 ? -14.266 31.453 29.891 1 96.81 130 GLY B CA 1
ATOM 5330 C C . GLY B 1 130 ? -15.305 30.516 29.297 1 96.81 130 GLY B C 1
ATOM 5331 O O . GLY B 1 130 ? -15.719 29.547 29.953 1 96.81 130 GLY B O 1
ATOM 5332 N N . ALA B 1 131 ? -15.75 30.828 28.078 1 97.88 131 ALA B N 1
ATOM 5333 C CA . ALA B 1 131 ? -16.75 30 27.406 1 97.88 131 ALA B CA 1
ATOM 5334 C C . ALA B 1 131 ? -16.203 28.609 27.141 1 97.88 131 ALA B C 1
ATOM 5336 O O . ALA B 1 131 ? -16.922 27.609 27.297 1 97.88 131 ALA B O 1
ATOM 5337 N N . ILE B 1 132 ? -14.961 28.531 26.719 1 97.62 132 ILE B N 1
ATOM 5338 C CA . ILE B 1 132 ? -14.312 27.25 26.453 1 97.62 132 ILE B CA 1
ATOM 5339 C C . ILE B 1 132 ? -14.242 26.438 27.75 1 97.62 132 ILE B C 1
ATOM 5341 O O . ILE B 1 132 ? -14.594 25.25 27.766 1 97.62 132 ILE B O 1
ATOM 5345 N N . HIS B 1 133 ? -13.844 27.078 28.828 1 97.38 133 HIS B N 1
ATOM 5346 C CA . HIS B 1 133 ? -13.727 26.406 30.125 1 97.38 133 HIS B CA 1
ATOM 5347 C C . HIS B 1 133 ? -15.078 25.891 30.594 1 97.38 133 HIS B C 1
ATOM 5349 O O . HIS B 1 133 ? -15.188 24.766 31.094 1 97.38 133 HIS B O 1
ATOM 5355 N N . ALA B 1 134 ? -16.016 26.688 30.438 1 97.81 134 ALA B N 1
ATOM 5356 C CA . ALA B 1 134 ? -17.344 26.328 30.891 1 97.81 134 ALA B CA 1
ATOM 5357 C C . ALA B 1 134 ? -17.891 25.125 30.109 1 97.81 134 ALA B C 1
ATOM 5359 O O . ALA B 1 134 ? -18.547 24.25 30.688 1 97.81 134 ALA B O 1
ATOM 5360 N N . ALA B 1 135 ? -17.641 25.109 28.844 1 96.56 135 ALA B N 1
ATOM 5361 C CA . ALA B 1 135 ? -18.219 24.094 27.969 1 96.56 135 ALA B CA 1
ATOM 5362 C C . ALA B 1 135 ? -17.422 22.781 28.031 1 96.56 135 ALA B C 1
ATOM 5364 O O . ALA B 1 135 ? -17.984 21.703 27.859 1 96.56 135 ALA B O 1
ATOM 5365 N N . SER B 1 136 ? -16.125 22.828 28.281 1 96.38 136 SER B N 1
ATOM 5366 C CA . SER B 1 136 ? -15.273 21.656 28.062 1 96.38 136 SER B CA 1
ATOM 5367 C C . SER B 1 136 ? -14.438 21.344 29.297 1 96.38 136 SER B C 1
ATOM 5369 O O . SER B 1 136 ? -13.867 20.25 29.406 1 96.38 136 SER B O 1
ATOM 5371 N N . GLY B 1 137 ? -14.312 22.281 30.203 1 95.62 137 GLY B N 1
ATOM 5372 C CA . GLY B 1 137 ? -13.422 22.125 31.344 1 95.62 137 GLY B CA 1
ATOM 5373 C C . GLY B 1 137 ? -11.969 22.391 31.016 1 95.62 137 GLY B C 1
ATOM 5374 O O . GLY B 1 137 ? -11.109 22.391 31.891 1 95.62 137 GLY B O 1
ATOM 5375 N N . LEU B 1 138 ? -11.656 22.75 29.797 1 95.56 138 LEU B N 1
ATOM 5376 C CA . LEU B 1 138 ? -10.273 22.922 29.359 1 95.56 138 LEU B CA 1
ATOM 5377 C C . LEU B 1 138 ? -9.805 24.359 29.562 1 95.56 138 LEU B C 1
ATOM 5379 O O . LEU B 1 138 ? -10.586 25.297 29.391 1 95.56 138 LEU B O 1
ATOM 5383 N N . GLY B 1 139 ? -8.555 24.453 30 1 93.56 139 GLY B N 1
ATOM 5384 C CA . GLY B 1 139 ? -7.895 25.75 30.016 1 93.56 139 GLY B CA 1
ATOM 5385 C C . GLY B 1 139 ? -7.129 26.047 28.75 1 93.56 139 GLY B C 1
ATOM 5386 O O . GLY B 1 139 ? -6.598 25.141 28.109 1 93.56 139 GLY B O 1
ATOM 5387 N N . VAL B 1 140 ? -7.082 27.359 28.391 1 95.12 140 VAL B N 1
ATOM 5388 C CA . VAL B 1 140 ? -6.387 27.75 27.172 1 95.12 140 VAL B CA 1
ATOM 5389 C C . VAL B 1 140 ? -5.074 28.453 27.531 1 95.12 140 VAL B C 1
ATOM 5391 O O . VAL B 1 140 ? -5.055 29.359 28.359 1 95.12 140 VAL B O 1
ATOM 5394 N N . GLN B 1 141 ? -4.02 27.953 26.953 1 92.12 141 GLN B N 1
ATOM 5395 C CA . GLN B 1 141 ? -2.711 28.578 27.109 1 92.12 141 GLN B CA 1
ATOM 5396 C C . GLN B 1 141 ? -2.35 29.422 25.891 1 92.12 141 GLN B C 1
ATOM 5398 O O . GLN B 1 141 ? -2.242 28.891 24.781 1 92.12 141 GLN B O 1
ATOM 5403 N N . ILE B 1 142 ? -2.094 30.641 26.078 1 92.56 142 ILE B N 1
ATOM 5404 C CA . ILE B 1 142 ? -1.732 31.531 24.984 1 92.56 142 ILE B CA 1
ATOM 5405 C C . ILE B 1 142 ? -0.217 31.531 24.797 1 92.56 142 ILE B C 1
ATOM 5407 O O . ILE B 1 142 ? 0.535 31.781 25.734 1 92.56 142 ILE B O 1
ATOM 5411 N N . LEU B 1 143 ? 0.199 31.266 23.594 1 90.69 143 LEU B N 1
ATOM 5412 C CA . LEU B 1 143 ? 1.626 31.203 23.297 1 90.69 143 LEU B CA 1
ATOM 5413 C C . LEU B 1 143 ? 2.162 32.562 22.906 1 90.69 143 LEU B C 1
ATOM 5415 O O . LEU B 1 143 ? 1.53 33.281 22.141 1 90.69 143 LEU B O 1
ATOM 5419 N N . SER B 1 144 ? 3.322 32.938 23.484 1 88.94 144 SER B N 1
ATOM 5420 C CA . SER B 1 144 ? 4.039 34.062 22.953 1 88.94 144 SER B CA 1
ATOM 5421 C C . SER B 1 144 ? 4.516 33.812 21.531 1 88.94 144 SER B C 1
ATOM 5423 O O . SER B 1 144 ? 4.629 32.656 21.109 1 88.94 144 SER B O 1
ATOM 5425 N N . PRO B 1 145 ? 4.754 34.875 20.734 1 85.44 145 PRO B N 1
ATOM 5426 C CA . PRO B 1 145 ? 5.277 34.656 19.375 1 85.44 145 PRO B CA 1
ATOM 5427 C C . PRO B 1 145 ? 6.551 33.812 19.359 1 85.44 145 PRO B C 1
ATOM 5429 O O . PRO B 1 145 ? 6.719 32.969 18.469 1 85.44 145 PRO B O 1
ATOM 5432 N N . ALA B 1 146 ? 7.402 34.031 20.359 1 86.12 146 ALA B N 1
ATOM 5433 C CA . ALA B 1 146 ? 8.648 33.281 20.453 1 86.12 146 ALA B CA 1
ATOM 5434 C C . ALA B 1 146 ? 8.375 31.797 20.656 1 86.12 146 ALA B C 1
ATOM 5436 O O . ALA B 1 146 ? 9.008 30.938 20.031 1 86.12 146 ALA B O 1
ATOM 5437 N N . MET B 1 147 ? 7.449 31.5 21.5 1 87.56 147 MET B N 1
ATOM 5438 C CA . MET B 1 147 ? 7.121 30.109 21.781 1 87.56 147 MET B CA 1
ATOM 5439 C C . MET B 1 147 ? 6.449 29.453 20.578 1 87.56 147 MET B C 1
ATOM 5441 O O . MET B 1 147 ? 6.703 28.281 20.281 1 87.56 147 MET B O 1
ATOM 5445 N N . GLU B 1 148 ? 5.539 30.203 19.938 1 88.81 148 GLU B N 1
ATOM 5446 C CA . GLU B 1 148 ? 4.902 29.688 18.734 1 88.81 148 GLU B CA 1
ATOM 5447 C C . GLU B 1 148 ? 5.941 29.344 17.656 1 88.81 148 GLU B C 1
ATOM 5449 O O . GLU B 1 148 ? 5.859 28.297 17.031 1 88.81 148 GLU B O 1
ATOM 5454 N N . SER B 1 149 ? 6.91 30.203 17.547 1 88.5 149 SER B N 1
ATOM 5455 C CA . SER B 1 149 ? 7.984 29.969 16.578 1 88.5 149 SER B CA 1
ATOM 5456 C C . SER B 1 149 ? 8.797 28.734 16.938 1 88.5 149 SER B C 1
ATOM 5458 O O . SER B 1 149 ? 9.18 27.969 16.062 1 88.5 149 SER B O 1
ATOM 5460 N N . MET B 1 150 ? 9.07 28.609 18.219 1 89.25 150 MET B N 1
ATOM 5461 C CA . MET B 1 150 ? 9.844 27.469 18.688 1 89.25 150 MET B CA 1
ATOM 5462 C C . MET B 1 150 ? 9.102 26.156 18.406 1 89.25 150 MET B C 1
ATOM 5464 O O . MET B 1 150 ? 9.672 25.219 17.844 1 89.25 150 MET B O 1
ATOM 5468 N N . PHE B 1 151 ? 7.848 26.094 18.766 1 92.38 151 PHE B N 1
ATOM 5469 C CA . PHE B 1 151 ? 7.074 24.875 18.562 1 92.38 151 PHE B CA 1
ATOM 5470 C C . PHE B 1 151 ? 6.93 24.562 17.078 1 92.38 151 PHE B C 1
ATOM 5472 O O . PHE B 1 151 ? 7.031 23.422 16.656 1 92.38 151 PHE B O 1
ATOM 5479 N N . GLY B 1 152 ? 6.688 25.562 16.297 1 93.88 152 GLY B N 1
ATOM 5480 C CA . GLY B 1 152 ? 6.613 25.375 14.852 1 93.88 152 GLY B CA 1
ATOM 5481 C C . GLY B 1 152 ? 7.895 24.812 14.266 1 93.88 152 GLY B C 1
ATOM 5482 O O . GLY B 1 152 ? 7.859 23.828 13.508 1 93.88 152 GLY B O 1
ATOM 5483 N N . ALA B 1 153 ? 9.023 25.422 14.641 1 95.44 153 ALA B N 1
ATOM 5484 C CA . ALA B 1 153 ? 10.32 24.984 14.117 1 95.44 153 ALA B CA 1
ATOM 5485 C C . ALA B 1 153 ? 10.672 23.594 14.602 1 95.44 153 ALA B C 1
ATOM 5487 O O . ALA B 1 153 ? 11.164 22.766 13.82 1 95.44 153 ALA B O 1
ATOM 5488 N N . MET B 1 154 ? 10.367 23.359 15.875 1 95.38 154 MET B N 1
ATOM 5489 C CA . MET B 1 154 ? 10.688 22.047 16.438 1 95.38 154 MET B CA 1
ATOM 5490 C C . MET B 1 154 ? 9.781 20.969 15.844 1 95.38 154 MET B C 1
ATOM 5492 O O . MET B 1 154 ? 10.195 19.812 15.695 1 95.38 154 MET B O 1
ATOM 5496 N N . GLY B 1 155 ? 8.547 21.328 15.57 1 96.56 155 GLY B N 1
ATOM 5497 C CA . GLY B 1 155 ? 7.664 20.406 14.867 1 96.56 155 GLY B CA 1
ATOM 5498 C C . GLY B 1 155 ? 8.172 20.031 13.484 1 96.56 155 GLY B C 1
ATOM 5499 O O . GLY B 1 155 ? 8.148 18.859 13.102 1 96.56 155 GLY B O 1
ATOM 5500 N N . ALA B 1 156 ? 8.641 21 12.758 1 96.19 156 ALA B N 1
ATOM 5501 C CA . ALA B 1 156 ? 9.242 20.766 11.445 1 96.19 156 ALA B CA 1
ATOM 5502 C C . ALA B 1 156 ? 10.5 19.922 11.57 1 96.19 156 ALA B C 1
ATOM 5504 O O . ALA B 1 156 ? 10.711 18.984 10.781 1 96.19 156 ALA B O 1
ATOM 5505 N N . ARG B 1 157 ? 11.289 20.203 12.539 1 96.81 157 ARG B N 1
ATOM 5506 C CA . ARG B 1 157 ? 12.562 19.531 12.781 1 96.81 157 ARG B CA 1
ATOM 5507 C C . ARG B 1 157 ? 12.352 18.062 13.109 1 96.81 157 ARG B C 1
ATOM 5509 O O . ARG B 1 157 ? 13.188 17.219 12.773 1 96.81 157 ARG B O 1
ATOM 5516 N N . SER B 1 158 ? 11.258 17.75 13.695 1 96.75 158 SER B N 1
ATOM 5517 C CA . SER B 1 158 ? 11.023 16.422 14.234 1 96.75 158 SER B CA 1
ATOM 5518 C C . SER B 1 158 ? 11.008 15.367 13.133 1 96.75 158 SER B C 1
ATOM 5520 O O . SER B 1 158 ? 11.219 14.18 13.391 1 96.75 158 SER B O 1
ATOM 5522 N N . ALA B 1 159 ? 10.781 15.758 11.898 1 95.94 159 ALA B N 1
ATOM 5523 C CA . ALA B 1 159 ? 10.664 14.82 10.781 1 95.94 159 ALA B CA 1
ATOM 5524 C C . ALA B 1 159 ? 12.031 14.367 10.297 1 95.94 159 ALA B C 1
ATOM 5526 O O . ALA B 1 159 ? 12.141 13.422 9.508 1 95.94 159 ALA B O 1
ATOM 5527 N N . PHE B 1 160 ? 13.125 14.961 10.875 1 95.94 160 PHE B N 1
ATOM 5528 C CA . PHE B 1 160 ? 14.445 14.742 10.305 1 95.94 160 PHE B CA 1
ATOM 5529 C C . PHE B 1 160 ? 15.414 14.219 11.367 1 95.94 160 PHE B C 1
ATOM 5531 O O . PHE B 1 160 ? 15.203 14.43 12.562 1 95.94 160 PHE B O 1
ATOM 5538 N N . GLU B 1 161 ? 16.391 13.516 10.891 1 93.44 161 GLU B N 1
ATOM 5539 C CA . GLU B 1 161 ? 17.5 13.164 11.781 1 93.44 161 GLU B CA 1
ATOM 5540 C C . GLU B 1 161 ? 18.344 14.391 12.133 1 93.44 161 GLU B C 1
ATOM 5542 O O . GLU B 1 161 ? 18.578 14.672 13.312 1 93.44 161 GLU B O 1
ATOM 5547 N N . HIS B 1 162 ? 18.719 15.141 11.078 1 94.19 162 HIS B N 1
ATOM 5548 C CA . HIS B 1 162 ? 19.5 16.359 11.227 1 94.19 162 HIS B CA 1
ATOM 5549 C C . HIS B 1 162 ? 18.906 17.5 10.391 1 94.19 162 HIS B C 1
ATOM 5551 O O . HIS B 1 162 ? 18.375 17.25 9.305 1 94.19 162 HIS B O 1
ATOM 5557 N N . VAL B 1 163 ? 18.984 18.688 10.906 1 96.69 163 VAL B N 1
ATOM 5558 C CA . VAL B 1 163 ? 18.594 19.859 10.148 1 96.69 163 VAL B CA 1
ATOM 5559 C C . VAL B 1 163 ? 19.641 20.969 10.344 1 96.69 163 VAL B C 1
ATOM 5561 O O . VAL B 1 163 ? 20.281 21.047 11.391 1 96.69 163 VAL B O 1
ATOM 5564 N N . ASP B 1 164 ? 19.859 21.719 9.359 1 97.62 164 ASP B N 1
ATOM 5565 C CA . ASP B 1 164 ? 20.719 22.906 9.352 1 97.62 164 ASP B CA 1
ATOM 5566 C C . ASP B 1 164 ? 20.234 23.922 8.328 1 97.62 164 ASP B C 1
ATOM 5568 O O . ASP B 1 164 ? 20.547 23.812 7.141 1 97.62 164 ASP B O 1
ATOM 5572 N N . GLY B 1 165 ? 19.484 24.891 8.852 1 97.94 165 GLY B N 1
ATOM 5573 C CA . GLY B 1 165 ? 18.984 25.844 7.891 1 97.94 165 GLY B CA 1
ATOM 5574 C C . GLY B 1 165 ? 17.953 26.797 8.484 1 97.94 165 GLY B C 1
ATOM 5575 O O . GLY B 1 165 ? 17.734 26.812 9.695 1 97.94 165 GLY B O 1
ATOM 5576 N N . LEU B 1 166 ? 17.453 27.672 7.625 1 97.62 166 LEU B N 1
ATOM 5577 C CA . LEU B 1 166 ? 16.422 28.641 7.973 1 97.62 166 LEU B CA 1
ATOM 5578 C C . LEU B 1 166 ? 15.055 27.984 8.062 1 97.62 166 LEU B C 1
ATOM 5580 O O . LEU B 1 166 ? 14.656 27.234 7.168 1 97.62 166 LEU B O 1
ATOM 5584 N N . PHE B 1 167 ? 14.375 28.203 9.172 1 97.44 167 PHE B N 1
ATOM 5585 C CA . PHE B 1 167 ? 13.016 27.688 9.359 1 97.44 167 PHE B CA 1
ATOM 5586 C C . PHE B 1 167 ? 12 28.828 9.281 1 97.44 167 PHE B C 1
ATOM 5588 O O . PHE B 1 167 ? 12.164 29.859 9.93 1 97.44 167 PHE B O 1
ATOM 5595 N N . MET B 1 168 ? 10.977 28.625 8.5 1 97.19 168 MET B N 1
ATOM 5596 C CA . MET B 1 168 ? 9.93 29.625 8.359 1 97.19 168 MET B CA 1
ATOM 5597 C C . MET B 1 168 ? 8.547 29 8.414 1 97.19 168 MET B C 1
ATOM 5599 O O . MET B 1 168 ? 8.344 27.891 7.91 1 97.19 168 MET B O 1
ATOM 5603 N N . ASP B 1 169 ? 7.625 29.641 9.016 1 95.38 169 ASP B N 1
ATOM 5604 C CA . ASP B 1 169 ? 6.23 29.219 9.156 1 95.38 169 ASP B CA 1
ATOM 5605 C C . ASP B 1 169 ? 5.277 30.328 8.703 1 95.38 169 ASP B C 1
ATOM 5607 O O . ASP B 1 169 ? 5.258 31.406 9.281 1 95.38 169 ASP B O 1
ATOM 5611 N N . LEU B 1 170 ? 4.539 30.078 7.664 1 95.19 170 LEU B N 1
ATOM 5612 C CA . LEU B 1 170 ? 3.559 31.047 7.18 1 95.19 170 LEU B CA 1
ATOM 5613 C C . LEU B 1 170 ? 2.146 30.641 7.594 1 95.19 170 LEU B C 1
ATOM 5615 O O . LEU B 1 170 ? 1.545 29.75 6.984 1 95.19 170 LEU B O 1
ATOM 5619 N N . GLY B 1 171 ? 1.599 31.344 8.555 1 90.06 171 GLY B N 1
ATOM 5620 C CA . GLY B 1 171 ? 0.222 31.156 8.984 1 90.06 171 GLY B CA 1
ATOM 5621 C C . GLY B 1 171 ? -0.73 32.188 8.383 1 90.06 171 GLY B C 1
ATOM 5622 O O . GLY B 1 171 ? -0.441 32.75 7.332 1 90.06 171 GLY B O 1
ATOM 5623 N N . GLY B 1 172 ? -1.812 32.344 8.953 1 87.5 172 GLY B N 1
ATOM 5624 C CA . GLY B 1 172 ? -2.799 33.281 8.461 1 87.5 172 GLY B CA 1
ATOM 5625 C C . GLY B 1 172 ? -2.504 34.719 8.859 1 87.5 172 GLY B C 1
ATOM 5626 O O . GLY B 1 172 ? -2.719 35.625 8.078 1 87.5 172 GLY B O 1
ATOM 5627 N N . GLY B 1 173 ? -1.923 34.844 10.031 1 86.75 173 GLY B N 1
ATOM 5628 C CA . GLY B 1 173 ? -1.763 36.219 10.547 1 86.75 173 GLY B CA 1
ATOM 5629 C C . GLY B 1 173 ? -0.325 36.688 10.516 1 86.75 173 GLY B C 1
ATOM 5630 O O . GLY B 1 173 ? -0.069 37.906 10.547 1 86.75 173 GLY B O 1
ATOM 5631 N N . SER B 1 174 ? 0.608 35.75 10.492 1 91.12 174 SER B N 1
ATOM 5632 C CA . SER B 1 174 ? 2.012 36.156 10.609 1 91.12 174 SER B CA 1
ATOM 5633 C C . SER B 1 174 ? 2.918 35.156 9.883 1 91.12 174 SER B C 1
ATOM 5635 O O . SER B 1 174 ? 2.463 34.094 9.453 1 91.12 174 SER B O 1
ATOM 5637 N N . VAL B 1 175 ? 4.105 35.5 9.664 1 94.31 175 VAL B N 1
ATOM 5638 C CA . VAL B 1 175 ? 5.172 34.656 9.164 1 94.31 175 VAL B CA 1
ATOM 5639 C C . VAL B 1 175 ? 6.359 34.688 10.125 1 94.31 175 VAL B C 1
ATOM 5641 O O . VAL B 1 175 ? 6.762 35.75 10.586 1 94.31 175 VAL B O 1
ATOM 5644 N N . GLN B 1 176 ? 6.777 33.531 10.523 1 93.94 176 GLN B N 1
ATOM 5645 C CA . GLN B 1 176 ? 7.871 33.406 11.477 1 93.94 176 GLN B CA 1
ATOM 5646 C C . GLN B 1 176 ? 9.164 32.969 10.781 1 93.94 176 GLN B C 1
ATOM 5648 O O . GLN B 1 176 ? 9.125 32.281 9.773 1 93.94 176 GLN B O 1
ATOM 5653 N N . MET B 1 177 ? 10.297 33.438 11.328 1 95.88 177 MET B N 1
ATOM 5654 C CA . MET B 1 177 ? 11.617 33.062 10.812 1 95.88 177 MET B CA 1
ATOM 5655 C C . MET B 1 177 ? 12.578 32.75 11.961 1 95.88 177 MET B C 1
ATOM 5657 O O . MET B 1 177 ? 12.609 33.469 12.961 1 95.88 177 MET B O 1
ATOM 5661 N N . THR B 1 178 ? 13.25 31.656 11.883 1 96.12 178 THR B N 1
ATOM 5662 C CA . THR B 1 178 ? 14.328 31.312 12.812 1 96.12 178 THR B CA 1
ATOM 5663 C C . THR B 1 178 ? 15.344 30.391 12.133 1 96.12 178 THR B C 1
ATOM 5665 O O . THR B 1 178 ? 15.297 30.188 10.922 1 96.12 178 THR B O 1
ATOM 5668 N N . TYR B 1 179 ? 16.406 30.031 12.852 1 96.56 179 TYR B N 1
ATOM 5669 C CA . TYR B 1 179 ? 17.469 29.172 12.344 1 96.56 179 TYR B CA 1
ATOM 5670 C C . TYR B 1 179 ? 17.75 28.031 13.305 1 96.56 179 TYR B C 1
ATOM 5672 O O . TYR B 1 179 ? 17.766 28.219 14.523 1 96.56 179 TYR B O 1
ATOM 5680 N N . LEU B 1 180 ? 17.812 26.812 12.766 1 96.62 180 LEU B N 1
ATOM 5681 C CA . LEU B 1 180 ? 18.141 25.656 13.57 1 96.62 180 LEU B CA 1
ATOM 5682 C C . LEU B 1 180 ? 19.359 24.922 13.008 1 96.62 180 LEU B C 1
ATOM 5684 O O . LEU B 1 180 ? 19.469 24.734 11.789 1 96.62 180 LEU B O 1
ATOM 5688 N N . ASP B 1 181 ? 20.266 24.578 13.828 1 96.38 181 ASP B N 1
ATOM 5689 C CA . ASP B 1 181 ? 21.344 23.609 13.602 1 96.38 181 ASP B CA 1
ATOM 5690 C C . ASP B 1 181 ? 21.328 22.516 14.672 1 96.38 181 ASP B C 1
ATOM 5692 O O . ASP B 1 181 ? 21.844 22.703 15.773 1 96.38 181 ASP B O 1
ATOM 5696 N N . SER B 1 182 ? 20.797 21.375 14.328 1 94.31 182 SER B N 1
ATOM 5697 C CA . SER B 1 182 ? 20.5 20.344 15.312 1 94.31 182 SER B CA 1
ATOM 5698 C C . SER B 1 182 ? 21.781 19.719 15.859 1 94.31 182 SER B C 1
ATOM 5700 O O . SER B 1 182 ? 21.734 18.922 16.797 1 94.31 182 SER B O 1
ATOM 5702 N N . LYS B 1 183 ? 22.922 20.016 15.297 1 92.12 183 LYS B N 1
ATOM 5703 C CA . LYS B 1 183 ? 24.188 19.5 15.805 1 92.12 183 LYS B CA 1
ATOM 5704 C C . LYS B 1 183 ? 24.75 20.406 16.906 1 92.12 183 LYS B C 1
ATOM 5706 O O . LYS B 1 183 ? 25.688 20.016 17.609 1 92.12 183 LYS B O 1
ATOM 5711 N N . SER B 1 184 ? 24.125 21.547 16.984 1 91.06 184 SER B N 1
ATOM 5712 C CA . SER B 1 184 ? 24.578 22.469 18.016 1 91.06 184 SER B CA 1
ATOM 5713 C C . SER B 1 184 ? 23.844 22.234 19.344 1 91.06 184 SER B C 1
ATOM 5715 O O . SER B 1 184 ? 22.656 21.953 19.344 1 91.06 184 SER B O 1
ATOM 5717 N N . ASN B 1 185 ? 24.547 22.344 20.375 1 88 185 ASN B N 1
ATOM 5718 C CA . ASN B 1 185 ? 23.938 22.188 21.703 1 88 185 ASN B CA 1
ATOM 5719 C C . ASN B 1 185 ? 23.016 23.359 22.016 1 88 185 ASN B C 1
ATOM 5721 O O . ASN B 1 185 ? 23.328 24.516 21.719 1 88 185 ASN B O 1
ATOM 5725 N N . GLY B 1 186 ? 21.875 23.078 22.516 1 87.31 186 GLY B N 1
ATOM 5726 C CA . GLY B 1 186 ? 20.938 24.094 22.938 1 87.31 186 GLY B CA 1
ATOM 5727 C C . GLY B 1 186 ? 20.312 24.859 21.781 1 87.31 186 GLY B C 1
ATOM 5728 O O . GLY B 1 186 ? 19.875 26 21.953 1 87.31 186 GLY B O 1
ATOM 5729 N N . TYR B 1 187 ? 20.328 24.25 20.656 1 90.69 187 TYR B N 1
ATOM 5730 C CA . TYR B 1 187 ? 19.891 24.938 19.438 1 90.69 187 TYR B CA 1
ATOM 5731 C C . TYR B 1 187 ? 18.438 25.359 19.562 1 90.69 187 TYR B C 1
ATOM 5733 O O . TYR B 1 187 ? 18.016 26.359 18.984 1 90.69 187 TYR B O 1
ATOM 5741 N N . GLU B 1 188 ? 17.609 24.609 20.328 1 88.31 188 GLU B N 1
ATOM 5742 C CA . GLU B 1 188 ? 16.188 24.953 20.453 1 88.31 188 GLU B CA 1
ATOM 5743 C C . GLU B 1 188 ? 15.984 26.266 21.188 1 88.31 188 GLU B C 1
ATOM 5745 O O . GLU B 1 188 ? 15.172 27.094 20.781 1 88.31 188 GLU B O 1
ATOM 5750 N N . THR B 1 189 ? 16.703 26.422 22.234 1 84.44 189 THR B N 1
ATOM 5751 C CA . THR B 1 189 ? 16.594 27.641 23.047 1 84.44 189 THR B CA 1
ATOM 5752 C C . THR B 1 189 ? 17.094 28.844 22.25 1 84.44 189 THR B C 1
ATOM 5754 O O . THR B 1 189 ? 16.484 29.906 22.281 1 84.44 189 THR B O 1
ATOM 5757 N N . LEU B 1 190 ? 18.203 28.641 21.594 1 87.5 190 LEU B N 1
ATOM 5758 C CA . LEU B 1 190 ? 18.766 29.719 20.797 1 87.5 190 LEU B CA 1
ATOM 5759 C C . LEU B 1 190 ? 17.812 30.141 19.688 1 87.5 190 LEU B C 1
ATOM 5761 O O . LEU B 1 190 ? 17.641 31.344 19.422 1 87.5 190 LEU B O 1
ATOM 5765 N N . ALA B 1 191 ? 17.266 29.203 19.062 1 89.12 191 ALA B N 1
ATOM 5766 C CA . ALA B 1 191 ? 16.312 29.469 17.984 1 89.12 191 ALA B CA 1
ATOM 5767 C C . ALA B 1 191 ? 15.094 30.234 18.5 1 89.12 191 ALA B C 1
ATOM 5769 O O . ALA B 1 191 ? 14.609 31.141 17.844 1 89.12 191 ALA B O 1
ATOM 5770 N N . ALA B 1 192 ? 14.594 29.844 19.641 1 86.12 192 ALA B N 1
ATOM 5771 C CA . ALA B 1 192 ? 13.414 30.484 20.234 1 86.12 192 ALA B CA 1
ATOM 5772 C C . ALA B 1 192 ? 13.711 31.922 20.641 1 86.12 192 ALA B C 1
ATOM 5774 O O . ALA B 1 192 ? 12.898 32.812 20.422 1 86.12 192 ALA B O 1
ATOM 5775 N N . GLN B 1 193 ? 14.852 32.125 21.156 1 88.12 193 GLN B N 1
ATOM 5776 C CA . GLN B 1 193 ? 15.242 33.438 21.672 1 88.12 193 GLN B CA 1
ATOM 5777 C C . GLN B 1 193 ? 15.414 34.438 20.531 1 88.12 193 GLN B C 1
ATOM 5779 O O . GLN B 1 193 ? 15.211 35.656 20.719 1 88.12 193 GLN B O 1
ATOM 5784 N N . ASN B 1 194 ? 15.703 33.938 19.422 1 91.06 194 ASN B N 1
ATOM 5785 C CA . ASN B 1 194 ? 16.031 34.844 18.328 1 91.06 194 ASN B CA 1
ATOM 5786 C C . ASN B 1 194 ? 15 34.781 17.203 1 91.06 194 ASN B C 1
ATOM 5788 O O . ASN B 1 194 ? 15.18 35.406 16.156 1 91.06 194 ASN B O 1
ATOM 5792 N N . ALA B 1 195 ? 13.977 34.062 17.469 1 93.12 195 ALA B N 1
ATOM 5793 C CA . ALA B 1 195 ? 12.922 33.938 16.453 1 93.12 195 ALA B CA 1
ATOM 5794 C C . ALA B 1 195 ? 12.25 35.312 16.219 1 93.12 195 ALA B C 1
ATOM 5796 O O . ALA B 1 195 ? 12.125 36.125 17.141 1 93.12 195 ALA B O 1
ATOM 5797 N N . LYS B 1 196 ? 11.906 35.531 14.969 1 94.19 196 LYS B N 1
ATOM 5798 C CA . LYS B 1 196 ? 11.195 36.781 14.609 1 94.19 196 LYS B CA 1
ATOM 5799 C C . LYS B 1 196 ? 9.844 36.469 13.984 1 94.19 196 LYS B C 1
ATOM 5801 O O . LYS B 1 196 ? 9.703 35.5 13.234 1 94.19 196 LYS B O 1
ATOM 5806 N N . SER B 1 197 ? 8.852 37.188 14.344 1 92.62 197 SER B N 1
ATOM 5807 C CA . SER B 1 197 ? 7.504 37.125 13.789 1 92.62 197 SER B CA 1
ATOM 5808 C C . SER B 1 197 ? 7.125 38.406 13.062 1 92.62 197 SER B C 1
ATOM 5810 O O . SER B 1 197 ? 7.199 39.5 13.641 1 92.62 197 SER B O 1
ATOM 5812 N N . MET B 1 198 ? 6.797 38.281 11.828 1 94 198 MET B N 1
ATOM 5813 C CA . MET B 1 198 ? 6.355 39.438 11.031 1 94 198 MET B CA 1
ATOM 5814 C C . MET B 1 198 ? 4.859 39.344 10.758 1 94 198 MET B C 1
ATOM 5816 O O . MET B 1 198 ? 4.32 38.281 10.523 1 94 198 MET B O 1
ATOM 5820 N N . PRO B 1 199 ? 4.164 40.469 10.773 1 91.44 199 PRO B N 1
ATOM 5821 C CA . PRO B 1 199 ? 2.707 40.469 10.633 1 91.44 199 PRO B CA 1
ATOM 5822 C C . PRO B 1 199 ? 2.256 40.344 9.18 1 91.44 199 PRO B C 1
ATOM 5824 O O . PRO B 1 199 ? 1.414 41.125 8.727 1 91.44 199 PRO B O 1
ATOM 5827 N N . TYR B 1 200 ? 2.771 39.438 8.461 1 94.31 200 TYR B N 1
ATOM 5828 C CA . TYR B 1 200 ? 2.461 39.219 7.051 1 94.31 200 TYR B CA 1
ATOM 5829 C C . TYR B 1 200 ? 1.977 37.812 6.801 1 94.31 200 TYR B C 1
ATOM 5831 O O . TYR B 1 200 ? 2.488 37.125 5.918 1 94.31 200 TYR B O 1
ATOM 5839 N N . GLY B 1 201 ? 0.948 37.406 7.52 1 92.25 201 GLY B N 1
ATOM 5840 C CA . GLY B 1 201 ? 0.331 36.125 7.273 1 92.25 201 GLY B CA 1
ATOM 5841 C C . GLY B 1 201 ? -0.502 36.094 6.008 1 92.25 201 GLY B C 1
ATOM 5842 O O . GLY B 1 201 ? -0.873 37.125 5.473 1 92.25 201 GLY B O 1
ATOM 5843 N N . ALA B 1 202 ? -0.776 34.906 5.543 1 93 202 ALA B N 1
ATOM 5844 C CA . ALA B 1 202 ? -1.454 34.75 4.262 1 93 202 ALA B CA 1
ATOM 5845 C C . ALA B 1 202 ? -2.836 35.375 4.281 1 93 202 ALA B C 1
ATOM 5847 O O . ALA B 1 202 ? -3.229 36.062 3.318 1 93 202 ALA B O 1
ATOM 5848 N N . ALA B 1 203 ? -3.611 35.188 5.34 1 89.62 203 ALA B N 1
ATOM 5849 C CA . ALA B 1 203 ? -4.949 35.75 5.441 1 89.62 203 ALA B CA 1
ATOM 5850 C C . ALA B 1 203 ? -4.887 37.281 5.574 1 89.62 203 ALA B C 1
ATOM 5852 O O . ALA B 1 203 ? -5.637 38 4.906 1 89.62 203 ALA B O 1
ATOM 5853 N N . LYS B 1 204 ? -4.043 37.719 6.391 1 89.75 204 LYS B N 1
ATOM 5854 C CA . LYS B 1 204 ? -3.881 39.156 6.621 1 89.75 204 LYS B CA 1
ATOM 5855 C C . LYS B 1 204 ? -3.459 39.875 5.344 1 89.75 204 LYS B C 1
ATOM 5857 O O . LYS B 1 204 ? -4.031 40.906 4.988 1 89.75 204 LYS B O 1
ATOM 5862 N N . LEU B 1 205 ? -2.447 39.344 4.676 1 93.44 205 LEU B N 1
ATOM 5863 C CA . LEU B 1 205 ? -1.947 39.938 3.443 1 93.44 205 LEU B CA 1
ATOM 5864 C C . LEU B 1 205 ? -3.018 39.938 2.357 1 93.44 205 LEU B C 1
ATOM 5866 O O . LEU B 1 205 ? -3.107 40.875 1.555 1 93.44 205 LEU B O 1
ATOM 5870 N N . THR B 1 206 ? -3.764 38.844 2.283 1 91.88 206 THR B N 1
ATOM 5871 C CA . THR B 1 206 ? -4.844 38.75 1.307 1 91.88 206 THR B CA 1
ATOM 5872 C C . THR B 1 206 ? -5.852 39.875 1.508 1 91.88 206 THR B C 1
ATOM 5874 O O . THR B 1 206 ? -6.27 40.531 0.543 1 91.88 206 THR B O 1
ATOM 5877 N N . ASP B 1 207 ? -6.199 40.125 2.703 1 88.5 207 ASP B N 1
ATOM 5878 C CA . ASP B 1 207 ? -7.137 41.188 3.025 1 88.5 207 ASP B CA 1
ATOM 5879 C C . ASP B 1 207 ? -6.555 42.562 2.684 1 88.5 207 ASP B C 1
ATOM 5881 O O . ASP B 1 207 ? -7.258 43.438 2.166 1 88.5 207 ASP B O 1
ATOM 5885 N N . THR B 1 208 ? -5.324 42.688 2.975 1 89.12 208 THR B N 1
ATOM 5886 C CA . THR B 1 208 ? -4.648 43.969 2.713 1 89.12 208 THR B CA 1
ATOM 5887 C C . THR B 1 208 ? -4.566 44.25 1.212 1 89.12 208 THR B C 1
ATOM 5889 O O . THR B 1 208 ? -4.762 45.375 0.768 1 89.12 208 THR B O 1
ATOM 5892 N N . LEU B 1 209 ? -4.266 43.219 0.477 1 87.88 209 LEU B N 1
ATOM 5893 C CA . LEU B 1 209 ? -4.094 43.344 -0.967 1 87.88 209 LEU B CA 1
ATOM 5894 C C . LEU B 1 209 ? -5.418 43.688 -1.641 1 87.88 209 LEU B C 1
ATOM 5896 O O . LEU B 1 209 ? -5.434 44.281 -2.711 1 87.88 209 LEU B O 1
ATOM 5900 N N . ARG B 1 210 ? -6.457 43.281 -1.017 1 85 210 ARG B N 1
ATOM 5901 C CA . ARG B 1 210 ? -7.773 43.594 -1.57 1 85 210 ARG B CA 1
ATOM 5902 C C . ARG B 1 210 ? -8.086 45.062 -1.477 1 85 210 ARG B C 1
ATOM 5904 O O . ARG B 1 210 ? -8.82 45.625 -2.311 1 85 210 ARG B O 1
ATOM 5911 N N . VAL B 1 211 ? -7.531 45.75 -0.505 1 83.31 211 VAL B N 1
ATOM 5912 C CA . VAL B 1 211 ? -7.934 47.156 -0.24 1 83.31 211 VAL B CA 1
ATOM 5913 C C . VAL B 1 211 ? -6.812 48.094 -0.65 1 83.31 211 VAL B C 1
ATOM 5915 O O . VAL B 1 211 ? -7.062 49.281 -0.918 1 83.31 211 VAL B O 1
ATOM 5918 N N . GLU B 1 212 ? -5.621 47.562 -0.647 1 82.38 212 GLU B N 1
ATOM 5919 C CA . GLU B 1 212 ? -4.477 48.469 -0.855 1 82.38 212 GLU B CA 1
ATOM 5920 C C . GLU B 1 212 ? -4.301 48.781 -2.334 1 82.38 212 GLU B C 1
ATOM 5922 O O . GLU B 1 212 ? -4.414 47.906 -3.191 1 82.38 212 GLU B O 1
ATOM 5927 N N . GLU B 1 213 ? -4.109 50.062 -2.637 1 69.19 213 GLU B N 1
ATOM 5928 C CA . GLU B 1 213 ? -3.93 50.5 -4.012 1 69.19 213 GLU B CA 1
ATOM 5929 C C . GLU B 1 213 ? -2.455 50.75 -4.328 1 69.19 213 GLU B C 1
ATOM 5931 O O . GLU B 1 213 ? -2.021 50.562 -5.469 1 69.19 213 GLU B O 1
ATOM 5936 N N . GLU B 1 214 ? -1.665 51.094 -3.461 1 70.06 214 GLU B N 1
ATOM 5937 C CA . GLU B 1 214 ? -0.373 51.688 -3.789 1 70.06 214 GLU B CA 1
ATOM 5938 C C . GLU B 1 214 ? 0.769 50.688 -3.52 1 70.06 214 GLU B C 1
ATOM 5940 O O . GLU B 1 214 ? 1.941 51.062 -3.588 1 70.06 214 GLU B O 1
ATOM 5945 N N . GLY B 1 215 ? 0.623 49.562 -3.275 1 78.69 215 GLY B N 1
ATOM 5946 C CA . GLY B 1 215 ? 1.678 48.562 -3.107 1 78.69 215 GLY B CA 1
ATOM 5947 C C . GLY B 1 215 ? 2.533 48.812 -1.878 1 78.69 215 GLY B C 1
ATOM 5948 O O . GLY B 1 215 ? 3.688 48.406 -1.824 1 78.69 215 GLY B O 1
ATOM 5949 N N . THR B 1 216 ? 2.225 49.625 -0.956 1 88.25 216 THR B N 1
ATOM 5950 C CA . THR B 1 216 ? 2.955 50 0.25 1 88.25 216 THR B CA 1
ATOM 5951 C C . THR B 1 216 ? 3.242 48.75 1.109 1 88.25 216 THR B C 1
ATOM 5953 O O . THR B 1 216 ? 4.344 48.625 1.645 1 88.25 216 THR B O 1
ATOM 5956 N N . THR B 1 217 ? 2.348 47.938 1.217 1 92.06 217 THR B N 1
ATOM 5957 C CA . THR B 1 217 ? 2.506 46.719 2.041 1 92.06 217 THR B CA 1
ATOM 5958 C C . THR B 1 217 ? 3.594 45.812 1.473 1 92.06 217 THR B C 1
ATOM 5960 O O . THR B 1 217 ? 4.371 45.219 2.225 1 92.06 217 THR B O 1
ATOM 5963 N N . GLN B 1 218 ? 3.65 45.75 0.182 1 92.5 218 GLN B N 1
ATOM 5964 C CA . GLN B 1 218 ? 4.672 44.906 -0.462 1 92.5 218 GLN B CA 1
ATOM 5965 C C . GLN B 1 218 ? 6.07 45.438 -0.171 1 92.5 218 GLN B C 1
ATOM 5967 O O . GLN B 1 218 ? 6.992 44.688 0.1 1 92.5 218 GLN B O 1
ATOM 5972 N N . LYS B 1 219 ? 6.195 46.75 -0.257 1 94.5 219 LYS B N 1
ATOM 5973 C CA . LYS B 1 219 ? 7.484 47.375 0.015 1 94.5 219 LYS B CA 1
ATOM 5974 C C . LYS B 1 219 ? 7.898 47.188 1.469 1 94.5 219 LYS B C 1
ATOM 5976 O O . LYS B 1 219 ? 9.07 46.906 1.751 1 94.5 219 LYS B O 1
ATOM 5981 N N . GLN B 1 220 ? 6.938 47.312 2.346 1 95.44 220 GLN B N 1
ATOM 5982 C CA . GLN B 1 220 ? 7.211 47.125 3.766 1 95.44 220 GLN B CA 1
ATOM 5983 C C . GLN B 1 220 ? 7.609 45.656 4.051 1 95.44 220 GLN B C 1
ATOM 5985 O O . GLN B 1 220 ? 8.531 45.406 4.824 1 95.44 220 GLN B O 1
ATOM 5990 N N . LEU B 1 221 ? 6.875 44.781 3.465 1 96.62 221 LEU B N 1
ATOM 5991 C CA . LEU B 1 221 ? 7.18 43.344 3.615 1 96.62 221 LEU B CA 1
ATOM 5992 C C . LEU B 1 221 ? 8.594 43.062 3.141 1 96.62 221 LEU B C 1
ATOM 5994 O O . LEU B 1 221 ? 9.352 42.375 3.828 1 96.62 221 LEU B O 1
ATOM 5998 N N . ARG B 1 222 ? 9.023 43.562 1.988 1 97.06 222 ARG B N 1
ATOM 5999 C CA . ARG B 1 222 ? 10.352 43.312 1.428 1 97.06 222 ARG B CA 1
ATOM 6000 C C . ARG B 1 222 ? 11.438 43.844 2.355 1 97.06 222 ARG B C 1
ATOM 6002 O O . ARG B 1 222 ? 12.438 43.188 2.607 1 97.06 222 ARG B O 1
ATOM 6009 N N . THR B 1 223 ? 11.18 45.031 2.861 1 97.5 223 THR B N 1
ATOM 6010 C CA . THR B 1 223 ? 12.148 45.656 3.75 1 97.5 223 THR B CA 1
ATOM 6011 C C . THR B 1 223 ? 12.273 44.875 5.055 1 97.5 223 THR B C 1
ATOM 6013 O O . THR B 1 223 ? 13.383 44.594 5.504 1 97.5 223 THR B O 1
ATOM 6016 N N . GLN B 1 224 ? 11.156 44.531 5.598 1 97.31 224 GLN B N 1
ATOM 6017 C CA . GLN B 1 224 ? 11.172 43.844 6.871 1 97.31 224 GLN B CA 1
ATOM 6018 C C . GLN B 1 224 ? 11.781 42.438 6.723 1 97.31 224 GLN B C 1
ATOM 6020 O O . GLN B 1 224 ? 12.477 41.969 7.621 1 97.31 224 GLN B O 1
ATOM 6025 N N . MET B 1 225 ? 11.492 41.781 5.625 1 97.94 225 MET B N 1
ATOM 6026 C CA . MET B 1 225 ? 12.078 40.469 5.355 1 97.94 225 MET B CA 1
ATOM 6027 C C . MET B 1 225 ? 13.594 40.562 5.27 1 97.94 225 MET B C 1
ATOM 6029 O O . MET B 1 225 ? 14.305 39.75 5.859 1 97.94 225 MET B O 1
ATOM 6033 N N . ARG B 1 226 ? 14.109 41.531 4.574 1 97.75 226 ARG B N 1
ATOM 6034 C CA . ARG B 1 226 ? 15.539 41.75 4.434 1 97.75 226 ARG B CA 1
ATOM 6035 C C . ARG B 1 226 ? 16.188 42.031 5.785 1 97.75 226 ARG B C 1
ATOM 6037 O O . ARG B 1 226 ? 17.219 41.438 6.125 1 97.75 226 ARG B O 1
ATOM 6044 N N . ASP B 1 227 ? 15.555 42.906 6.547 1 97.88 227 ASP B N 1
ATOM 6045 C CA . ASP B 1 227 ? 16.094 43.281 7.848 1 97.88 227 ASP B CA 1
ATOM 6046 C C . ASP B 1 227 ? 16.109 42.094 8.797 1 97.88 227 ASP B C 1
ATOM 6048 O O . ASP B 1 227 ? 17.062 41.906 9.555 1 97.88 227 ASP B O 1
ATOM 6052 N N . THR B 1 228 ? 15.016 41.406 8.75 1 97.38 228 THR B N 1
ATOM 6053 C CA . THR B 1 228 ? 14.922 40.219 9.602 1 97.38 228 THR B CA 1
ATOM 6054 C C . THR B 1 228 ? 16 39.188 9.234 1 97.38 228 THR B C 1
ATOM 6056 O O . THR B 1 228 ? 16.672 38.656 10.109 1 97.38 228 THR B O 1
ATOM 6059 N N . PHE B 1 229 ? 16.188 38.938 7.965 1 97.44 229 PHE B N 1
ATOM 6060 C CA . PHE B 1 229 ? 17.203 38 7.5 1 97.44 229 PHE B CA 1
ATOM 6061 C C . PHE B 1 229 ? 18.594 38.438 7.91 1 97.44 229 PHE B C 1
ATOM 6063 O O . PHE B 1 229 ? 19.391 37.656 8.398 1 97.44 229 PHE B O 1
ATOM 6070 N N . GLU B 1 230 ? 18.891 39.719 7.754 1 97.25 230 GLU B N 1
ATOM 6071 C CA . GLU B 1 230 ? 20.188 40.25 8.141 1 97.25 230 GLU B CA 1
ATOM 6072 C C . GLU B 1 230 ? 20.406 40.156 9.648 1 97.25 230 GLU B C 1
ATOM 6074 O O . GLU B 1 230 ? 21.516 39.875 10.102 1 97.25 230 GLU B O 1
ATOM 6079 N N . GLY B 1 231 ? 19.344 40.406 10.359 1 96.12 231 GLY B N 1
ATOM 6080 C CA . GLY B 1 231 ? 19.422 40.188 11.797 1 96.12 231 GLY B CA 1
ATOM 6081 C C . GLY B 1 231 ? 19.719 38.75 12.18 1 96.12 231 GLY B C 1
ATOM 6082 O O . GLY B 1 231 ? 20.5 38.5 13.102 1 96.12 231 GLY B O 1
ATOM 6083 N N . MET B 1 232 ? 19.094 37.844 11.523 1 95.88 232 MET B N 1
ATOM 6084 C CA . MET B 1 232 ? 19.344 36.406 11.758 1 95.88 232 MET B CA 1
ATOM 6085 C C . MET B 1 232 ? 20.797 36.062 11.469 1 95.88 232 MET B C 1
ATOM 6087 O O . MET B 1 232 ? 21.406 35.312 12.219 1 95.88 232 MET B O 1
ATOM 6091 N N . LYS B 1 233 ? 21.359 36.562 10.414 1 96 233 LYS B N 1
ATOM 6092 C CA . LYS B 1 233 ? 22.734 36.312 10.039 1 96 233 LYS B CA 1
ATOM 6093 C C . LYS B 1 233 ? 23.688 36.781 11.141 1 96 233 LYS B C 1
ATOM 6095 O O . LYS B 1 233 ? 24.719 36.125 11.391 1 96 233 LYS B O 1
ATOM 6100 N N . LYS B 1 234 ? 23.375 37.875 11.734 1 95.81 234 LYS B N 1
ATOM 6101 C CA . LYS B 1 234 ? 24.203 38.406 12.797 1 95.81 234 LYS B CA 1
ATOM 6102 C C . LYS B 1 234 ? 24.141 37.531 14.055 1 95.81 234 LYS B C 1
ATOM 6104 O O . LYS B 1 234 ? 25.141 37.406 14.766 1 95.81 234 LYS B O 1
ATOM 6109 N N . GLN B 1 235 ? 23.062 37 14.273 1 94.25 235 GLN B N 1
ATOM 6110 C CA . GLN B 1 235 ? 22.828 36.25 15.508 1 94.25 235 GLN B CA 1
ATOM 6111 C C . GLN B 1 235 ? 23.328 34.812 15.375 1 94.25 235 GLN B C 1
ATOM 6113 O O . GLN B 1 235 ? 23.703 34.188 16.375 1 94.25 235 GLN B O 1
ATOM 6118 N N . PHE B 1 236 ? 23.281 34.25 14.18 1 95.75 236 PHE B N 1
ATOM 6119 C CA . PHE B 1 236 ? 23.594 32.844 13.977 1 95.75 236 PHE B CA 1
ATOM 6120 C C . PHE B 1 236 ? 24.797 32.688 13.055 1 95.75 236 PHE B C 1
ATOM 6122 O O . PHE B 1 236 ? 24.688 32.812 11.836 1 95.75 236 PHE B O 1
ATOM 6129 N N . ALA B 1 237 ? 25.875 32.219 13.602 1 94.69 237 ALA B N 1
ATOM 6130 C CA . ALA B 1 237 ? 27.109 32.062 12.844 1 94.69 237 ALA B CA 1
ATOM 6131 C C . ALA B 1 237 ? 26.938 31.047 11.719 1 94.69 237 ALA B C 1
ATOM 6133 O O . ALA B 1 237 ? 27.5 31.219 10.633 1 94.69 237 ALA B O 1
ATOM 6134 N N . GLY B 1 238 ? 26.234 30 12 1 95.06 238 GLY B N 1
ATOM 6135 C CA . GLY B 1 238 ? 26.016 28.984 10.992 1 95.06 238 GLY B CA 1
ATOM 6136 C C . GLY B 1 238 ? 25.266 29.5 9.773 1 95.06 238 GLY B C 1
ATOM 6137 O O . GLY B 1 238 ? 25.578 29.125 8.641 1 95.06 238 GLY B O 1
ATOM 6138 N N . LEU B 1 239 ? 24.281 30.344 9.969 1 96.5 239 LEU B N 1
ATOM 6139 C CA . LEU B 1 239 ? 23.547 30.953 8.859 1 96.5 239 LEU B CA 1
ATOM 6140 C C . LEU B 1 239 ? 24.438 31.875 8.039 1 96.5 239 LEU B C 1
ATOM 6142 O O . LEU B 1 239 ? 24.359 31.891 6.809 1 96.5 239 LEU B O 1
ATOM 6146 N N . ARG B 1 240 ? 25.234 32.625 8.727 1 96.88 240 ARG B N 1
ATOM 6147 C CA . ARG B 1 240 ? 26.188 33.5 8.047 1 96.88 240 ARG B CA 1
ATOM 6148 C C . ARG B 1 240 ? 27.125 32.688 7.156 1 96.88 240 ARG B C 1
ATOM 6150 O O . ARG B 1 240 ? 27.406 33.094 6.023 1 96.88 240 ARG B O 1
ATOM 6157 N N . GLU B 1 241 ? 27.578 31.625 7.676 1 97 241 GLU B N 1
ATOM 6158 C CA . GLU B 1 241 ? 28.469 30.766 6.918 1 97 241 GLU B CA 1
ATOM 6159 C C . GLU B 1 241 ? 27.797 30.234 5.66 1 97 241 GLU B C 1
ATOM 6161 O O . GLU B 1 241 ? 28.406 30.188 4.59 1 97 241 GLU B O 1
ATOM 6166 N N . GLN B 1 242 ? 26.547 29.797 5.777 1 97.06 242 GLN B N 1
ATOM 6167 C CA . GLN B 1 242 ? 25.812 29.312 4.613 1 97.06 242 GLN B CA 1
ATOM 6168 C C . GLN B 1 242 ? 25.609 30.422 3.59 1 97.06 242 GLN B C 1
ATOM 6170 O O . GLN B 1 242 ? 25.734 30.188 2.385 1 97.06 242 GLN B O 1
ATOM 6175 N N . ALA B 1 243 ? 25.281 31.578 4.051 1 96.69 243 ALA B N 1
ATOM 6176 C CA . ALA B 1 243 ? 25.016 32.719 3.182 1 96.69 243 ALA B CA 1
ATOM 6177 C C . ALA B 1 243 ? 26.234 33.094 2.365 1 96.69 243 ALA B C 1
ATOM 6179 O O . ALA B 1 243 ? 26.125 33.594 1.245 1 96.69 243 ALA B O 1
ATOM 6180 N N . GLU B 1 244 ? 27.391 32.844 2.891 1 96.12 244 GLU B N 1
ATOM 6181 C CA . GLU B 1 244 ? 28.641 33.219 2.242 1 96.12 244 GLU B CA 1
ATOM 6182 C C . GLU B 1 244 ? 29.203 32.062 1.419 1 96.12 244 GLU B C 1
ATOM 6184 O O . GLU B 1 244 ? 30.141 32.25 0.642 1 96.12 244 GLU B O 1
ATOM 6189 N N . SER B 1 245 ? 28.625 30.953 1.562 1 95.94 245 SER B N 1
ATOM 6190 C CA . SER B 1 245 ? 29.094 29.781 0.843 1 95.94 245 SER B CA 1
ATOM 6191 C C . SER B 1 245 ? 28.594 29.766 -0.596 1 95.94 245 SER B C 1
ATOM 6193 O O . SER B 1 245 ? 27.594 30.422 -0.917 1 95.94 245 SER B O 1
ATOM 6195 N N . GLU B 1 246 ? 29.172 28.922 -1.449 1 95 246 GLU B N 1
ATOM 6196 C CA . GLU B 1 246 ? 28.781 28.766 -2.846 1 95 246 GLU B CA 1
ATOM 6197 C C . GLU B 1 246 ? 27.516 27.938 -2.971 1 95 246 GLU B C 1
ATOM 6199 O O . GLU B 1 246 ? 26.75 28.078 -3.938 1 95 246 GLU B O 1
ATOM 6204 N N . GLU B 1 247 ? 27.219 27.156 -2.002 1 94.94 247 GLU B N 1
ATOM 6205 C CA . GLU B 1 247 ? 26.062 26.25 -2.07 1 94.94 247 GLU B CA 1
ATOM 6206 C C . GLU B 1 247 ? 24.766 26.984 -1.739 1 94.94 247 GLU B C 1
ATOM 6208 O O . GLU B 1 247 ? 23.703 26.641 -2.266 1 94.94 247 GLU B O 1
ATOM 6213 N N . GLY B 1 248 ? 24.844 27.938 -0.84 1 97.19 248 GLY B N 1
ATOM 6214 C CA . GLY B 1 248 ? 23.672 28.703 -0.458 1 97.19 248 GLY B CA 1
ATOM 6215 C C . GLY B 1 248 ? 23 28.188 0.796 1 97.19 248 GLY B C 1
ATOM 6216 O O . GLY B 1 248 ? 23.594 27.422 1.554 1 97.19 248 GLY B O 1
ATOM 6217 N N . ILE B 1 249 ? 21.797 28.656 1.048 1 97.75 249 ILE B N 1
ATOM 6218 C CA . ILE B 1 249 ? 21.109 28.438 2.309 1 97.75 249 ILE B CA 1
ATOM 6219 C C . ILE B 1 249 ? 20.031 27.375 2.127 1 97.75 249 ILE B C 1
ATOM 6221 O O . ILE B 1 249 ? 19.266 27.406 1.149 1 97.75 249 ILE B O 1
ATOM 6225 N N . SER B 1 250 ? 20 26.406 3.074 1 98.12 250 SER B N 1
ATOM 6226 C CA . SER B 1 250 ? 18.891 25.453 3.143 1 98.12 250 SER B CA 1
ATOM 6227 C C . SER B 1 250 ? 17.719 26.047 3.924 1 98.12 250 SER B C 1
ATOM 6229 O O . SER B 1 250 ? 17.906 26.672 4.973 1 98.12 250 SER B O 1
ATOM 6231 N N . ILE B 1 251 ? 16.531 25.922 3.391 1 98.5 251 ILE B N 1
ATOM 6232 C CA . ILE B 1 251 ? 15.344 26.484 4.02 1 98.5 251 ILE B CA 1
ATOM 6233 C C . ILE B 1 251 ? 14.328 25.375 4.289 1 98.5 251 ILE B C 1
ATOM 6235 O O . ILE B 1 251 ? 14.133 24.484 3.459 1 98.5 251 ILE B O 1
ATOM 6239 N N . TYR B 1 252 ? 13.75 25.344 5.477 1 98.25 252 TYR B N 1
ATOM 6240 C CA . TYR B 1 252 ? 12.672 24.453 5.879 1 98.25 252 TYR B CA 1
ATOM 6241 C C . TYR B 1 252 ? 11.367 25.234 6.078 1 98.25 252 TYR B C 1
ATOM 6243 O O . TYR B 1 252 ? 11.289 26.094 6.949 1 98.25 252 TYR B O 1
ATOM 6251 N N . PHE B 1 253 ? 10.359 24.859 5.293 1 97.88 253 PHE B N 1
ATOM 6252 C CA . PHE B 1 253 ? 9.078 25.562 5.309 1 97.88 253 PHE B CA 1
ATOM 6253 C C . PHE B 1 253 ? 8.023 24.75 6.047 1 97.88 253 PHE B C 1
ATOM 6255 O O . PHE B 1 253 ? 7.91 23.531 5.836 1 97.88 253 PHE B O 1
ATOM 6262 N N . CYS B 1 254 ? 7.324 25.375 6.875 1 94.44 254 CYS B N 1
ATOM 6263 C CA . CYS B 1 254 ? 6.16 24.781 7.516 1 94.44 254 CYS B CA 1
ATOM 6264 C C . CYS B 1 254 ? 4.973 25.734 7.492 1 94.44 254 CYS B C 1
ATOM 6266 O O . CYS B 1 254 ? 5.09 26.859 7.012 1 94.44 254 CYS B O 1
ATOM 6268 N N . GLY B 1 255 ? 3.803 25.219 7.859 1 91.75 255 GLY B N 1
ATOM 6269 C CA . GLY B 1 255 ? 2.592 26.016 7.832 1 91.75 255 GLY B CA 1
ATOM 6270 C C . GLY B 1 255 ? 1.766 25.812 6.574 1 91.75 255 GLY B C 1
ATOM 6271 O O . GLY B 1 255 ? 2.303 25.453 5.527 1 91.75 255 GLY B O 1
ATOM 6272 N N . GLY B 1 256 ? 0.566 26.172 6.664 1 90.81 256 GLY B N 1
ATOM 6273 C CA . GLY B 1 256 ? -0.371 25.922 5.582 1 90.81 256 GLY B CA 1
ATOM 6274 C C . GLY B 1 256 ? -0.073 26.734 4.336 1 90.81 256 GLY B C 1
ATOM 6275 O O . GLY B 1 256 ? -0.255 26.25 3.217 1 90.81 256 GLY B O 1
ATOM 6276 N N . GLY B 1 257 ? 0.34 27.984 4.551 1 92.94 257 GLY B N 1
ATOM 6277 C CA . GLY B 1 257 ? 0.672 28.812 3.402 1 92.94 257 GLY B CA 1
ATOM 6278 C C . GLY B 1 257 ? 1.8 28.25 2.561 1 92.94 257 GLY B C 1
ATOM 6279 O O . GLY B 1 257 ? 1.627 28 1.364 1 92.94 257 GLY B O 1
ATOM 6280 N N . PHE B 1 258 ? 2.877 27.969 3.229 1 97 258 PHE B N 1
ATOM 6281 C CA . PHE B 1 258 ? 4.035 27.453 2.508 1 97 258 PHE B CA 1
ATOM 6282 C C . PHE B 1 258 ? 3.74 26.078 1.94 1 97 258 PHE B C 1
ATOM 6284 O O . PHE B 1 258 ? 4.227 25.719 0.864 1 97 258 PHE B O 1
ATOM 6291 N N . ARG B 1 259 ? 2.951 25.25 2.621 1 95.62 259 ARG B N 1
ATOM 6292 C CA . ARG B 1 259 ? 2.562 23.953 2.062 1 95.62 259 ARG B CA 1
ATOM 6293 C C . ARG B 1 259 ? 1.731 24.141 0.797 1 95.62 259 ARG B C 1
ATOM 6295 O O . ARG B 1 259 ? 1.815 23.328 -0.127 1 95.62 259 ARG B O 1
ATOM 6302 N N . GLY B 1 260 ? 0.951 25.203 0.796 1 95.88 260 GLY B N 1
ATOM 6303 C CA . GLY B 1 260 ? 0.261 25.547 -0.439 1 95.88 260 GLY B CA 1
ATOM 6304 C C . GLY B 1 260 ? 1.206 25.812 -1.595 1 95.88 260 GLY B C 1
ATOM 6305 O O . GLY B 1 260 ? 0.987 25.328 -2.707 1 95.88 260 GLY B O 1
ATOM 6306 N N . TYR B 1 261 ? 2.268 26.578 -1.348 1 97.75 261 TYR B N 1
ATOM 6307 C CA . TYR B 1 261 ? 3.281 26.828 -2.365 1 97.75 261 TYR B CA 1
ATOM 6308 C C . TYR B 1 261 ? 3.945 25.531 -2.805 1 97.75 261 TYR B C 1
ATOM 6310 O O . TYR B 1 261 ? 4.191 25.312 -3.996 1 97.75 261 TYR B O 1
ATOM 6318 N N . GLY B 1 262 ? 4.223 24.656 -1.809 1 97.62 262 GLY B N 1
ATOM 6319 C CA . GLY B 1 262 ? 4.773 23.344 -2.123 1 97.62 262 GLY B CA 1
ATOM 6320 C C . GLY B 1 262 ? 3.877 22.516 -3.023 1 97.62 262 GLY B C 1
ATOM 6321 O O . GLY B 1 262 ? 4.355 21.859 -3.945 1 97.62 262 GLY B O 1
ATOM 6322 N N . SER B 1 263 ? 2.586 22.578 -2.754 1 96.88 263 SER B N 1
ATOM 6323 C CA . SER B 1 263 ? 1.626 21.844 -3.58 1 96.88 263 SER B CA 1
ATOM 6324 C C . SER B 1 263 ? 1.64 22.359 -5.02 1 96.88 263 SER B C 1
ATOM 6326 O O . SER B 1 263 ? 1.541 21.578 -5.961 1 96.88 263 SER B O 1
ATOM 6328 N N . MET B 1 264 ? 1.795 23.672 -5.152 1 97.44 264 MET B N 1
ATOM 6329 C CA . MET B 1 264 ? 1.896 24.281 -6.477 1 97.44 264 MET B CA 1
ATOM 6330 C C . MET B 1 264 ? 3.156 23.812 -7.195 1 97.44 264 MET B C 1
ATOM 6332 O O . MET B 1 264 ? 3.115 23.484 -8.383 1 97.44 264 MET B O 1
ATOM 6336 N N . LEU B 1 265 ? 4.23 23.766 -6.473 1 97.69 265 LEU B N 1
ATOM 6337 C CA . LEU B 1 265 ? 5.492 23.312 -7.055 1 97.69 265 LEU B CA 1
ATOM 6338 C C . LEU B 1 265 ? 5.395 21.844 -7.484 1 97.69 265 LEU B C 1
ATOM 6340 O O . LEU B 1 265 ? 5.938 21.469 -8.523 1 97.69 265 LEU B O 1
ATOM 6344 N N . ARG B 1 266 ? 4.73 21.047 -6.691 1 96.12 266 ARG B N 1
ATOM 6345 C CA . ARG B 1 266 ? 4.531 19.641 -7.051 1 96.12 266 ARG B CA 1
ATOM 6346 C C . ARG B 1 266 ? 3.635 19.516 -8.281 1 96.12 266 ARG B C 1
ATOM 6348 O O . ARG B 1 266 ? 3.871 18.672 -9.141 1 96.12 266 ARG B O 1
ATOM 6355 N N . HIS B 1 267 ? 2.605 20.328 -8.32 1 96.06 267 HIS B N 1
ATOM 6356 C CA . HIS B 1 267 ? 1.662 20.344 -9.43 1 96.06 267 HIS B CA 1
ATOM 6357 C C . HIS B 1 267 ? 2.363 20.672 -10.742 1 96.06 267 HIS B C 1
ATOM 6359 O O . HIS B 1 267 ? 2.008 20.125 -11.797 1 96.06 267 HIS B O 1
ATOM 6365 N N . THR B 1 268 ? 3.391 21.5 -10.695 1 96.44 268 THR B N 1
ATOM 6366 C CA . THR B 1 268 ? 4.086 21.953 -11.891 1 96.44 268 THR B CA 1
ATOM 6367 C C . THR B 1 268 ? 5.453 21.281 -12.016 1 96.44 268 THR B C 1
ATOM 6369 O O . THR B 1 268 ? 6.293 21.719 -12.805 1 96.44 268 THR B O 1
ATOM 6372 N N . HIS B 1 269 ? 5.715 20.344 -11.203 1 96.56 269 HIS B N 1
ATOM 6373 C CA . HIS B 1 269 ? 7.012 19.688 -11.188 1 96.56 269 HIS B CA 1
ATOM 6374 C C . HIS B 1 269 ? 7.328 19.062 -12.539 1 96.56 269 HIS B C 1
ATOM 6376 O O . HIS B 1 269 ? 6.418 18.672 -13.281 1 96.56 269 HIS B O 1
ATOM 6382 N N . GLU B 1 270 ? 8.539 18.891 -12.883 1 96.06 270 GLU B N 1
ATOM 6383 C CA . GLU B 1 270 ? 8.945 18.312 -14.156 1 96.06 270 GLU B CA 1
ATOM 6384 C C . GLU B 1 270 ? 8.586 16.844 -14.234 1 96.06 270 GLU B C 1
ATOM 6386 O O . GLU B 1 270 ? 8.305 16.312 -15.32 1 96.06 270 GLU B O 1
ATOM 6391 N N . ILE B 1 271 ? 8.617 16.219 -13.125 1 96.25 271 ILE B N 1
ATOM 6392 C CA . ILE B 1 271 ? 8.211 14.812 -13.047 1 96.25 271 ILE B CA 1
ATOM 6393 C C . ILE B 1 271 ? 6.699 14.727 -12.867 1 96.25 271 ILE B C 1
ATOM 6395 O O . ILE B 1 271 ? 6.156 15.219 -11.875 1 96.25 271 ILE B O 1
ATOM 6399 N N . GLN B 1 272 ? 5.949 14.156 -13.773 1 94.44 272 GLN B N 1
ATOM 6400 C CA . GLN B 1 272 ? 4.496 14.047 -13.703 1 94.44 272 GLN B CA 1
ATOM 6401 C C . GLN B 1 272 ? 4.02 12.664 -14.148 1 94.44 272 GLN B C 1
ATOM 6403 O O . GLN B 1 272 ? 4.52 12.125 -15.141 1 94.44 272 GLN B O 1
ATOM 6408 N N . PRO B 1 273 ? 3.082 12.172 -13.547 1 93.44 273 PRO B N 1
ATOM 6409 C CA . PRO B 1 273 ? 2.547 12.586 -12.242 1 93.44 273 PRO B CA 1
ATOM 6410 C C . PRO B 1 273 ? 3.562 12.445 -11.117 1 93.44 273 PRO B C 1
ATOM 6412 O O . PRO B 1 273 ? 4.336 11.484 -11.094 1 93.44 273 PRO B O 1
ATOM 6415 N N . TYR B 1 274 ? 3.607 13.445 -10.273 1 95.19 274 TYR B N 1
ATOM 6416 C CA . TYR B 1 274 ? 4.512 13.336 -9.133 1 95.19 274 TYR B CA 1
ATOM 6417 C C . TYR B 1 274 ? 4.164 12.117 -8.289 1 95.19 274 TYR B C 1
ATOM 6419 O O . TYR B 1 274 ? 3.016 11.938 -7.879 1 95.19 274 TYR B O 1
ATOM 6427 N N . PRO B 1 275 ? 5.039 11.258 -7.953 1 93.56 275 PRO B N 1
ATOM 6428 C CA . PRO B 1 275 ? 4.711 9.906 -7.5 1 93.56 275 PRO B CA 1
ATOM 6429 C C . PRO B 1 275 ? 4.398 9.844 -6.008 1 93.56 275 PRO B C 1
ATOM 6431 O O . PRO B 1 275 ? 3.793 8.875 -5.539 1 93.56 275 PRO B O 1
ATOM 6434 N N . ILE B 1 276 ? 4.77 10.773 -5.219 1 94.69 276 ILE B N 1
ATOM 6435 C CA . ILE B 1 276 ? 4.598 10.734 -3.77 1 94.69 276 ILE B CA 1
ATOM 6436 C C . ILE B 1 276 ? 3.527 11.734 -3.346 1 94.69 276 ILE B C 1
ATOM 6438 O O . ILE B 1 276 ? 3.715 12.945 -3.486 1 94.69 276 ILE B O 1
ATOM 6442 N N . PRO B 1 277 ? 2.502 11.281 -2.777 1 91.62 277 PRO B N 1
ATOM 6443 C CA . PRO B 1 277 ? 1.359 12.172 -2.547 1 91.62 277 PRO B CA 1
ATOM 6444 C C . PRO B 1 277 ? 1.577 13.117 -1.367 1 91.62 277 PRO B C 1
ATOM 6446 O O . PRO B 1 277 ? 1.17 14.281 -1.421 1 91.62 277 PRO B O 1
ATOM 6449 N N . GLY B 1 278 ? 2.172 12.734 -0.346 1 91.12 278 GLY B N 1
ATOM 6450 C CA . GLY B 1 278 ? 2.348 13.57 0.826 1 91.12 278 GLY B CA 1
ATOM 6451 C C . GLY B 1 278 ? 3.281 14.742 0.585 1 91.12 278 GLY B C 1
ATOM 6452 O O . GLY B 1 278 ? 4.223 14.641 -0.201 1 91.12 278 GLY B O 1
ATOM 6453 N N . ILE B 1 279 ? 3.119 15.852 1.266 1 93.5 279 ILE B N 1
ATOM 6454 C CA . ILE B 1 279 ? 3.928 17.047 1.06 1 93.5 279 ILE B CA 1
ATOM 6455 C C . ILE B 1 279 ? 5.184 16.969 1.926 1 93.5 279 ILE B C 1
ATOM 6457 O O . ILE B 1 279 ? 6.211 17.562 1.588 1 93.5 279 ILE B O 1
ATOM 6461 N N . GLY B 1 280 ? 5.09 16.234 3.062 1 94.19 280 GLY B N 1
ATOM 6462 C CA . GLY B 1 280 ? 6.191 16.188 4.008 1 94.19 280 GLY B CA 1
ATOM 6463 C C . GLY B 1 280 ? 7.465 15.617 3.416 1 94.19 280 GLY B C 1
ATOM 6464 O O . GLY B 1 280 ? 7.457 14.523 2.84 1 94.19 280 GLY B O 1
ATOM 6465 N N . GLY B 1 281 ? 8.523 16.375 3.551 1 95.62 281 GLY B N 1
ATOM 6466 C CA . GLY B 1 281 ? 9.812 15.891 3.064 1 95.62 281 GLY B CA 1
ATOM 6467 C C . GLY B 1 281 ? 10.039 16.203 1.596 1 95.62 281 GLY B C 1
ATOM 6468 O O . GLY B 1 281 ? 11.062 15.812 1.031 1 95.62 281 GLY B O 1
ATOM 6469 N N . PHE B 1 282 ? 9.117 16.906 0.971 1 97.06 282 PHE B N 1
ATOM 6470 C CA . PHE B 1 282 ? 9.289 17.344 -0.406 1 97.06 282 PHE B CA 1
ATOM 6471 C C . PHE B 1 282 ? 10.32 18.469 -0.483 1 97.06 28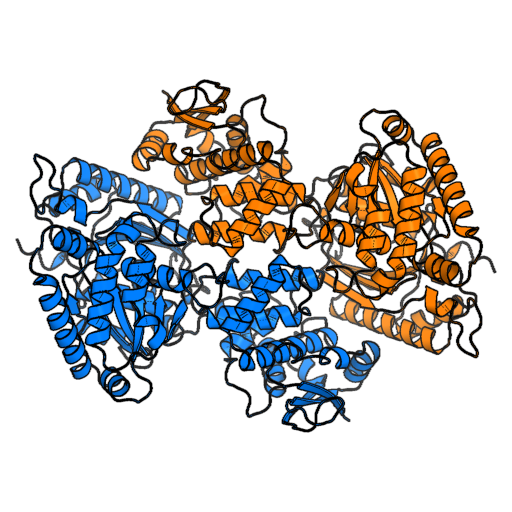2 PHE B C 1
ATOM 6473 O O . PHE B 1 282 ? 10.258 19.422 0.293 1 97.06 282 PHE B O 1
ATOM 6480 N N . SER B 1 283 ? 11.234 18.359 -1.416 1 97.75 283 SER B N 1
ATOM 6481 C CA . SER B 1 283 ? 12.258 19.391 -1.568 1 97.75 283 SER B CA 1
ATOM 6482 C C . SER B 1 283 ? 12.422 19.797 -3.031 1 97.75 283 SER B C 1
ATOM 6484 O O . SER B 1 283 ? 12.219 18.969 -3.93 1 97.75 283 SER B O 1
ATOM 6486 N N . VAL B 1 284 ? 12.781 21.031 -3.225 1 97.62 284 VAL B N 1
ATOM 6487 C CA . VAL B 1 284 ? 13.125 21.547 -4.547 1 97.62 284 VAL B CA 1
ATOM 6488 C C . VAL B 1 284 ? 14.406 22.375 -4.469 1 97.62 284 VAL B C 1
ATOM 6490 O O . VAL B 1 284 ? 14.766 22.859 -3.398 1 97.62 284 VAL B O 1
ATOM 6493 N N . SER B 1 285 ? 15.094 22.531 -5.578 1 96.94 285 SER B N 1
ATOM 6494 C CA . SER B 1 285 ? 16.281 23.375 -5.648 1 96.94 285 SER B CA 1
ATOM 6495 C C . SER B 1 285 ? 15.914 24.859 -5.547 1 96.94 285 SER B C 1
ATOM 6497 O O . SER B 1 285 ? 14.766 25.234 -5.789 1 96.94 285 SER B O 1
ATOM 6499 N N . GLY B 1 286 ? 16.922 25.656 -5.184 1 97.69 286 GLY B N 1
ATOM 6500 C CA . GLY B 1 286 ? 16.719 27.094 -5.164 1 97.69 286 GLY B CA 1
ATOM 6501 C C . GLY B 1 286 ? 16.219 27.641 -6.488 1 97.69 286 GLY B C 1
ATOM 6502 O O . GLY B 1 286 ? 15.32 28.484 -6.516 1 97.69 286 GLY B O 1
ATOM 6503 N N . ALA B 1 287 ? 16.688 27.094 -7.555 1 95.06 287 ALA B N 1
ATOM 6504 C CA . ALA B 1 287 ? 16.328 27.578 -8.891 1 95.06 287 ALA B CA 1
ATOM 6505 C C . ALA B 1 287 ? 14.852 27.328 -9.18 1 95.06 287 ALA B C 1
ATOM 6507 O O . ALA B 1 287 ? 14.172 28.203 -9.734 1 95.06 287 ALA B O 1
ATOM 6508 N N . SER B 1 288 ? 14.391 26.172 -8.781 1 95.06 288 SER B N 1
ATOM 6509 C CA . SER B 1 288 ? 12.984 25.828 -8.984 1 95.06 288 SER B CA 1
ATOM 6510 C C . SER B 1 288 ? 12.078 26.625 -8.055 1 95.06 288 SER B C 1
ATOM 6512 O O . SER B 1 288 ? 10.969 27.016 -8.438 1 95.06 288 SER B O 1
ATOM 6514 N N . PHE B 1 289 ? 12.555 26.875 -6.93 1 97.5 289 PHE B N 1
ATOM 6515 C CA . PHE B 1 289 ? 11.773 27.531 -5.891 1 97.5 289 PHE B CA 1
ATOM 6516 C C . PHE B 1 289 ? 11.562 29 -6.227 1 97.5 289 PHE B C 1
ATOM 6518 O O . PHE B 1 289 ? 10.492 29.562 -5.973 1 97.5 289 PHE B O 1
ATOM 6525 N N . GLU B 1 290 ? 12.461 29.609 -6.852 1 97.44 290 GLU B N 1
ATOM 6526 C CA . GLU B 1 290 ? 12.508 31.062 -7 1 97.44 290 GLU B CA 1
ATOM 6527 C C . GLU B 1 290 ? 11.562 31.547 -8.094 1 97.44 290 GLU B C 1
ATOM 6529 O O . GLU B 1 290 ? 11.273 32.75 -8.195 1 97.44 290 GLU B O 1
ATOM 6534 N N . ASN B 1 291 ? 10.977 30.656 -8.789 1 95.5 291 ASN B N 1
ATOM 6535 C CA . ASN B 1 291 ? 10.109 31.016 -9.898 1 95.5 291 ASN B CA 1
ATOM 6536 C C . ASN B 1 291 ? 8.672 31.25 -9.438 1 95.5 291 ASN B C 1
ATOM 6538 O O . ASN B 1 291 ? 7.738 30.672 -9.977 1 95.5 291 ASN B O 1
ATOM 6542 N N . TRP B 1 292 ? 8.484 32.094 -8.453 1 96.5 292 TRP B N 1
ATOM 6543 C CA . TRP B 1 292 ? 7.18 32.312 -7.824 1 96.5 292 TRP B CA 1
ATOM 6544 C C . TRP B 1 292 ? 6.234 33.062 -8.766 1 96.5 292 TRP B C 1
ATOM 6546 O O . TRP B 1 292 ? 5.016 32.875 -8.688 1 96.5 292 TRP B O 1
ATOM 6556 N N . GLU B 1 293 ? 6.738 33.844 -9.711 1 96.75 293 GLU B N 1
ATOM 6557 C CA . GLU B 1 293 ? 5.887 34.531 -10.688 1 96.75 293 GLU B CA 1
ATOM 6558 C C . GLU B 1 293 ? 5.191 33.531 -11.602 1 96.75 293 GLU B C 1
ATOM 6560 O O . GLU B 1 293 ? 4.02 33.719 -11.938 1 96.75 293 GLU B O 1
ATOM 6565 N N . ALA B 1 294 ? 5.949 32.562 -11.977 1 97.12 294 ALA B N 1
ATOM 6566 C CA . ALA B 1 294 ? 5.363 31.5 -12.805 1 97.12 294 ALA B CA 1
ATOM 6567 C C . ALA B 1 294 ? 4.273 30.75 -12.039 1 97.12 294 ALA B C 1
ATOM 6569 O O . ALA B 1 294 ? 3.27 30.344 -12.625 1 97.12 294 ALA B O 1
ATOM 6570 N N . MET B 1 295 ? 4.48 30.547 -10.773 1 97.56 295 MET B N 1
ATOM 6571 C CA . MET B 1 295 ? 3.496 29.875 -9.938 1 97.56 295 MET B CA 1
ATOM 6572 C C . MET B 1 295 ? 2.217 30.688 -9.82 1 97.56 295 MET B C 1
ATOM 6574 O O . MET B 1 295 ? 1.119 30.141 -9.773 1 97.56 295 MET B O 1
ATOM 6578 N N . LEU B 1 296 ? 2.395 31.984 -9.773 1 96.44 296 LEU B N 1
ATOM 6579 C CA . LEU B 1 296 ? 1.237 32.875 -9.727 1 96.44 296 LEU B CA 1
ATOM 6580 C C . LEU B 1 296 ? 0.388 32.719 -10.984 1 96.44 296 LEU B C 1
ATOM 6582 O O . LEU B 1 296 ? -0.842 32.719 -10.906 1 96.44 296 LEU B O 1
ATOM 6586 N N . LYS B 1 297 ? 1.059 32.656 -12.078 1 96.81 297 LYS B N 1
ATOM 6587 C CA . LYS B 1 297 ? 0.355 32.469 -13.344 1 96.81 297 LYS B CA 1
ATOM 6588 C C . LYS B 1 297 ? -0.367 31.109 -13.383 1 96.81 297 LYS B C 1
ATOM 6590 O O . LYS B 1 297 ? -1.471 31.016 -13.922 1 96.81 297 LYS B O 1
ATOM 6595 N N . GLU B 1 298 ? 0.298 30.125 -12.859 1 96.69 298 GLU B N 1
ATOM 6596 C CA . GLU B 1 298 ? -0.313 28.797 -12.797 1 96.69 298 GLU B CA 1
ATOM 6597 C C . GLU B 1 298 ? -1.567 28.812 -11.922 1 96.69 298 GLU B C 1
ATOM 6599 O O . GLU B 1 298 ? -2.533 28.109 -12.211 1 96.69 298 GLU B O 1
ATOM 6604 N N . ASN B 1 299 ? -1.553 29.5 -10.844 1 97 299 ASN B N 1
ATOM 6605 C CA . ASN B 1 299 ? -2.68 29.578 -9.914 1 97 299 ASN B CA 1
ATOM 6606 C C . ASN B 1 299 ? -3.922 30.141 -10.594 1 97 299 ASN B C 1
ATOM 6608 O O . ASN B 1 299 ? -5.047 29.859 -10.188 1 97 299 ASN B O 1
ATOM 6612 N N . ASP B 1 300 ? -3.75 30.922 -11.633 1 95.19 300 ASP B N 1
ATOM 6613 C CA . ASP B 1 300 ? -4.859 31.562 -12.32 1 95.19 300 ASP B CA 1
ATOM 6614 C C . ASP B 1 300 ? -5.57 30.594 -13.258 1 95.19 300 ASP B C 1
ATOM 6616 O O . ASP B 1 300 ? -6.68 30.875 -13.727 1 95.19 300 ASP B O 1
ATOM 6620 N N . LYS B 1 301 ? -4.965 29.547 -13.523 1 95.56 301 LYS B N 1
ATOM 6621 C CA . LYS B 1 301 ? -5.578 28.547 -14.398 1 95.56 301 LYS B CA 1
ATOM 6622 C C . LYS B 1 301 ? -6.695 27.797 -13.688 1 95.56 301 LYS B C 1
ATOM 6624 O O . LYS B 1 301 ? -6.652 27.625 -12.469 1 95.56 301 LYS B O 1
ATOM 6629 N N . ASP B 1 302 ? -7.637 27.297 -14.398 1 93 302 ASP B N 1
ATOM 6630 C CA . ASP B 1 302 ? -8.75 26.531 -13.844 1 93 302 ASP B CA 1
ATOM 6631 C C . ASP B 1 302 ? -8.305 25.125 -13.445 1 93 302 ASP B C 1
ATOM 6633 O O . ASP B 1 302 ? -7.266 24.641 -13.898 1 93 302 ASP B O 1
ATOM 6637 N N . GLY B 1 303 ? -9.102 24.594 -12.562 1 90.56 303 GLY B N 1
ATOM 6638 C CA . GLY B 1 303 ? -8.852 23.203 -12.164 1 90.56 303 GLY B CA 1
ATOM 6639 C C . GLY B 1 303 ? -8.398 23.078 -10.727 1 90.56 303 GLY B C 1
ATOM 6640 O O . GLY B 1 303 ? -8 24.062 -10.102 1 90.56 303 GLY B O 1
ATOM 6641 N N . LYS B 1 304 ? -8.422 21.859 -10.281 1 90.94 304 LYS B N 1
ATOM 6642 C CA . LYS B 1 304 ? -8.031 21.578 -8.898 1 90.94 304 LYS B CA 1
ATOM 6643 C C . LYS B 1 304 ? -6.535 21.281 -8.805 1 90.94 304 LYS B C 1
ATOM 6645 O O . LYS B 1 304 ? -5.957 20.672 -9.703 1 90.94 304 LYS B O 1
ATOM 6650 N N . ILE B 1 305 ? -5.93 21.797 -7.812 1 94.44 305 ILE B N 1
ATOM 6651 C CA . ILE B 1 305 ? -4.551 21.469 -7.461 1 94.44 305 ILE B CA 1
ATOM 6652 C C . ILE B 1 305 ? -4.535 20.594 -6.207 1 94.44 305 ILE B C 1
ATOM 6654 O O . ILE B 1 305 ? -5.027 21 -5.152 1 94.44 305 ILE B O 1
ATOM 6658 N N . PHE B 1 306 ? -4.039 19.375 -6.352 1 94.06 306 PHE B N 1
ATOM 6659 C CA . PHE B 1 306 ? -3.996 18.438 -5.238 1 94.06 306 PHE B CA 1
ATOM 6660 C C . PHE B 1 306 ? -3.227 19.016 -4.062 1 94.06 306 PHE B C 1
ATOM 6662 O O . PHE B 1 306 ? -2.119 19.531 -4.23 1 94.06 306 PHE B O 1
ATOM 6669 N N . GLY B 1 307 ? -3.844 18.984 -2.922 1 92.12 307 GLY B N 1
ATOM 6670 C CA . GLY B 1 307 ? -3.223 19.5 -1.707 1 92.12 307 GLY B CA 1
ATOM 6671 C C . GLY B 1 307 ? -3.551 20.953 -1.431 1 92.12 307 GLY B C 1
ATOM 6672 O O . GLY B 1 307 ? -3.16 21.5 -0.395 1 92.12 307 GLY B O 1
ATOM 6673 N N . MET B 1 308 ? -4.289 21.609 -2.354 1 93.81 308 MET B N 1
ATOM 6674 C CA . MET B 1 308 ? -4.648 23 -2.135 1 93.81 308 MET B CA 1
ATOM 6675 C C . MET B 1 308 ? -6.164 23.172 -2.068 1 93.81 308 MET B C 1
ATOM 6677 O O . MET B 1 308 ? -6.867 22.891 -3.039 1 93.81 308 MET B O 1
ATOM 6681 N N . SER B 1 309 ? -6.594 23.609 -0.96 1 89.94 309 SER B N 1
ATOM 6682 C CA . SER B 1 309 ? -8.016 23.922 -0.808 1 89.94 309 SER B CA 1
ATOM 6683 C C . SER B 1 309 ? -8.391 25.172 -1.597 1 89.94 309 SER B C 1
ATOM 6685 O O . SER B 1 309 ? -7.516 25.891 -2.082 1 89.94 309 SER B O 1
ATOM 6687 N N . LYS B 1 310 ? -9.664 25.438 -1.703 1 89.88 310 LYS B N 1
ATOM 6688 C CA . LYS B 1 310 ? -10.156 26.656 -2.346 1 89.88 310 LYS B CA 1
ATOM 6689 C C . LYS B 1 310 ? -9.656 27.906 -1.615 1 89.88 310 LYS B C 1
ATOM 6691 O O . LYS B 1 310 ? -9.273 28.891 -2.248 1 89.88 310 LYS B O 1
ATOM 6696 N N . ARG B 1 311 ? -9.648 27.797 -0.377 1 87.38 311 ARG B N 1
ATOM 6697 C CA . ARG B 1 311 ? -9.188 28.922 0.439 1 87.38 311 ARG B CA 1
ATOM 6698 C C . ARG B 1 311 ? -7.711 29.188 0.197 1 87.38 311 ARG B C 1
ATOM 6700 O O . ARG B 1 311 ? -7.305 30.344 0.067 1 87.38 311 ARG B O 1
ATOM 6707 N N . ARG B 1 312 ? -7.012 28.156 0.15 1 90.88 312 ARG B N 1
ATOM 6708 C CA . ARG B 1 312 ? -5.578 28.312 -0.069 1 90.88 312 ARG B CA 1
ATOM 6709 C C . ARG B 1 312 ? -5.289 28.859 -1.46 1 90.88 312 ARG B C 1
ATOM 6711 O O . ARG B 1 312 ? -4.375 29.672 -1.636 1 90.88 312 ARG B O 1
ATOM 6718 N N . ARG B 1 313 ? -6.043 28.516 -2.377 1 94.75 313 ARG B N 1
ATOM 6719 C CA . ARG B 1 313 ? -5.926 29.047 -3.732 1 94.75 313 ARG B CA 1
ATOM 6720 C C . ARG B 1 313 ? -6.188 30.547 -3.762 1 94.75 313 ARG B C 1
ATOM 6722 O O . ARG B 1 313 ? -5.5 31.297 -4.469 1 94.75 313 ARG B O 1
ATOM 6729 N N . GLU B 1 314 ? -7.117 30.875 -3.014 1 93.56 314 GLU B N 1
ATOM 6730 C CA . GLU B 1 314 ? -7.465 32.281 -2.92 1 93.56 314 GLU B CA 1
ATOM 6731 C C . GLU B 1 314 ? -6.352 33.094 -2.248 1 93.56 314 GLU B C 1
ATOM 6733 O O . GLU B 1 314 ? -6.129 34.25 -2.58 1 93.56 314 GLU B O 1
ATOM 6738 N N . GLN B 1 315 ? -5.648 32.5 -1.407 1 94.38 315 GLN B N 1
ATOM 6739 C CA . GLN B 1 315 ? -4.594 33.188 -0.65 1 94.38 315 GLN B CA 1
ATOM 6740 C C . GLN B 1 315 ? -3.262 33.125 -1.389 1 94.38 315 GLN B C 1
ATOM 6742 O O . GLN B 1 315 ? -2.287 33.75 -0.974 1 94.38 315 GLN B O 1
ATOM 6747 N N . PHE B 1 316 ? -3.209 32.438 -2.477 1 97.19 316 PHE B N 1
ATOM 6748 C CA . PHE B 1 316 ? -1.945 32.094 -3.113 1 97.19 316 PHE B CA 1
ATOM 6749 C C . PHE B 1 316 ? -1.189 33.344 -3.539 1 97.19 316 PHE B C 1
ATOM 6751 O O . PHE B 1 316 ? 0.038 33.375 -3.439 1 97.19 316 PHE B O 1
ATOM 6758 N N . PRO B 1 317 ? -1.832 34.375 -4.008 1 96.25 317 PRO B N 1
ATOM 6759 C CA . PRO B 1 317 ? -1.086 35.594 -4.348 1 96.25 317 PRO B CA 1
ATOM 6760 C C . PRO B 1 317 ? -0.328 36.156 -3.152 1 96.25 317 PRO B C 1
ATOM 6762 O O . PRO B 1 317 ? 0.807 36.625 -3.301 1 96.25 317 PRO B O 1
ATOM 6765 N N . ALA B 1 318 ? -0.972 36.156 -1.983 1 96.56 318 ALA B N 1
ATOM 6766 C CA . ALA B 1 318 ? -0.309 36.594 -0.763 1 96.56 318 ALA B CA 1
ATOM 6767 C C . ALA B 1 318 ? 0.887 35.719 -0.428 1 96.56 318 ALA B C 1
ATOM 6769 O O . ALA B 1 318 ? 1.943 36.219 -0.028 1 96.56 318 ALA B O 1
ATOM 6770 N N . ILE B 1 319 ? 0.703 34.438 -0.589 1 97.44 319 ILE B N 1
ATOM 6771 C CA . ILE B 1 319 ? 1.759 33.469 -0.326 1 97.44 319 ILE B CA 1
ATOM 6772 C C . ILE B 1 319 ? 2.943 33.719 -1.252 1 97.44 319 ILE B C 1
ATOM 6774 O O . ILE B 1 319 ? 4.09 33.781 -0.803 1 97.44 319 ILE B O 1
ATOM 6778 N N . ALA B 1 320 ? 2.658 33.938 -2.504 1 97.12 320 ALA B N 1
ATOM 6779 C CA . ALA B 1 320 ? 3.688 34.188 -3.504 1 97.12 320 ALA B CA 1
ATOM 6780 C C . ALA B 1 320 ? 4.43 35.5 -3.197 1 97.12 320 ALA B C 1
ATOM 6782 O O . ALA B 1 320 ? 5.629 35.594 -3.451 1 97.12 320 ALA B O 1
ATOM 6783 N N . MET B 1 321 ? 3.734 36.438 -2.689 1 96.44 321 MET B N 1
ATOM 6784 C CA . MET B 1 321 ? 4.348 37.719 -2.318 1 96.44 321 MET B CA 1
ATOM 6785 C C . MET B 1 321 ? 5.383 37.531 -1.215 1 96.44 321 MET B C 1
ATOM 6787 O O . MET B 1 321 ? 6.469 38.094 -1.266 1 96.44 321 MET B O 1
ATOM 6791 N N . VAL B 1 322 ? 5 36.75 -0.225 1 97.88 322 VAL B N 1
ATOM 6792 C CA . VAL B 1 322 ? 5.93 36.438 0.86 1 97.88 322 VAL B CA 1
ATOM 6793 C C . VAL B 1 322 ? 7.152 35.719 0.307 1 97.88 322 VAL B C 1
ATOM 6795 O O . VAL B 1 322 ? 8.289 36.031 0.668 1 97.88 322 VAL B O 1
ATOM 6798 N N . VAL B 1 323 ? 6.961 34.75 -0.583 1 98.19 323 VAL B N 1
ATOM 6799 C CA . VAL B 1 323 ? 8.039 33.969 -1.203 1 98.19 323 VAL B CA 1
ATOM 6800 C C . VAL B 1 323 ? 8.938 34.906 -2.01 1 98.19 323 VAL B C 1
ATOM 6802 O O . VAL B 1 323 ? 10.164 34.812 -1.945 1 98.19 323 VAL B O 1
ATOM 6805 N N . GLY B 1 324 ? 8.312 35.781 -2.758 1 97.56 324 GLY B N 1
ATOM 6806 C CA . GLY B 1 324 ? 9.078 36.781 -3.516 1 97.56 324 GLY B CA 1
ATOM 6807 C C . GLY B 1 324 ? 9.977 37.625 -2.646 1 97.56 324 GLY B C 1
ATOM 6808 O O . GLY B 1 324 ? 11.133 37.875 -2.998 1 97.56 324 GLY B O 1
ATOM 6809 N N . ALA B 1 325 ? 9.438 38.125 -1.518 1 98 325 ALA B N 1
ATOM 6810 C CA . ALA B 1 325 ? 10.211 38.938 -0.585 1 98 325 ALA B CA 1
ATOM 6811 C C . ALA B 1 325 ? 11.398 38.125 -0.035 1 98 325 ALA B C 1
ATOM 6813 O O . ALA B 1 325 ? 12.492 38.688 0.137 1 98 325 ALA B O 1
ATOM 6814 N N . LEU B 1 326 ? 11.172 36.875 0.238 1 98.19 326 LEU B N 1
ATOM 6815 C CA . LEU B 1 326 ? 12.227 36.031 0.755 1 98.19 326 LEU B CA 1
ATOM 6816 C C . LEU B 1 326 ? 13.328 35.812 -0.285 1 98.19 326 LEU B C 1
ATOM 6818 O O . LEU B 1 326 ? 14.516 35.875 0.041 1 98.19 326 LEU B O 1
ATOM 6822 N N . VAL B 1 327 ? 12.93 35.5 -1.514 1 98 327 VAL B N 1
ATOM 6823 C CA . VAL B 1 327 ? 13.867 35.281 -2.613 1 98 327 VAL B CA 1
ATOM 6824 C C . VAL B 1 327 ? 14.766 36.5 -2.799 1 98 327 VAL B C 1
ATOM 6826 O O . VAL B 1 327 ? 15.953 36.375 -3.086 1 98 327 VAL B O 1
ATOM 6829 N N . GLU B 1 328 ? 14.211 37.625 -2.596 1 97.44 328 GLU B N 1
ATOM 6830 C CA . GLU B 1 328 ? 14.977 38.875 -2.727 1 97.44 328 GLU B CA 1
ATOM 6831 C C . GLU B 1 328 ? 15.93 39.062 -1.553 1 97.44 328 GLU B C 1
ATOM 6833 O O . GLU B 1 328 ? 17.031 39.594 -1.718 1 97.44 328 GLU B O 1
ATOM 6838 N N . ALA B 1 329 ? 15.492 38.656 -0.405 1 97.69 329 ALA B N 1
ATOM 6839 C CA . ALA B 1 329 ? 16.25 38.875 0.821 1 97.69 329 ALA B CA 1
ATOM 6840 C C . ALA B 1 329 ? 17.438 37.938 0.928 1 97.69 329 ALA B C 1
ATOM 6842 O O . ALA B 1 329 ? 18.484 38.281 1.455 1 97.69 329 ALA B O 1
ATOM 6843 N N . VAL B 1 330 ? 17.297 36.688 0.493 1 96.94 330 VAL B N 1
ATOM 6844 C CA . VAL B 1 330 ? 18.297 35.625 0.648 1 96.94 330 VAL B CA 1
ATOM 6845 C C . VAL B 1 330 ? 19.219 35.594 -0.569 1 96.94 330 VAL B C 1
ATOM 6847 O O . VAL B 1 330 ? 18.75 35.438 -1.701 1 96.94 330 VAL B O 1
ATOM 6850 N N . PRO B 1 331 ? 20.531 35.719 -0.415 1 95 331 PRO B N 1
ATOM 6851 C CA . PRO B 1 331 ? 21.453 35.812 -1.546 1 95 331 PRO B CA 1
ATOM 6852 C C . PRO B 1 331 ? 21.406 34.594 -2.461 1 95 331 PRO B C 1
ATOM 6854 O O . PRO B 1 331 ? 21.438 34.75 -3.686 1 95 331 PRO B O 1
ATOM 6857 N N . LYS B 1 332 ? 21.469 33.438 -1.862 1 96.94 332 LYS B N 1
ATOM 6858 C CA . LYS B 1 332 ? 21.406 32.188 -2.619 1 96.94 332 LYS B CA 1
ATOM 6859 C C . LYS B 1 332 ? 20.672 31.109 -1.83 1 96.94 332 LYS B C 1
ATOM 6861 O O . LYS B 1 332 ? 21.047 30.812 -0.691 1 96.94 332 LYS B O 1
ATOM 6866 N N . ILE B 1 333 ? 19.672 30.609 -2.465 1 98.12 333 ILE B N 1
ATOM 6867 C CA . ILE B 1 333 ? 18.922 29.516 -1.861 1 98.12 333 ILE B CA 1
ATOM 6868 C C . ILE B 1 333 ? 19.422 28.188 -2.422 1 98.12 333 ILE B C 1
ATOM 6870 O O . ILE B 1 333 ? 19.422 27.969 -3.639 1 98.12 333 ILE B O 1
ATOM 6874 N N . LYS B 1 334 ? 19.891 27.328 -1.557 1 98.06 334 LYS B N 1
ATOM 6875 C CA . LYS B 1 334 ? 20.359 26 -1.961 1 98.06 334 LYS B CA 1
ATOM 6876 C C . LYS B 1 334 ? 19.188 25.078 -2.24 1 98.06 334 LYS B C 1
ATOM 6878 O O . LYS B 1 334 ? 19.078 24.5 -3.33 1 98.06 334 LYS B O 1
ATOM 6883 N N . GLN B 1 335 ? 18.328 24.906 -1.264 1 97.81 335 GLN B N 1
ATOM 6884 C CA . GLN B 1 335 ? 17.219 23.969 -1.304 1 97.81 335 GLN B CA 1
ATOM 6885 C C . GLN B 1 335 ? 16.125 24.359 -0.322 1 97.81 335 GLN B C 1
ATOM 6887 O O . GLN B 1 335 ? 16.406 24.891 0.753 1 97.81 335 GLN B O 1
ATOM 6892 N N . VAL B 1 336 ? 14.898 24.141 -0.721 1 98.56 336 VAL B N 1
ATOM 6893 C CA . VAL B 1 336 ? 13.758 24.359 0.162 1 98.56 336 VAL B CA 1
ATOM 6894 C C . VAL B 1 336 ? 13.031 23.047 0.408 1 98.56 336 VAL B C 1
ATOM 6896 O O . VAL B 1 336 ? 12.68 22.328 -0.538 1 98.56 336 VAL B O 1
ATOM 6899 N N . THR B 1 337 ? 12.859 22.672 1.646 1 98.31 337 THR B N 1
ATOM 6900 C CA . THR B 1 337 ? 12.148 21.469 2.051 1 98.31 337 THR B CA 1
ATOM 6901 C C . THR B 1 337 ? 10.836 21.812 2.74 1 98.31 337 THR B C 1
ATOM 6903 O O . THR B 1 337 ? 10.812 22.641 3.664 1 98.31 337 THR B O 1
ATOM 6906 N N . PHE B 1 338 ? 9.766 21.234 2.297 1 97.88 338 PHE B N 1
ATOM 6907 C CA . PHE B 1 338 ? 8.453 21.453 2.889 1 97.88 338 PHE B CA 1
ATOM 6908 C C . PHE B 1 338 ? 8.156 20.422 3.961 1 97.88 338 PHE B C 1
ATOM 6910 O O . PHE B 1 338 ? 8.227 19.219 3.701 1 97.88 338 PHE B O 1
ATOM 6917 N N . CYS B 1 339 ? 7.766 20.922 5.156 1 96.94 339 CYS B N 1
ATOM 6918 C CA . CYS B 1 339 ? 7.641 20.047 6.324 1 96.94 339 CYS B CA 1
ATOM 6919 C C . CYS B 1 339 ? 6.18 19.828 6.684 1 96.94 339 CYS B C 1
ATOM 6921 O O . CYS B 1 339 ? 5.34 20.703 6.473 1 96.94 339 CYS B O 1
ATOM 6923 N N . SER B 1 340 ? 5.879 18.625 7.219 1 91.31 340 SER B N 1
ATOM 6924 C CA . SER B 1 340 ? 4.516 18.312 7.629 1 91.31 340 SER B CA 1
ATOM 6925 C C . SER B 1 340 ? 4.27 18.703 9.078 1 91.31 340 SER B C 1
ATOM 6927 O O . SER B 1 340 ? 3.141 19.031 9.461 1 91.31 340 SER B O 1
ATOM 6929 N N . GLY B 1 341 ? 5.277 18.719 9.93 1 92.88 341 GLY B N 1
ATOM 6930 C CA . GLY B 1 341 ? 5.098 18.984 11.352 1 92.88 341 GLY B CA 1
ATOM 6931 C C . GLY B 1 341 ? 4.789 20.438 11.648 1 92.88 341 GLY B C 1
ATOM 6932 O O . GLY B 1 341 ? 5.285 21.344 10.961 1 92.88 341 GLY B O 1
ATOM 6933 N N . GLY B 1 342 ? 3.99 20.656 12.648 1 92 342 GLY B N 1
ATOM 6934 C CA . GLY B 1 342 ? 3.637 22 13.109 1 92 342 GLY B CA 1
ATOM 6935 C C . GLY B 1 342 ? 3.729 22.156 14.617 1 92 342 GLY B C 1
ATOM 6936 O O . GLY B 1 342 ? 4.566 21.516 15.258 1 92 342 GLY B O 1
ATOM 6937 N N . ASN B 1 343 ? 2.934 23.062 15.094 1 93.19 343 ASN B N 1
ATOM 6938 C CA . ASN B 1 343 ? 2.988 23.422 16.5 1 93.19 343 ASN B CA 1
ATOM 6939 C C . ASN B 1 343 ? 2.717 22.219 17.406 1 93.19 343 ASN B C 1
ATOM 6941 O O . ASN B 1 343 ? 3.408 22.031 18.406 1 93.19 343 ASN B O 1
ATOM 6945 N N . ARG B 1 344 ? 1.753 21.375 17.047 1 95.62 344 ARG B N 1
ATOM 6946 C CA . ARG B 1 344 ? 1.404 20.234 17.891 1 95.62 344 ARG B CA 1
ATOM 6947 C C . ARG B 1 344 ? 2.549 19.234 17.953 1 95.62 344 ARG B C 1
ATOM 6949 O O . ARG B 1 344 ? 2.871 18.703 19.016 1 95.62 344 ARG B O 1
ATOM 6956 N N . ASP B 1 345 ? 3.189 19 16.844 1 96.31 345 ASP B N 1
ATOM 6957 C CA . ASP B 1 345 ? 4.348 18.125 16.797 1 96.31 345 ASP B CA 1
ATOM 6958 C C . ASP B 1 345 ? 5.504 18.688 17.625 1 96.31 345 ASP B C 1
ATOM 6960 O O . ASP B 1 345 ? 6.23 17.938 18.281 1 96.31 345 ASP B O 1
ATOM 6964 N N . GLY B 1 346 ? 5.648 20.016 17.516 1 95.56 346 GLY B N 1
ATOM 6965 C CA . GLY B 1 346 ? 6.699 20.672 18.281 1 95.56 346 GLY B CA 1
ATOM 6966 C C . GLY B 1 346 ? 6.539 20.516 19.781 1 95.56 346 GLY B C 1
ATOM 6967 O O . GLY B 1 346 ? 7.516 20.266 20.484 1 95.56 346 GLY B O 1
ATOM 6968 N N . VAL B 1 347 ? 5.312 20.672 20.219 1 94.38 347 VAL B N 1
ATOM 6969 C CA . VAL B 1 347 ? 5.023 20.484 21.641 1 94.38 347 VAL B CA 1
ATOM 6970 C C . VAL B 1 347 ? 5.395 19.078 22.078 1 94.38 347 VAL B C 1
ATOM 6972 O O . VAL B 1 347 ? 6.07 18.891 23.094 1 94.38 347 VAL B O 1
ATOM 6975 N N . LEU B 1 348 ? 4.953 18.078 21.328 1 95.88 348 LEU B N 1
ATOM 6976 C CA . LEU B 1 348 ? 5.234 16.672 21.641 1 95.88 348 LEU B CA 1
ATOM 6977 C C . LEU B 1 348 ? 6.738 16.406 21.609 1 95.88 348 LEU B C 1
ATOM 6979 O O . LEU B 1 348 ? 7.27 15.742 22.5 1 95.88 348 LEU B O 1
ATOM 6983 N N . TYR B 1 349 ? 7.352 16.922 20.578 1 95.44 349 TYR B N 1
ATOM 6984 C CA . TYR B 1 349 ? 8.789 16.734 20.406 1 95.44 349 TYR B CA 1
ATOM 6985 C C . TYR B 1 349 ? 9.562 17.281 21.594 1 95.44 349 TYR B C 1
ATOM 6987 O O . TYR B 1 349 ? 10.5 16.656 22.094 1 95.44 349 TYR B O 1
ATOM 6995 N N . MET B 1 350 ? 9.141 18.438 22.094 1 92.44 350 MET B N 1
ATOM 6996 C CA . MET B 1 350 ? 9.812 19.109 23.203 1 92.44 350 MET B CA 1
ATOM 6997 C C . MET B 1 350 ? 9.531 18.406 24.531 1 92.44 350 MET B C 1
ATOM 6999 O O . MET B 1 350 ? 10.266 18.594 25.5 1 92.44 350 MET B O 1
ATOM 7003 N N . LYS B 1 351 ? 8.492 17.625 24.562 1 92.25 351 LYS B N 1
ATOM 7004 C CA . LYS B 1 351 ? 8.211 16.828 25.75 1 92.25 351 LYS B CA 1
ATOM 7005 C C . LYS B 1 351 ? 9.188 15.672 25.891 1 92.25 351 LYS B C 1
ATOM 7007 O O . LYS B 1 351 ? 9.391 15.148 27 1 92.25 351 LYS B O 1
ATOM 7012 N N . LEU B 1 352 ? 9.758 15.234 24.781 1 93.38 352 LEU B N 1
ATOM 7013 C CA . LEU B 1 352 ? 10.719 14.141 24.812 1 93.38 352 LEU B CA 1
ATOM 7014 C C . LEU B 1 352 ? 12.062 14.609 25.359 1 93.38 352 LEU B C 1
ATOM 7016 O O . LEU B 1 352 ? 12.484 15.742 25.094 1 93.38 352 LEU B O 1
ATOM 7020 N N . PRO B 1 353 ? 12.773 13.742 26.109 1 91.31 353 PRO B N 1
ATOM 7021 C CA . PRO B 1 353 ? 14.133 14.102 26.5 1 91.31 353 PRO B CA 1
ATOM 7022 C C . PRO B 1 353 ? 15.078 14.227 25.312 1 91.31 353 PRO B C 1
ATOM 7024 O O . PRO B 1 353 ? 14.906 13.539 24.297 1 91.31 353 PRO B O 1
ATOM 7027 N N . PRO B 1 354 ? 16.094 15.047 25.422 1 90.81 354 PRO B N 1
ATOM 7028 C CA . PRO B 1 354 ? 17 15.344 24.312 1 90.81 354 PRO B CA 1
ATOM 7029 C C . PRO B 1 354 ? 17.594 14.086 23.672 1 90.81 354 PRO B C 1
ATOM 7031 O O . PRO B 1 354 ? 17.656 13.984 22.453 1 90.81 354 PRO B O 1
ATOM 7034 N N . PRO B 1 355 ? 18.016 13.055 24.406 1 91.44 355 PRO B N 1
ATOM 7035 C CA . PRO B 1 355 ? 18.578 11.875 23.766 1 91.44 355 PRO B CA 1
ATOM 7036 C C . PRO B 1 355 ? 17.594 11.18 22.828 1 91.44 355 PRO B C 1
ATOM 7038 O O . PRO B 1 355 ? 18 10.633 21.797 1 91.44 355 PRO B O 1
ATOM 7041 N N . LEU B 1 356 ? 16.297 11.156 23.141 1 92.62 356 LEU B N 1
ATOM 7042 C CA . LEU B 1 356 ? 15.273 10.562 22.281 1 92.62 356 LEU B CA 1
ATOM 7043 C C . LEU B 1 356 ? 15.023 11.43 21.047 1 92.62 356 LEU B C 1
ATOM 7045 O O . LEU B 1 356 ? 14.844 10.914 19.953 1 92.62 356 LEU B O 1
ATOM 7049 N N . ARG B 1 357 ? 15.016 12.742 21.234 1 93.38 357 ARG B N 1
ATOM 7050 C CA . ARG B 1 357 ? 14.805 13.672 20.141 1 93.38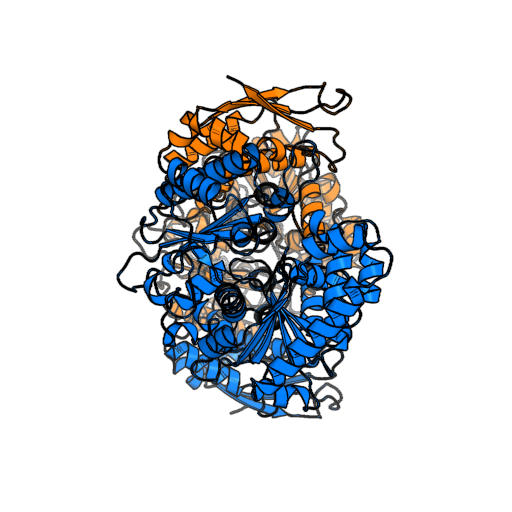 357 ARG B CA 1
ATOM 7051 C C . ARG B 1 357 ? 15.883 13.516 19.078 1 93.38 357 ARG B C 1
ATOM 7053 O O . ARG B 1 357 ? 15.602 13.586 17.875 1 93.38 357 ARG B O 1
ATOM 7060 N N . GLN B 1 358 ? 17.062 13.211 19.516 1 93.38 358 GLN B N 1
ATOM 7061 C CA . GLN B 1 358 ? 18.234 13.234 18.641 1 93.38 358 GLN B CA 1
ATOM 7062 C C . GLN B 1 358 ? 18.391 11.898 17.906 1 93.38 358 GLN B C 1
ATOM 7064 O O . GLN B 1 358 ? 19.203 11.789 16.984 1 93.38 358 GLN B O 1
ATOM 7069 N N . GLN B 1 359 ? 17.578 10.953 18.203 1 92.5 359 GLN B N 1
ATOM 7070 C CA . GLN B 1 359 ? 17.688 9.648 17.562 1 92.5 359 GLN B CA 1
ATOM 7071 C C . GLN B 1 359 ? 17.297 9.734 16.094 1 92.5 359 GLN B C 1
ATOM 7073 O O . GLN B 1 359 ? 16.406 10.508 15.711 1 92.5 359 GLN B O 1
ATOM 7078 N N . ASP B 1 360 ? 18.016 8.922 15.266 1 92.06 360 ASP B N 1
ATOM 7079 C CA . ASP B 1 360 ? 17.594 8.703 13.891 1 92.06 360 ASP B CA 1
ATOM 7080 C C . ASP B 1 360 ? 16.266 7.93 13.852 1 92.06 360 ASP B C 1
ATOM 7082 O O . ASP B 1 360 ? 16.188 6.797 14.328 1 92.06 360 ASP B O 1
ATOM 7086 N N . PRO B 1 361 ? 15.273 8.523 13.258 1 92.75 361 PRO B N 1
ATOM 7087 C CA . PRO B 1 361 ? 13.969 7.852 13.297 1 92.75 361 PRO B CA 1
ATOM 7088 C C . PRO B 1 361 ? 13.883 6.672 12.328 1 92.75 361 PRO B C 1
ATOM 7090 O O . PRO B 1 361 ? 13.023 5.805 12.484 1 92.75 361 PRO B O 1
ATOM 7093 N N . LEU B 1 362 ? 14.664 6.516 11.359 1 89.5 362 LEU B N 1
ATOM 7094 C CA . LEU B 1 362 ? 14.508 5.551 10.273 1 89.5 362 LEU B CA 1
ATOM 7095 C C . LEU B 1 362 ? 14.672 4.125 10.789 1 89.5 362 LEU B C 1
ATOM 7097 O O . LEU B 1 362 ? 13.836 3.264 10.523 1 89.5 362 LEU B O 1
ATOM 7101 N N . PRO B 1 363 ? 15.727 3.848 11.602 1 83.38 363 PRO B N 1
ATOM 7102 C CA . PRO B 1 363 ? 15.906 2.479 12.086 1 83.38 363 PRO B CA 1
ATOM 7103 C C . PRO B 1 363 ? 14.773 2.031 13.016 1 83.38 363 PRO B C 1
ATOM 7105 O O . PRO B 1 363 ? 14.641 0.838 13.305 1 83.38 363 PRO B O 1
ATOM 7108 N N . LEU B 1 364 ? 13.969 2.99 13.438 1 84.44 364 LEU B N 1
ATOM 7109 C CA . LEU B 1 364 ? 12.914 2.688 14.398 1 84.44 364 LEU B CA 1
ATOM 7110 C C . LEU B 1 364 ? 11.641 2.242 13.688 1 84.44 364 LEU B C 1
ATOM 7112 O O . LEU B 1 364 ? 10.703 1.756 14.328 1 84.44 364 LEU B O 1
ATOM 7116 N N . LEU B 1 365 ? 11.469 2.498 12.336 1 80.31 365 LEU B N 1
ATOM 7117 C CA . LEU B 1 365 ? 10.297 2.1 11.562 1 80.31 365 LEU B CA 1
ATOM 7118 C C . LEU B 1 365 ? 10.125 0.584 11.586 1 80.31 365 LEU B C 1
ATOM 7120 O O . LEU B 1 365 ? 9.016 0.079 11.406 1 80.31 365 LEU B O 1
ATOM 7124 N N . LEU B 1 366 ? 11.211 -0.135 11.523 1 60.91 366 LEU B N 1
ATOM 7125 C CA . LEU B 1 366 ? 11.391 -1.537 11.164 1 60.91 366 LEU B CA 1
ATOM 7126 C C . LEU B 1 366 ? 10.461 -2.43 11.977 1 60.91 366 LEU B C 1
ATOM 7128 O O . LEU B 1 366 ? 9.977 -3.449 11.484 1 60.91 366 LEU B O 1
ATOM 7132 N N . GLY B 1 367 ? 10.156 -3.107 12.258 1 52.16 367 GLY B N 1
ATOM 7133 C CA . GLY B 1 367 ? 9.586 -4.441 12.172 1 52.16 367 GLY B CA 1
ATOM 7134 C C . GLY B 1 367 ? 9.906 -5.309 13.383 1 52.16 367 GLY B C 1
ATOM 7135 O O . GLY B 1 367 ? 11.016 -5.258 13.914 1 52.16 367 GLY B O 1
ATOM 7136 N N . SER B 1 368 ? 9.039 -5.5 14.203 1 53.88 368 SER B N 1
ATOM 7137 C CA . SER B 1 368 ? 9.18 -6.305 15.406 1 53.88 368 SER B CA 1
ATOM 7138 C C . SER B 1 368 ? 9.383 -7.777 15.07 1 53.88 368 SER B C 1
ATOM 7140 O O . SER B 1 368 ? 9.281 -8.641 15.953 1 53.88 368 SER B O 1
ATOM 7142 N N . SER B 1 369 ? 9.914 -8.172 13.805 1 56.56 369 SER B N 1
ATOM 7143 C CA . SER B 1 369 ? 9.891 -9.625 13.852 1 56.56 369 SER B CA 1
ATOM 7144 C C . SER B 1 369 ? 10.844 -10.164 14.914 1 56.56 369 SER B C 1
ATOM 7146 O O . SER B 1 369 ? 11.977 -9.695 15.031 1 56.56 369 SER B O 1
ATOM 7148 N N . GLU B 1 370 ? 10.359 -10.828 15.734 1 57.53 370 GLU B N 1
ATOM 7149 C CA . GLU B 1 370 ? 11.039 -11.438 16.875 1 57.53 370 GLU B CA 1
ATOM 7150 C C . GLU B 1 370 ? 12.336 -12.117 16.453 1 57.53 370 GLU B C 1
ATOM 7152 O O . GLU B 1 370 ? 13.281 -12.219 17.234 1 57.53 370 GLU B O 1
ATOM 7157 N N . SER B 1 371 ? 12.414 -12.469 15.172 1 65 371 SER B N 1
ATOM 7158 C CA . SER B 1 371 ? 13.57 -13.266 14.773 1 65 371 SER B CA 1
ATOM 7159 C C . SER B 1 371 ? 14.719 -12.383 14.305 1 65 371 SER B C 1
ATOM 7161 O O . SER B 1 371 ? 15.867 -12.828 14.242 1 65 371 SER B O 1
ATOM 7163 N N . VAL B 1 372 ? 14.422 -11.133 14.164 1 76.19 372 VAL B N 1
ATOM 7164 C CA . VAL B 1 372 ? 15.43 -10.234 13.625 1 76.19 372 VAL B CA 1
ATOM 7165 C C . VAL B 1 372 ? 16.156 -9.523 14.766 1 76.19 372 VAL B C 1
ATOM 7167 O O . VAL B 1 372 ? 15.539 -8.812 15.562 1 76.19 372 VAL B O 1
ATOM 7170 N N . THR B 1 373 ? 17.5 -9.945 14.922 1 82.56 373 THR B N 1
ATOM 7171 C CA . THR B 1 373 ? 18.312 -9.297 15.953 1 82.56 373 THR B CA 1
ATOM 7172 C C . THR B 1 373 ? 19.141 -8.172 15.344 1 82.56 373 THR B C 1
ATOM 7174 O O . THR B 1 373 ? 19.484 -8.211 14.164 1 82.56 373 THR B O 1
ATOM 7177 N N . ASP B 1 374 ? 19.5 -7.262 16.156 1 85.81 374 ASP B N 1
ATOM 7178 C CA . ASP B 1 374 ? 20.328 -6.137 15.703 1 85.81 374 ASP B CA 1
ATOM 7179 C C . ASP B 1 374 ? 21.688 -6.617 15.203 1 85.81 374 ASP B C 1
ATOM 7181 O O . ASP B 1 374 ? 22.234 -6.059 14.25 1 85.81 374 ASP B O 1
ATOM 7185 N N . ALA B 1 375 ? 22.156 -7.66 15.836 1 89.44 375 ALA B N 1
ATOM 7186 C CA . ALA B 1 375 ? 23.453 -8.188 15.445 1 89.44 375 ALA B CA 1
ATOM 7187 C C . ALA B 1 375 ? 23.406 -8.797 14.047 1 89.44 375 ALA B C 1
ATOM 7189 O O . ALA B 1 375 ? 24.328 -8.594 13.242 1 89.44 375 ALA B O 1
ATOM 7190 N N . SER B 1 376 ? 22.375 -9.555 13.805 1 90.75 376 SER B N 1
ATOM 7191 C CA . SER B 1 376 ? 22.234 -10.18 12.5 1 90.75 376 SER B CA 1
ATOM 7192 C C . SER B 1 376 ? 22.016 -9.133 11.406 1 90.75 376 SER B C 1
ATOM 7194 O O . SER B 1 376 ? 22.531 -9.258 10.297 1 90.75 376 SER B O 1
ATOM 7196 N N . VAL B 1 377 ? 21.266 -8.102 11.742 1 90.94 377 VAL B N 1
ATOM 7197 C CA . VAL B 1 377 ? 21.016 -7.027 10.789 1 90.94 377 VAL B CA 1
ATOM 7198 C C . VAL B 1 377 ? 22.312 -6.285 10.492 1 90.94 377 VAL B C 1
ATOM 7200 O O . VAL B 1 377 ? 22.625 -6.016 9.328 1 90.94 377 VAL B O 1
ATOM 7203 N N . SER B 1 378 ? 23.016 -6 11.523 1 92.38 378 SER B N 1
ATOM 7204 C CA . SER B 1 378 ? 24.297 -5.289 11.359 1 92.38 378 SER B CA 1
ATOM 7205 C C . SER B 1 378 ? 25.25 -6.078 10.477 1 92.38 378 SER B C 1
ATOM 7207 O O . SER B 1 378 ? 25.938 -5.5 9.633 1 92.38 378 SER B O 1
ATOM 7209 N N . ALA B 1 379 ? 25.266 -7.363 10.688 1 93.56 379 ALA B N 1
ATOM 7210 C CA . ALA B 1 379 ? 26.141 -8.219 9.883 1 93.56 379 ALA B CA 1
ATOM 7211 C C . ALA B 1 379 ? 25.719 -8.203 8.414 1 93.56 379 ALA B C 1
ATOM 7213 O O . ALA B 1 379 ? 26.562 -8.141 7.52 1 93.56 379 ALA B O 1
ATOM 7214 N N . ALA B 1 380 ? 24.453 -8.297 8.164 1 93.94 380 ALA B N 1
ATOM 7215 C CA . ALA B 1 380 ? 23.938 -8.258 6.801 1 93.94 380 ALA B CA 1
ATOM 7216 C C . ALA B 1 380 ? 24.219 -6.906 6.148 1 93.94 380 ALA B C 1
ATOM 7218 O O . ALA B 1 380 ? 24.578 -6.84 4.973 1 93.94 380 ALA B O 1
ATOM 7219 N N . VAL B 1 381 ? 24.047 -5.832 6.918 1 94.69 381 VAL B N 1
ATOM 7220 C CA . VAL B 1 381 ? 24.312 -4.484 6.43 1 94.69 381 VAL B CA 1
ATOM 7221 C C . VAL B 1 381 ? 25.797 -4.367 6.039 1 94.69 381 VAL B C 1
ATOM 7223 O O . VAL B 1 381 ? 26.125 -3.799 4.996 1 94.69 381 VAL B O 1
ATOM 7226 N N . GLN B 1 382 ? 26.641 -4.891 6.871 1 95.19 382 GLN B N 1
ATOM 7227 C CA . GLN B 1 382 ? 28.062 -4.844 6.59 1 95.19 382 GLN B CA 1
ATOM 7228 C C . GLN B 1 382 ? 28.406 -5.609 5.309 1 95.19 382 GLN B C 1
ATOM 7230 O O . GLN B 1 382 ? 29.25 -5.176 4.523 1 95.19 382 GLN B O 1
ATOM 7235 N N . LEU B 1 383 ? 27.781 -6.738 5.156 1 96 383 LEU B N 1
ATOM 7236 C CA . LEU B 1 383 ? 28 -7.523 3.949 1 96 383 LEU B CA 1
ATOM 7237 C C . LEU B 1 383 ? 27.547 -6.762 2.713 1 96 383 LEU B C 1
ATOM 7239 O O . LEU B 1 383 ? 28.234 -6.738 1.694 1 96 383 LEU B O 1
ATOM 7243 N N . VAL B 1 384 ? 26.391 -6.121 2.756 1 96.06 384 VAL B N 1
ATOM 7244 C CA . VAL B 1 384 ? 25.875 -5.332 1.641 1 96.06 384 VAL B CA 1
ATOM 7245 C C . VAL B 1 384 ? 26.828 -4.18 1.338 1 96.06 384 VAL B C 1
ATOM 7247 O O . VAL B 1 384 ? 27.125 -3.902 0.174 1 96.06 384 VAL B O 1
ATOM 7250 N N . ARG B 1 385 ? 27.312 -3.516 2.371 1 95.19 385 ARG B N 1
ATOM 7251 C CA . ARG B 1 385 ? 28.25 -2.41 2.207 1 95.19 385 ARG B CA 1
ATOM 7252 C C . ARG B 1 385 ? 29.547 -2.879 1.535 1 95.19 385 ARG B C 1
ATOM 7254 O O . ARG B 1 385 ? 30.141 -2.143 0.75 1 95.19 385 ARG B O 1
ATOM 7261 N N . SER B 1 386 ? 29.969 -4.07 1.888 1 95.94 386 SER B N 1
ATOM 7262 C CA . SER B 1 386 ? 31.188 -4.609 1.323 1 95.94 386 SER B CA 1
ATOM 7263 C C . SER B 1 386 ? 31.047 -4.875 -0.171 1 95.94 386 SER B C 1
ATOM 7265 O O . SER B 1 386 ? 32.031 -5.023 -0.881 1 95.94 386 SER B O 1
ATOM 7267 N N . ALA B 1 387 ? 29.812 -4.965 -0.648 1 96.75 387 ALA B N 1
ATOM 7268 C CA . ALA B 1 387 ? 29.562 -5.195 -2.068 1 96.75 387 ALA B CA 1
ATOM 7269 C C . ALA B 1 387 ? 29.609 -3.885 -2.854 1 96.75 387 ALA B C 1
ATOM 7271 O O . ALA B 1 387 ? 29.547 -3.891 -4.086 1 96.75 387 ALA B O 1
ATOM 7272 N N . LEU B 1 388 ? 29.688 -2.777 -2.174 1 94.75 388 LEU B N 1
ATOM 7273 C CA . LEU B 1 388 ? 29.781 -1.47 -2.816 1 94.75 388 LEU B CA 1
ATOM 7274 C C . LEU B 1 388 ? 31.234 -1.037 -2.967 1 94.75 388 LEU B C 1
ATOM 7276 O O . LEU B 1 388 ? 32 -1.102 -2.008 1 94.75 388 LEU B O 1
ATOM 7280 N N . PRO B 1 389 ? 31.531 -0.58 -4.195 1 92.88 389 PRO B N 1
ATOM 7281 C CA . PRO B 1 389 ? 32.875 -0.028 -4.328 1 92.88 389 PRO B CA 1
ATOM 7282 C C . PRO B 1 389 ? 33.125 1.167 -3.41 1 92.88 389 PRO B C 1
ATOM 7284 O O . PRO B 1 389 ? 32.188 1.89 -3.068 1 92.88 389 PRO B O 1
ATOM 7287 N N . LYS B 1 390 ? 34.312 1.449 -3.055 1 87.31 390 LYS B N 1
ATOM 7288 C CA . LYS B 1 390 ? 34.656 2.521 -2.135 1 87.31 390 LYS B CA 1
ATOM 7289 C C . LYS B 1 390 ? 34.281 3.885 -2.691 1 87.31 390 LYS B C 1
ATOM 7291 O O . LYS B 1 390 ? 33.938 4.801 -1.93 1 87.31 390 LYS B O 1
ATOM 7296 N N . ASP B 1 391 ? 34.188 4.016 -4.004 1 83.81 391 ASP B N 1
ATOM 7297 C CA . ASP B 1 391 ? 33.906 5.312 -4.613 1 83.81 391 ASP B CA 1
ATOM 7298 C C . ASP B 1 391 ? 32.438 5.461 -4.934 1 83.81 391 ASP B C 1
ATOM 7300 O O . ASP B 1 391 ? 32.031 6.379 -5.652 1 83.81 391 ASP B O 1
ATOM 7304 N N . SER B 1 392 ? 31.625 4.582 -4.359 1 87.12 392 SER B N 1
ATOM 7305 C CA . SER B 1 392 ? 30.203 4.68 -4.605 1 87.12 392 SER B CA 1
ATOM 7306 C C . SER B 1 392 ? 29.594 5.879 -3.887 1 87.12 392 SER B C 1
ATOM 7308 O O . SER B 1 392 ? 30.109 6.324 -2.863 1 87.12 392 SER B O 1
ATOM 7310 N N . PRO B 1 393 ? 28.531 6.453 -4.512 1 84.94 393 PRO B N 1
ATOM 7311 C CA . PRO B 1 393 ? 27.875 7.582 -3.846 1 84.94 393 PRO B CA 1
ATOM 7312 C C . PRO B 1 393 ? 27.312 7.215 -2.473 1 84.94 393 PRO B C 1
ATOM 7314 O O . PRO B 1 393 ? 26.984 6.051 -2.227 1 84.94 393 PRO B O 1
ATOM 7317 N N . SER B 1 394 ? 27.312 8.203 -1.627 1 84.75 394 SER B N 1
ATOM 7318 C CA . SER B 1 394 ? 26.844 8.008 -0.26 1 84.75 394 SER B CA 1
ATOM 7319 C C . SER B 1 394 ? 25.328 8.117 -0.174 1 84.75 394 SER B C 1
ATOM 7321 O O . SER B 1 394 ? 24.797 8.938 0.582 1 84.75 394 SER B O 1
ATOM 7323 N N . ILE B 1 395 ? 24.672 7.348 -0.908 1 87.81 395 ILE B N 1
ATOM 7324 C CA . ILE B 1 395 ? 23.203 7.383 -0.947 1 87.81 395 ILE B CA 1
ATOM 7325 C C . ILE B 1 395 ? 22.641 6.574 0.218 1 87.81 395 ILE B C 1
ATOM 7327 O O . ILE B 1 395 ? 21.594 6.93 0.779 1 87.81 395 ILE B O 1
ATOM 7331 N N . PHE B 1 396 ? 23.359 5.566 0.621 1 90.94 396 PHE B N 1
ATOM 7332 C CA . PHE B 1 396 ? 22.859 4.645 1.635 1 90.94 396 PHE B CA 1
ATOM 7333 C C . PHE B 1 396 ? 23.469 4.945 2.994 1 90.94 396 PHE B C 1
ATOM 7335 O O . PHE B 1 396 ? 24.562 4.453 3.307 1 90.94 396 PHE B O 1
ATOM 7342 N N . THR B 1 397 ? 22.703 5.727 3.732 1 89.75 397 THR B N 1
ATOM 7343 C CA . THR B 1 397 ? 23.109 5.918 5.125 1 89.75 397 THR B CA 1
ATOM 7344 C C . THR B 1 397 ? 22.969 4.617 5.906 1 89.75 397 THR B C 1
ATOM 7346 O O . THR B 1 397 ? 22.375 3.648 5.414 1 89.75 397 THR B O 1
ATOM 7349 N N . SER B 1 398 ? 23.547 4.598 7.066 1 88.5 398 SER B N 1
ATOM 7350 C CA . SER B 1 398 ? 23.438 3.414 7.91 1 88.5 398 SER B CA 1
ATOM 7351 C C . SER B 1 398 ? 21.984 3.104 8.242 1 88.5 398 SER B C 1
ATOM 7353 O O . SER B 1 398 ? 21.562 1.946 8.195 1 88.5 398 SER B O 1
ATOM 7355 N N . GLY B 1 399 ? 21.25 4.145 8.586 1 88.56 399 GLY B N 1
ATOM 7356 C CA . GLY B 1 399 ? 19.844 3.957 8.898 1 88.56 399 GLY B CA 1
ATOM 7357 C C . GLY B 1 399 ? 19.031 3.443 7.723 1 88.56 399 GLY B C 1
ATOM 7358 O O . GLY B 1 399 ? 18.156 2.586 7.887 1 88.56 399 GLY B O 1
ATOM 7359 N N . LEU B 1 400 ? 19.344 3.941 6.578 1 92.06 400 LEU B N 1
ATOM 7360 C CA . LEU B 1 400 ? 18.641 3.535 5.367 1 92.06 400 LEU B CA 1
ATOM 7361 C C . LEU B 1 400 ? 18.922 2.072 5.039 1 92.06 400 LEU B C 1
ATOM 7363 O O . LEU B 1 400 ? 18 1.31 4.742 1 92.06 400 LEU B O 1
ATOM 7367 N N . LEU B 1 401 ? 20.141 1.641 5.078 1 93 401 LEU B N 1
ATOM 7368 C CA . LEU B 1 401 ? 20.5 0.258 4.785 1 93 401 LEU B CA 1
ATOM 7369 C C . LEU B 1 401 ? 19.922 -0.688 5.832 1 93 401 LEU B C 1
ATOM 7371 O O . LEU B 1 401 ? 19.547 -1.818 5.512 1 93 401 LEU B O 1
ATOM 7375 N N . ASP B 1 402 ? 19.953 -0.196 7.07 1 91.88 402 ASP B N 1
ATOM 7376 C CA . ASP B 1 402 ? 19.344 -0.985 8.133 1 91.88 402 ASP B CA 1
ATOM 7377 C C . ASP B 1 402 ? 17.891 -1.294 7.816 1 91.88 402 ASP B C 1
ATOM 7379 O O . ASP B 1 402 ? 17.453 -2.449 7.891 1 91.88 402 ASP B O 1
ATOM 7383 N N . TYR B 1 403 ? 17.156 -0.307 7.438 1 91.5 403 TYR B N 1
ATOM 7384 C CA . TYR B 1 403 ? 15.742 -0.479 7.109 1 91.5 403 TYR B CA 1
ATOM 7385 C C . TYR B 1 403 ? 15.57 -1.43 5.93 1 91.5 403 TYR B C 1
ATOM 7387 O O . TYR B 1 403 ? 14.734 -2.334 5.969 1 91.5 403 TYR B O 1
ATOM 7395 N N . VAL B 1 404 ? 16.328 -1.2 4.898 1 93.25 404 VAL B N 1
ATOM 7396 C CA . VAL B 1 404 ? 16.219 -1.995 3.68 1 93.25 404 VAL B CA 1
ATOM 7397 C C . VAL B 1 404 ? 16.531 -3.459 3.988 1 93.25 404 VAL B C 1
ATOM 7399 O O . VAL B 1 404 ? 15.805 -4.355 3.551 1 93.25 404 VAL B O 1
ATOM 7402 N N . VAL B 1 405 ? 17.531 -3.699 4.789 1 93.06 405 VAL B N 1
ATOM 7403 C CA . VAL B 1 405 ? 17.953 -5.055 5.125 1 93.06 405 VAL B CA 1
ATOM 7404 C C . VAL B 1 405 ? 16.875 -5.73 5.973 1 93.06 405 VAL B C 1
ATOM 7406 O O . VAL B 1 405 ? 16.547 -6.898 5.75 1 93.06 405 VAL B O 1
ATOM 7409 N N . ARG B 1 406 ? 16.328 -5.027 6.906 1 91.31 406 ARG B N 1
ATOM 7410 C CA . ARG B 1 406 ? 15.289 -5.57 7.773 1 91.31 406 ARG B CA 1
ATOM 7411 C C . ARG B 1 406 ? 14.078 -6.008 6.961 1 91.31 406 ARG B C 1
ATOM 7413 O O . ARG B 1 406 ? 13.328 -6.895 7.379 1 91.31 406 ARG B O 1
ATOM 7420 N N . ASN B 1 407 ? 13.898 -5.441 5.805 1 90.75 407 ASN B N 1
ATOM 7421 C CA . ASN B 1 407 ? 12.719 -5.73 4.992 1 90.75 407 ASN B CA 1
ATOM 7422 C C . ASN B 1 407 ? 13.07 -6.629 3.805 1 90.75 407 ASN B C 1
ATOM 7424 O O . ASN B 1 407 ? 12.281 -6.75 2.863 1 90.75 407 ASN B O 1
ATOM 7428 N N . THR B 1 408 ? 14.125 -7.246 3.807 1 94.06 408 THR B N 1
ATOM 7429 C CA . THR B 1 408 ? 14.609 -8.031 2.674 1 94.06 408 THR B CA 1
ATOM 7430 C C . THR B 1 408 ? 14.062 -9.453 2.727 1 94.06 408 THR B C 1
ATOM 7432 O O . THR B 1 408 ? 13.672 -10.008 1.699 1 94.06 408 THR B O 1
ATOM 7435 N N . TRP B 1 409 ? 13.977 -10.094 3.891 1 94.31 409 TRP B N 1
ATOM 7436 C CA . TRP B 1 409 ? 13.547 -11.477 4.035 1 94.31 409 TRP B CA 1
ATOM 7437 C C . TRP B 1 409 ? 12.078 -11.547 4.449 1 94.31 409 TRP B C 1
ATOM 7439 O O . TRP B 1 409 ? 11.711 -12.336 5.316 1 94.31 409 TRP B O 1
ATOM 7449 N N . THR B 1 410 ? 11.289 -10.602 3.904 1 90.44 410 THR B N 1
ATOM 7450 C CA . THR B 1 410 ? 9.875 -10.578 4.246 1 90.44 410 THR B CA 1
ATOM 7451 C C . THR B 1 410 ? 9.016 -10.945 3.037 1 90.44 410 THR B C 1
ATOM 7453 O O . THR B 1 410 ? 9.453 -10.789 1.894 1 90.44 410 THR B O 1
ATOM 7456 N N . HIS B 1 411 ? 7.879 -11.625 3.285 1 91.19 411 HIS B N 1
ATOM 7457 C CA . HIS B 1 411 ? 6.844 -11.906 2.297 1 91.19 411 HIS B CA 1
ATOM 7458 C C . HIS B 1 411 ? 7.363 -12.844 1.212 1 91.19 411 HIS B C 1
ATOM 7460 O O . HIS B 1 411 ? 7.016 -12.695 0.038 1 91.19 411 HIS B O 1
ATOM 7466 N N . LEU B 1 412 ? 8.172 -13.773 1.593 1 95 412 LEU B N 1
ATOM 7467 C CA . LEU B 1 412 ? 8.836 -14.664 0.644 1 95 412 LEU B CA 1
ATOM 7468 C C . LEU B 1 412 ? 7.844 -15.664 0.058 1 95 412 LEU B C 1
ATOM 7470 O O . LEU B 1 412 ? 8.148 -16.344 -0.929 1 95 412 LEU B O 1
ATOM 7474 N N . GLY B 1 413 ? 6.68 -15.703 0.599 1 93.5 413 GLY B N 1
ATOM 7475 C CA . GLY B 1 413 ? 5.648 -16.594 0.085 1 93.5 413 GLY B CA 1
ATOM 7476 C C . GLY B 1 413 ? 4.836 -15.977 -1.039 1 93.5 413 GLY B C 1
ATOM 7477 O O . GLY B 1 413 ? 4.117 -16.672 -1.748 1 93.5 413 GLY B O 1
ATOM 7478 N N . ASN B 1 414 ? 4.977 -14.711 -1.226 1 91.81 414 ASN B N 1
ATOM 7479 C CA . ASN B 1 414 ? 4.273 -14.008 -2.289 1 91.81 414 ASN B CA 1
ATOM 7480 C C . ASN B 1 414 ? 5.047 -14.055 -3.604 1 91.81 414 ASN B C 1
ATOM 7482 O O . ASN B 1 414 ? 6.246 -14.344 -3.613 1 91.81 414 ASN B O 1
ATOM 7486 N N . SER B 1 415 ? 4.32 -13.836 -4.695 1 91 415 SER B N 1
ATOM 7487 C CA . SER B 1 415 ? 5.008 -13.773 -5.98 1 91 415 SER B CA 1
ATOM 7488 C C . SER B 1 415 ? 5.887 -12.531 -6.078 1 91 415 SER B C 1
ATOM 7490 O O . SER B 1 415 ? 5.641 -11.531 -5.398 1 91 415 SER B O 1
ATOM 7492 N N . ASP B 1 416 ? 6.902 -12.586 -6.848 1 93.31 416 ASP B N 1
ATOM 7493 C CA . ASP B 1 416 ? 7.844 -11.477 -7.008 1 93.31 416 ASP B CA 1
ATOM 7494 C C . ASP B 1 416 ? 7.141 -10.227 -7.523 1 93.31 416 ASP B C 1
ATOM 7496 O O . ASP B 1 416 ? 7.418 -9.117 -7.062 1 93.31 416 ASP B O 1
ATOM 7500 N N . ASP B 1 417 ? 6.285 -10.367 -8.477 1 92.25 417 ASP B N 1
ATOM 7501 C CA . ASP B 1 417 ? 5.617 -9.211 -9.062 1 92.25 417 ASP B CA 1
ATOM 7502 C C . ASP B 1 417 ? 4.73 -8.516 -8.039 1 92.25 417 ASP B C 1
ATOM 7504 O O . ASP B 1 417 ? 4.68 -7.281 -7.984 1 92.25 417 ASP B O 1
ATOM 7508 N N . GLN B 1 418 ? 4.027 -9.305 -7.227 1 91.19 418 GLN B N 1
ATOM 7509 C CA . GLN B 1 418 ? 3.209 -8.734 -6.16 1 91.19 418 GLN B CA 1
ATOM 7510 C C . GLN B 1 418 ? 4.066 -7.965 -5.16 1 91.19 418 GLN B C 1
ATOM 7512 O O . GLN B 1 418 ? 3.699 -6.871 -4.727 1 91.19 418 GLN B O 1
ATOM 7517 N N . ASN B 1 419 ? 5.156 -8.539 -4.797 1 93.81 419 ASN B N 1
ATOM 7518 C CA . ASN B 1 419 ? 6.035 -7.902 -3.822 1 93.81 419 ASN B CA 1
ATOM 7519 C C . ASN B 1 419 ? 6.707 -6.66 -4.395 1 93.81 419 ASN B C 1
ATOM 7521 O O . ASN B 1 419 ? 6.961 -5.695 -3.672 1 93.81 419 ASN B O 1
ATOM 7525 N N . ALA B 1 420 ? 7.043 -6.727 -5.703 1 95.38 420 ALA B N 1
ATOM 7526 C CA . ALA B 1 420 ? 7.602 -5.535 -6.344 1 95.38 420 ALA B CA 1
ATOM 7527 C C . ALA B 1 420 ? 6.625 -4.363 -6.258 1 95.38 420 ALA B C 1
ATOM 7529 O O . ALA B 1 420 ? 7.008 -3.258 -5.871 1 95.38 420 ALA B O 1
ATOM 7530 N N . THR B 1 421 ? 5.406 -4.633 -6.57 1 93.94 421 THR B N 1
ATOM 7531 C CA . THR B 1 421 ? 4.367 -3.613 -6.5 1 93.94 421 THR B CA 1
ATOM 7532 C C . THR B 1 421 ? 4.18 -3.131 -5.062 1 93.94 421 THR B C 1
ATOM 7534 O O . THR B 1 421 ? 4.09 -1.928 -4.812 1 93.94 421 THR B O 1
ATOM 7537 N N . ARG B 1 422 ? 4.129 -4.027 -4.164 1 92.62 422 ARG B N 1
ATOM 7538 C CA . ARG B 1 422 ? 3.975 -3.689 -2.752 1 92.62 422 ARG B CA 1
ATOM 7539 C C . ARG B 1 422 ? 5.113 -2.795 -2.275 1 92.62 422 ARG B C 1
ATOM 7541 O O . ARG B 1 422 ? 4.883 -1.818 -1.558 1 92.62 422 ARG B O 1
ATOM 7548 N N . SER B 1 423 ? 6.32 -3.152 -2.658 1 92.75 423 SER B N 1
ATOM 7549 C CA . SER B 1 423 ? 7.5 -2.404 -2.23 1 92.75 423 SER B CA 1
ATOM 7550 C C . SER B 1 423 ? 7.449 -0.964 -2.73 1 92.75 423 SER B C 1
ATOM 7552 O O . SER B 1 423 ? 7.926 -0.05 -2.053 1 92.75 423 SER B O 1
ATOM 7554 N N . LEU B 1 424 ? 6.914 -0.785 -3.869 1 91.69 424 LEU B N 1
ATOM 7555 C CA . LEU B 1 424 ? 6.793 0.553 -4.438 1 91.69 424 LEU B CA 1
ATOM 7556 C C . LEU B 1 424 ? 5.844 1.412 -3.611 1 91.69 424 LEU B C 1
ATOM 7558 O O . LEU B 1 424 ? 6.141 2.576 -3.328 1 91.69 424 LEU B O 1
ATOM 7562 N N . HIS B 1 425 ? 4.781 0.827 -3.111 1 91.56 425 HIS B N 1
ATOM 7563 C CA . HIS B 1 425 ? 3.689 1.629 -2.568 1 91.56 425 HIS B CA 1
ATOM 7564 C C . HIS B 1 425 ? 3.75 1.685 -1.046 1 91.56 425 HIS B C 1
ATOM 7566 O O . HIS B 1 425 ? 3.205 2.605 -0.432 1 91.56 425 HIS B O 1
ATOM 7572 N N . THR B 1 426 ? 4.391 0.781 -0.441 1 89.12 426 THR B N 1
ATOM 7573 C CA . THR B 1 426 ? 4.445 0.755 1.017 1 89.12 426 THR B CA 1
ATOM 7574 C C . THR B 1 426 ? 5.082 2.031 1.557 1 89.12 426 THR B C 1
ATOM 7576 O O . THR B 1 426 ? 4.586 2.619 2.52 1 89.12 426 THR B O 1
ATOM 7579 N N . THR B 1 427 ? 6.09 2.465 0.9 1 85.75 427 THR B N 1
ATOM 7580 C CA . THR B 1 427 ? 6.84 3.6 1.425 1 85.75 427 THR B CA 1
ATOM 7581 C C . THR B 1 427 ? 6.184 4.918 1.017 1 85.75 427 THR B C 1
ATOM 7583 O O . THR B 1 427 ? 6.234 5.898 1.761 1 85.75 427 THR B O 1
ATOM 7586 N N . ILE B 1 428 ? 5.508 4.914 -0.131 1 90.06 428 ILE B N 1
ATOM 7587 C CA . ILE B 1 428 ? 5.062 6.211 -0.635 1 90.06 428 ILE B CA 1
ATOM 7588 C C . ILE B 1 428 ? 3.611 6.449 -0.232 1 90.06 428 ILE B C 1
ATOM 7590 O O . ILE B 1 428 ? 3.18 7.598 -0.099 1 90.06 428 ILE B O 1
ATOM 7594 N N . SER B 1 429 ? 2.859 5.344 0.002 1 87.38 429 SER B N 1
ATOM 7595 C CA . SER B 1 429 ? 1.438 5.527 0.285 1 87.38 429 SER B CA 1
ATOM 7596 C C . SER B 1 429 ? 0.965 4.574 1.376 1 87.38 429 SER B C 1
ATOM 7598 O O . SER B 1 429 ? -0.215 4.562 1.73 1 87.38 429 SER B O 1
ATOM 7600 N N . GLY B 1 430 ? 1.806 3.826 1.917 1 83.81 430 GLY B N 1
ATOM 7601 C CA . GLY B 1 430 ? 1.44 2.846 2.926 1 83.81 430 GLY B CA 1
ATOM 7602 C C . GLY B 1 430 ? 1.424 3.414 4.332 1 83.81 430 GLY B C 1
ATOM 7603 O O . GLY B 1 430 ? 1.241 4.617 4.52 1 83.81 430 GLY B O 1
ATOM 7604 N N . ALA B 1 431 ? 1.592 2.562 5.266 1 75.62 431 ALA B N 1
ATOM 7605 C CA . ALA B 1 431 ? 1.414 2.885 6.68 1 75.62 431 ALA B CA 1
ATOM 7606 C C . ALA B 1 431 ? 2.539 3.783 7.184 1 75.62 431 ALA B C 1
ATOM 7608 O O . ALA B 1 431 ? 2.354 4.551 8.133 1 75.62 431 ALA B O 1
ATOM 7609 N N . ILE B 1 432 ? 3.668 3.807 6.395 1 80.69 432 ILE B N 1
ATOM 7610 C CA . ILE B 1 432 ? 4.809 4.516 6.965 1 80.69 432 ILE B CA 1
ATOM 7611 C C . ILE B 1 432 ? 5.074 5.793 6.172 1 80.69 432 ILE B C 1
ATOM 7613 O O . ILE B 1 432 ? 5.996 6.547 6.488 1 80.69 432 ILE B O 1
ATOM 7617 N N . ALA B 1 433 ? 4.426 6.125 5.004 1 81.12 433 ALA B N 1
ATOM 7618 C CA . ALA B 1 433 ? 4.699 7.156 4.008 1 81.12 433 ALA B CA 1
ATOM 7619 C C . ALA B 1 433 ? 4.859 8.523 4.664 1 81.12 433 ALA B C 1
ATOM 7621 O O . ALA B 1 433 ? 5.562 9.391 4.141 1 81.12 433 ALA B O 1
ATOM 7622 N N . SER B 1 434 ? 4.566 8.82 5.93 1 81.69 434 SER B N 1
ATOM 7623 C CA . SER B 1 434 ? 4.602 10.156 6.512 1 81.69 434 SER B CA 1
ATOM 7624 C C . SER B 1 434 ? 5.258 10.148 7.887 1 81.69 434 SER B C 1
ATOM 7626 O O . SER B 1 434 ? 5.145 11.117 8.641 1 81.69 434 SER B O 1
ATOM 7628 N N . LEU B 1 435 ? 6.004 9.164 8.008 1 89.31 435 LEU B N 1
ATOM 7629 C CA . LEU B 1 435 ? 6.672 9.094 9.305 1 89.31 435 LEU B CA 1
ATOM 7630 C C . LEU B 1 435 ? 8.016 9.82 9.258 1 89.31 435 LEU B C 1
ATOM 7632 O O . LEU B 1 435 ? 8.594 10.008 8.188 1 89.31 435 LEU B O 1
ATOM 7636 N N . PRO B 1 436 ? 8.469 10.289 10.414 1 93.12 436 PRO B N 1
ATOM 7637 C CA . PRO B 1 436 ? 9.773 10.961 10.477 1 93.12 436 PRO B CA 1
ATOM 7638 C C . PRO B 1 436 ? 10.898 10.133 9.859 1 93.12 436 PRO B C 1
ATOM 7640 O O . PRO B 1 436 ? 10.938 8.914 10.047 1 93.12 436 PRO B O 1
ATOM 7643 N N . GLY B 1 437 ? 11.766 10.781 9.156 1 92.19 437 GLY B N 1
ATOM 7644 C CA . GLY B 1 437 ? 12.906 10.125 8.523 1 92.19 437 GLY B CA 1
ATOM 7645 C C . GLY B 1 437 ? 12.664 9.789 7.066 1 92.19 437 GLY B C 1
ATOM 7646 O O . GLY B 1 437 ? 13.609 9.531 6.32 1 92.19 437 GLY B O 1
ATOM 7647 N N . LEU B 1 438 ? 11.477 9.867 6.645 1 93.19 438 LEU B N 1
ATOM 7648 C CA . LEU B 1 438 ? 11.133 9.445 5.293 1 93.19 438 LEU B CA 1
ATOM 7649 C C . LEU B 1 438 ? 10.875 10.648 4.391 1 93.19 438 LEU B C 1
ATOM 7651 O O . LEU B 1 438 ? 9.742 10.875 3.953 1 93.19 438 LEU B O 1
ATOM 7655 N N . THR B 1 439 ? 11.914 11.398 4.059 1 94.69 439 THR B N 1
ATOM 7656 C CA . THR B 1 439 ? 11.805 12.445 3.043 1 94.69 439 THR B CA 1
ATOM 7657 C C . THR B 1 439 ? 11.492 11.836 1.679 1 94.69 439 THR B C 1
ATOM 7659 O O . THR B 1 439 ? 11.586 10.625 1.495 1 94.69 439 THR B O 1
ATOM 7662 N N . HIS B 1 440 ? 11.078 12.617 0.711 1 96.06 440 HIS B N 1
ATOM 7663 C CA . HIS B 1 440 ? 10.734 12.086 -0.604 1 96.06 440 HIS B CA 1
ATOM 7664 C C . HIS B 1 440 ? 11.914 11.359 -1.235 1 96.06 440 HIS B C 1
ATOM 7666 O O . HIS B 1 440 ? 11.742 10.32 -1.872 1 96.06 440 HIS B O 1
ATOM 7672 N N . GLU B 1 441 ? 13.078 11.914 -1.054 1 94.75 441 GLU B N 1
ATOM 7673 C CA . GLU B 1 441 ? 14.266 11.266 -1.589 1 94.75 441 GLU B CA 1
ATOM 7674 C C . GLU B 1 441 ? 14.484 9.898 -0.956 1 94.75 441 GLU B C 1
ATOM 7676 O O . GLU B 1 441 ? 14.742 8.914 -1.658 1 94.75 441 GLU B O 1
ATOM 7681 N N . VAL B 1 442 ? 14.367 9.828 0.356 1 95.06 442 VAL B N 1
ATOM 7682 C CA . VAL B 1 442 ? 14.57 8.586 1.085 1 95.06 442 VAL B CA 1
ATOM 7683 C C . VAL B 1 442 ? 13.5 7.57 0.676 1 95.06 442 VAL B C 1
ATOM 7685 O O . VAL B 1 442 ? 13.805 6.395 0.45 1 95.06 442 VAL B O 1
ATOM 7688 N N . GLN B 1 443 ? 12.258 8.016 0.6 1 95.69 443 GLN B N 1
ATOM 7689 C CA . GLN B 1 443 ? 11.18 7.145 0.157 1 95.69 443 GLN B CA 1
ATOM 7690 C C . GLN B 1 443 ? 11.477 6.562 -1.223 1 95.69 443 GLN B C 1
ATOM 7692 O O . GLN B 1 443 ? 11.281 5.363 -1.449 1 95.69 443 GLN B O 1
ATOM 7697 N N . ALA B 1 444 ? 11.914 7.43 -2.125 1 96.88 444 ALA B N 1
ATOM 7698 C CA . ALA B 1 444 ? 12.203 6.996 -3.488 1 96.88 444 ALA B CA 1
ATOM 7699 C C . ALA B 1 444 ? 13.328 5.965 -3.512 1 96.88 444 ALA B C 1
ATOM 7701 O O . ALA B 1 444 ? 13.227 4.945 -4.199 1 96.88 444 ALA B O 1
ATOM 7702 N N . ILE B 1 445 ? 14.367 6.211 -2.748 1 96.94 445 ILE B N 1
ATOM 7703 C CA . ILE B 1 445 ? 15.516 5.305 -2.695 1 96.94 445 ILE B CA 1
ATOM 7704 C C . ILE B 1 445 ? 15.07 3.945 -2.166 1 96.94 445 ILE B C 1
ATOM 7706 O O . ILE B 1 445 ? 15.414 2.908 -2.738 1 96.94 445 ILE B O 1
ATOM 7710 N N . ILE B 1 446 ? 14.32 3.928 -1.102 1 95.75 446 ILE B N 1
ATOM 7711 C CA . ILE B 1 446 ? 13.844 2.686 -0.509 1 95.75 446 ILE B CA 1
ATOM 7712 C C . ILE B 1 446 ? 12.969 1.94 -1.515 1 95.75 446 ILE B C 1
ATOM 7714 O O . ILE B 1 446 ? 13.156 0.744 -1.745 1 95.75 446 ILE B O 1
ATOM 7718 N N . ALA B 1 447 ? 12.016 2.674 -2.145 1 96.62 447 ALA B N 1
ATOM 7719 C CA . ALA B 1 447 ? 11.062 2.062 -3.066 1 96.62 447 ALA B CA 1
ATOM 7720 C C . ALA B 1 447 ? 11.781 1.42 -4.25 1 96.62 447 ALA B C 1
ATOM 7722 O O . ALA B 1 447 ? 11.516 0.263 -4.59 1 96.62 447 ALA B O 1
ATOM 7723 N N . VAL B 1 448 ? 12.711 2.158 -4.863 1 97.31 448 VAL B N 1
ATOM 7724 C CA . VAL B 1 448 ? 13.43 1.666 -6.035 1 97.31 448 VAL B CA 1
ATOM 7725 C C . VAL B 1 448 ? 14.289 0.462 -5.648 1 97.31 448 VAL B C 1
ATOM 7727 O O . VAL B 1 448 ? 14.297 -0.551 -6.352 1 97.31 448 VAL B O 1
ATOM 7730 N N . THR B 1 449 ? 14.969 0.541 -4.512 1 97.62 449 THR B N 1
ATOM 7731 C CA . THR B 1 449 ? 15.867 -0.518 -4.059 1 97.62 449 THR B CA 1
ATOM 7732 C C . THR B 1 449 ? 15.086 -1.795 -3.762 1 97.62 449 THR B C 1
ATOM 7734 O O . THR B 1 449 ? 15.438 -2.871 -4.246 1 97.62 449 THR B O 1
ATOM 7737 N N . LEU B 1 450 ? 14.016 -1.661 -3.027 1 96.62 450 LEU B N 1
ATOM 7738 C CA . LEU B 1 450 ? 13.266 -2.842 -2.615 1 96.62 450 LEU B CA 1
ATOM 7739 C C . LEU B 1 450 ? 12.453 -3.402 -3.777 1 96.62 450 LEU B C 1
ATOM 7741 O O . LEU B 1 450 ? 12.203 -4.609 -3.846 1 96.62 450 LEU B O 1
ATOM 7745 N N . CYS B 1 451 ? 12 -2.551 -4.684 1 97.06 451 CYS B N 1
ATOM 7746 C CA . CYS B 1 451 ? 11.359 -3.051 -5.895 1 97.06 451 CYS B CA 1
ATOM 7747 C C . CYS B 1 451 ? 12.312 -3.928 -6.695 1 97.06 451 CYS B C 1
ATOM 7749 O O . CYS B 1 451 ? 11.938 -5.004 -7.16 1 97.06 451 CYS B O 1
ATOM 7751 N N . THR B 1 452 ? 13.547 -3.48 -6.805 1 97.12 452 THR B N 1
ATOM 7752 C CA . THR B 1 452 ? 14.555 -4.254 -7.523 1 97.12 452 THR B CA 1
ATOM 7753 C C . THR B 1 452 ? 14.867 -5.555 -6.789 1 97.12 452 THR B C 1
ATOM 7755 O O . THR B 1 452 ? 15.109 -6.586 -7.418 1 97.12 452 THR B O 1
ATOM 7758 N N . ARG B 1 453 ? 14.867 -5.488 -5.48 1 97.69 453 ARG B N 1
ATOM 7759 C CA . ARG B 1 453 ? 15.047 -6.699 -4.684 1 97.69 453 ARG B CA 1
ATOM 7760 C C . ARG B 1 453 ? 14.07 -7.785 -5.117 1 97.69 453 ARG B C 1
ATOM 7762 O O . ARG B 1 453 ? 14.383 -8.977 -5.051 1 97.69 453 ARG B O 1
ATOM 7769 N N . TRP B 1 454 ? 12.969 -7.414 -5.676 1 96.31 454 TRP B N 1
ATOM 7770 C CA . TRP B 1 454 ? 11.953 -8.383 -6.082 1 96.31 454 TRP B CA 1
ATOM 7771 C C . TRP B 1 454 ? 11.914 -8.523 -7.602 1 96.31 454 TRP B C 1
ATOM 7773 O O . TRP B 1 454 ? 11 -9.141 -8.148 1 96.31 454 TRP B O 1
ATOM 7783 N N . GLY B 1 455 ? 12.797 -7.852 -8.328 1 94.69 455 GLY B N 1
ATOM 7784 C CA . GLY B 1 455 ? 13.023 -8.164 -9.734 1 94.69 455 GLY B CA 1
ATOM 7785 C C . GLY B 1 455 ? 12.367 -7.172 -10.672 1 94.69 455 GLY B C 1
ATOM 7786 O O . GLY B 1 455 ? 12.406 -7.352 -11.898 1 94.69 455 GLY B O 1
ATOM 7787 N N . ASN B 1 456 ? 11.594 -6.129 -10.203 1 93.94 456 ASN B N 1
ATOM 7788 C CA . ASN B 1 456 ? 11.078 -4.992 -10.961 1 93.94 456 ASN B CA 1
ATOM 7789 C C . ASN B 1 456 ? 10.031 -5.426 -11.984 1 93.94 456 ASN B C 1
ATOM 7791 O O . ASN B 1 456 ? 9.844 -4.762 -13.008 1 93.94 456 ASN B O 1
ATOM 7795 N N . ASP B 1 457 ? 9.453 -6.574 -11.828 1 93.38 457 ASP B N 1
ATOM 7796 C CA . ASP B 1 457 ? 8.367 -6.953 -12.727 1 93.38 457 ASP B CA 1
ATOM 7797 C C . ASP B 1 457 ? 7.055 -6.289 -12.312 1 93.38 457 ASP B C 1
ATOM 7799 O O . ASP B 1 457 ? 6.449 -6.668 -11.305 1 93.38 457 ASP B O 1
ATOM 7803 N N . LEU B 1 458 ? 6.637 -5.309 -13.148 1 94.44 458 LEU B N 1
ATOM 7804 C CA . LEU B 1 458 ? 5.508 -4.465 -12.773 1 94.44 458 LEU B CA 1
ATOM 7805 C C . LEU B 1 458 ? 4.512 -4.344 -13.922 1 94.44 458 LEU B C 1
ATOM 7807 O O . LEU B 1 458 ? 4.895 -4.441 -15.086 1 94.44 458 LEU B O 1
ATOM 7811 N N . GLY B 1 459 ? 3.24 -4.219 -13.562 1 91.88 459 GLY B N 1
ATOM 7812 C CA . GLY B 1 459 ? 2.25 -3.822 -14.555 1 91.88 459 GLY B CA 1
ATOM 7813 C C . GLY B 1 459 ? 2.428 -2.396 -15.039 1 91.88 459 GLY B C 1
ATOM 7814 O O . GLY B 1 459 ? 3.223 -1.639 -14.484 1 91.88 459 GLY B O 1
ATOM 7815 N N . ARG B 1 460 ? 1.686 -1.984 -16 1 88.69 460 ARG B N 1
ATOM 7816 C CA . ARG B 1 460 ? 1.839 -0.701 -16.672 1 88.69 460 ARG B CA 1
ATOM 7817 C C . ARG B 1 460 ? 1.655 0.458 -15.695 1 88.69 460 ARG B C 1
ATOM 7819 O O . ARG B 1 460 ? 2.418 1.426 -15.727 1 88.69 460 ARG B O 1
ATOM 7826 N N . ALA B 1 461 ? 0.62 0.377 -14.875 1 87.19 461 ALA B N 1
ATOM 7827 C CA . ALA B 1 461 ? 0.347 1.456 -13.93 1 87.19 461 ALA B CA 1
ATOM 7828 C C . ALA B 1 461 ? 1.516 1.651 -12.969 1 87.19 461 ALA B C 1
ATOM 7830 O O . ALA B 1 461 ? 1.906 2.785 -12.68 1 87.19 461 ALA B O 1
ATOM 7831 N N . ASP B 1 462 ? 2.129 0.591 -12.492 1 93.06 462 ASP B N 1
ATOM 7832 C CA . ASP B 1 462 ? 3.195 0.65 -11.5 1 93.06 462 ASP B CA 1
ATOM 7833 C C . ASP B 1 462 ? 4.543 0.949 -12.156 1 93.06 462 ASP B C 1
ATOM 7835 O O . ASP B 1 462 ? 5.445 1.487 -11.516 1 93.06 462 ASP B O 1
ATOM 7839 N N . LYS B 1 463 ? 4.664 0.624 -13.43 1 94.06 463 LYS B N 1
ATOM 7840 C CA . LYS B 1 463 ? 5.895 0.936 -14.148 1 94.06 463 LYS B CA 1
ATOM 7841 C C . LYS B 1 463 ? 6.129 2.441 -14.211 1 94.06 463 LYS B C 1
ATOM 7843 O O . LYS B 1 463 ? 7.258 2.908 -14.047 1 94.06 463 LYS B O 1
ATOM 7848 N N . THR B 1 464 ? 5.086 3.184 -14.445 1 93.44 464 THR B N 1
ATOM 7849 C CA . THR B 1 464 ? 5.176 4.637 -14.484 1 93.44 464 THR B CA 1
ATOM 7850 C C . THR B 1 464 ? 5.613 5.191 -13.133 1 93.44 464 THR B C 1
ATOM 7852 O O . THR B 1 464 ? 6.418 6.125 -13.062 1 93.44 464 THR B O 1
ATOM 7855 N N . VAL B 1 465 ? 5.109 4.648 -12.078 1 94.38 465 VAL B N 1
ATOM 7856 C CA . VAL B 1 465 ? 5.477 5.086 -10.734 1 94.38 465 VAL B CA 1
ATOM 7857 C C . VAL B 1 465 ? 6.965 4.848 -10.5 1 94.38 465 VAL B 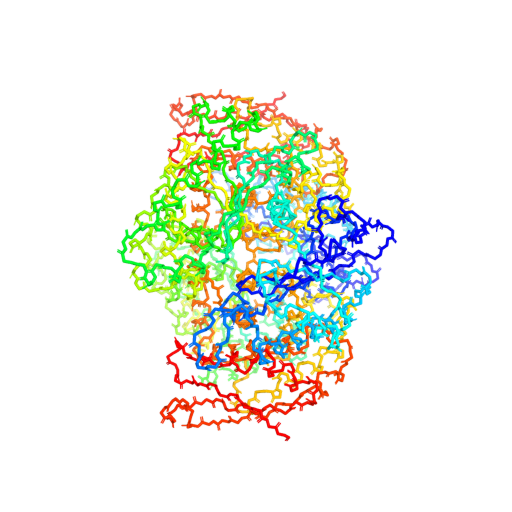C 1
ATOM 7859 O O . VAL B 1 465 ? 7.672 5.73 -10.008 1 94.38 465 VAL B O 1
ATOM 7862 N N . LEU B 1 466 ? 7.453 3.641 -10.898 1 95.94 466 LEU B N 1
ATOM 7863 C CA . LEU B 1 466 ? 8.867 3.316 -10.734 1 95.94 466 LEU B CA 1
ATOM 7864 C C . LEU B 1 466 ? 9.742 4.285 -11.516 1 95.94 466 LEU B C 1
ATOM 7866 O O . LEU B 1 466 ? 10.75 4.773 -11 1 95.94 466 LEU B O 1
ATOM 7870 N N . GLU B 1 467 ? 9.367 4.555 -12.727 1 95.62 467 GLU B N 1
ATOM 7871 C CA . GLU B 1 467 ? 10.141 5.457 -13.578 1 95.62 467 GLU B CA 1
ATOM 7872 C C . GLU B 1 467 ? 10.219 6.855 -12.969 1 95.62 467 GLU B C 1
ATOM 7874 O O . GLU B 1 467 ? 11.281 7.477 -12.953 1 95.62 467 GLU B O 1
ATOM 7879 N N . ASN B 1 468 ? 9.117 7.34 -12.484 1 96.5 468 ASN B N 1
ATOM 7880 C CA . ASN B 1 468 ? 9.078 8.672 -11.883 1 96.5 468 ASN B CA 1
ATOM 7881 C C . ASN B 1 468 ? 9.875 8.719 -10.586 1 96.5 468 ASN B C 1
ATOM 7883 O O . ASN B 1 468 ? 10.492 9.742 -10.266 1 96.5 468 ASN B O 1
ATOM 7887 N N . LEU B 1 469 ? 9.883 7.641 -9.805 1 96.75 469 LEU B N 1
ATOM 7888 C CA . LEU B 1 469 ? 10.695 7.566 -8.602 1 96.75 469 LEU B CA 1
ATOM 7889 C C . LEU B 1 469 ? 12.18 7.562 -8.953 1 96.75 469 LEU B C 1
ATOM 7891 O O . LEU B 1 469 ? 12.992 8.18 -8.258 1 96.75 469 LEU B O 1
ATOM 7895 N N . ARG B 1 470 ? 12.531 6.879 -10.031 1 96.44 470 ARG B N 1
ATOM 7896 C CA . ARG B 1 470 ? 13.922 6.867 -10.484 1 96.44 470 ARG B CA 1
ATOM 7897 C C . ARG B 1 470 ? 14.375 8.266 -10.891 1 96.44 470 ARG B C 1
ATOM 7899 O O . ARG B 1 470 ? 15.516 8.648 -10.625 1 96.44 470 ARG B O 1
ATOM 7906 N N . LEU B 1 471 ? 13.477 8.969 -11.508 1 95.81 471 LEU B N 1
ATOM 7907 C CA . LEU B 1 471 ? 13.797 10.352 -11.875 1 95.81 471 LEU B CA 1
ATOM 7908 C C . LEU B 1 471 ? 14.031 11.203 -10.633 1 95.81 471 LEU B C 1
ATOM 7910 O O . LEU B 1 471 ? 14.914 12.062 -10.617 1 95.81 471 LEU B O 1
ATOM 7914 N N . LEU B 1 472 ? 13.289 10.938 -9.617 1 95.5 472 LEU B N 1
ATOM 7915 C CA . LEU B 1 472 ? 13.438 11.672 -8.367 1 95.5 472 LEU B CA 1
ATOM 7916 C C . LEU B 1 472 ? 14.781 11.352 -7.707 1 95.5 472 LEU B C 1
ATOM 7918 O O . LEU B 1 472 ? 15.422 12.234 -7.137 1 95.5 472 LEU B O 1
ATOM 7922 N N . VAL B 1 473 ? 15.18 10.133 -7.793 1 95.25 473 VAL B N 1
ATOM 7923 C CA . VAL B 1 473 ? 16.438 9.688 -7.207 1 95.25 473 VAL B CA 1
ATOM 7924 C C . VAL B 1 473 ? 17.609 10.203 -8.039 1 95.25 473 VAL B C 1
ATOM 7926 O O . VAL B 1 473 ? 18.656 10.57 -7.496 1 95.25 473 VAL B O 1
ATOM 7929 N N . GLY B 1 474 ? 17.453 10.258 -9.32 1 92.94 474 GLY B N 1
ATOM 7930 C CA . GLY B 1 474 ? 18.516 10.547 -10.266 1 92.94 474 GLY B CA 1
ATOM 7931 C C . GLY B 1 474 ? 19.094 9.305 -10.914 1 92.94 474 GLY B C 1
ATOM 7932 O O . GLY B 1 474 ? 19.125 8.234 -10.297 1 92.94 474 GLY B O 1
ATOM 7933 N N . LYS B 1 475 ? 19.578 9.375 -12.086 1 88.31 475 LYS B N 1
ATOM 7934 C CA . LYS B 1 475 ? 19.984 8.242 -12.914 1 88.31 475 LYS B CA 1
ATOM 7935 C C . LYS B 1 475 ? 21.125 7.469 -12.25 1 88.31 475 LYS B C 1
ATOM 7937 O O . LYS B 1 475 ? 21.062 6.242 -12.141 1 88.31 475 LYS B O 1
ATOM 7942 N N . ASN B 1 476 ? 22.109 8.18 -11.828 1 91.31 476 ASN B N 1
ATOM 7943 C CA . ASN B 1 476 ? 23.266 7.516 -11.242 1 91.31 476 ASN B CA 1
ATOM 7944 C C . ASN B 1 476 ? 22.922 6.832 -9.922 1 91.31 476 ASN B C 1
ATOM 7946 O O . ASN B 1 476 ? 23.328 5.695 -9.68 1 91.31 476 ASN B O 1
ATOM 7950 N N . ASN B 1 477 ? 22.188 7.555 -9.125 1 94.75 477 ASN B N 1
ATOM 7951 C CA . ASN B 1 477 ? 21.781 6.98 -7.844 1 94.75 477 ASN B CA 1
ATOM 7952 C C . ASN B 1 477 ? 20.828 5.801 -8.039 1 94.75 477 ASN B C 1
ATOM 7954 O O . ASN B 1 477 ? 20.859 4.844 -7.262 1 94.75 477 ASN B O 1
ATOM 7958 N N . SER B 1 478 ? 20.031 5.863 -9.094 1 95.88 478 SER B N 1
ATOM 7959 C CA . SER B 1 478 ? 19.125 4.758 -9.391 1 95.88 478 SER B CA 1
ATOM 7960 C C . SER B 1 478 ? 19.891 3.482 -9.711 1 95.88 478 SER B C 1
ATOM 7962 O O . SER B 1 478 ? 19.453 2.383 -9.367 1 95.88 478 SER B O 1
ATOM 7964 N N . PHE B 1 479 ? 21.047 3.635 -10.406 1 96.19 479 PHE B N 1
ATOM 7965 C CA . PHE B 1 479 ? 21.906 2.492 -10.703 1 96.19 479 PHE B CA 1
ATOM 7966 C C . PHE B 1 479 ? 22.328 1.789 -9.422 1 96.19 479 PHE B C 1
ATOM 7968 O O . PHE B 1 479 ? 22.25 0.562 -9.32 1 96.19 479 PHE B O 1
ATOM 7975 N N . PHE B 1 480 ? 22.703 2.582 -8.484 1 96.44 480 PHE B N 1
ATOM 7976 C CA . PHE B 1 480 ? 23.188 2.008 -7.234 1 96.44 480 PHE B CA 1
ATOM 7977 C C . PHE B 1 480 ? 22.047 1.424 -6.426 1 96.44 480 PHE B C 1
ATOM 7979 O O . PHE B 1 480 ? 22.219 0.425 -5.723 1 96.44 480 PHE B O 1
ATOM 7986 N N . CYS B 1 481 ? 20.844 2.047 -6.496 1 97.06 481 CYS B N 1
ATOM 7987 C CA . CYS B 1 481 ? 19.672 1.444 -5.875 1 97.06 481 CYS B CA 1
ATOM 7988 C C . CYS B 1 481 ? 19.391 0.068 -6.465 1 97.06 481 CYS B C 1
ATOM 7990 O O . CYS B 1 481 ? 19.172 -0.894 -5.727 1 97.06 481 CYS B O 1
ATOM 7992 N N . ASP B 1 482 ? 19.438 -0.033 -7.781 1 97.06 482 ASP B N 1
ATOM 7993 C CA . ASP B 1 482 ? 19.219 -1.306 -8.461 1 97.06 482 ASP B CA 1
ATOM 7994 C C . ASP B 1 482 ? 20.281 -2.326 -8.086 1 97.06 482 ASP B C 1
ATOM 7996 O O . ASP B 1 482 ? 19.984 -3.504 -7.883 1 97.06 482 ASP B O 1
ATOM 8000 N N . TYR B 1 483 ? 21.5 -1.826 -8.039 1 97.19 483 TYR B N 1
ATOM 8001 C CA . TYR B 1 483 ? 22.625 -2.697 -7.703 1 97.19 483 TYR B CA 1
ATOM 8002 C C . TYR B 1 483 ? 22.453 -3.289 -6.309 1 97.19 483 TYR B C 1
ATOM 8004 O O . TYR B 1 483 ? 22.562 -4.504 -6.125 1 97.19 483 TYR B O 1
ATOM 8012 N N . VAL B 1 484 ? 22.141 -2.455 -5.32 1 97.62 484 VAL B N 1
ATOM 8013 C CA . VAL B 1 484 ? 21.938 -2.922 -3.953 1 97.62 484 VAL B CA 1
ATOM 8014 C C . VAL B 1 484 ? 20.734 -3.848 -3.896 1 97.62 484 VAL B C 1
ATOM 8016 O O . VAL B 1 484 ? 20.75 -4.875 -3.213 1 97.62 484 VAL B O 1
ATOM 8019 N N . GLY B 1 485 ? 19.641 -3.465 -4.605 1 97.88 485 GLY B N 1
ATOM 8020 C CA . GLY B 1 485 ? 18.5 -4.352 -4.695 1 97.88 485 GLY B CA 1
ATOM 8021 C C . GLY B 1 485 ? 18.844 -5.734 -5.211 1 97.88 485 GLY B C 1
ATOM 8022 O O . GLY B 1 485 ? 18.375 -6.742 -4.688 1 97.88 485 GLY B O 1
ATOM 8023 N N . ALA B 1 486 ? 19.688 -5.805 -6.207 1 98.06 486 ALA B N 1
ATOM 8024 C CA . ALA B 1 486 ? 20.125 -7.078 -6.773 1 98.06 486 ALA B CA 1
ATOM 8025 C C . ALA B 1 486 ? 20.969 -7.863 -5.773 1 98.06 486 ALA B C 1
ATOM 8027 O O . ALA B 1 486 ? 20.859 -9.094 -5.695 1 98.06 486 ALA B O 1
ATOM 8028 N N . ILE B 1 487 ? 21.828 -7.152 -5.051 1 97.94 487 ILE B N 1
ATOM 8029 C CA . ILE B 1 487 ? 22.625 -7.781 -4.012 1 97.94 487 ILE B CA 1
ATOM 8030 C C . ILE B 1 487 ? 21.719 -8.43 -2.973 1 97.94 487 ILE B C 1
ATOM 8032 O O . ILE B 1 487 ? 21.938 -9.562 -2.557 1 97.94 487 ILE B O 1
ATOM 8036 N N . LEU B 1 488 ? 20.719 -7.711 -2.564 1 97.62 488 LEU B N 1
ATOM 8037 C CA . LEU B 1 488 ? 19.781 -8.227 -1.578 1 97.62 488 LEU B CA 1
ATOM 8038 C C . LEU B 1 488 ? 19.047 -9.453 -2.117 1 97.62 488 LEU B C 1
ATOM 8040 O O . LEU B 1 488 ? 18.875 -10.438 -1.398 1 97.62 488 LEU B O 1
ATOM 8044 N N . ARG B 1 489 ? 18.562 -9.359 -3.352 1 97.5 489 ARG B N 1
ATOM 8045 C CA . ARG B 1 489 ? 17.922 -10.5 -3.99 1 97.5 489 ARG B CA 1
ATOM 8046 C C . ARG B 1 489 ? 18.844 -11.711 -4 1 97.5 489 ARG B C 1
ATOM 8048 O O . ARG B 1 489 ? 18.406 -12.836 -3.719 1 97.5 489 ARG B O 1
ATOM 8055 N N . PHE B 1 490 ? 20.094 -11.516 -4.324 1 97.44 490 PHE B N 1
ATOM 8056 C CA . PHE B 1 490 ? 21.125 -12.555 -4.359 1 97.44 490 PHE B CA 1
ATOM 8057 C C . PHE B 1 490 ? 21.312 -13.172 -2.979 1 97.44 490 PHE B C 1
ATOM 8059 O O . PHE B 1 490 ? 21.359 -14.398 -2.844 1 97.44 490 PHE B O 1
ATOM 8066 N N . LEU B 1 491 ? 21.391 -12.344 -1.974 1 96.56 491 LEU B N 1
ATOM 8067 C CA . LEU B 1 491 ? 21.594 -12.812 -0.609 1 96.56 491 LEU B CA 1
ATOM 8068 C C . LEU B 1 491 ? 20.438 -13.711 -0.16 1 96.56 491 LEU B C 1
ATOM 8070 O O . LEU B 1 491 ? 20.656 -14.742 0.474 1 96.56 491 LEU B O 1
ATOM 8074 N N . VAL B 1 492 ? 19.234 -13.352 -0.492 1 95.88 492 VAL B N 1
ATOM 8075 C CA . VAL B 1 492 ? 18.078 -14.141 -0.113 1 95.88 492 VAL B CA 1
ATOM 8076 C C . VAL B 1 492 ? 18.094 -15.469 -0.861 1 95.88 492 VAL B C 1
ATOM 8078 O O . VAL B 1 492 ? 17.719 -16.5 -0.308 1 95.88 492 VAL B O 1
ATOM 8081 N N . ALA B 1 493 ? 18.469 -15.422 -2.119 1 95.25 493 ALA B N 1
ATOM 8082 C CA . ALA B 1 493 ? 18.516 -16.656 -2.906 1 95.25 493 ALA B CA 1
ATOM 8083 C C . ALA B 1 493 ? 19.547 -17.625 -2.334 1 95.25 493 ALA B C 1
ATOM 8085 O O . AL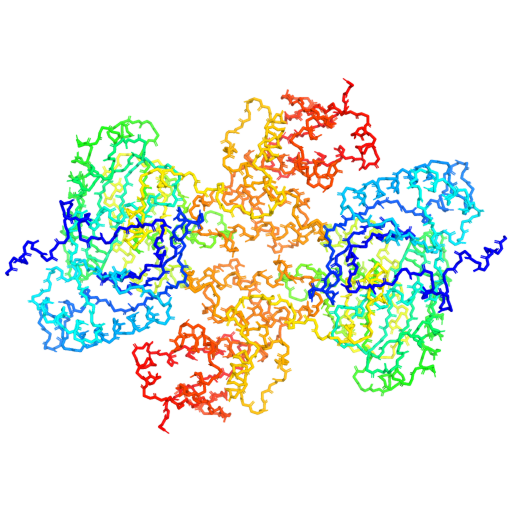A B 1 493 ? 19.328 -18.844 -2.361 1 95.25 493 ALA B O 1
ATOM 8086 N N . VAL B 1 494 ? 20.609 -17.109 -1.811 1 95.12 494 VAL B N 1
ATOM 8087 C CA . VAL B 1 494 ? 21.672 -17.953 -1.264 1 95.12 494 VAL B CA 1
ATOM 8088 C C . VAL B 1 494 ? 21.297 -18.391 0.15 1 95.12 494 VAL B C 1
ATOM 8090 O O . VAL B 1 494 ? 21.641 -19.5 0.568 1 95.12 494 VAL B O 1
ATOM 8093 N N . SER B 1 495 ? 20.641 -17.531 0.846 1 94.31 495 SER B N 1
ATOM 8094 C CA . SER B 1 495 ? 20.188 -17.797 2.203 1 94.31 495 SER B CA 1
ATOM 8095 C C . SER B 1 495 ? 18.703 -17.484 2.352 1 94.31 495 SER B C 1
ATOM 8097 O O . SER B 1 495 ? 18.328 -16.438 2.893 1 94.31 495 SER B O 1
ATOM 8099 N N . PRO B 1 496 ? 17.844 -18.375 2.012 1 93.62 496 PRO B N 1
ATOM 8100 C CA . PRO B 1 496 ? 16.406 -18.094 1.959 1 93.62 496 PRO B CA 1
ATOM 8101 C C . PRO B 1 496 ? 15.797 -17.844 3.338 1 93.62 496 PRO B C 1
ATOM 8103 O O . PRO B 1 496 ? 14.914 -17 3.482 1 93.62 496 PRO B O 1
ATOM 8106 N N . ALA B 1 497 ? 16.234 -18.578 4.391 1 92.5 497 ALA B N 1
ATOM 8107 C CA . ALA B 1 497 ? 15.805 -18.266 5.754 1 92.5 497 ALA B CA 1
ATOM 8108 C C . ALA B 1 497 ? 16.625 -17.109 6.328 1 92.5 497 ALA B C 1
ATOM 8110 O O . ALA B 1 497 ? 17.828 -17.016 6.094 1 92.5 497 ALA B O 1
ATOM 8111 N N . TYR B 1 498 ? 15.992 -16.266 6.988 1 88.31 498 TYR B N 1
ATOM 8112 C CA . TYR B 1 498 ? 16.719 -15.148 7.594 1 88.31 498 TYR B CA 1
ATOM 8113 C C . TYR B 1 498 ? 17.844 -15.656 8.492 1 88.31 498 TYR B C 1
ATOM 8115 O O . TYR B 1 498 ? 17.609 -16.5 9.359 1 88.31 498 TYR B O 1
ATOM 8123 N N . PRO B 1 499 ? 18.969 -15.164 8.297 1 89.25 499 PRO B N 1
ATOM 8124 C CA . PRO B 1 499 ? 20.078 -15.609 9.141 1 89.25 499 PRO B CA 1
ATOM 8125 C C . PRO B 1 499 ? 20 -15.078 10.57 1 89.25 499 PRO B C 1
ATOM 8127 O O . PRO B 1 499 ? 20.141 -13.875 10.789 1 89.25 499 PRO B O 1
ATOM 8130 N N . THR B 1 500 ? 19.766 -15.922 11.508 1 87.31 500 THR B N 1
ATOM 8131 C CA . THR B 1 500 ? 19.672 -15.508 12.906 1 87.31 500 THR B CA 1
ATOM 8132 C C . THR B 1 500 ? 21.062 -15.367 13.523 1 87.31 500 THR B C 1
ATOM 8134 O O . THR B 1 500 ? 21.25 -14.594 14.461 1 87.31 500 THR B O 1
ATOM 8137 N N . ASP B 1 501 ? 21.969 -16.141 13.008 1 90.69 501 ASP B N 1
ATOM 8138 C CA . ASP B 1 501 ? 23.375 -16.031 13.414 1 90.69 501 ASP B CA 1
ATOM 8139 C C . ASP B 1 501 ? 24.109 -15.008 12.555 1 90.69 501 ASP B C 1
ATOM 8141 O O . ASP B 1 501 ? 24.188 -15.156 11.336 1 90.69 501 ASP B O 1
ATOM 8145 N N . PRO B 1 502 ? 24.719 -14.016 13.188 1 90.38 502 PRO B N 1
ATOM 8146 C CA . PRO B 1 502 ? 25.406 -12.953 12.445 1 90.38 502 PRO B CA 1
ATOM 8147 C C . PRO B 1 502 ? 26.547 -13.469 11.586 1 90.38 502 PRO B C 1
ATOM 8149 O O . PRO B 1 502 ? 26.953 -12.812 10.617 1 90.38 502 PRO B O 1
ATOM 8152 N N . LEU B 1 503 ? 27.016 -14.648 11.867 1 90.62 503 LEU B N 1
ATOM 8153 C CA . LEU B 1 503 ? 28.172 -15.172 11.148 1 90.62 503 LEU B CA 1
ATOM 8154 C C . LEU B 1 503 ? 27.734 -15.945 9.906 1 90.62 503 LEU B C 1
ATOM 8156 O O . LEU B 1 503 ? 28.547 -16.219 9.023 1 90.62 503 LEU B O 1
ATOM 8160 N N . THR B 1 504 ? 26.5 -16.266 9.828 1 89.56 504 THR B N 1
ATOM 8161 C CA . THR B 1 504 ? 26 -17.141 8.781 1 89.56 504 THR B CA 1
ATOM 8162 C C . THR B 1 504 ? 26.328 -16.594 7.398 1 89.56 504 THR B C 1
ATOM 8164 O O . THR B 1 504 ? 26.922 -17.297 6.566 1 89.56 504 THR B O 1
ATOM 8167 N N . LEU B 1 505 ? 26.016 -15.352 7.168 1 90.5 505 LEU B N 1
ATOM 8168 C CA . LEU B 1 505 ? 26.203 -14.758 5.848 1 90.5 505 LEU B CA 1
ATOM 8169 C C . LEU B 1 505 ? 27.688 -14.57 5.543 1 90.5 505 LEU B C 1
ATOM 8171 O O . LEU B 1 505 ? 28.125 -14.805 4.418 1 90.5 505 LEU B O 1
ATOM 8175 N N . LYS B 1 506 ? 28.422 -14.148 6.566 1 90.44 506 LYS B N 1
ATOM 8176 C CA . LYS B 1 506 ? 29.844 -13.906 6.398 1 90.44 506 LYS B CA 1
ATOM 8177 C C . LYS B 1 506 ? 30.578 -15.203 6.035 1 90.44 506 LYS B C 1
ATOM 8179 O O . LYS B 1 506 ? 31.562 -15.172 5.297 1 90.44 506 LYS B O 1
ATOM 8184 N N . GLU B 1 507 ? 30.125 -16.219 6.535 1 92.94 507 GLU B N 1
ATOM 8185 C CA . GLU B 1 507 ? 30.734 -17.516 6.27 1 92.94 507 GLU B CA 1
ATOM 8186 C C . GLU B 1 507 ? 30.297 -18.062 4.914 1 92.94 507 GLU B C 1
ATOM 8188 O O . GLU B 1 507 ? 31.016 -18.844 4.297 1 92.94 507 GLU B O 1
ATOM 8193 N N . LEU B 1 508 ? 29.203 -17.641 4.492 1 93.19 508 LEU B N 1
ATOM 8194 C CA . LEU B 1 508 ? 28.625 -18.172 3.258 1 93.19 508 LEU B CA 1
ATOM 8195 C C . LEU B 1 508 ? 29.312 -17.562 2.037 1 93.19 508 LEU B C 1
ATOM 8197 O O . LEU B 1 508 ? 29.516 -18.234 1.028 1 93.19 508 LEU B O 1
ATOM 8201 N N . LEU B 1 509 ? 29.609 -16.266 2.141 1 94.94 509 LEU B N 1
ATOM 8202 C CA . LEU B 1 509 ? 30.219 -15.648 0.967 1 94.94 509 LEU B CA 1
ATOM 8203 C C . LEU B 1 509 ? 30.891 -14.328 1.331 1 94.94 509 LEU B C 1
ATOM 8205 O O . LEU B 1 509 ? 30.609 -13.758 2.391 1 94.94 509 LEU B O 1
ATOM 8209 N N . LYS B 1 510 ? 31.766 -13.844 0.476 1 96.75 510 LYS B N 1
ATOM 8210 C CA . LYS B 1 510 ? 32.438 -12.547 0.534 1 96.75 510 LYS B CA 1
ATOM 8211 C C . LYS B 1 510 ? 32.344 -11.82 -0.807 1 96.75 510 LYS B C 1
ATOM 8213 O O . LYS B 1 510 ? 32.375 -12.453 -1.863 1 96.75 510 LYS B O 1
ATOM 8218 N N . PHE B 1 511 ? 32.188 -10.492 -0.733 1 97.5 511 PHE B N 1
ATOM 8219 C CA . PHE B 1 511 ? 32.156 -9.672 -1.935 1 97.5 511 PHE B CA 1
ATOM 8220 C C . PHE B 1 511 ? 33.438 -8.875 -2.09 1 97.5 511 PHE B C 1
ATOM 8222 O O . PHE B 1 511 ? 34.031 -8.43 -1.1 1 97.5 511 PHE B O 1
ATOM 8229 N N . ASN B 1 512 ? 33.875 -8.695 -3.27 1 96.75 512 ASN B N 1
ATOM 8230 C CA . ASN B 1 512 ? 34.969 -7.801 -3.637 1 96.75 512 ASN B CA 1
ATOM 8231 C C . ASN B 1 512 ? 34.625 -7.016 -4.906 1 96.75 512 ASN B C 1
ATOM 8233 O O . ASN B 1 512 ? 35 -7.422 -6.004 1 96.75 512 ASN B O 1
ATOM 8237 N N . PRO B 1 513 ? 34.031 -5.855 -4.738 1 96.94 513 PRO B N 1
ATOM 8238 C CA . PRO B 1 513 ? 33.656 -5.027 -5.891 1 96.94 513 PRO B CA 1
ATOM 8239 C C . PRO B 1 513 ? 34.812 -4.156 -6.379 1 96.94 513 PRO B C 1
ATOM 8241 O O . PRO B 1 513 ? 35.594 -3.654 -5.57 1 96.94 513 PRO B O 1
ATOM 8244 N N . THR B 1 514 ? 34.938 -4.004 -7.695 1 94.38 514 THR B N 1
ATOM 8245 C CA . THR B 1 514 ? 35.875 -3.074 -8.281 1 94.38 514 THR B CA 1
ATOM 8246 C C . THR B 1 514 ? 35.25 -2.283 -9.422 1 94.38 514 THR B C 1
ATOM 8248 O O . THR B 1 514 ? 34.344 -2.773 -10.086 1 94.38 514 THR B O 1
ATOM 8251 N N . HIS B 1 515 ? 35.719 -1.094 -9.539 1 93.69 515 HIS B N 1
ATOM 8252 C CA . HIS B 1 515 ? 35.312 -0.323 -10.711 1 93.69 515 HIS B CA 1
ATOM 8253 C C . HIS B 1 515 ? 36.031 -0.827 -11.969 1 93.69 515 HIS B C 1
ATOM 8255 O O . HIS B 1 515 ? 37.219 -1.162 -11.93 1 93.69 515 HIS B O 1
ATOM 8261 N N . SER B 1 516 ? 35.25 -0.96 -13.008 1 93 516 SER B N 1
ATOM 8262 C CA . SER B 1 516 ? 35.812 -1.406 -14.281 1 93 516 SER B CA 1
ATOM 8263 C C . SER B 1 516 ? 35.312 -0.566 -15.445 1 93 516 SER B C 1
ATOM 8265 O O . SER B 1 516 ? 34.188 -0.062 -15.398 1 93 516 SER B O 1
ATOM 8267 N N . THR B 1 517 ? 36.094 -0.382 -16.469 1 93.19 517 THR B N 1
ATOM 8268 C CA . THR B 1 517 ? 35.719 0.355 -17.656 1 93.19 517 THR B CA 1
ATOM 8269 C C . THR B 1 517 ? 35.656 -0.568 -18.875 1 93.19 517 THR B C 1
ATOM 8271 O O . THR B 1 517 ? 35.594 -0.103 -20.016 1 93.19 517 THR B O 1
ATOM 8274 N N . THR B 1 518 ? 35.75 -1.854 -18.625 1 92.25 518 THR B N 1
ATOM 8275 C CA . THR B 1 518 ? 35.812 -2.805 -19.734 1 92.25 518 THR B CA 1
ATOM 8276 C C . THR B 1 518 ? 34.625 -3.762 -19.703 1 92.25 518 THR B C 1
ATOM 8278 O O . THR B 1 518 ? 34.75 -4.93 -20.062 1 92.25 518 THR B O 1
ATOM 8281 N N . LEU B 1 519 ? 33.625 -3.373 -19.172 1 92.25 519 LEU B N 1
ATOM 8282 C CA . LEU B 1 519 ? 32.438 -4.25 -19.016 1 92.25 519 LEU B CA 1
ATOM 8283 C C . LEU B 1 519 ? 31.594 -4.238 -20.281 1 92.25 519 LEU B C 1
ATOM 8285 O O . LEU B 1 519 ? 31.797 -3.404 -21.172 1 92.25 519 LEU B O 1
ATOM 8289 N N . GLY B 1 520 ? 30.688 -5.199 -20.391 1 85.31 520 GLY B N 1
ATOM 8290 C CA . GLY B 1 520 ? 29.781 -5.305 -21.516 1 85.31 520 GLY B CA 1
ATOM 8291 C C . GLY B 1 520 ? 30.281 -6.219 -22.625 1 85.31 520 GLY B C 1
ATOM 8292 O O . GLY B 1 520 ? 31.453 -6.617 -22.609 1 85.31 520 GLY B O 1
ATOM 8293 N N . ASN B 1 521 ? 29.422 -6.453 -23.562 1 82.56 521 ASN B N 1
ATOM 8294 C CA . ASN B 1 521 ? 29.734 -7.371 -24.641 1 82.56 521 ASN B CA 1
ATOM 8295 C C . ASN B 1 521 ? 30.922 -6.871 -25.469 1 82.56 521 ASN B C 1
ATOM 8297 O O . ASN B 1 521 ? 31.719 -7.672 -25.984 1 82.56 521 ASN B O 1
ATOM 8301 N N . LYS B 1 522 ? 31.062 -5.473 -25.594 1 86.75 522 LYS B N 1
ATOM 8302 C CA . LYS B 1 522 ? 32.156 -4.891 -26.375 1 86.75 522 LYS B CA 1
ATOM 8303 C C . LYS B 1 522 ? 33.312 -4.469 -25.5 1 86.75 522 LYS B C 1
ATOM 8305 O O . LYS B 1 522 ? 34.312 -3.932 -25.984 1 86.75 522 LYS B O 1
ATOM 8310 N N . GLY B 1 523 ? 33.094 -4.613 -24.172 1 86.56 523 GLY B N 1
ATOM 8311 C CA . GLY B 1 523 ? 34.156 -4.289 -23.234 1 86.56 523 GLY B CA 1
ATOM 8312 C C . GLY B 1 523 ? 34.406 -2.799 -23.109 1 86.56 523 GLY B C 1
ATOM 8313 O O . GLY B 1 523 ? 35.562 -2.377 -22.922 1 86.56 523 GLY B O 1
ATOM 8314 N N . LYS B 1 524 ? 33.5 -1.898 -23.359 1 88.56 524 LYS B N 1
ATOM 8315 C CA . LYS B 1 524 ? 33.719 -0.457 -23.375 1 88.56 524 LYS B CA 1
ATOM 8316 C C . LYS B 1 524 ? 32.844 0.259 -22.375 1 88.56 524 LYS B C 1
ATOM 8318 O O . LYS B 1 524 ? 32.75 1.488 -22.375 1 88.56 524 LYS B O 1
ATOM 8323 N N . LYS B 1 525 ? 32.125 -0.514 -21.547 1 90.94 525 LYS B N 1
ATOM 8324 C CA . LYS B 1 525 ? 31.203 0.109 -20.594 1 90.94 525 LYS B CA 1
ATOM 8325 C C . LYS B 1 525 ? 31.828 0.178 -19.188 1 90.94 525 LYS B C 1
ATOM 8327 O O . LYS B 1 525 ? 32.594 -0.699 -18.812 1 90.94 525 LYS B O 1
ATOM 8332 N N . SER B 1 526 ? 31.516 1.245 -18.531 1 93 526 SER B N 1
ATOM 8333 C CA . SER B 1 526 ? 31.984 1.42 -17.156 1 93 526 SER B CA 1
ATOM 8334 C C . SER B 1 526 ? 30.969 0.859 -16.156 1 93 526 SER B C 1
ATOM 8336 O O . SER B 1 526 ? 29.781 0.719 -16.484 1 93 526 SER B O 1
ATOM 8338 N N . GLY B 1 527 ? 31.453 0.459 -14.992 1 94.5 527 GLY B N 1
ATOM 8339 C CA . GLY B 1 527 ? 30.547 -0.016 -13.953 1 94.5 527 GLY B CA 1
ATOM 8340 C C . GLY B 1 527 ? 31.266 -0.8 -12.859 1 94.5 527 GLY B C 1
ATOM 8341 O O . GLY B 1 527 ? 32.344 -0.426 -12.43 1 94.5 527 GLY B O 1
ATOM 8342 N N . ILE B 1 528 ? 30.594 -1.788 -12.398 1 96.44 528 ILE B N 1
ATOM 8343 C CA . ILE B 1 528 ? 31.094 -2.527 -11.242 1 96.44 528 ILE B CA 1
ATOM 8344 C C . ILE B 1 528 ? 31.391 -3.969 -11.648 1 96.44 528 ILE B C 1
ATOM 8346 O O . ILE B 1 528 ? 30.531 -4.656 -12.203 1 96.44 528 ILE B O 1
ATOM 8350 N N . LYS B 1 529 ? 32.531 -4.402 -11.461 1 96.38 529 LYS B N 1
ATOM 8351 C CA . LYS B 1 529 ? 32.906 -5.82 -11.477 1 96.38 529 LYS B CA 1
ATOM 8352 C C . LYS B 1 529 ? 32.812 -6.418 -10.07 1 96.38 529 LYS B C 1
ATOM 8354 O O . LYS B 1 529 ? 33.594 -6.043 -9.188 1 96.38 529 LYS B O 1
ATOM 8359 N N . LEU B 1 530 ? 31.922 -7.273 -9.82 1 97.62 530 LEU B N 1
ATOM 8360 C CA . LEU B 1 530 ? 31.672 -7.852 -8.5 1 97.62 530 LEU B CA 1
ATOM 8361 C C . LEU B 1 530 ? 32.25 -9.266 -8.414 1 97.62 530 LEU B C 1
ATOM 8363 O O . LEU B 1 530 ? 31.719 -10.188 -9.039 1 97.62 530 LEU B O 1
ATOM 8367 N N . GLN B 1 531 ? 33.281 -9.469 -7.703 1 97.69 531 GLN B N 1
ATOM 8368 C CA . GLN B 1 531 ? 33.812 -10.797 -7.414 1 97.69 531 GLN B CA 1
ATOM 8369 C C . GLN B 1 531 ? 33.188 -11.375 -6.145 1 97.69 531 GLN B C 1
ATOM 8371 O O . GLN B 1 531 ? 33.156 -10.703 -5.109 1 97.69 531 GLN B O 1
ATOM 8376 N N . ILE B 1 532 ? 32.656 -12.562 -6.234 1 98.06 532 ILE B N 1
ATOM 8377 C CA . ILE B 1 532 ? 32.031 -13.242 -5.117 1 98.06 532 ILE B CA 1
ATOM 8378 C C . ILE B 1 532 ? 32.812 -14.5 -4.75 1 98.06 532 ILE B C 1
ATOM 8380 O O . ILE B 1 532 ? 33.094 -15.336 -5.613 1 98.06 532 ILE B O 1
ATOM 8384 N N . THR B 1 533 ? 33.219 -14.656 -3.535 1 97.81 533 THR B N 1
ATOM 8385 C CA . THR B 1 533 ? 33.906 -15.836 -3.021 1 97.81 533 THR B CA 1
ATOM 8386 C C . THR B 1 533 ? 33 -16.609 -2.066 1 97.81 533 THR B C 1
ATOM 8388 O O . THR B 1 533 ? 32.906 -16.266 -0.884 1 97.81 533 THR B O 1
ATOM 8391 N N . PRO B 1 534 ? 32.406 -17.656 -2.531 1 96.94 534 PRO B N 1
ATOM 8392 C CA . PRO B 1 534 ? 31.5 -18.438 -1.681 1 96.94 534 PRO B CA 1
ATOM 8393 C C . PRO B 1 534 ? 32.219 -19.578 -0.964 1 96.94 534 PRO B C 1
ATOM 8395 O O . PRO B 1 534 ? 33.281 -20.016 -1.404 1 96.94 534 PRO B O 1
ATOM 8398 N N . ASN B 1 535 ? 31.719 -20.047 0.154 1 95.25 535 ASN B N 1
ATOM 8399 C CA . ASN B 1 535 ? 32.094 -21.359 0.678 1 95.25 535 ASN B CA 1
ATOM 8400 C C . ASN B 1 535 ? 31.5 -22.484 -0.141 1 95.25 535 ASN B C 1
ATOM 8402 O O . ASN B 1 535 ? 30.797 -22.25 -1.122 1 95.25 535 ASN B O 1
ATOM 8406 N N . PRO B 1 536 ? 31.734 -23.703 0.196 1 94.19 536 PRO B N 1
ATOM 8407 C CA . PRO B 1 536 ? 31.266 -24.812 -0.645 1 94.19 536 PRO B CA 1
ATOM 8408 C C . PRO B 1 536 ? 29.75 -24.844 -0.774 1 94.19 536 PRO B C 1
ATOM 8410 O O . PRO B 1 536 ? 29.219 -25.047 -1.872 1 94.19 536 PRO B O 1
ATOM 8413 N N . LEU B 1 537 ? 29.094 -24.641 0.281 1 92.56 537 LEU B N 1
ATOM 8414 C CA . LEU B 1 537 ? 27.625 -24.656 0.247 1 92.56 537 LEU B CA 1
ATOM 8415 C C . LEU B 1 537 ? 27.109 -23.5 -0.595 1 92.56 537 LEU B C 1
ATOM 8417 O O . LEU B 1 537 ? 26.203 -23.672 -1.41 1 92.56 537 LEU B O 1
ATOM 8421 N N . GLY B 1 538 ? 27.625 -22.344 -0.365 1 93.5 538 GLY B N 1
ATOM 8422 C CA . GLY B 1 538 ? 27.266 -21.188 -1.16 1 93.5 538 GLY B CA 1
ATOM 8423 C C . GLY B 1 538 ? 27.484 -21.391 -2.646 1 93.5 538 GLY B C 1
ATOM 8424 O O . GLY B 1 538 ? 26.625 -21.016 -3.461 1 93.5 538 GLY B O 1
ATOM 8425 N N . ARG B 1 539 ? 28.609 -21.969 -2.971 1 94.94 539 ARG B N 1
ATOM 8426 C CA . ARG B 1 539 ? 28.906 -22.234 -4.375 1 94.94 539 ARG B CA 1
ATOM 8427 C C . ARG B 1 539 ? 27.875 -23.172 -4.992 1 94.94 539 ARG B C 1
ATOM 8429 O O . ARG B 1 539 ? 27.422 -22.953 -6.113 1 94.94 539 ARG B O 1
ATOM 8436 N N . LEU B 1 540 ? 27.547 -24.172 -4.242 1 93.31 540 LEU B N 1
ATOM 8437 C CA . LEU B 1 540 ? 26.562 -25.141 -4.707 1 93.31 540 LEU B CA 1
ATOM 8438 C C . LEU B 1 540 ? 25.25 -24.438 -5.051 1 93.31 540 LEU B C 1
ATOM 8440 O O . LEU B 1 540 ? 24.672 -24.688 -6.113 1 93.31 540 LEU B O 1
ATOM 8444 N N . TRP B 1 541 ? 24.75 -23.578 -4.203 1 92.25 541 TRP B N 1
ATOM 8445 C CA . TRP B 1 541 ? 23.469 -22.922 -4.414 1 92.25 541 TRP B CA 1
ATOM 8446 C C . TRP B 1 541 ? 23.547 -21.922 -5.559 1 92.25 541 TRP B C 1
ATOM 8448 O O . TRP B 1 541 ? 22.625 -21.797 -6.363 1 92.25 541 TRP B O 1
ATOM 8458 N N . ILE B 1 542 ? 24.641 -21.203 -5.625 1 94.31 542 ILE B N 1
ATOM 8459 C CA . ILE B 1 542 ? 24.828 -20.188 -6.668 1 94.31 542 ILE B CA 1
ATOM 8460 C C . ILE B 1 542 ? 24.812 -20.859 -8.039 1 94.31 542 ILE B C 1
ATOM 8462 O O . ILE B 1 542 ? 24.141 -20.391 -8.961 1 94.31 542 ILE B O 1
ATOM 8466 N N . GLU B 1 543 ? 25.469 -21.953 -8.164 1 92.25 543 GLU B N 1
ATOM 8467 C CA . GLU B 1 543 ? 25.562 -22.672 -9.43 1 92.25 543 GLU B CA 1
ATOM 8468 C C . GLU B 1 543 ? 24.25 -23.359 -9.773 1 92.25 543 GLU B C 1
ATOM 8470 O O . GLU B 1 543 ? 23.797 -23.312 -10.922 1 92.25 543 GLU B O 1
ATOM 8475 N N . THR B 1 544 ? 23.641 -23.922 -8.734 1 88.38 544 THR B N 1
ATOM 8476 C CA . THR B 1 544 ? 22.391 -24.609 -8.938 1 88.38 544 THR B CA 1
ATOM 8477 C C . THR B 1 544 ? 21.297 -23.641 -9.406 1 88.38 544 THR B C 1
ATOM 8479 O O . THR B 1 544 ? 20.5 -23.969 -10.281 1 88.38 544 THR B O 1
ATOM 8482 N N . GLY B 1 545 ? 21.281 -22.469 -8.883 1 88.88 545 GLY B N 1
ATOM 8483 C CA . GLY B 1 545 ? 20.234 -21.5 -9.18 1 88.88 545 GLY B CA 1
ATOM 8484 C C . GLY B 1 545 ? 20.625 -20.5 -10.25 1 88.88 545 GLY B C 1
ATOM 8485 O O . GLY B 1 545 ? 19.875 -19.578 -10.555 1 88.88 545 GLY B O 1
ATOM 8486 N N . LYS B 1 546 ? 21.812 -20.625 -10.781 1 90.88 546 LYS B N 1
ATOM 8487 C CA . LYS B 1 546 ? 22.328 -19.641 -11.742 1 90.88 546 LYS B CA 1
ATOM 8488 C C . LYS B 1 546 ? 22.156 -18.219 -11.219 1 90.88 546 LYS B C 1
ATOM 8490 O O . LYS B 1 546 ? 21.609 -17.359 -11.906 1 90.88 546 LYS B O 1
ATOM 8495 N N . LEU B 1 547 ? 22.594 -17.969 -10.016 1 94.81 547 LEU B N 1
ATOM 8496 C CA . LEU B 1 547 ? 22.25 -16.766 -9.281 1 94.81 547 LEU B CA 1
ATOM 8497 C C . LEU B 1 547 ? 23.062 -15.57 -9.789 1 94.81 547 LEU B C 1
ATOM 8499 O O . LEU B 1 547 ? 22.719 -14.422 -9.523 1 94.81 547 LEU B O 1
ATOM 8503 N N . LEU B 1 548 ? 24.156 -15.773 -10.57 1 95.75 548 LEU B N 1
ATOM 8504 C CA . LEU B 1 548 ? 24.938 -14.664 -11.117 1 95.75 548 LEU B CA 1
ATOM 8505 C C . LEU B 1 548 ? 24.125 -13.914 -12.172 1 95.75 548 LEU B C 1
ATOM 8507 O O . LEU B 1 548 ? 24.391 -12.734 -12.43 1 95.75 548 LEU B O 1
ATOM 8511 N N . ASP B 1 549 ? 23.125 -14.57 -12.773 1 94.31 549 ASP B N 1
ATOM 8512 C CA . ASP B 1 549 ? 22.281 -13.969 -13.797 1 94.31 549 ASP B CA 1
ATOM 8513 C C . ASP B 1 549 ? 21.484 -12.797 -13.227 1 94.31 549 ASP B C 1
ATOM 8515 O O . ASP B 1 549 ? 20.984 -11.961 -13.977 1 94.31 549 ASP B O 1
ATOM 8519 N N . LEU B 1 550 ? 21.328 -12.758 -11.914 1 94.88 550 LEU B N 1
ATOM 8520 C CA . LEU B 1 550 ? 20.562 -11.711 -11.25 1 94.88 550 LEU B CA 1
ATOM 8521 C C . LEU B 1 550 ? 21.188 -10.344 -11.5 1 94.88 550 LEU B C 1
ATOM 8523 O O . LEU B 1 550 ? 20.531 -9.312 -11.344 1 94.88 550 LEU B O 1
ATOM 8527 N N . PHE B 1 551 ? 22.469 -10.312 -11.859 1 96.19 551 PHE B N 1
ATOM 8528 C CA . PHE B 1 551 ? 23.172 -9.047 -12.047 1 96.19 551 PHE B CA 1
ATOM 8529 C C . PHE B 1 551 ? 23.203 -8.656 -13.523 1 96.19 551 PHE B C 1
ATOM 8531 O O . PHE B 1 551 ? 23.578 -7.535 -13.867 1 96.19 551 PHE B O 1
ATOM 8538 N N . ASP B 1 552 ? 22.656 -9.594 -14.328 1 91.31 552 ASP B N 1
ATOM 8539 C CA . ASP B 1 552 ? 22.656 -9.328 -15.766 1 91.31 552 ASP B CA 1
ATOM 8540 C C . ASP B 1 552 ? 21.688 -8.195 -16.109 1 91.31 552 ASP B C 1
ATOM 8542 O O . ASP B 1 552 ? 20.562 -8.156 -15.609 1 91.31 552 ASP B O 1
ATOM 8546 N N . GLY B 1 553 ? 22.062 -7.285 -16.859 1 88.88 553 GLY B N 1
ATOM 8547 C CA . GLY B 1 553 ? 21.188 -6.254 -17.375 1 88.88 553 GLY B CA 1
ATOM 8548 C C . GLY B 1 553 ? 21.094 -5.035 -16.484 1 88.88 553 GLY B C 1
ATOM 8549 O O . GLY B 1 553 ? 20.484 -4.027 -16.844 1 88.88 553 GLY B O 1
ATOM 8550 N N . LEU B 1 554 ? 21.656 -5.133 -15.258 1 93.25 554 LEU B N 1
ATOM 8551 C CA . LEU B 1 554 ? 21.656 -3.963 -14.391 1 93.25 554 LEU B CA 1
ATOM 8552 C C . LEU B 1 554 ? 22.281 -2.762 -15.086 1 93.25 554 LEU B C 1
ATOM 8554 O O . LEU B 1 554 ? 23.344 -2.885 -15.703 1 93.25 554 LEU B O 1
ATOM 8558 N N . GLY B 1 555 ? 21.594 -1.68 -14.977 1 90.56 555 GLY B N 1
ATOM 8559 C CA . GLY B 1 555 ? 22.062 -0.461 -15.617 1 90.56 555 GLY B CA 1
ATOM 8560 C C . GLY B 1 555 ? 21.422 -0.209 -16.969 1 90.56 555 GLY B C 1
ATOM 8561 O O . GLY B 1 555 ? 21.375 0.93 -17.438 1 90.56 555 GLY B O 1
ATOM 8562 N N . LYS B 1 556 ? 20.922 -1.321 -17.594 1 85.81 556 LYS B N 1
ATOM 8563 C CA . LYS B 1 556 ? 20.281 -1.163 -18.891 1 85.81 556 LYS B CA 1
ATOM 8564 C C . LYS B 1 556 ? 19.031 -0.302 -18.781 1 85.81 556 LYS B C 1
ATOM 8566 O O . LYS B 1 556 ? 18.203 -0.502 -17.891 1 85.81 556 LYS B O 1
ATOM 8571 N N . GLY B 1 557 ? 18.844 0.676 -19.578 1 81.5 557 GLY B N 1
ATOM 8572 C CA . GLY B 1 557 ? 17.656 1.51 -19.609 1 81.5 557 GLY B CA 1
ATOM 8573 C C . GLY B 1 557 ? 17.797 2.793 -18.812 1 81.5 557 GLY B C 1
ATOM 8574 O O . GLY B 1 557 ? 16.938 3.664 -18.875 1 81.5 557 GLY B O 1
ATOM 8575 N N . LEU B 1 558 ? 18.844 2.912 -17.984 1 85.56 558 LEU B N 1
ATOM 8576 C CA . LEU B 1 558 ? 19.016 4.109 -17.172 1 85.56 558 LEU B CA 1
ATOM 8577 C C . LEU B 1 558 ? 19.812 5.168 -17.922 1 85.56 558 LEU B C 1
ATOM 8579 O O . LEU B 1 558 ? 19.953 6.297 -17.453 1 85.56 558 LEU B O 1
ATOM 8583 N N . SER B 1 559 ? 20.281 4.891 -19.141 1 81.69 559 SER B N 1
ATOM 8584 C CA . SER B 1 559 ? 20.984 5.816 -20.016 1 81.69 559 SER B CA 1
ATOM 8585 C C . SER B 1 559 ? 22.203 6.422 -19.328 1 81.69 559 SER B C 1
ATOM 8587 O O . SER B 1 559 ? 22.516 7.598 -19.516 1 81.69 559 SER B O 1
ATOM 8589 N N . ASN B 1 560 ? 22.844 5.727 -18.344 1 83.81 560 ASN B N 1
ATOM 8590 C CA . ASN B 1 560 ? 24.031 6.234 -17.672 1 83.81 560 ASN B CA 1
ATOM 8591 C C . ASN B 1 560 ? 25.281 5.457 -18.078 1 83.81 560 ASN B C 1
ATOM 8593 O O . ASN B 1 560 ? 26.391 5.797 -17.672 1 83.81 560 ASN B O 1
ATOM 8597 N N . GLY B 1 561 ? 25.062 4.379 -18.844 1 84.94 561 GLY B N 1
ATOM 8598 C CA . GLY B 1 561 ? 26.172 3.639 -19.422 1 84.94 561 GLY B CA 1
ATOM 8599 C C . GLY B 1 561 ? 26.844 2.693 -18.438 1 84.94 561 GLY B C 1
ATOM 8600 O O . GLY B 1 561 ? 27.859 2.078 -18.766 1 84.94 561 GLY B O 1
ATOM 8601 N N . LEU B 1 562 ? 26.312 2.598 -17.266 1 91.5 562 LEU B N 1
ATOM 8602 C CA . LEU B 1 562 ? 26.922 1.745 -16.25 1 91.5 562 LEU B CA 1
ATOM 8603 C C . LEU B 1 562 ? 26.422 0.309 -16.375 1 91.5 562 LEU B C 1
ATOM 8605 O O . LEU B 1 562 ? 25.297 0.075 -16.828 1 91.5 562 LEU B O 1
ATOM 8609 N N . ARG B 1 563 ? 27.297 -0.65 -16.031 1 94.62 563 ARG B N 1
ATOM 8610 C CA . ARG B 1 563 ? 26.969 -2.072 -16.078 1 94.62 563 ARG B CA 1
ATOM 8611 C C . ARG B 1 563 ? 27.531 -2.797 -14.852 1 94.62 563 ARG B C 1
ATOM 8613 O O . ARG B 1 563 ? 28.359 -2.256 -14.125 1 94.62 563 ARG B O 1
ATOM 8620 N N . VAL B 1 564 ? 27.031 -3.926 -14.625 1 96.44 564 VAL B N 1
ATOM 8621 C CA . VAL B 1 564 ? 27.531 -4.793 -13.57 1 96.44 564 VAL B CA 1
ATOM 8622 C C . VAL B 1 564 ? 27.891 -6.168 -14.141 1 96.44 564 VAL B C 1
ATOM 8624 O O . VAL B 1 564 ? 27.156 -6.699 -14.977 1 96.44 564 VAL B O 1
ATOM 8627 N N . GLU B 1 565 ? 28.984 -6.688 -13.852 1 96.19 565 GLU B N 1
ATOM 8628 C CA . GLU B 1 565 ? 29.375 -8.062 -14.141 1 96.19 565 GLU B CA 1
ATOM 8629 C C . GLU B 1 565 ? 29.812 -8.797 -12.875 1 96.19 565 GLU B C 1
ATOM 8631 O O . GLU B 1 565 ? 30.625 -8.273 -12.109 1 96.19 565 GLU B O 1
ATOM 8636 N N . ALA B 1 566 ? 29.25 -9.883 -12.617 1 96.94 566 ALA B N 1
ATOM 8637 C CA . ALA B 1 566 ? 29.562 -10.672 -11.43 1 96.94 566 ALA B CA 1
ATOM 8638 C C . ALA B 1 566 ? 30.266 -11.977 -11.812 1 96.94 566 ALA B C 1
ATOM 8640 O O . ALA B 1 566 ? 29.922 -12.594 -12.828 1 96.94 566 ALA B O 1
ATOM 8641 N N . GLU B 1 567 ? 31.219 -12.391 -11.055 1 96.25 567 GLU B N 1
ATOM 8642 C CA . GLU B 1 567 ? 31.922 -13.656 -11.273 1 96.25 567 GLU B CA 1
ATOM 8643 C C . GLU B 1 567 ? 32.281 -14.328 -9.945 1 96.25 567 GLU B C 1
ATOM 8645 O O . GLU B 1 567 ? 32.344 -13.664 -8.906 1 96.25 567 GLU B O 1
ATOM 8650 N N . LEU B 1 568 ? 32.406 -15.617 -9.984 1 96.5 568 LEU B N 1
ATOM 8651 C CA . LEU B 1 568 ? 32.812 -16.375 -8.812 1 96.5 568 LEU B CA 1
ATOM 8652 C C . LEU B 1 568 ? 34.344 -16.5 -8.75 1 96.5 568 LEU B C 1
ATOM 8654 O O . LEU B 1 568 ? 35 -16.656 -9.781 1 96.5 568 LEU B O 1
ATOM 8658 N N . THR B 1 569 ? 34.781 -16.391 -7.559 1 94.25 569 THR B N 1
ATOM 8659 C CA . THR B 1 569 ? 36.219 -16.609 -7.34 1 94.25 569 THR B CA 1
ATOM 8660 C C . THR B 1 569 ? 36.438 -17.625 -6.223 1 94.25 569 THR B C 1
ATOM 8662 O O . THR B 1 569 ? 35.531 -17.906 -5.43 1 94.25 569 THR B O 1
ATOM 8665 N N . ASP B 1 570 ? 37.688 -18.312 -6.188 1 87.31 570 ASP B N 1
ATOM 8666 C CA . ASP B 1 570 ? 38.031 -19.312 -5.176 1 87.31 570 ASP B CA 1
ATOM 8667 C C . ASP B 1 570 ? 38.656 -18.656 -3.945 1 87.31 570 ASP B C 1
ATOM 8669 O O . ASP B 1 570 ? 39.312 -17.625 -4.059 1 87.31 570 ASP B O 1
#

Solvent-accessible surface area (backbone atoms only — not comparable to full-atom values): 58878 Å² total; per-residue (Å²): 130,79,72,62,78,87,54,46,40,36,87,88,44,39,76,78,71,42,71,70,67,46,91,88,49,81,33,45,36,34,42,34,43,41,38,26,62,24,32,38,37,37,32,29,44,44,46,76,92,47,35,68,59,59,41,48,63,31,53,50,73,45,90,50,38,43,42,54,50,24,62,45,82,53,91,88,56,49,77,34,30,72,47,73,67,55,42,50,53,52,15,53,51,46,24,49,52,45,49,50,36,55,71,72,65,36,51,74,81,37,52,46,33,37,30,32,70,40,57,72,61,30,76,48,38,64,59,44,48,50,44,28,26,70,57,38,69,49,67,74,37,35,44,35,71,38,41,48,44,33,21,29,47,41,7,34,50,54,42,39,55,73,54,65,32,40,32,36,35,26,40,30,56,30,28,32,41,36,51,42,39,67,88,44,84,64,31,65,61,55,24,25,74,63,36,44,77,42,86,60,2,26,54,48,38,38,57,45,59,72,71,54,83,77,60,59,67,58,53,50,49,34,50,52,42,31,51,49,52,54,50,48,34,72,74,32,66,69,53,38,52,28,59,71,39,93,67,23,32,39,34,39,34,16,42,66,42,45,45,36,53,49,29,50,50,50,72,68,37,91,55,74,60,56,71,54,72,65,62,42,39,35,67,46,45,25,76,68,60,65,48,39,68,60,49,53,57,55,66,71,48,86,78,88,52,60,83,46,53,73,68,51,58,70,26,40,65,34,39,38,50,54,50,50,26,46,56,70,48,46,92,41,53,33,32,42,33,33,36,69,30,32,49,68,45,9,52,56,49,67,33,44,58,67,76,56,59,59,41,64,42,42,61,62,70,69,68,77,60,83,70,67,46,71,61,20,50,51,38,51,42,51,54,56,55,44,50,46,41,89,85,53,78,87,77,71,45,70,45,54,41,49,41,53,56,72,59,61,80,54,72,42,29,52,57,43,43,55,46,11,48,25,33,43,40,37,39,44,37,35,95,54,32,83,40,37,45,37,28,49,60,51,31,29,46,51,16,50,16,47,11,29,34,36,66,60,47,54,45,72,62,54,42,54,44,52,53,43,32,36,61,68,52,29,56,70,55,37,42,51,28,39,48,52,9,35,51,52,35,47,50,37,71,71,41,70,57,75,59,67,51,46,56,52,60,65,60,33,36,46,56,50,36,37,80,39,57,53,36,69,98,84,36,71,26,33,35,39,37,36,36,34,37,47,34,73,69,41,44,50,48,38,65,73,63,50,48,62,60,65,41,57,66,45,38,68,89,54,84,73,59,38,38,48,48,62,47,82,45,134,129,80,74,60,75,87,54,45,41,35,87,88,45,39,75,78,72,41,70,73,66,47,91,87,51,80,33,44,35,33,42,32,43,41,38,27,63,25,34,37,38,38,32,30,44,44,44,78,92,46,35,69,58,58,40,48,63,30,52,50,70,46,91,50,38,44,43,55,49,24,62,43,82,54,91,88,55,50,76,33,30,69,47,72,67,56,42,49,54,51,15,52,51,47,23,49,53,45,50,51,34,55,70,71,65,36,52,74,80,37,52,46,34,38,30,32,71,40,56,71,63,29,75,46,39,65,58,44,49,51,42,28,27,71,56,39,69,48,67,74,38,34,43,35,71,40,39,48,43,33,20,29,46,42,7,34,49,54,40,40,57,72,54,66,33,39,32,36,36,26,41,30,55,30,29,31,41,36,53,44,39,67,88,44,84,64,30,65,59,55,22,23,74,63,35,44,76,42,85,61,2,26,54,49,37,38,57,46,60,73,71,56,83,78,58,58,65,58,55,51,48,34,50,50,41,32,52,51,51,53,50,48,35,72,74,31,66,68,53,38,52,26,60,72,39,92,67,23,31,37,35,39,34,17,41,67,43,42,45,35,54,49,28,50,50,50,74,67,37,89,55,75,60,54,70,55,72,66,62,41,39,35,67,44,45,26,76,69,60,63,48,40,67,60,50,53,58,56,66,71,48,86,79,87,53,60,82,46,53,73,66,50,59,68,27,38,65,34,39,38,49,54,50,49,26,45,57,70,49,47,89,39,53,35,31,42,32,31,34,69,29,33,49,70,44,9,52,56,49,66,36,45,58,68,76,54,60,60,42,62,42,42,60,70,73,51,72,80,56,86,70,67,46,72,60,22,49,50,39,52,41,52,54,56,53,44,50,46,41,90,86,53,78,86,77,69,46,70,44,54,40,48,38,53,56,74,60,60,79,54,71,41,29,52,56,43,44,54,48,12,49,25,34,46,39,38,41,45,36,34,96,54,32,81,39,35,45,39,28,48,58,51,30,27,44,51,16,51,15,46,11,29,34,34,65,60,45,54,43,71,63,53,43,54,43,51,52,43,31,36,62,67,53,28,56,71,54,38,42,52,28,40,50,50,8,35,51,51,34,46,50,38,71,70,42,71,58,74,61,66,50,47,57,53,60,65,61,33,37,47,58,50,37,36,80,39,58,54,38,69,97,83,35,71,27,34,36,40,37,34,38,35,36,48,34,72,69,39,45,50,48,37,63,72,62,51,48,62,59,68,42,59,66,44,38,66,88,54,85,72,60,38,39,48,49,63,46,82,44,134

Radius of gyration: 32.58 Å; Cα contacts (8 Å, |Δi|>4): 2189; chains: 2; bounding box: 75×103×76 Å

pLDDT: mean 91.88, std 8.09, range [31.91, 98.56]

Foldseek 3Di:
DPPPPVQADDLVCVVVVADFDDQPDFQWAWEWEAAQQWIKIWIFGCHPPQNLFRHTPDIDIDRQHLNCQQVPPDVPHDHLEHDPVSLVVVLQVLLVRLVVCVVVPPDPSRYAAEYEDSLNSHPVSVSSQVSNCVRHVYGYGYYDPLLQLLLFQLQQVSLELWDFFWEWEAAAFWIKIFTAGLVDPPRSSLRSVLIDIGRQHLNVVLVCVVPDDPCVVLVVLLVVLLVSLVSNVVSDVSQVVQLPDPLFGEYEYEYLQVLLLLLLLCQVPPQPPQQFQDQAQDKDAQVSQQVLVVSLVVLPDDDDGRSADPVSSSSNVSSSSNSNSNNVNRNGYNMYGYHHTGNVSSSSLVSDDSVSSNDQSLLVPLDPPPLDDPLQLVLVLVQLVLQDDPPADPLADPSLSSNLSSCLLPPVVDALAVQLLVLQCCCRPNPCVRTRNRRLLSSLLRSLLQSLLSPVDYDPVVVSSNVSSCVVNDLRSSLVSNVSSLVSNLQCQLPVDRDSDSCVSVQAKHKHKDWACQDDPRGRFTEIEIEMEGDPSSVVSCVVVVSQCSQPCRSPPSPPRYGYHYDYDD/DPPPPVQADDLVCVVVVADFDDQPDFQWAWEWEAEQQWIKIWIFGCHPPQNLFRHTPDIDIDRQHLNCQQVPPDPPHDHLEHDPVSLVVVLQVLLVRLVVCVVVPPDPSRYAAEYEDSLVSHPVSVSSQVSNCVRHVYGYGYYDPLLQLLLFQLQQVSLELWDFFWEWEAEAFWIKIFTAGLVDPPRSSLRSVLIDIGRQHLNVVLVCVVPDDPCVVLVVLLVVLLVSLVSNVVSDVSQVVQLPDPLFGEYEYEYLQVLLLLLLLCQVPPQPPQQFQDQAQDKDAQVSQQVLVVSLVVLPDDDDGRSADPVSSSSNVSSSSNSNSNNVNRNGYNMYGYHDTGNVSSSSLVSDDSVSSNDQSLLVVADPPVLDDPLQLVLVLVQLVLQDDPPADPLADPSLSSRLSSCLLPPPVDALAVQLLCLQCCCRPNPCVRTRNRRLLSSLLRSLLQSLLSPVDYDPVVVSSNVSSCVVNDLRSSLVSNVSSLVSNLQCQLPVDRDSDSCVSVQAKHKHKDWACQDDPRGGFTEIEIEMEGDPSSVVSCVVVVSQCSQPCRSPPSPPRYGYHYDYDD

Organism: Pseudogymnoascus destructans (strain ATCC MYA-4855 / 20631-21) (NCBI:txid658429)

Secondary structure (DSSP, 8-state):
----GGGEE-TTTHHHHSPPP-TTS--EEEEEEE-SS-EEEEEEE--TTSGGG--EEEEEEE---HHHHHT--STT--TT---HHHHHHHHHHHHHHHHHHHHTT--GGGEEEEE-HHHHH-TTHHHHHHHHHHHH---EEEEPHHHHHHHHHHHHHTT-S--EEEEEEE-SS-EEEEEEETTSTTHHHHHHHT-EEES--HHHHHHHHHH-SS-HHHHHHHHHHHHHHHHHHHH-HHHHHHHHSSS-EEEEEESHHHHHHHHHHHHT-SSSS-S----TTEEEEHHHHT-HHHHHHHHTSSS--TT--HHHHHHHHHHHHHHHHHHHHSS-EEEEEE----HHHHHHHHHS-HHHHTS-SGGGTTTT-TT--HHHHHHHHHHHHHTS-TTS-TT--HHHHHHHHHTTTS-TTS-HHHHHHHHHHHHHHSTTTTSTT--HHHHHHHHHHHHHHTT----HHHHHHHHHHHHHH-HHHHHHHHHHHHHHHHHHHH--S---STHHHHHHEEEEEEEEEEETTTT-EEEEEEEEEE-HHHHHHHHHTTGGGGGTTTTTTSSS-EEEEEEE--/----GGGEE-TTTHHHHSPPP-TTS--EEEEEEE-SS-EEEEEEE--TTSGGG--EEEEEEE---HHHHHT--STT--TT---HHHHHHHHHHHHHHHHHHHHTT--GGGEEEEE-HHHHH-TTHHHHHHHHHHHH---EEEEPHHHHHHHHHHHHHTT-S--EEEEEEE-SS-EEEEEEETTSTTHHHHHHHT-EEES--HHHHHHHHHH-SS-HHHHHHHHHHHHHHHHHHHH-HHHHHHHHSSS-EEEEEESHHHHHHHHHHHHT-SSSS-S----TTEEEEHHHHT-HHHHHHHHTSSS--TT--HHHHHHHHHHHHHHHHHHHHSS-EEEEEE----HHHHHHHHHS-HHHHTS-SGGGSS---TT--HHHHHHHHHHHHHTS-TTS-TT--HHHHHHHHHTTTS-TTS-HHHHHHHHHHHHHHSTTTTSTT--HHHHHHHHHHHHHHTT----HHHHHHHHHHHHHH-HHHHHHHHHHHHHHHHHHHH--S---STHHHHHHEEEEEEEEEEETTTT-EEEEEEEEEE-HHHHHHHHHTTGGGGGTTTTTTSSS-EEEEEEE--

Sequence (1140 aa):
MALSSDEVVTIDNFESKLAKFSADGCGLFGLVDMGSNGIRFSISDLTPPNSRHLPCIYGERAGISLYDALHESKPGSVPFVFSPEIIDKVSKTLARFSYICTQYKVPENQISVFATEAMRTANNQDEMVGAIHAASGLGVQILSPAMESMFGAMGARSAFEHVDGLFMDLGGGSVQMTYLDSKSNGYETLAAQNAKSMPYGAAKLTDTLRVEEEGTTQKQLRTQMRDTFEGMKKQFAGLREQAESEEGISIYFCGGGFRGYGSMLRHTHEIQPYPIPGIGGFSVSGASFENWEAMLKENDKDGKIFGMSKRRREQFPAIAMVVGALVEAVPKIKQVTFCSGGNRDGVLYMKLPPPLRQQDPLPLLLGSSESVTDASVSAAVQLVRSALPKDSPSIFTSGLLDYVVRNTWTHLGNSDDQNATRSLHTTISGAIASLPGLTHEVQAIIAVTLCTRWGNDLGRADKTVLENLRLLVGKNNSFFCDYVGAILRFLVAVSPAYPTDPLTLKELLKFNPTHSTTLGNKGKKSGIKLQITPNPLGRLWIETGKLLDLFDGLGKGLSNGLRVEAELTDMALSSDEVVTIDNFESKLAKFSADGCGLFGLVDMGSNGIRFSISDLTPPNSRHLPCIYGERAGISLYDALHESKPGSVPFVFSPEIIDKVSKTLARFSYICTQYKVPENQISVFATEAMRTANNQDEMVGAIHAASGLGVQILSPAMESMFGAMGARSAFEHVDGLFMDLGGGSVQMTYLDSKSNGYETLAAQNAKSMPYGAAKLTDTLRVEEEGTTQKQLRTQMRDTFEGMKKQFAGLREQAESEEGISIYFCGGGFRGYGSMLRHTHEIQPYPIPGIGGFSVSGASFENWEAMLKENDKDGKIFGMSKRRREQFPAIAMVVGALVEAVPKIKQVTFCSGGNRDGVLYMKLPPPLRQQDPLPLLLGSSESVTDASVSAAVQLVRSALPKDSPSIFTSGLLDYVVRNTWTHLGNSDDQNATRSLHTTISGAIASLPGLTHEVQAIIAVTLCTRWGNDLGRADKTVLENLRLLVGKNNSFFCDYVGAILRFLVAVSPAYPTDPLTLKELLKFNPTHSTTLGNKGKKSGIKLQITPNPLGRLWIETGKLLDLFDGLGKGLSNGLRVEAELTD

InterPro domains:
  IPR003695 Ppx/GppA phosphatase, N-terminal [PF02541] (52-353)
  IPR043129 ATPase, nucleotide binding domain [SSF53067] (29-160)
  IPR043129 ATPase, nucleotide binding domain [SSF53067] (164-354)
  IPR050273 GppA/Ppx guanosine pentaphosphate hydrolase [PTHR30005] (28-497)
  IPR057512 RTG2, C-terminal domain [PF23566] (368-533)

Nearest PDB structures (foldseek):
  3hi0-assembly1_B  TM=7.975E-01  e=9.414E-25  Agrobacterium fabrum str. C58
  3hi0-assembly1_A  TM=7.858E-01  e=7.096E-24  Agrobacterium fabrum str. C58
  6pc1-assembly2_D  TM=7.627E-01  e=1.127E-18  Helicobacter pylori G27
  6pc0-assembly1_A  TM=7.330E-01  e=4.129E-18  Helicobacter pylori G27
  3mdq-assembly1_A  TM=7.727E-01  e=8.699E-14  Cytophaga hutchinsonii ATCC 33406